Protein AF-0000000078945721 (afdb_homodimer)

Sequence (930 aa):
MKIGIVGDGIAGLTSAIALVKRGFDVTLIGPGIRKSNSYLAQAGIAFPVLEGDSLEAHVLDTIKAGKYINDREVVWNIISKASEAYDFLTSLGLKFEASETEGGHSFHRVFTIKNETGKHVTKLLYLRARELGVNFVRGKTEELATKRGKACGVFVEGEFLRFDATVIASGGFSGLFKFTAGSPENTGLIIGDAVMKGSPARDLEFVQFHPTGYIGKKGVFLISEAVRGAGAKLVTEDGERFVNELATRDIVARAIYRQMQTGKKVFLDATGIENFKKRFPQIYAFLRKDGIDPSMDLIPVSPIAHYTMGGIAVDLWYRTSLKNLYAIGEAMSNGFHGANRLASNSLVECIVSGLEVARTIARERPRCREVKEPHYHGYEPGDVDSLRELLWEHAGIVRSAKTLREGLQKLEGIEADPRLKLLAKGVLECALAREESRGSHYREDFPVMRKAFERPSFFDGRCRLMKIGIVGDGIAGLTSAIALVKRGFDVTLIGPGIRKSNSYLAQAGIAFPVLEGDSLEAHVLDTIKAGKYINDREVVWNIISKASEAYDFLTSLGLKFEASETEGGHSFHRVFTIKNETGKHVTKLLYLRARELGVNFVRGKTEELATKRGKACGVFVEGEFLRFDATVIASGGFSGLFKFTAGSPENTGLIIGDAVMKGSPARDLEFVQFHPTGYIGKKGVFLISEAVRGAGAKLVTEDGERFVNELATRDIVARAIYRQMQTGKKVFLDATGIENFKKRFPQIYAFLRKDGIDPSMDLIPVSPIAHYTMGGIAVDLWYRTSLKNLYAIGEAMSNGFHGANRLASNSLVECIVSGLEVARTIARERPRCREVKEPHYHGYEPGDVDSLRELLWEHAGIVRSAKTLREGLQKLEGIEADPRLKLLAKGVLECALAREESRGSHYREDFPVMRKAFERPSFFDGRCRL

pLDDT: mean 95.03, std 4.48, range [64.25, 98.94]

InterPro domains:
  IPR003953 FAD-dependent oxidoreductase 2, FAD-binding domain [PF00890] (5-347)
  IPR005288 L-aspartate oxidase [PTHR42716] (2-458)
  IPR005288 L-aspartate oxidase [TIGR00551] (1-447)
  IPR015939 Fumarate reductase/succinate dehydrogenase flavoprotein-like, C-terminal [PF02910] (423-448)
  IPR027477 Succinate dehydrogenase/fumarate reductase flavoprotein, catalytic domain superfamily [G3DSA:3.90.700.10] (212-302)
  IPR027477 Succinate dehydrogenase/fumarate reductase flavoprotein, catalytic domain superfamily [SSF56425] (204-308)
  IPR036188 FAD/NAD(P)-binding domain superfamily [G3DSA:3.50.50.60] (5-354)
  IPR036188 FAD/NAD(P)-binding domain superfamily [SSF51905] (5-363)
  IPR037099 Fumarate reductase/succinate dehydrogenase flavoprotein-like, C-terminal domain superfamily [SSF46977] (386-452)

Nearest PDB structures (foldseek):
  1knr-assembly1_A  TM=9.380E-01  e=3.017E-46  Escherichia coli
  6b58-assembly2_C  TM=8.398E-01  e=3.856E-38  Escherichia coli
  5kxj-assembly1_A  TM=8.010E-01  e=6.950E-39  Salmonella enterica subsp. enterica serovar Typhimurium str. LT2
  6b58-assembly1_A  TM=8.357E-01  e=1.117E-36  Escherichia coli
  1chu-assembly1_A-2  TM=7.979E-01  e=1.517E-36  Escherichia coli

Foldseek 3Di:
DEEEEEALFLLRLLLLLLQLVVPYAYEYEEQDHCQFQLQQQFWFAFAQPDPPGDLVQQLVLLCVLLQNLFDSVLQSLLRVCRVVLVCVQVVLPDDFDDFADAFSHPDRRGTGDLSRRSNVSSVSSVVSSVVSPHHYDNFHFQAFFDDPLATFATAGPRDTDGGLFYEYALAAALLLAQFEQHRVVSRLLHLLRCLQVPFWKWFQQQWFWAFFWAQAPVGIHDDDLVLVVQPKFKAWPVGDGFDNSRHARLRNQVRQVVCVVVVIWMWIQSLPGPPCCSSNVVVQVVCVVRPHHNNPDTGTGHIGTYAGQMAGEAESLQDTSGHSYGYFARRGHDRNNNSGRDPNPRSSRSNSNSNSNSVVCVVVVGGDPDDDGGDDPPFAFACSSVSNHLCCQASNQEHELVSLVVSLVVLVVGDGGVSSSLSSNQNSQQLNVDQADGNSRAYPNHHHDDPVRSHMWMGSSHIDD/DEEEEEALFLLRLLLLLLQLVVPYAYEYEEQDHCQFQLQQQQWFAFAQPDPPGDLVQQLVLLCVLLQNLFDSVLQSLLRVCRVVLVCVQVVLPDDFDDFADAFSHPDRRGTGDLSRRSNVSSVSSVVSSVVSPHHYDNFHFQAFFDDPLATQATAGPRDTDGGLFYEYALAAALLLAQFEQHRVVSRLLHLLRCLQVPFKKWFQQQWFWAFFWAQAPVGIHDDDLVLVVQPKFKAWPVGDGFDNSRHARLRNQVRQVVCVVVVIWMWIQSLPGPPCCSSNVVVQVVCVVRPHHNNPDTGTGHIGTYAGQMAGEAESLQDTSGHSYGYFARRGHDRNNNSGRDPNPRSSRSNSNSNSNSVVCVVVVGGDPDDDGGDDPPFAFAPSSVSNHLCCQASNQEHELVSLVVSLVVLVPGDGGVSSSLSSNQNSQQLNVDQADGNSRAYPNHHHDDPVRSHMWMGSSHIDD

Radius of gyration: 30.46 Å; Cα contacts (8 Å, |Δi|>4): 2312; chains: 2; bounding box: 64×90×69 Å

Secondary structure (DSSP, 8-state):
-EEEEE--SHHHHHHHHHHHTTT-EEEEEES-GGGSHHHH--S-EE---STT--HHHHHHHHHHHTTT-S-HHHHHHHHHTHHHHHHHHHHTT----EEE--TT-SS--EEESTT-HHHHHHHHHHHHHHHTT-EEEES-EEEEEEETTEEEEEEETTEEEE-SEEEE----SGGGSSSBSS-TT---HHHHHHHHTT--EE-TT-EEEEEEEEE-SS-EEEPPHHHHHTT-EEEETT--B-S-TTS-HHHHHHHHHHHHHTT--EEEE-TT-TTHHHHSHHHHHHHHHTT--TTTS-EE-EEEEEEES-EEE--TT-B-SSBTEEE-GGGEESSSSTTSPPTTHHHHHHHHHHHHHHHHHHHH-------SPPPP-----B-HHHHHHHHHHHSSSSB-HHHHHHHHHHHHH--B-HHHHHHHHHHHHHHHH--S-BTTB-BTTS-S--GGG-S--EESSSEE-/-EEEEE--SHHHHHHHHHHHTTT-EEEEEES-GGGSHHHH--S-EE---STT--HHHHHHHHHHHTTT-S-HHHHHHHHHTHHHHHHHHHHTT----EEE--TT-SS--EEESTT-HHHHHHHHHHHHHHHTT-EEEES-EEEEEEETTEEEEEEETTEEEE-SEEEE----SGGGSSSBSS-TT---HHHHHHHHTT--EE-TT-EEEEEEEEE-SS-EEEPPHHHHHTT-EEEETT--B-S-TTS-HHHHHHHHHHHHHTT--EEEE-TT-TTHHHHSHHHHHHHHHTT--TTTS-EE-EEEEEEES-EEE--TT-B-SSBTEEE-GGGEESSSSTTSPPTTHHHHHHHHHHHHHHHHHHHH-------SPPPP-----B-HHHHHHHHHHHSSSSB-HHHHHHHHHHHHH--B-HHHHHHHHHHHHHHHH--S-BTTB-BTTS-S--GGG-S--EESSSEE-

Structure (mmCIF, N/CA/C/O backbone):
data_AF-0000000078945721-model_v1
#
loop_
_entity.id
_entity.type
_entity.pdbx_description
1 polymer 'L-aspartate oxidase'
#
loop_
_atom_site.group_PDB
_atom_site.id
_atom_site.type_symbol
_atom_site.label_atom_id
_atom_site.label_alt_id
_atom_site.label_comp_id
_atom_site.label_asym_id
_atom_site.label_entity_id
_atom_site.label_seq_id
_atom_site.pdbx_PDB_ins_code
_atom_site.Cartn_x
_atom_site.Cartn_y
_atom_site.Cartn_z
_atom_site.occupancy
_atom_site.B_iso_or_equiv
_atom_site.auth_seq_id
_atom_site.auth_comp_id
_atom_site.auth_asym_id
_atom_site.auth_atom_id
_atom_site.pdbx_PDB_model_num
ATOM 1 N N . MET A 1 1 ? -21.469 13.008 -11.711 1 93.94 1 MET A N 1
ATOM 2 C CA . MET A 1 1 ? -21.266 13.195 -10.281 1 93.94 1 MET A CA 1
ATOM 3 C C . MET A 1 1 ? -20.375 14.414 -10.016 1 93.94 1 MET A C 1
ATOM 5 O O . MET A 1 1 ? -19.359 14.594 -10.664 1 93.94 1 MET A O 1
ATOM 9 N N . LYS A 1 2 ? -20.859 15.305 -9.172 1 97.31 2 LYS A N 1
ATOM 10 C CA . LYS A 1 2 ? -20.141 16.531 -8.828 1 97.31 2 LYS A CA 1
ATOM 11 C C . LYS A 1 2 ? -19.422 16.391 -7.492 1 97.31 2 LYS A C 1
ATOM 13 O O . LYS A 1 2 ? -20.047 16.062 -6.48 1 97.31 2 LYS A O 1
ATOM 18 N N . ILE A 1 3 ? -18.156 16.672 -7.555 1 98.62 3 ILE A N 1
ATOM 19 C CA . ILE A 1 3 ? -17.359 16.547 -6.344 1 98.62 3 ILE A CA 1
ATOM 20 C C . ILE A 1 3 ? -16.781 17.906 -5.969 1 98.62 3 ILE A C 1
ATOM 22 O O . ILE A 1 3 ? -16.219 18.609 -6.816 1 98.62 3 ILE A O 1
ATOM 26 N N . GLY A 1 4 ? -17 18.344 -4.723 1 98.69 4 GLY A N 1
ATOM 27 C CA . GLY A 1 4 ? -16.391 19.547 -4.195 1 98.69 4 GLY A CA 1
ATOM 28 C C . GLY A 1 4 ? -15.203 19.266 -3.291 1 98.69 4 GLY A C 1
ATOM 29 O O . GLY A 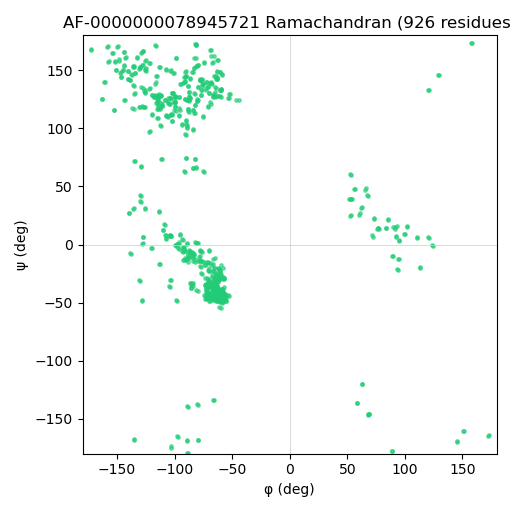1 4 ? -15.281 18.406 -2.408 1 98.69 4 GLY A O 1
ATOM 30 N N . ILE A 1 5 ? -14.07 19.953 -3.539 1 98.88 5 ILE A N 1
ATOM 31 C CA . ILE A 1 5 ? -12.875 19.844 -2.713 1 98.88 5 ILE A CA 1
ATOM 32 C C . ILE A 1 5 ? -12.594 21.172 -2.029 1 98.88 5 ILE A C 1
ATOM 34 O O . ILE A 1 5 ? -12.484 22.203 -2.693 1 98.88 5 ILE A O 1
ATOM 38 N N . VAL A 1 6 ? -12.43 21.141 -0.691 1 98.69 6 VAL A N 1
ATOM 39 C CA . VAL A 1 6 ? -12.156 22.344 0.085 1 98.69 6 VAL A CA 1
ATOM 40 C C . VAL A 1 6 ? -10.672 22.391 0.448 1 98.69 6 VAL A C 1
ATOM 42 O O . VAL A 1 6 ? -10.242 21.75 1.41 1 98.69 6 VAL A O 1
ATOM 45 N N . GLY A 1 7 ? -9.93 23.25 -0.197 1 97.94 7 GLY A N 1
ATOM 46 C CA . GLY A 1 7 ? -8.508 23.391 0.033 1 97.94 7 GLY A CA 1
ATOM 47 C C . GLY A 1 7 ? -7.672 23.141 -1.211 1 97.94 7 GLY A C 1
ATOM 48 O O . GLY A 1 7 ? -7.879 22.156 -1.921 1 97.94 7 GLY A O 1
ATOM 49 N N . ASP A 1 8 ? -6.758 24.031 -1.434 1 97.69 8 ASP A N 1
ATOM 50 C CA . ASP A 1 8 ? -5.98 23.953 -2.668 1 97.69 8 ASP A CA 1
ATOM 51 C C . ASP A 1 8 ? -4.516 23.641 -2.377 1 97.69 8 ASP A C 1
ATOM 53 O O . ASP A 1 8 ? -3.625 24.094 -3.096 1 97.69 8 ASP A O 1
ATOM 57 N N . GLY A 1 9 ? -4.227 22.938 -1.3 1 98.25 9 GLY A N 1
ATOM 58 C CA . GLY A 1 9 ? -2.914 22.375 -1.046 1 98.25 9 GLY A CA 1
ATOM 59 C C . GLY A 1 9 ? -2.666 21.078 -1.812 1 98.25 9 GLY A C 1
ATOM 60 O O . GLY A 1 9 ? -3.461 20.703 -2.676 1 98.25 9 GLY A O 1
ATOM 61 N N . ILE A 1 10 ? -1.608 20.406 -1.444 1 98.75 10 ILE A N 1
ATOM 62 C CA . ILE A 1 10 ? -1.158 19.234 -2.176 1 98.75 10 ILE A CA 1
ATOM 63 C C . ILE A 1 10 ? -2.203 18.125 -2.064 1 98.75 10 ILE A C 1
ATOM 65 O O . ILE A 1 10 ? -2.492 17.438 -3.045 1 98.75 10 ILE A O 1
ATOM 69 N N . ALA A 1 11 ? -2.795 17.938 -0.893 1 98.88 11 ALA A N 1
ATOM 70 C CA . ALA A 1 11 ? -3.82 16.906 -0.735 1 98.88 11 ALA A CA 1
ATOM 71 C C . ALA A 1 11 ? -5.012 17.172 -1.648 1 98.88 11 ALA A C 1
ATOM 73 O O . ALA A 1 11 ? -5.473 16.281 -2.359 1 98.88 11 ALA A O 1
ATOM 74 N N . GLY A 1 12 ? -5.488 18.422 -1.647 1 98.88 12 GLY A N 1
ATOM 75 C CA . GLY A 1 12 ? -6.613 18.797 -2.488 1 98.88 12 GLY A CA 1
ATOM 76 C C . GLY A 1 12 ? -6.312 18.688 -3.971 1 98.88 12 GLY A C 1
ATOM 77 O O . GLY A 1 12 ? -7.109 18.125 -4.73 1 98.88 12 GLY A O 1
ATOM 78 N N . LEU A 1 13 ? -5.199 19.172 -4.367 1 98.94 13 LEU A N 1
ATOM 79 C CA . LEU A 1 13 ? -4.816 19.156 -5.773 1 98.94 13 LEU A CA 1
ATOM 80 C C . LEU A 1 13 ? -4.629 17.734 -6.27 1 98.94 13 LEU A C 1
ATOM 82 O O . LEU A 1 13 ? -5.027 17.406 -7.391 1 98.94 13 LEU A O 1
ATOM 86 N N . THR A 1 14 ? -3.994 16.891 -5.465 1 98.94 14 THR A N 1
ATOM 87 C CA . THR A 1 14 ? -3.811 15.492 -5.832 1 98.94 14 THR A CA 1
ATOM 88 C C . THR A 1 14 ? -5.16 14.797 -6.016 1 98.94 14 THR A C 1
ATOM 90 O O . THR A 1 14 ? -5.363 14.086 -6.996 1 98.94 14 THR A O 1
ATOM 93 N N . SER A 1 15 ? -6.051 15.016 -5.07 1 98.94 15 SER A N 1
ATOM 94 C CA . SER A 1 15 ? -7.367 14.398 -5.176 1 98.94 15 SER A CA 1
ATOM 95 C C . SER A 1 15 ? -8.125 14.914 -6.398 1 98.94 15 SER A C 1
ATOM 97 O O . SER A 1 15 ? -8.828 14.156 -7.066 1 98.94 15 SER A O 1
ATOM 99 N N . ALA A 1 16 ? -7.988 16.188 -6.676 1 98.88 16 ALA A N 1
ATOM 100 C CA . ALA A 1 16 ? -8.648 16.781 -7.84 1 98.88 16 ALA A CA 1
ATOM 101 C C . ALA A 1 16 ? -8.188 16.094 -9.133 1 98.88 16 ALA A C 1
ATOM 103 O O . ALA A 1 16 ? -9.016 15.719 -9.969 1 98.88 16 ALA A O 1
ATOM 104 N N . ILE A 1 17 ? -6.898 15.953 -9.281 1 98.88 17 ILE A N 1
ATOM 105 C CA . ILE A 1 17 ? -6.328 15.328 -10.469 1 98.88 17 ILE A CA 1
ATOM 106 C C . ILE A 1 17 ? -6.82 13.883 -10.578 1 98.88 17 ILE A C 1
ATOM 108 O O . ILE A 1 17 ? -7.246 13.453 -11.648 1 98.88 17 ILE A O 1
ATOM 112 N N . ALA A 1 18 ? -6.734 13.172 -9.469 1 98.69 18 ALA A N 1
ATOM 113 C CA . ALA A 1 18 ? -7.129 11.766 -9.461 1 98.69 18 ALA A CA 1
ATOM 114 C C . ALA A 1 18 ? -8.609 11.609 -9.812 1 98.69 18 ALA A C 1
ATOM 116 O O . ALA A 1 18 ? -8.984 10.68 -10.531 1 98.69 18 ALA A O 1
ATOM 117 N N . LEU A 1 19 ? -9.461 12.508 -9.32 1 98.69 19 LEU A N 1
ATOM 118 C CA . LEU A 1 19 ? -10.906 12.43 -9.523 1 98.69 19 LEU A CA 1
ATOM 119 C C . LEU A 1 19 ? -11.281 12.812 -10.953 1 98.69 19 LEU A C 1
ATOM 121 O O . LEU A 1 19 ? -12.109 12.156 -11.578 1 98.69 19 LEU A O 1
ATOM 125 N N . VAL A 1 20 ? -10.688 13.875 -11.453 1 98.5 20 VAL A N 1
ATOM 126 C CA . VAL A 1 20 ? -11.039 14.328 -12.797 1 98.5 20 VAL A CA 1
ATOM 127 C C . VAL A 1 20 ? -10.617 13.273 -13.82 1 98.5 20 VAL A C 1
ATOM 129 O O . VAL A 1 20 ? -11.312 13.055 -14.812 1 98.5 20 VAL A O 1
ATOM 132 N N . LYS A 1 21 ? -9.5 12.625 -13.625 1 96.81 21 LYS A N 1
ATOM 133 C CA . LYS A 1 21 ? -9.031 11.57 -14.516 1 96.81 21 LYS A CA 1
ATOM 134 C C . LYS A 1 21 ? -10.008 10.398 -14.547 1 96.81 21 LYS A C 1
ATOM 136 O O . LYS A 1 21 ? -10.008 9.602 -15.484 1 96.81 21 LYS A O 1
ATOM 141 N N . ARG A 1 22 ? -10.828 10.305 -13.547 1 96.25 22 ARG A N 1
ATOM 142 C CA . ARG A 1 22 ? -11.82 9.242 -13.469 1 96.25 22 ARG A CA 1
ATOM 143 C C . ARG A 1 22 ? -13.148 9.688 -14.062 1 96.25 22 ARG A C 1
ATOM 145 O O . ARG A 1 22 ? -14.133 8.945 -14.023 1 96.25 22 ARG A O 1
ATOM 152 N N . GLY A 1 23 ? -13.234 10.914 -14.492 1 96.25 23 GLY A N 1
ATOM 153 C CA . GLY A 1 23 ? -14.398 11.391 -15.219 1 96.25 23 GLY A CA 1
ATOM 154 C C . GLY A 1 23 ? -15.367 12.172 -14.352 1 96.25 23 GLY A C 1
ATOM 155 O O . GLY A 1 23 ? -16.469 12.523 -14.797 1 96.25 23 GLY A O 1
ATOM 156 N N . PHE A 1 24 ? -15.016 12.469 -13.195 1 97.94 24 PHE A N 1
ATOM 157 C CA . PHE A 1 24 ? -15.906 13.211 -12.32 1 97.94 24 PHE A CA 1
ATOM 158 C C . PHE A 1 24 ? -15.82 14.711 -12.594 1 97.94 24 PHE A C 1
ATOM 160 O O . PHE A 1 24 ? -14.805 15.188 -13.109 1 97.94 24 PHE A O 1
ATOM 167 N N . ASP A 1 25 ? -16.875 15.398 -12.336 1 98.31 25 ASP A N 1
ATOM 168 C CA . ASP A 1 25 ? -16.875 16.859 -12.352 1 98.31 25 ASP A CA 1
ATOM 169 C C . ASP A 1 25 ? -16.359 17.422 -11.031 1 98.31 25 ASP A C 1
ATOM 171 O O . ASP A 1 25 ? -17 17.281 -9.992 1 98.31 25 ASP A O 1
ATOM 175 N N . VAL A 1 26 ? -15.203 18.078 -11.086 1 98.81 26 VAL A N 1
ATOM 176 C CA . VAL A 1 26 ? -14.5 18.422 -9.852 1 98.81 26 VAL A CA 1
ATOM 177 C C . VAL A 1 26 ? -14.406 19.938 -9.719 1 98.81 26 VAL A C 1
ATOM 179 O O . VAL A 1 26 ? -13.984 20.625 -10.656 1 98.81 26 VAL A O 1
ATOM 182 N N . THR A 1 27 ? -14.812 20.453 -8.602 1 98.81 27 THR A N 1
ATOM 183 C CA . THR A 1 27 ? -14.609 21.844 -8.219 1 98.81 27 THR A CA 1
ATOM 184 C C . THR A 1 27 ? -13.688 21.938 -7.004 1 98.81 27 THR A C 1
ATOM 186 O O . THR A 1 27 ? -13.938 21.312 -5.973 1 98.81 27 THR A O 1
ATOM 189 N N . LEU A 1 28 ? -12.633 22.656 -7.152 1 98.75 28 LEU A N 1
ATOM 190 C CA . LEU A 1 28 ? -11.695 22.891 -6.055 1 98.75 28 LEU A CA 1
ATOM 191 C C . LEU A 1 28 ? -11.797 24.328 -5.551 1 98.75 28 LEU A C 1
ATOM 193 O O . LEU A 1 28 ? -11.68 25.281 -6.332 1 98.75 28 LEU A O 1
ATOM 197 N N . ILE A 1 29 ? -12.039 24.438 -4.254 1 98.5 29 ILE A N 1
ATOM 198 C CA . ILE A 1 29 ? -12.281 25.734 -3.643 1 98.5 29 ILE A CA 1
ATOM 199 C C . ILE A 1 29 ? -11.125 26.094 -2.711 1 98.5 29 ILE A C 1
ATOM 201 O O . ILE A 1 29 ? -10.75 25.297 -1.843 1 98.5 29 ILE A O 1
ATOM 205 N N . GLY A 1 30 ? -10.539 27.25 -2.859 1 95.88 30 GLY A N 1
ATOM 206 C CA . GLY A 1 30 ? -9.484 27.719 -1.964 1 95.88 30 GLY A CA 1
ATOM 207 C C . GLY A 1 30 ? -9.07 29.141 -2.219 1 95.88 30 GLY A C 1
ATOM 208 O O . GLY A 1 30 ? -9.469 29.75 -3.221 1 95.88 30 GLY A O 1
ATOM 209 N N . PRO A 1 31 ? -8.32 29.719 -1.314 1 93.56 31 PRO A N 1
ATOM 210 C CA . PRO A 1 31 ? -7.91 31.125 -1.446 1 93.56 31 PRO A CA 1
ATOM 211 C C . PRO A 1 31 ? -6.758 31.312 -2.43 1 93.56 31 PRO A C 1
ATOM 213 O O . PRO A 1 31 ? -6.422 32.438 -2.785 1 93.56 31 PRO A O 1
ATOM 216 N N . GLY A 1 32 ? -6.184 30.281 -2.857 1 94.69 32 GLY A N 1
ATOM 217 C CA . GLY A 1 32 ? -5.012 30.297 -3.717 1 94.69 32 GLY A CA 1
ATOM 218 C C . GLY A 1 32 ? -3.885 29.422 -3.213 1 94.69 32 GLY A C 1
ATOM 219 O O . GLY A 1 32 ? -3.639 29.344 -2.008 1 94.69 32 GLY A O 1
ATOM 220 N N . ILE A 1 33 ? -3.145 28.828 -4.117 1 94.5 33 ILE A N 1
ATOM 221 C CA . ILE A 1 33 ? -2.186 27.781 -3.766 1 94.5 33 ILE A CA 1
ATOM 222 C C . ILE A 1 33 ? -1.047 28.391 -2.947 1 94.5 33 ILE A C 1
ATOM 224 O O . ILE A 1 33 ? -0.445 27.703 -2.113 1 94.5 33 ILE A O 1
ATOM 228 N N . ARG A 1 34 ? -0.711 29.672 -3.096 1 92.62 34 ARG A N 1
ATOM 229 C CA . ARG A 1 34 ? 0.416 30.312 -2.428 1 92.62 34 ARG A CA 1
ATOM 230 C C . ARG A 1 34 ? 0.14 30.484 -0.939 1 92.62 34 ARG A C 1
ATOM 232 O O . ARG A 1 34 ? 1.065 30.688 -0.151 1 92.62 34 ARG A O 1
ATOM 239 N N . LYS A 1 35 ? -1.063 30.359 -0.559 1 90.88 35 LYS A N 1
ATOM 240 C CA . LYS A 1 35 ? -1.456 30.547 0.834 1 90.88 35 LYS A CA 1
ATOM 241 C C . LYS A 1 35 ? -1.568 29.219 1.564 1 90.88 35 LYS A C 1
ATOM 243 O O . LYS A 1 35 ? -1.863 29.188 2.762 1 90.88 35 LYS A O 1
ATOM 248 N N . SER A 1 36 ? -1.299 28.156 0.867 1 93.75 36 SER A N 1
ATOM 249 C CA . SER A 1 36 ? -1.406 26.844 1.479 1 93.75 36 SER A CA 1
ATOM 250 C C . SER A 1 36 ? -0.137 26.484 2.244 1 93.75 36 SER A C 1
ATOM 252 O O . SER A 1 36 ? 0.956 26.922 1.89 1 93.75 36 SER A O 1
ATOM 254 N N . ASN A 1 37 ? -0.333 25.719 3.289 1 94.31 37 ASN A N 1
ATOM 255 C CA . ASN A 1 37 ? 0.824 25.219 4.016 1 94.31 37 ASN A CA 1
ATOM 256 C C . ASN A 1 37 ? 1.697 24.328 3.129 1 94.31 37 ASN A C 1
ATOM 258 O O . ASN A 1 37 ? 2.918 24.297 3.291 1 94.31 37 ASN A O 1
ATOM 262 N N . SER A 1 38 ? 1.114 23.656 2.18 1 96.06 38 SER A N 1
ATOM 263 C CA . SER A 1 38 ? 1.857 22.844 1.23 1 96.06 38 SER A CA 1
ATOM 264 C C . SER A 1 38 ? 2.867 23.672 0.449 1 96.06 38 SER A C 1
ATOM 266 O O . SER A 1 38 ? 4.016 23.266 0.275 1 96.06 38 SER A O 1
ATOM 268 N N . TYR A 1 39 ? 2.436 24.828 0.043 1 94.38 39 TYR A N 1
ATOM 269 C CA . TYR A 1 39 ? 3.285 25.719 -0.748 1 94.38 39 TYR A CA 1
ATOM 270 C C . TYR A 1 39 ? 4.484 26.188 0.064 1 94.38 39 TYR A C 1
ATOM 272 O O . TYR A 1 39 ? 5.578 26.359 -0.478 1 94.38 39 TYR A O 1
ATOM 280 N N . LEU A 1 40 ? 4.309 26.281 1.338 1 90.31 40 LEU A N 1
ATOM 281 C CA . LEU A 1 40 ? 5.332 26.828 2.227 1 90.31 40 LEU A CA 1
ATOM 282 C C . LEU A 1 40 ? 6.289 25.734 2.686 1 90.31 40 LEU A C 1
ATOM 284 O O . LEU A 1 40 ? 7.355 26.016 3.232 1 90.31 40 LEU A O 1
ATOM 288 N N . ALA A 1 41 ? 5.949 24.469 2.434 1 91.31 41 ALA A N 1
ATOM 289 C CA . ALA A 1 41 ? 6.773 23.359 2.906 1 91.31 41 ALA A CA 1
ATOM 290 C C . ALA A 1 41 ? 8.164 23.406 2.287 1 91.31 41 ALA A C 1
ATOM 292 O O . ALA A 1 41 ? 8.305 23.516 1.065 1 91.31 41 ALA A O 1
ATOM 293 N N . GLN A 1 42 ? 9.156 23.359 3.111 1 86.62 42 GLN A N 1
ATOM 294 C CA . GLN A 1 42 ? 10.523 23.562 2.648 1 86.62 42 GLN A CA 1
ATOM 295 C C . GLN A 1 42 ? 11.242 22.219 2.443 1 86.62 42 GLN A C 1
ATOM 297 O O . GLN A 1 42 ? 11.836 22 1.393 1 86.62 42 GLN A O 1
ATOM 302 N N . ALA A 1 43 ? 11.156 21.344 3.387 1 84.75 43 ALA A N 1
ATOM 303 C CA . ALA A 1 43 ? 11.938 20.125 3.338 1 84.75 43 ALA A CA 1
ATOM 304 C C . ALA A 1 43 ? 11.492 19.234 2.186 1 84.75 43 ALA A C 1
ATOM 306 O O . ALA A 1 43 ? 11.266 19.703 1.071 1 84.75 43 ALA A O 1
ATOM 307 N N . GLY A 1 44 ? 11.312 18 2.41 1 92.88 44 GLY A N 1
ATOM 308 C CA . GLY A 1 44 ? 11.047 17.094 1.31 1 92.88 44 GLY A CA 1
ATOM 309 C C . GLY A 1 44 ? 9.906 16.125 1.596 1 92.88 44 GLY A C 1
ATOM 310 O O . GLY A 1 44 ? 9.008 16.438 2.373 1 92.88 44 GLY A O 1
ATOM 311 N N . ILE A 1 45 ? 9.812 15.156 0.758 1 97.44 45 ILE A N 1
ATOM 312 C CA . ILE A 1 45 ? 8.836 14.086 0.866 1 97.44 45 ILE A CA 1
ATOM 313 C C . ILE A 1 45 ? 9.555 12.758 1.129 1 97.44 45 ILE A C 1
ATOM 315 O O . ILE A 1 45 ? 10.5 12.406 0.422 1 97.44 45 ILE A O 1
ATOM 319 N N . ALA A 1 46 ? 9.117 12.062 2.162 1 97.38 46 ALA A N 1
ATOM 320 C CA . ALA A 1 46 ? 9.758 10.789 2.506 1 97.38 46 ALA A CA 1
ATOM 321 C C . ALA A 1 46 ? 9.211 9.656 1.648 1 97.38 46 ALA A C 1
ATOM 323 O O . ALA A 1 46 ? 8.008 9.383 1.659 1 97.38 46 ALA A O 1
ATOM 324 N N . PHE A 1 47 ? 10.062 9.008 0.9 1 97.81 47 PHE A N 1
ATOM 325 C CA . PHE A 1 47 ? 9.75 7.828 0.101 1 97.81 47 PHE A CA 1
ATOM 326 C C . PHE A 1 47 ? 10.766 6.715 0.354 1 97.81 47 PHE A C 1
ATOM 328 O O . PHE A 1 47 ? 11.953 6.875 0.063 1 97.81 47 PHE A O 1
ATOM 335 N N . PRO A 1 48 ? 10.328 5.555 0.859 1 97.31 48 PRO A N 1
ATOM 336 C CA . PRO A 1 48 ? 11.273 4.441 1.024 1 97.31 48 PRO A CA 1
ATOM 337 C C . PRO A 1 48 ? 11.453 3.627 -0.254 1 97.31 48 PRO A C 1
ATOM 339 O O . PRO A 1 48 ? 11.203 2.418 -0.259 1 97.31 48 PRO A O 1
ATOM 342 N N . VAL A 1 49 ? 12.039 4.219 -1.346 1 95.38 49 VAL A N 1
ATOM 343 C CA . VAL A 1 49 ? 12.102 3.57 -2.652 1 95.38 49 VAL A CA 1
ATOM 344 C C . VAL A 1 49 ? 13.562 3.396 -3.07 1 95.38 49 VAL A C 1
ATOM 346 O O . VAL A 1 49 ? 13.844 2.857 -4.141 1 95.38 49 VAL A O 1
ATOM 349 N N . LEU A 1 50 ? 14.484 3.895 -2.268 1 94.31 50 LEU A N 1
ATOM 350 C CA . LEU A 1 50 ? 15.906 3.818 -2.602 1 94.31 50 LEU A CA 1
ATOM 351 C C . LEU A 1 50 ? 16.469 2.443 -2.266 1 94.31 50 LEU A C 1
ATOM 353 O O . LEU A 1 50 ? 15.977 1.771 -1.355 1 94.31 50 LEU A O 1
ATOM 357 N N . GLU A 1 51 ? 17.516 2.084 -2.982 1 90.88 51 GLU A N 1
ATOM 358 C CA . GLU A 1 51 ? 18.234 0.85 -2.674 1 90.88 51 GLU A CA 1
ATOM 359 C C . GLU A 1 51 ? 18.781 0.872 -1.25 1 90.88 51 GLU A C 1
ATOM 361 O O . GLU A 1 51 ? 19.344 1.879 -0.81 1 90.88 51 GLU A O 1
ATOM 366 N N . GLY A 1 52 ? 18.578 -0.18 -0.528 1 92 52 GLY A N 1
ATOM 367 C CA . GLY A 1 52 ? 19.062 -0.279 0.839 1 92 52 GLY A CA 1
ATOM 368 C C . GLY A 1 52 ? 18.047 0.155 1.869 1 92 52 GLY A C 1
ATOM 369 O O . GLY A 1 52 ? 18.172 -0.169 3.053 1 92 52 GLY A O 1
ATOM 370 N N . ASP A 1 53 ? 17.078 0.939 1.408 1 95.12 53 ASP A N 1
ATOM 371 C CA . ASP A 1 53 ? 15.961 1.294 2.285 1 95.12 53 ASP A CA 1
ATOM 372 C C . ASP A 1 53 ? 14.922 0.178 2.332 1 95.12 53 ASP A C 1
ATOM 374 O O . ASP A 1 53 ? 15.102 -0.873 1.716 1 95.12 53 ASP A O 1
ATOM 378 N N . SER A 1 54 ? 13.906 0.304 3.252 1 95.44 54 SER A N 1
ATOM 379 C CA . SER A 1 54 ? 12.812 -0.658 3.322 1 95.44 54 SER A CA 1
ATOM 380 C C . SER A 1 54 ? 11.539 -0.011 3.861 1 95.44 54 SER A C 1
ATOM 382 O O . SER A 1 54 ? 11.602 1.016 4.539 1 95.44 54 SER A O 1
ATOM 384 N N . LEU A 1 55 ? 10.445 -0.623 3.545 1 97.06 55 LEU A N 1
ATOM 385 C CA . LEU A 1 55 ? 9.18 -0.176 4.117 1 97.06 55 LEU A CA 1
ATOM 386 C C . LEU A 1 55 ? 9.203 -0.298 5.637 1 97.06 55 LEU A C 1
ATOM 388 O O . LEU A 1 55 ? 8.766 0.616 6.34 1 97.06 55 LEU A O 1
ATOM 392 N N . GLU A 1 56 ? 9.734 -1.369 6.086 1 96.88 56 GLU A N 1
ATOM 393 C CA . GLU A 1 56 ? 9.766 -1.645 7.52 1 96.88 56 GLU A CA 1
ATOM 394 C C . GLU A 1 56 ? 10.562 -0.576 8.266 1 96.88 56 GLU A C 1
ATOM 396 O O . GLU A 1 56 ? 10.156 -0.136 9.344 1 96.88 56 GLU A O 1
ATOM 401 N N . ALA A 1 57 ? 11.695 -0.184 7.68 1 97.75 57 ALA A N 1
ATOM 402 C CA . ALA A 1 57 ? 12.508 0.855 8.312 1 97.75 57 ALA A CA 1
ATOM 403 C C . ALA A 1 57 ? 11.727 2.162 8.43 1 97.75 57 ALA A C 1
ATOM 405 O O . ALA A 1 57 ? 11.773 2.828 9.461 1 97.75 57 ALA A O 1
ATOM 406 N N . HIS A 1 58 ? 11.062 2.541 7.371 1 98.44 58 HIS A N 1
ATOM 407 C CA . HIS A 1 58 ? 10.258 3.76 7.391 1 98.44 58 HIS A CA 1
ATOM 408 C C . HIS A 1 58 ? 9.094 3.635 8.367 1 98.44 58 HIS A C 1
ATOM 410 O O . HIS A 1 58 ? 8.766 4.59 9.07 1 98.44 58 HIS A O 1
ATOM 416 N N . VAL A 1 59 ? 8.453 2.453 8.453 1 98.62 59 VAL A N 1
ATOM 417 C CA . VAL A 1 59 ? 7.359 2.197 9.383 1 98.62 59 VAL A CA 1
ATOM 418 C C . VAL A 1 59 ? 7.855 2.342 10.82 1 98.62 59 VAL A C 1
ATOM 420 O O . VAL A 1 59 ? 7.23 3.023 11.633 1 98.62 59 VAL A O 1
ATOM 423 N N . LEU A 1 60 ? 8.961 1.734 11.078 1 98.19 60 LEU A N 1
ATOM 424 C CA . LEU A 1 60 ? 9.516 1.766 12.43 1 98.19 60 LEU A CA 1
ATOM 425 C C . LEU A 1 60 ? 9.898 3.188 12.828 1 98.19 60 LEU A C 1
ATOM 427 O O . LEU A 1 60 ? 9.641 3.611 13.953 1 98.19 60 LEU A O 1
ATOM 431 N N . ASP A 1 61 ? 10.555 3.928 11.914 1 97.31 61 ASP A N 1
ATOM 432 C CA . ASP A 1 61 ? 10.883 5.328 12.172 1 97.31 61 ASP A CA 1
ATOM 433 C C . ASP A 1 61 ? 9.625 6.133 12.5 1 97.31 61 ASP A C 1
ATOM 435 O O . ASP A 1 61 ? 9.633 6.977 13.398 1 97.31 61 ASP A O 1
ATOM 439 N N . THR A 1 62 ? 8.562 5.902 11.758 1 98.44 62 THR A N 1
ATOM 440 C CA . THR A 1 62 ? 7.305 6.625 11.93 1 98.44 62 THR A CA 1
ATOM 441 C C . THR A 1 62 ? 6.68 6.309 13.289 1 98.44 62 THR A C 1
ATOM 443 O O . THR A 1 62 ? 6.227 7.211 13.992 1 98.44 62 THR A O 1
ATOM 446 N N . ILE A 1 63 ? 6.672 5.023 13.641 1 98.31 63 ILE A N 1
ATOM 447 C CA . ILE A 1 63 ? 6.082 4.582 14.898 1 98.31 63 ILE A CA 1
ATOM 448 C C . ILE A 1 63 ? 6.879 5.145 16.078 1 98.31 63 ILE A C 1
ATOM 450 O O . ILE A 1 63 ? 6.301 5.629 17.047 1 98.31 63 ILE A O 1
ATOM 454 N N . LYS A 1 64 ? 8.188 5.094 15.93 1 96.75 64 LYS A N 1
ATOM 455 C CA . LYS A 1 64 ? 9.055 5.641 16.969 1 96.75 64 LYS A CA 1
ATOM 456 C C . LYS A 1 64 ? 8.836 7.141 17.141 1 96.75 64 LYS A C 1
ATOM 458 O O . LYS A 1 64 ? 8.711 7.637 18.266 1 96.75 64 LYS A O 1
ATOM 463 N N . ALA A 1 65 ? 8.773 7.832 16.062 1 95.5 65 ALA A N 1
ATOM 464 C CA . ALA A 1 65 ? 8.555 9.273 16.109 1 95.5 65 ALA A CA 1
ATOM 465 C C . ALA A 1 65 ? 7.191 9.609 16.719 1 95.5 65 ALA A C 1
ATOM 467 O O . ALA A 1 65 ? 7.051 10.602 17.422 1 95.5 65 ALA A O 1
ATOM 468 N N . GLY A 1 66 ? 6.172 8.797 16.422 1 97.69 66 GLY A N 1
ATOM 469 C CA . GLY A 1 66 ? 4.82 9 16.922 1 97.69 66 GLY A CA 1
ATOM 470 C C . GLY A 1 66 ? 4.625 8.523 18.344 1 97.69 66 GLY A C 1
ATOM 471 O O . GLY A 1 66 ? 3.52 8.586 18.891 1 97.69 66 GLY A O 1
ATOM 472 N N . LYS A 1 67 ? 5.73 8.039 18.859 1 97.31 67 LYS A N 1
ATOM 473 C CA . LYS A 1 67 ? 5.777 7.602 20.25 1 97.31 67 LYS A CA 1
ATOM 474 C C . LYS A 1 67 ? 4.809 6.449 20.5 1 97.31 67 LYS A C 1
ATOM 476 O O . LYS A 1 67 ? 4.141 6.398 21.531 1 97.31 67 LYS A O 1
ATOM 481 N N . TYR A 1 68 ? 4.594 5.652 19.562 1 95.94 68 TYR A N 1
ATOM 482 C CA . TYR A 1 68 ? 4.02 4.312 19.641 1 95.94 68 TYR A CA 1
ATOM 483 C C . TYR A 1 68 ? 2.506 4.379 19.812 1 95.94 68 TYR A C 1
ATOM 485 O O . TYR A 1 68 ? 1.881 3.395 20.219 1 95.94 68 TYR A O 1
ATOM 493 N N . ILE A 1 69 ? 1.906 5.508 19.609 1 97.44 69 ILE A N 1
ATOM 494 C CA . ILE A 1 69 ? 0.452 5.578 19.703 1 97.44 69 ILE A CA 1
ATOM 495 C C . ILE A 1 69 ? -0.151 5.633 18.312 1 97.44 69 ILE A C 1
ATOM 497 O O . ILE A 1 69 ? -1.36 5.816 18.156 1 97.44 69 ILE A O 1
ATOM 501 N N . ASN A 1 70 ? 0.676 5.453 17.266 1 98.12 70 ASN A N 1
ATOM 502 C CA . ASN A 1 70 ? 0.219 5.383 15.875 1 98.12 70 ASN A CA 1
ATOM 503 C C . ASN A 1 70 ? -0.753 4.227 15.664 1 98.12 70 ASN A C 1
ATOM 505 O O . ASN A 1 70 ? -0.735 3.25 16.422 1 98.12 70 ASN A O 1
ATOM 509 N N . ASP A 1 71 ? -1.653 4.41 14.773 1 98.12 71 ASP A N 1
ATOM 510 C CA . ASP A 1 71 ? -2.363 3.252 14.242 1 98.12 71 ASP A CA 1
ATOM 511 C C . ASP A 1 71 ? -1.488 2.473 13.266 1 98.12 71 ASP A C 1
ATOM 513 O O . ASP A 1 71 ? -1.252 2.924 12.141 1 98.12 71 ASP A O 1
ATOM 517 N N . ARG A 1 72 ? -1.066 1.297 13.641 1 96.88 72 ARG A N 1
ATOM 518 C CA . ARG A 1 72 ? -0.086 0.534 12.875 1 96.88 72 ARG A CA 1
ATOM 519 C C . ARG A 1 72 ? -0.624 0.181 11.492 1 96.88 72 ARG A C 1
ATOM 521 O O . ARG A 1 72 ? 0.121 0.188 10.516 1 96.88 72 ARG A O 1
ATOM 528 N N . GLU A 1 73 ? -1.895 -0.205 11.414 1 97.31 73 GLU A N 1
ATOM 529 C CA . GLU A 1 73 ? -2.527 -0.525 10.133 1 97.31 73 GLU A CA 1
ATOM 530 C C . GLU A 1 73 ? -2.469 0.661 9.18 1 97.31 73 GLU A C 1
ATOM 532 O O . GLU A 1 73 ? -2.166 0.494 7.992 1 97.31 73 GLU A O 1
ATOM 537 N N . VAL A 1 74 ? -2.693 1.85 9.672 1 98.44 74 VAL A N 1
ATOM 538 C CA . VAL A 1 74 ? -2.676 3.072 8.875 1 98.44 74 VAL A CA 1
ATOM 539 C C . VAL A 1 74 ? -1.25 3.373 8.422 1 98.44 74 VAL A C 1
ATOM 541 O O . VAL A 1 74 ? -1.024 3.744 7.266 1 98.44 74 VAL A O 1
ATOM 544 N N . VAL A 1 75 ? -0.274 3.232 9.328 1 98.69 75 VAL A N 1
ATOM 545 C CA . VAL A 1 75 ? 1.122 3.514 9.008 1 98.69 75 VAL A CA 1
ATOM 546 C C . VAL A 1 75 ? 1.579 2.619 7.855 1 98.69 75 VAL A C 1
ATOM 548 O O . VAL A 1 75 ? 2.135 3.104 6.867 1 98.69 75 VAL A O 1
ATOM 551 N N . TRP A 1 76 ? 1.295 1.315 7.945 1 98.12 76 TRP A N 1
ATOM 552 C CA . TRP A 1 76 ? 1.658 0.381 6.883 1 98.12 76 TRP A CA 1
ATOM 553 C C . TRP A 1 76 ? 0.952 0.735 5.578 1 98.12 76 TRP A C 1
ATOM 555 O O . TRP A 1 76 ? 1.56 0.697 4.508 1 98.12 76 TRP A O 1
ATOM 565 N N . ASN A 1 77 ? -0.311 1.061 5.652 1 98.12 77 ASN A N 1
ATOM 566 C CA . ASN A 1 77 ? -1.104 1.384 4.473 1 98.12 77 ASN A CA 1
ATOM 567 C C . ASN A 1 77 ? -0.511 2.561 3.703 1 98.12 77 ASN A C 1
ATOM 569 O O . ASN A 1 77 ? -0.333 2.484 2.486 1 98.12 77 ASN A O 1
ATOM 573 N N . ILE A 1 78 ? -0.182 3.609 4.391 1 98.62 78 ILE A N 1
ATOM 574 C CA . ILE A 1 78 ? 0.29 4.836 3.76 1 98.62 78 ILE A CA 1
ATOM 575 C C . ILE A 1 78 ? 1.708 4.629 3.23 1 98.62 78 ILE A C 1
ATOM 577 O O . ILE A 1 78 ? 2.002 4.965 2.08 1 98.62 78 ILE A O 1
ATOM 581 N N . ILE A 1 79 ? 2.6 4.051 4.02 1 98.62 79 ILE A N 1
ATOM 582 C CA . ILE A 1 79 ? 4 3.906 3.639 1 98.62 79 ILE A CA 1
ATOM 583 C C . ILE A 1 79 ? 4.125 2.922 2.48 1 98.62 79 ILE A C 1
ATOM 585 O O . ILE A 1 79 ? 4.945 3.111 1.58 1 98.62 79 ILE A O 1
ATOM 589 N N . SER A 1 80 ? 3.289 1.864 2.465 1 97.94 80 SER A N 1
ATOM 590 C CA . SER A 1 80 ? 3.303 0.905 1.365 1 97.94 80 SER A CA 1
ATOM 591 C C . SER A 1 80 ? 2.896 1.563 0.051 1 97.94 80 SER A C 1
ATOM 593 O O . SER A 1 80 ? 3.305 1.119 -1.023 1 97.94 80 SER A O 1
ATOM 595 N N . LYS A 1 81 ? 2.15 2.643 0.095 1 98.25 81 LYS A N 1
ATOM 596 C CA . LYS A 1 81 ? 1.649 3.326 -1.095 1 98.25 81 LYS A CA 1
ATOM 597 C C . LYS A 1 81 ? 2.59 4.449 -1.521 1 98.25 81 LYS A C 1
ATOM 599 O O . LYS A 1 81 ? 2.32 5.156 -2.494 1 98.25 81 LYS A O 1
ATOM 604 N N . ALA A 1 82 ? 3.738 4.559 -0.811 1 97.94 82 ALA A N 1
ATOM 605 C CA . ALA A 1 82 ? 4.688 5.633 -1.088 1 97.94 82 ALA A CA 1
ATOM 606 C C . ALA A 1 82 ? 5.273 5.5 -2.492 1 97.94 82 ALA A C 1
ATOM 608 O O . ALA A 1 82 ? 5.551 6.504 -3.15 1 97.94 82 ALA A O 1
ATOM 609 N N . SER A 1 83 ? 5.469 4.273 -3 1 97.06 83 SER A N 1
ATOM 610 C CA . SER A 1 83 ? 6 4.074 -4.344 1 97.06 83 SER A CA 1
ATOM 611 C C . SER A 1 83 ? 5.039 4.594 -5.406 1 97.06 83 SER A C 1
ATOM 613 O O . SER A 1 83 ? 5.465 5.137 -6.426 1 97.06 83 SER A O 1
ATOM 615 N N . GLU A 1 84 ? 3.758 4.391 -5.203 1 98.06 84 GLU A N 1
ATOM 616 C CA . GLU A 1 84 ? 2.748 4.953 -6.094 1 98.06 84 GLU A CA 1
ATOM 617 C C . GLU A 1 84 ? 2.771 6.477 -6.066 1 98.06 84 GLU A C 1
ATOM 619 O O . GLU A 1 84 ? 2.641 7.125 -7.109 1 98.06 84 GLU A O 1
ATOM 624 N N . ALA A 1 85 ? 2.924 7.035 -4.863 1 98.56 85 ALA A N 1
ATOM 625 C CA . ALA A 1 85 ? 2.986 8.484 -4.711 1 98.56 85 ALA A CA 1
ATOM 626 C C . ALA A 1 85 ? 4.184 9.062 -5.457 1 98.56 85 ALA A C 1
ATOM 628 O O . ALA A 1 85 ? 4.066 10.086 -6.141 1 98.56 85 ALA A O 1
ATOM 629 N N . TYR A 1 86 ? 5.32 8.383 -5.277 1 98.12 86 TYR A N 1
ATOM 630 C CA . TYR A 1 86 ? 6.527 8.789 -5.988 1 98.12 86 TYR A CA 1
ATOM 631 C C . TYR A 1 86 ? 6.312 8.758 -7.496 1 98.12 86 TYR A C 1
ATOM 633 O O . TYR A 1 86 ? 6.66 9.711 -8.195 1 98.12 86 TYR A O 1
ATOM 641 N N . ASP A 1 87 ? 5.738 7.691 -7.996 1 97.88 87 ASP A N 1
ATOM 642 C CA . ASP A 1 87 ? 5.473 7.512 -9.422 1 97.88 87 ASP A CA 1
ATOM 643 C C . ASP A 1 87 ? 4.484 8.562 -9.93 1 97.88 87 ASP A C 1
ATOM 645 O O . ASP A 1 87 ? 4.629 9.062 -11.047 1 97.88 87 ASP A O 1
ATOM 649 N N . PHE A 1 88 ? 3.475 8.82 -9.141 1 98.06 88 PHE A N 1
ATOM 650 C CA . PHE A 1 88 ? 2.475 9.82 -9.5 1 98.06 88 PHE A CA 1
ATOM 651 C C . PHE A 1 88 ? 3.133 11.172 -9.789 1 98.06 88 PHE A C 1
ATOM 653 O O . PHE A 1 88 ? 2.904 11.766 -10.844 1 98.06 88 PHE A O 1
ATOM 660 N N . LEU A 1 89 ? 4.008 11.609 -8.906 1 98.25 89 LEU A N 1
ATOM 661 C CA . LEU A 1 89 ? 4.66 12.906 -9.055 1 98.25 89 LEU A CA 1
ATOM 662 C C . LEU A 1 89 ? 5.605 12.898 -10.25 1 98.25 89 LEU A C 1
ATOM 664 O O . LEU A 1 89 ? 5.617 13.844 -11.047 1 98.25 89 LEU A O 1
ATOM 668 N N . THR A 1 90 ? 6.367 11.867 -10.359 1 96.62 90 THR A N 1
ATOM 669 C CA . THR A 1 90 ? 7.359 11.828 -11.43 1 96.62 90 THR A CA 1
ATOM 670 C C . THR A 1 90 ? 6.688 11.68 -12.789 1 96.62 90 THR A C 1
ATOM 672 O O . THR A 1 90 ? 7.18 12.195 -13.789 1 96.62 90 THR A O 1
ATOM 675 N N . SER A 1 91 ? 5.578 11 -12.828 1 95.62 91 SER A N 1
ATOM 676 C CA . SER A 1 91 ? 4.836 10.844 -14.078 1 95.62 91 SER A CA 1
ATOM 677 C C . SER A 1 91 ? 4.27 12.172 -14.555 1 95.62 91 SER A C 1
ATOM 679 O O . SER A 1 91 ? 3.971 12.336 -15.734 1 95.62 91 SER A O 1
ATOM 681 N N . LEU A 1 92 ? 4.098 13.094 -13.656 1 96.81 92 LEU A N 1
ATOM 682 C CA . LEU A 1 92 ? 3.605 14.422 -14 1 96.81 92 LEU A CA 1
ATOM 683 C C . LEU A 1 92 ? 4.758 15.344 -14.398 1 96.81 92 LEU A C 1
ATOM 685 O O . LEU A 1 92 ? 4.535 16.5 -14.75 1 96.81 92 LEU A O 1
ATOM 689 N N . GLY A 1 93 ? 5.977 14.844 -14.242 1 95.06 93 GLY A N 1
ATOM 690 C CA . GLY A 1 93 ? 7.117 15.602 -14.719 1 95.06 93 GLY A CA 1
ATOM 691 C C . GLY A 1 93 ? 7.984 16.156 -13.602 1 95.06 93 GLY A C 1
ATOM 692 O O . GLY A 1 93 ? 8.953 16.875 -13.852 1 95.06 93 GLY A O 1
ATOM 693 N N . LEU A 1 94 ? 7.668 15.781 -12.391 1 96.56 94 LEU A N 1
ATOM 694 C CA . LEU A 1 94 ? 8.477 16.266 -11.273 1 96.56 94 LEU A CA 1
ATOM 695 C C . LEU A 1 94 ? 9.836 15.578 -11.258 1 96.56 94 LEU A C 1
ATOM 697 O O . LEU A 1 94 ? 9.938 14.375 -11.508 1 96.56 94 LEU A O 1
ATOM 701 N N . LYS A 1 95 ? 10.898 16.359 -10.953 1 95.44 95 LYS A N 1
ATOM 702 C CA . LYS A 1 95 ? 12.25 15.844 -10.781 1 95.44 95 LYS A CA 1
ATOM 703 C C . LYS A 1 95 ? 12.828 16.266 -9.438 1 95.44 95 LYS A C 1
ATOM 705 O O . LYS A 1 95 ? 13 17.453 -9.172 1 95.44 95 LYS A O 1
ATOM 710 N N . PHE A 1 96 ? 13.125 15.312 -8.633 1 95.38 96 PHE A N 1
ATOM 711 C CA . PHE A 1 96 ? 13.789 15.602 -7.367 1 95.38 96 PHE A CA 1
ATOM 712 C C . PHE A 1 96 ? 15.281 15.82 -7.57 1 95.38 96 PHE A C 1
ATOM 714 O O . PHE A 1 96 ? 15.875 15.266 -8.5 1 95.38 96 PHE A O 1
ATOM 721 N N . GLU A 1 97 ? 15.883 16.531 -6.723 1 93.12 97 GLU A N 1
ATOM 722 C CA . GLU A 1 97 ? 17.281 16.906 -6.898 1 93.12 97 GLU A CA 1
ATOM 723 C C . GLU A 1 97 ? 18.188 16.094 -5.977 1 93.12 97 GLU A C 1
ATOM 725 O O . GLU A 1 97 ? 19.344 15.812 -6.312 1 93.12 97 GLU A O 1
ATOM 730 N N . ALA A 1 98 ? 17.641 15.828 -4.801 1 90.88 98 ALA A N 1
ATOM 731 C CA . ALA A 1 98 ? 18.453 15.125 -3.814 1 90.88 98 ALA A CA 1
ATOM 732 C C . ALA A 1 98 ? 17.578 14.352 -2.834 1 90.88 98 ALA A C 1
ATOM 734 O O . ALA A 1 98 ? 16.359 14.492 -2.836 1 90.88 98 ALA A O 1
ATOM 735 N N . SER A 1 99 ? 18.188 13.469 -2.133 1 91.06 99 SER A N 1
ATOM 736 C CA . SER A 1 99 ? 17.594 12.828 -0.971 1 91.06 99 SER A CA 1
ATOM 737 C C . SER A 1 99 ? 18.422 13.047 0.282 1 91.06 99 SER A C 1
ATOM 739 O O . SER A 1 99 ? 19.656 12.977 0.232 1 91.06 99 SER A O 1
ATOM 741 N N . GLU A 1 100 ? 17.766 13.398 1.391 1 88.38 100 GLU A N 1
ATOM 742 C CA . GLU A 1 100 ? 18.453 13.781 2.615 1 88.38 100 GLU A CA 1
ATOM 743 C C . GLU A 1 100 ? 17.922 13.008 3.818 1 88.38 100 GLU A C 1
ATOM 745 O O . GLU A 1 100 ? 16.906 12.312 3.715 1 88.38 100 GLU A O 1
ATOM 750 N N . THR A 1 101 ? 18.766 13.109 4.879 1 87.5 101 THR A N 1
ATOM 751 C CA . THR A 1 101 ? 18.312 12.57 6.156 1 87.5 101 THR A CA 1
ATOM 752 C C . THR A 1 101 ? 17.781 13.68 7.055 1 87.5 101 THR A C 1
ATOM 754 O O . THR A 1 101 ? 18.422 14.727 7.207 1 87.5 101 THR A O 1
ATOM 757 N N . GLU A 1 102 ? 16.625 13.516 7.551 1 86.56 102 GLU A N 1
ATOM 758 C CA . GLU A 1 102 ? 16.031 14.461 8.492 1 86.56 102 GLU A CA 1
ATOM 759 C C . GLU A 1 102 ? 15.797 13.805 9.852 1 86.56 102 GLU A C 1
ATOM 761 O O . GLU A 1 102 ? 16.047 12.617 10.023 1 86.56 102 GLU A O 1
ATOM 766 N N . GLY A 1 103 ? 15.43 14.648 10.82 1 83.06 103 GLY A N 1
ATOM 767 C CA . GLY A 1 103 ? 15.281 14.188 12.188 1 83.06 103 GLY A CA 1
ATOM 768 C C . GLY A 1 103 ? 14.359 12.984 12.32 1 83.06 103 GLY A C 1
ATOM 769 O O . GLY A 1 103 ? 13.25 12.992 11.789 1 83.06 103 GLY A O 1
ATOM 770 N N . GLY A 1 104 ? 14.852 11.891 12.969 1 88.94 104 GLY A N 1
ATOM 771 C CA . GLY A 1 104 ? 14.055 10.719 13.281 1 88.94 104 GLY A CA 1
ATOM 772 C C . GLY A 1 104 ? 14.156 9.625 12.234 1 88.94 104 GLY A C 1
ATOM 773 O O . GLY A 1 104 ? 13.773 8.477 12.484 1 88.94 104 GLY A O 1
ATOM 774 N N . HIS A 1 105 ? 14.719 9.938 11.062 1 92.06 105 HIS A N 1
ATOM 775 C CA . HIS A 1 105 ? 14.828 8.953 9.992 1 92.06 105 HIS A CA 1
ATOM 776 C C . HIS A 1 105 ? 16.094 8.117 10.141 1 92.06 105 HIS A C 1
ATOM 778 O O . HIS A 1 105 ? 17.156 8.641 10.492 1 92.06 105 HIS A O 1
ATOM 784 N N . SER A 1 106 ? 16.031 6.844 9.812 1 94.44 106 SER A N 1
ATOM 785 C CA . SER A 1 106 ? 17.172 5.93 9.859 1 94.44 106 SER A CA 1
ATOM 786 C C . SER A 1 106 ? 17.812 5.789 8.484 1 94.44 106 SER A C 1
ATOM 788 O O . SER A 1 106 ? 18.781 5.035 8.32 1 94.44 106 SER A O 1
ATOM 790 N N . PHE A 1 107 ? 17.266 6.402 7.465 1 94.31 107 PHE A N 1
ATOM 791 C CA . PHE A 1 107 ? 17.75 6.355 6.09 1 94.31 107 PHE A CA 1
ATOM 792 C C . PHE A 1 107 ? 17.547 7.695 5.395 1 94.31 107 PHE A C 1
ATOM 794 O O . PHE A 1 107 ? 16.703 8.492 5.809 1 94.31 107 PHE A O 1
ATOM 801 N N . HIS A 1 108 ? 18.328 8.016 4.406 1 93.62 108 HIS A N 1
ATOM 802 C CA . HIS A 1 108 ? 18.219 9.273 3.672 1 93.62 108 HIS A CA 1
ATOM 803 C C . HIS A 1 108 ? 17.125 9.195 2.607 1 93.62 108 HIS A C 1
ATOM 805 O O . HIS A 1 108 ? 17.406 9.359 1.418 1 93.62 108 HIS A O 1
ATOM 811 N N . ARG A 1 109 ? 15.891 9.086 3.025 1 96.38 109 ARG A N 1
ATOM 812 C CA . ARG A 1 109 ? 14.781 8.797 2.125 1 96.38 109 ARG A CA 1
ATOM 813 C C . ARG A 1 109 ? 13.953 10.047 1.853 1 96.38 109 ARG A C 1
ATOM 815 O O . ARG A 1 109 ? 12.898 9.977 1.219 1 96.38 109 ARG A O 1
ATOM 822 N N . VAL A 1 110 ? 14.414 11.242 2.311 1 94.88 110 VAL A N 1
ATOM 823 C CA . VAL A 1 110 ? 13.672 12.484 2.123 1 94.88 110 VAL A CA 1
ATOM 824 C C . VAL A 1 110 ? 14.078 13.141 0.809 1 94.88 110 VAL A C 1
ATOM 826 O O . VAL A 1 110 ? 15.164 13.719 0.71 1 94.88 110 VAL A O 1
ATOM 829 N N . PHE A 1 111 ? 13.203 13.07 -0.176 1 96.69 111 PHE A N 1
ATOM 830 C CA . PHE A 1 111 ? 13.461 13.641 -1.491 1 96.69 111 PHE A CA 1
ATOM 831 C C . PHE A 1 111 ? 13.164 15.133 -1.503 1 96.69 111 PHE A C 1
ATOM 833 O O . PHE A 1 111 ? 12.102 15.562 -1.05 1 96.69 111 PHE A O 1
ATOM 840 N N . THR A 1 112 ? 14.109 15.969 -1.999 1 93.31 112 THR A N 1
ATOM 841 C CA . THR A 1 112 ? 14 17.422 -1.882 1 93.31 112 THR A CA 1
ATOM 842 C C . THR A 1 112 ? 14.219 18.094 -3.236 1 93.31 112 THR A C 1
ATOM 844 O O . THR A 1 112 ? 14.773 17.484 -4.152 1 93.31 112 THR A O 1
ATOM 847 N N . ILE A 1 113 ? 13.641 19.234 -3.412 1 92.62 113 ILE A N 1
ATOM 848 C CA . ILE A 1 113 ? 13.906 20.172 -4.5 1 92.62 113 ILE A CA 1
ATOM 849 C C . ILE A 1 113 ? 14.32 21.516 -3.926 1 92.62 113 ILE A C 1
ATOM 851 O O . ILE A 1 113 ? 13.469 22.344 -3.578 1 92.62 113 ILE A O 1
ATOM 855 N N . LYS A 1 114 ? 15.617 21.875 -3.801 1 80.94 114 LYS A N 1
ATOM 856 C CA . LYS A 1 114 ? 16.219 23.141 -3.387 1 80.94 114 LYS A CA 1
ATOM 857 C C . LYS A 1 114 ? 15.656 23.609 -2.051 1 80.94 114 LYS A C 1
ATOM 859 O O . LYS A 1 114 ? 15.453 24.812 -1.843 1 80.94 114 LYS A O 1
ATOM 864 N N . ASN A 1 115 ? 15.18 22.812 -1.219 1 81.25 115 ASN A N 1
ATOM 865 C CA . ASN A 1 115 ? 14.539 23.125 0.059 1 81.25 115 ASN A CA 1
ATOM 866 C C . ASN A 1 115 ? 13.305 23.984 -0.124 1 81.25 115 ASN A C 1
ATOM 868 O O . ASN A 1 115 ? 13.047 24.891 0.673 1 81.25 115 ASN A O 1
ATOM 872 N N . GLU A 1 116 ? 12.695 23.906 -1.257 1 90.31 116 GLU A N 1
ATOM 873 C CA . GLU A 1 116 ? 11.406 24.484 -1.613 1 90.31 116 GLU A CA 1
ATOM 874 C C . GLU A 1 116 ? 10.492 23.438 -2.246 1 90.31 116 GLU A C 1
ATOM 876 O O . GLU A 1 116 ? 9.805 23.719 -3.23 1 90.31 116 GLU A O 1
ATOM 881 N N . THR A 1 117 ? 10.586 22.281 -1.748 1 93.5 117 THR A N 1
ATOM 882 C CA . THR A 1 117 ? 9.906 21.141 -2.342 1 93.5 117 THR A CA 1
ATOM 883 C C . THR A 1 117 ? 8.406 21.391 -2.463 1 93.5 117 THR A C 1
ATOM 885 O O . THR A 1 117 ? 7.812 21.141 -3.512 1 93.5 117 THR A O 1
ATOM 888 N N . GLY A 1 118 ? 7.762 21.969 -1.399 1 95.56 118 GLY A N 1
ATOM 889 C CA . GLY A 1 118 ? 6.332 22.219 -1.409 1 95.56 118 GLY A CA 1
ATOM 890 C C . GLY A 1 118 ? 5.898 23.156 -2.523 1 95.56 118 GLY A C 1
ATOM 891 O O . GLY A 1 118 ? 4.871 22.938 -3.168 1 95.56 118 GLY A O 1
ATOM 892 N N . LYS A 1 119 ? 6.684 24.156 -2.732 1 94.75 119 LYS A N 1
ATOM 893 C CA . LYS A 1 119 ? 6.41 25.141 -3.771 1 94.75 119 LYS A CA 1
ATOM 894 C C . LYS A 1 119 ? 6.391 24.5 -5.152 1 94.75 119 LYS A C 1
ATOM 896 O O . LYS A 1 119 ? 5.449 24.688 -5.926 1 94.75 119 LYS A O 1
ATOM 901 N N . HIS A 1 120 ? 7.363 23.719 -5.461 1 96.44 120 HIS A N 1
ATOM 902 C CA . HIS A 1 120 ? 7.496 23.094 -6.773 1 96.44 120 HIS A CA 1
ATOM 903 C C . HIS A 1 120 ? 6.402 22.047 -7 1 96.44 120 HIS A C 1
ATOM 905 O O . HIS A 1 120 ? 5.809 22 -8.078 1 96.44 120 HIS A O 1
ATOM 911 N N . VAL A 1 121 ? 6.145 21.312 -6.02 1 98.12 121 VAL A N 1
ATOM 912 C CA . VAL A 1 121 ? 5.133 20.266 -6.137 1 98.12 121 VAL A CA 1
ATOM 913 C C . VAL A 1 121 ? 3.754 20.891 -6.301 1 98.12 121 VAL A C 1
ATOM 915 O O . VAL A 1 121 ? 2.977 20.484 -7.168 1 98.12 121 VAL A O 1
ATOM 918 N N . THR A 1 122 ? 3.439 21.906 -5.457 1 98.5 122 THR A N 1
ATOM 919 C CA . THR A 1 122 ? 2.127 22.547 -5.488 1 98.5 122 THR A CA 1
ATOM 920 C C . THR A 1 122 ? 1.886 23.219 -6.84 1 98.5 122 THR A C 1
ATOM 922 O O . THR A 1 122 ? 0.802 23.094 -7.414 1 98.5 122 THR A O 1
ATOM 925 N N . LYS A 1 123 ? 2.846 23.859 -7.355 1 98.06 123 LYS A N 1
ATOM 926 C CA . LYS A 1 123 ? 2.723 24.531 -8.648 1 98.06 123 LYS A CA 1
ATOM 927 C C . LYS A 1 123 ? 2.469 23.516 -9.766 1 98.06 123 LYS A C 1
ATOM 929 O O . LYS A 1 123 ? 1.62 23.75 -10.625 1 98.06 123 LYS A O 1
ATOM 934 N N . LEU A 1 124 ? 3.248 22.5 -9.758 1 98.19 124 LEU A N 1
ATOM 935 C CA . LEU A 1 124 ? 3.092 21.469 -10.766 1 98.19 124 LEU A CA 1
ATOM 936 C C . LEU A 1 124 ? 1.688 20.875 -10.727 1 98.19 124 LEU A C 1
ATOM 938 O O . LEU A 1 124 ? 1.044 20.719 -11.766 1 98.19 124 LEU A O 1
ATOM 942 N N . LEU A 1 125 ? 1.255 20.516 -9.57 1 98.81 125 LEU A N 1
ATOM 943 C CA . LEU A 1 125 ? -0.065 19.906 -9.43 1 98.81 125 LEU A CA 1
ATOM 944 C C . LEU A 1 125 ? -1.157 20.875 -9.867 1 98.81 125 LEU A C 1
ATOM 946 O O . LEU A 1 125 ? -2.141 20.469 -10.492 1 98.81 125 LEU A O 1
ATOM 950 N N . TYR A 1 126 ? -0.982 22.125 -9.477 1 98.69 126 TYR A N 1
ATOM 951 C CA . TYR A 1 126 ? -1.946 23.156 -9.859 1 98.69 126 TYR A CA 1
ATOM 952 C C . TYR A 1 126 ? -2.068 23.25 -11.375 1 98.69 126 TYR A C 1
ATOM 954 O O . TYR A 1 126 ? -3.176 23.25 -11.922 1 98.69 126 TYR A O 1
ATOM 962 N N . LEU A 1 127 ? -0.962 23.312 -12.055 1 98.5 127 LEU A N 1
ATOM 963 C CA . LEU A 1 127 ? -0.936 23.406 -13.508 1 98.5 127 LEU A CA 1
ATOM 964 C C . LEU A 1 127 ? -1.591 22.203 -14.156 1 98.5 127 LEU A C 1
ATOM 966 O O . LEU A 1 127 ? -2.373 22.344 -15.102 1 98.5 127 LEU A O 1
ATOM 970 N N . ARG A 1 128 ? -1.287 21.047 -13.68 1 98.44 128 ARG A N 1
ATOM 971 C CA . ARG A 1 128 ? -1.849 19.828 -14.234 1 98.44 128 ARG A CA 1
ATOM 972 C C . ARG A 1 128 ? -3.355 19.766 -14.008 1 98.44 128 ARG A C 1
ATOM 974 O O . ARG A 1 128 ? -4.105 19.328 -14.891 1 98.44 128 ARG A O 1
ATOM 981 N N . ALA A 1 129 ? -3.791 20.125 -12.805 1 98.69 129 ALA A N 1
ATOM 982 C CA . ALA A 1 129 ? -5.219 20.141 -12.508 1 98.69 129 ALA A CA 1
ATOM 983 C C . ALA A 1 129 ? -5.973 21.062 -13.461 1 98.69 129 ALA A C 1
ATOM 985 O O . ALA A 1 129 ? -7.055 20.719 -13.938 1 98.69 129 ALA A O 1
ATOM 986 N N . ARG A 1 130 ? -5.43 22.156 -13.711 1 98.12 130 ARG A N 1
ATOM 987 C CA . ARG A 1 130 ? -6.031 23.109 -14.633 1 98.12 130 ARG A CA 1
ATOM 988 C C . ARG A 1 130 ? -6.121 22.531 -16.031 1 98.12 130 ARG A C 1
ATOM 990 O O . ARG A 1 130 ? -7.16 22.641 -16.703 1 98.12 130 ARG A O 1
ATOM 997 N N . GLU A 1 131 ? -5.074 21.938 -16.438 1 98.25 131 GLU A N 1
ATOM 998 C CA . GLU A 1 131 ? -5.016 21.344 -17.781 1 98.25 131 GLU A CA 1
ATOM 999 C C . GLU A 1 131 ? -6.07 20.25 -17.938 1 98.25 131 GLU A C 1
ATOM 1001 O O . GLU A 1 131 ? -6.602 20.047 -19.031 1 98.25 131 GLU A O 1
ATOM 1006 N N . LEU A 1 132 ? -6.367 19.641 -16.875 1 98.25 132 LEU A N 1
ATOM 1007 C CA . LEU A 1 132 ? -7.285 18.516 -16.922 1 98.25 132 LEU A CA 1
ATOM 1008 C C . LEU A 1 132 ? -8.734 18.984 -16.781 1 98.25 132 LEU A C 1
ATOM 1010 O O . LEU A 1 132 ? -9.664 18.172 -16.859 1 98.25 132 LEU A O 1
ATOM 1014 N N . GLY A 1 133 ? -8.969 20.234 -16.469 1 98.19 133 GLY A N 1
ATOM 1015 C CA . GLY A 1 133 ? -10.312 20.797 -16.5 1 98.19 133 GLY A CA 1
ATOM 1016 C C . GLY A 1 133 ? -10.945 20.922 -15.125 1 98.19 133 GLY A C 1
ATOM 1017 O O . GLY A 1 133 ? -12.164 21.094 -15.008 1 98.19 133 GLY A O 1
ATOM 1018 N N . VAL A 1 134 ? -10.172 20.844 -14.086 1 98.69 134 VAL A N 1
ATOM 1019 C CA . VAL A 1 134 ? -10.688 21.094 -12.75 1 98.69 134 VAL A CA 1
ATOM 1020 C C . VAL A 1 134 ? -11.227 22.531 -12.664 1 98.69 134 VAL A C 1
ATOM 1022 O O . VAL A 1 134 ? -10.602 23.453 -13.18 1 98.69 134 VAL A O 1
ATOM 1025 N N . ASN A 1 135 ? -12.391 22.688 -12.117 1 98.5 135 ASN A N 1
ATOM 1026 C CA . ASN A 1 135 ? -12.961 24.016 -11.898 1 98.5 135 ASN A CA 1
ATOM 1027 C C . ASN A 1 135 ? -12.453 24.625 -10.594 1 98.5 135 ASN A C 1
ATOM 1029 O O . ASN A 1 135 ? -12.758 24.141 -9.508 1 98.5 135 ASN A O 1
ATOM 1033 N N . PHE A 1 136 ? -11.727 25.703 -10.742 1 98.25 136 PHE A N 1
ATOM 1034 C CA . PHE A 1 136 ? -11.195 26.391 -9.57 1 98.25 136 PHE A CA 1
ATOM 1035 C C . PHE A 1 136 ? -12.102 27.547 -9.156 1 98.25 136 PHE A C 1
ATOM 1037 O O . PHE A 1 136 ? -12.469 28.375 -9.992 1 98.25 136 PHE A O 1
ATOM 1044 N N . VAL A 1 137 ? -12.469 27.531 -7.938 1 97.62 137 VAL A N 1
ATOM 1045 C CA . VAL A 1 137 ? -13.227 28.641 -7.359 1 97.62 137 VAL A CA 1
ATOM 1046 C C . VAL A 1 137 ? -12.391 29.344 -6.293 1 97.62 137 VAL A C 1
ATOM 1048 O O . VAL A 1 137 ? -12 28.719 -5.297 1 97.62 137 VAL A O 1
ATOM 1051 N N . ARG A 1 138 ? -12.141 30.609 -6.516 1 95.69 138 ARG A N 1
ATOM 1052 C CA . ARG A 1 138 ? -11.406 31.375 -5.52 1 95.69 138 ARG A CA 1
ATOM 1053 C C . ARG A 1 138 ? -12.336 31.828 -4.391 1 95.69 138 ARG A C 1
ATOM 1055 O O . ARG A 1 138 ? -13.406 32.375 -4.641 1 95.69 138 ARG A O 1
ATOM 1062 N N . GLY A 1 139 ? -11.953 31.469 -3.145 1 93.5 139 GLY A N 1
ATOM 1063 C CA . GLY A 1 139 ? -12.734 31.859 -1.984 1 93.5 139 GLY A CA 1
ATOM 1064 C C . GLY A 1 139 ? -12.492 30.969 -0.775 1 93.5 139 GLY A C 1
ATOM 1065 O O . GLY A 1 139 ? -11.719 30.016 -0.843 1 93.5 139 GLY A O 1
ATOM 1066 N N . LYS A 1 140 ? -13.102 31.422 0.272 1 92.75 140 LYS A N 1
ATOM 1067 C CA . LYS A 1 140 ? -13.016 30.672 1.518 1 92.75 140 LYS A CA 1
ATOM 1068 C C . LYS A 1 140 ? -14.328 29.938 1.809 1 92.75 140 LYS A C 1
ATOM 1070 O O . LYS A 1 140 ? -15.398 30.547 1.755 1 92.75 140 LYS A O 1
ATOM 1075 N N . THR A 1 141 ? -14.227 28.641 1.952 1 96.44 141 THR A N 1
ATOM 1076 C CA . THR A 1 141 ? -15.391 27.891 2.404 1 96.44 141 THR A CA 1
ATOM 1077 C C . THR A 1 141 ? -15.758 28.281 3.836 1 96.44 141 THR A C 1
ATOM 1079 O O . THR A 1 141 ? -14.922 28.188 4.742 1 96.44 141 THR A O 1
ATOM 1082 N N . GLU A 1 142 ? -17.031 28.594 4.039 1 96.62 142 GLU A N 1
ATOM 1083 C CA . GLU A 1 142 ? -17.453 29.125 5.328 1 96.62 142 GLU A CA 1
ATOM 1084 C C . GLU A 1 142 ? -18.156 28.062 6.16 1 96.62 142 GLU A C 1
ATOM 1086 O O . GLU A 1 142 ? -18.125 28.109 7.395 1 96.62 142 GLU A O 1
ATOM 1091 N N . GLU A 1 143 ? -18.781 27.203 5.438 1 97.25 143 GLU A N 1
ATOM 1092 C CA . GLU A 1 143 ? -19.625 26.266 6.168 1 97.25 143 GLU A CA 1
ATOM 1093 C C . GLU A 1 143 ? -19.953 25.031 5.32 1 97.25 143 GLU A C 1
ATOM 1095 O O . GLU A 1 143 ? -20.141 25.141 4.109 1 97.25 143 GLU A O 1
ATOM 1100 N N . LEU A 1 144 ? -19.938 23.875 6 1 97.56 144 LEU A N 1
ATOM 1101 C CA . LEU A 1 144 ? -20.438 22.672 5.363 1 97.56 144 LEU A CA 1
ATOM 1102 C C . LEU A 1 144 ? -21.953 22.672 5.301 1 97.56 144 LEU A C 1
ATOM 1104 O O . LEU A 1 144 ? -22.609 23.094 6.25 1 97.56 144 LEU A O 1
ATOM 1108 N N . ALA A 1 145 ? -22.484 22.25 4.191 1 96.44 145 ALA A N 1
ATOM 1109 C CA . ALA A 1 145 ? -23.938 22.062 4.062 1 96.44 145 ALA A CA 1
ATOM 1110 C C . ALA A 1 145 ? -24.312 20.594 4.316 1 96.44 145 ALA A C 1
ATOM 1112 O O . ALA A 1 145 ? -23.938 19.719 3.547 1 96.44 145 ALA A O 1
ATOM 1113 N N . THR A 1 146 ? -24.984 20.391 5.426 1 94.25 146 THR A N 1
ATOM 1114 C CA . THR A 1 146 ? -25.375 19.016 5.773 1 94.25 146 THR A CA 1
ATOM 1115 C C . THR A 1 146 ? -26.875 18.922 6.012 1 94.25 146 THR A C 1
ATOM 1117 O O . THR A 1 146 ? -27.516 19.922 6.355 1 94.25 146 THR A O 1
ATOM 1120 N N . LYS A 1 147 ? -27.422 17.734 5.711 1 91.12 147 LYS A N 1
ATOM 1121 C CA . LYS A 1 147 ? -28.812 17.406 5.988 1 91.12 147 LYS A CA 1
ATOM 1122 C C . LYS A 1 147 ? -28.953 15.938 6.402 1 91.12 147 LYS A C 1
ATOM 1124 O O . LYS A 1 147 ? -28.531 15.039 5.676 1 91.12 147 LYS A O 1
ATOM 1129 N N . ARG A 1 148 ? -29.531 15.633 7.543 1 88.31 148 ARG A N 1
ATOM 1130 C CA . ARG A 1 148 ? -29.797 14.297 8.055 1 88.31 148 ARG A CA 1
ATOM 1131 C C . ARG A 1 148 ? -28.547 13.43 8.031 1 88.31 148 ARG A C 1
ATOM 1133 O O . ARG A 1 148 ? -28.562 12.32 7.5 1 88.31 148 ARG A O 1
ATOM 1140 N N . GLY A 1 149 ? -27.453 14.156 8.383 1 91.69 149 GLY A N 1
ATOM 1141 C CA . GLY A 1 149 ? -26.234 13.391 8.539 1 91.69 149 GLY A CA 1
ATOM 1142 C C . GLY A 1 149 ? -25.5 13.148 7.23 1 91.69 149 GLY A C 1
ATOM 1143 O O . GLY A 1 149 ? -24.578 12.336 7.16 1 91.69 149 GLY A O 1
ATOM 1144 N N . LYS A 1 150 ? -25.922 13.914 6.23 1 94.25 150 LYS A N 1
ATOM 1145 C CA . LYS A 1 150 ? -25.344 13.773 4.898 1 94.25 150 LYS A CA 1
ATOM 1146 C C . LYS A 1 150 ? -24.828 15.117 4.387 1 94.25 150 LYS A C 1
ATOM 1148 O O . LYS A 1 150 ? -25.516 16.141 4.5 1 94.25 150 LYS A O 1
ATOM 1153 N N . ALA A 1 151 ? -23.594 15.117 3.902 1 96.12 151 ALA A N 1
ATOM 1154 C CA . ALA A 1 151 ? -23.078 16.328 3.277 1 96.12 151 ALA A CA 1
ATOM 1155 C C . ALA A 1 151 ? -23.656 16.516 1.879 1 96.12 151 ALA A C 1
ATOM 1157 O O . ALA A 1 151 ? -23.719 15.57 1.094 1 96.12 151 ALA A O 1
ATOM 1158 N N . CYS A 1 152 ? -24.031 17.781 1.555 1 95.75 152 CYS A N 1
ATOM 1159 C CA . CYS A 1 152 ? -24.656 18.078 0.272 1 95.75 152 CYS A CA 1
ATOM 1160 C C . CYS A 1 152 ? -23.953 19.219 -0.436 1 95.75 152 CYS A C 1
ATOM 1162 O O . CYS A 1 152 ? -24.391 19.656 -1.507 1 95.75 152 CYS A O 1
ATOM 1164 N N . GLY A 1 153 ? -22.969 19.703 0.167 1 96.81 153 GLY A N 1
ATOM 1165 C CA . GLY A 1 153 ? -22.25 20.812 -0.425 1 96.81 153 GLY A CA 1
ATOM 1166 C C . GLY A 1 153 ? -21.594 21.719 0.605 1 96.81 153 GLY A C 1
ATOM 1167 O O . GLY A 1 153 ? -21.25 21.266 1.702 1 96.81 153 GLY A O 1
ATOM 1168 N N . VAL A 1 154 ? -21.281 22.969 0.12 1 97.81 154 VAL A N 1
ATOM 1169 C CA . VAL A 1 154 ? -20.625 23.938 0.998 1 97.81 154 VAL A CA 1
ATOM 1170 C C . VAL A 1 154 ? -21.172 25.344 0.714 1 97.81 154 VAL A C 1
ATOM 1172 O O . VAL A 1 154 ? -21.797 25.578 -0.317 1 97.81 154 VAL A O 1
ATOM 1175 N N . PHE A 1 155 ? -20.953 26.172 1.672 1 97.38 155 PHE A N 1
ATOM 1176 C CA . PHE A 1 155 ? -21.203 27.594 1.478 1 97.38 155 PHE A CA 1
ATOM 1177 C C . PHE A 1 155 ? -19.906 28.359 1.283 1 97.38 155 PHE A C 1
ATOM 1179 O O . PHE A 1 155 ? -18.984 28.25 2.105 1 97.38 155 PHE A O 1
ATOM 1186 N N . VAL A 1 156 ? -19.797 29.109 0.206 1 96.44 156 VAL A N 1
ATOM 1187 C CA . VAL A 1 156 ? -18.641 29.953 -0.102 1 96.44 156 VAL A CA 1
ATOM 1188 C C . VAL A 1 156 ? -19.094 31.422 -0.208 1 96.44 156 VAL A C 1
ATOM 1190 O O . VAL A 1 156 ? -19.828 31.781 -1.124 1 96.44 156 VAL A O 1
ATOM 1193 N N . GLU A 1 157 ? -18.672 32.156 0.719 1 90 157 GLU A N 1
ATOM 1194 C CA . GLU A 1 157 ? -19.062 33.562 0.753 1 90 157 GLU A CA 1
ATOM 1195 C C . GLU A 1 157 ? -20.578 33.719 0.704 1 90 157 GLU A C 1
ATOM 1197 O O . GLU A 1 157 ? -21.109 34.5 -0.097 1 90 157 GLU A O 1
ATOM 1202 N N . GLY A 1 158 ? -21.172 32.906 1.336 1 90.31 158 GLY A N 1
ATOM 1203 C CA . GLY A 1 158 ? -22.625 32.938 1.485 1 90.31 158 GLY A CA 1
ATOM 1204 C C . GLY A 1 158 ? -23.359 32.188 0.397 1 90.31 158 GLY A C 1
ATOM 1205 O O . GLY A 1 158 ? -24.578 32 0.485 1 90.31 158 GLY A O 1
ATOM 1206 N N . GLU A 1 159 ? -22.75 31.766 -0.607 1 94.06 159 GLU A N 1
ATOM 1207 C CA . GLU A 1 159 ? -23.375 31.062 -1.724 1 94.06 159 GLU A CA 1
ATOM 1208 C C . GLU A 1 159 ? -23.281 29.547 -1.548 1 94.06 159 GLU A C 1
ATOM 1210 O O . GLU A 1 159 ? -22.203 29.016 -1.207 1 94.06 159 GLU A O 1
ATOM 1215 N N . PHE A 1 160 ? -24.406 28.922 -1.88 1 95.31 160 PHE A N 1
ATOM 1216 C CA . PHE A 1 160 ? -24.469 27.469 -1.75 1 95.31 160 PHE A CA 1
ATOM 1217 C C . PHE A 1 160 ? -23.969 26.797 -3.021 1 95.31 160 PHE A C 1
ATOM 1219 O O . PHE A 1 160 ? -24.469 27.078 -4.113 1 95.31 160 PHE A O 1
ATOM 1226 N N . LEU A 1 161 ? -23 25.938 -2.916 1 96.25 161 LEU A N 1
ATOM 1227 C CA . LEU A 1 161 ? -22.547 25.062 -3.986 1 96.25 161 LEU A CA 1
ATOM 1228 C C . LEU A 1 161 ? -22.875 23.609 -3.678 1 96.25 161 LEU A C 1
ATOM 1230 O O . LEU A 1 161 ? -22.406 23.062 -2.68 1 96.25 161 LEU A O 1
ATOM 1234 N N . ARG A 1 162 ? -23.594 22.984 -4.488 1 96.25 162 ARG A N 1
ATOM 1235 C CA . ARG A 1 162 ? -24.062 21.625 -4.289 1 96.25 162 ARG A CA 1
ATOM 1236 C C . ARG A 1 162 ? -23.047 20.625 -4.836 1 96.25 162 ARG A C 1
ATOM 1238 O O . ARG A 1 162 ? -22.516 20.812 -5.93 1 96.25 162 ARG A O 1
ATOM 1245 N N . PHE A 1 163 ? -22.828 19.594 -4.062 1 97.31 163 PHE A N 1
ATOM 1246 C CA . PHE A 1 163 ? -21.953 18.516 -4.496 1 97.31 163 PHE A CA 1
ATOM 1247 C C . PHE A 1 163 ? -22.516 17.156 -4.066 1 97.31 163 PHE A C 1
ATOM 1249 O O . PHE A 1 163 ? -23.188 17.062 -3.047 1 97.31 163 PHE A O 1
ATOM 1256 N N . ASP A 1 164 ? -22.25 16.125 -4.828 1 97.5 164 ASP A N 1
ATOM 1257 C CA . ASP A 1 164 ? -22.578 14.742 -4.465 1 97.5 164 ASP A CA 1
ATOM 1258 C C . ASP A 1 164 ? -21.641 14.227 -3.373 1 97.5 164 ASP A C 1
ATOM 1260 O O . ASP A 1 164 ? -22.047 13.422 -2.535 1 97.5 164 ASP A O 1
ATOM 1264 N N . ALA A 1 165 ? -20.406 14.648 -3.416 1 98 165 ALA A N 1
ATOM 1265 C CA . ALA A 1 165 ? -19.391 14.352 -2.416 1 98 165 ALA A CA 1
ATOM 1266 C C . ALA A 1 165 ? -18.531 15.586 -2.115 1 98 165 ALA A C 1
ATOM 1268 O O . ALA A 1 165 ? -18.266 16.391 -3.008 1 98 165 ALA A O 1
ATOM 1269 N N . THR A 1 166 ? -18.203 15.727 -0.879 1 98.69 166 THR A N 1
ATOM 1270 C CA . THR A 1 166 ? -17.344 16.812 -0.442 1 98.69 166 THR A CA 1
ATOM 1271 C C . THR A 1 166 ? -16.062 16.266 0.21 1 98.69 166 THR A C 1
ATOM 1273 O O . THR A 1 166 ? -16.141 15.398 1.074 1 98.69 166 THR A O 1
ATOM 1276 N N . VAL A 1 167 ? -14.914 16.734 -0.224 1 98.94 167 VAL A N 1
ATOM 1277 C CA . VAL A 1 167 ? -13.625 16.359 0.345 1 98.94 167 VAL A CA 1
ATOM 1278 C C . VAL A 1 167 ? -13.008 17.547 1.073 1 98.94 167 VAL A C 1
ATOM 1280 O O . VAL A 1 167 ? -12.758 18.594 0.464 1 98.94 167 VAL A O 1
ATOM 1283 N N . ILE A 1 168 ? -12.773 17.406 2.363 1 98.94 168 ILE A N 1
ATOM 1284 C CA . ILE A 1 168 ? -12.133 18.469 3.145 1 98.94 168 ILE A CA 1
ATOM 1285 C C . ILE A 1 168 ? -10.617 18.297 3.084 1 98.94 168 ILE A C 1
ATOM 1287 O O . ILE A 1 168 ? -10.07 17.297 3.551 1 98.94 168 ILE A O 1
ATOM 1291 N N . ALA A 1 169 ? -9.945 19.203 2.512 1 98.75 169 ALA A N 1
ATOM 1292 C CA . ALA A 1 169 ? -8.484 19.297 2.428 1 98.75 169 ALA A CA 1
ATOM 1293 C C . ALA A 1 169 ? -7.996 20.672 2.844 1 98.75 169 ALA A C 1
ATOM 1295 O O . ALA A 1 169 ? -7.086 21.234 2.223 1 98.75 169 ALA A O 1
ATOM 1296 N N . SER A 1 170 ? -8.523 21.234 3.873 1 97.62 170 SER A N 1
ATOM 1297 C CA . SER A 1 170 ? -8.375 22.641 4.246 1 97.62 170 SER A CA 1
ATOM 1298 C C . SER A 1 170 ? -7.129 22.844 5.105 1 97.62 170 SER A C 1
ATOM 1300 O O . SER A 1 170 ? -6.781 23.984 5.434 1 97.62 170 SER A O 1
ATOM 1302 N N . GLY A 1 171 ? -6.445 21.766 5.469 1 97.69 171 GLY A N 1
ATOM 1303 C CA . GLY A 1 171 ? -5.332 21.891 6.395 1 97.69 171 GLY A CA 1
ATOM 1304 C C . GLY A 1 171 ? -5.746 21.781 7.848 1 97.69 171 GLY A C 1
ATOM 1305 O O . GLY A 1 171 ? -6.918 21.531 8.148 1 97.69 171 GLY A O 1
ATOM 1306 N N . GLY A 1 172 ? -4.762 21.938 8.727 1 98 172 GLY A N 1
ATOM 1307 C CA . GLY A 1 172 ? -5.008 21.781 10.148 1 98 172 GLY A CA 1
ATOM 1308 C C . GLY A 1 172 ? -5.449 23.062 10.828 1 98 172 GLY A C 1
ATOM 1309 O O . GLY A 1 172 ? -6.312 23.781 10.32 1 98 172 GLY A O 1
ATOM 1310 N N . PHE A 1 173 ? -4.93 23.297 12.047 1 98.38 173 PHE A N 1
ATOM 1311 C CA . PHE A 1 173 ? -5.395 24.453 12.789 1 98.38 173 PHE A CA 1
ATOM 1312 C C . PHE A 1 173 ? -4.234 25.141 13.508 1 98.38 173 PHE A C 1
ATOM 1314 O O . PHE A 1 173 ? -4.422 25.734 14.562 1 98.38 173 PHE A O 1
ATOM 1321 N N . SER A 1 174 ? -3.057 24.984 12.961 1 96.56 174 SER A N 1
ATOM 1322 C CA . SER A 1 174 ? -1.897 25.641 13.562 1 96.56 174 SER A CA 1
ATOM 1323 C C . SER A 1 174 ? -2.068 27.156 13.578 1 96.56 174 SER A C 1
ATOM 1325 O O . SER A 1 174 ? -1.509 27.828 14.438 1 96.56 174 SER A O 1
ATOM 1327 N N . GLY A 1 175 ? -2.914 27.656 12.695 1 95.69 175 GLY A N 1
ATOM 1328 C CA . GLY A 1 175 ? -3.193 29.078 12.625 1 95.69 175 GLY A CA 1
ATOM 1329 C C . GLY A 1 175 ? -3.988 29.594 13.805 1 95.69 175 GLY A C 1
ATOM 1330 O O . GLY A 1 175 ? -4.16 30.812 13.969 1 95.69 175 GLY A O 1
ATOM 1331 N N . LEU A 1 176 ? -4.387 28.766 14.617 1 96.62 176 LEU A N 1
ATOM 1332 C CA . LEU A 1 176 ? -5.098 29.156 15.828 1 96.62 176 LEU A CA 1
ATOM 1333 C C . LEU A 1 176 ? -4.125 29.406 16.969 1 96.62 176 LEU A C 1
ATOM 1335 O O . LEU A 1 176 ? -4.543 29.734 18.078 1 96.62 176 LEU A O 1
ATOM 1339 N N . PHE A 1 177 ? -2.881 29.281 16.75 1 95.62 177 PHE A N 1
ATOM 1340 C CA . PHE A 1 177 ? -1.83 29.656 17.688 1 95.62 177 PHE A CA 1
ATOM 1341 C C . PHE A 1 177 ? -1.177 30.969 17.266 1 95.62 177 PHE A C 1
ATOM 1343 O O . PHE A 1 177 ? -1.058 31.25 16.062 1 95.62 177 PHE A O 1
ATOM 1350 N N . LYS A 1 178 ? -0.745 31.672 18.172 1 91.81 178 LYS A N 1
ATOM 1351 C CA . LYS A 1 178 ? -0.27 33.031 17.953 1 91.81 178 LYS A CA 1
ATOM 1352 C C . LYS A 1 178 ? 0.884 33.062 16.953 1 91.81 178 LYS A C 1
ATOM 1354 O O . LYS A 1 178 ? 0.92 33.906 16.062 1 91.81 178 LYS A O 1
ATOM 1359 N N . PHE A 1 179 ? 1.831 32.219 17.062 1 90.56 179 PHE A N 1
ATOM 1360 C CA . PHE A 1 179 ? 2.979 32.125 16.172 1 90.56 179 PHE A CA 1
ATOM 1361 C C . PHE A 1 179 ? 2.965 30.797 15.422 1 90.56 179 PHE A C 1
ATOM 1363 O O . PHE A 1 179 ? 3.049 29.719 16.031 1 90.56 179 PHE A O 1
ATOM 1370 N N . THR A 1 180 ? 2.844 30.844 14.117 1 93.12 180 THR A N 1
ATOM 1371 C CA . THR A 1 180 ? 2.793 29.625 13.312 1 93.12 180 THR A CA 1
ATOM 1372 C C . THR A 1 180 ? 3.701 29.734 12.094 1 93.12 180 THR A C 1
ATOM 1374 O O . THR A 1 180 ? 3.918 30.844 11.578 1 93.12 180 THR A O 1
ATOM 1377 N N . ALA A 1 181 ? 4.238 28.641 11.711 1 88.94 181 ALA A N 1
ATOM 1378 C CA . ALA A 1 181 ? 5.066 28.562 10.508 1 88.94 181 ALA A CA 1
ATOM 1379 C C . ALA A 1 181 ? 4.203 28.547 9.25 1 88.94 181 ALA A C 1
ATOM 1381 O O . ALA A 1 181 ? 4.695 28.812 8.148 1 88.94 181 ALA A O 1
ATOM 1382 N N . GLY A 1 182 ? 2.984 28.219 9.438 1 89.75 182 GLY A N 1
ATOM 1383 C CA . GLY A 1 182 ? 2.086 28.078 8.305 1 89.75 182 GLY A CA 1
ATOM 1384 C C . GLY A 1 182 ? 1.242 29.312 8.055 1 89.75 182 GLY A C 1
ATOM 1385 O O . GLY A 1 182 ? 1.586 30.406 8.516 1 89.75 182 GLY A O 1
ATOM 1386 N N . SER A 1 183 ? 0.238 29.125 7.262 1 90.62 183 SER A N 1
ATOM 1387 C CA . SER A 1 183 ? -0.696 30.203 6.961 1 90.62 183 SER A CA 1
ATOM 1388 C C . SER A 1 183 ? -1.552 30.547 8.172 1 90.62 183 SER A C 1
ATOM 1390 O O . SER A 1 183 ? -2.139 29.656 8.797 1 90.62 183 SER A O 1
ATOM 1392 N N . PRO A 1 184 ? -1.626 31.812 8.477 1 89.12 184 PRO A N 1
ATOM 1393 C CA . PRO A 1 184 ? -2.51 32.219 9.57 1 89.12 184 PRO A CA 1
ATOM 1394 C C . PRO A 1 184 ? -3.984 31.969 9.266 1 89.12 184 PRO A C 1
ATOM 1396 O O . PRO A 1 184 ? -4.82 31.984 10.172 1 89.12 184 PRO A O 1
ATOM 1399 N N . GLU A 1 185 ? -4.25 31.672 8.031 1 89.06 185 GLU A N 1
ATOM 1400 C CA . GLU A 1 185 ? -5.629 31.438 7.625 1 89.06 185 GLU A CA 1
ATOM 1401 C C . GLU A 1 185 ? -6.051 30 7.918 1 89.06 185 GLU A C 1
ATOM 1403 O O . GLU A 1 185 ? -7.238 29.672 7.902 1 89.06 185 GLU A O 1
ATOM 1408 N N . ASN A 1 186 ? -5.113 29.188 8.234 1 94.19 186 ASN A N 1
ATOM 1409 C CA . ASN A 1 186 ? -5.41 27.797 8.555 1 94.19 186 ASN A CA 1
ATOM 1410 C C . ASN A 1 186 ? -5.855 27.656 10.008 1 94.19 186 ASN A C 1
ATOM 1412 O O . ASN A 1 186 ? -5.18 27 10.805 1 94.19 186 ASN A O 1
ATOM 1416 N N . THR A 1 187 ? -7.07 28.094 10.289 1 96.25 187 THR A N 1
ATOM 1417 C CA . THR A 1 187 ? -7.551 28.203 11.664 1 96.25 187 THR A CA 1
ATOM 1418 C C . THR A 1 187 ? -8.273 26.938 12.086 1 96.25 187 THR A C 1
ATOM 1420 O O . THR A 1 187 ? -8.523 26.719 13.273 1 96.25 187 THR A O 1
ATOM 1423 N N . GLY A 1 188 ? -8.594 26.078 11.156 1 97.88 188 GLY A N 1
ATOM 1424 C CA . GLY A 1 188 ? -9.328 24.859 11.484 1 97.88 188 GLY A CA 1
ATOM 1425 C C . GLY A 1 188 ? -10.828 25.062 11.531 1 97.88 188 GLY A C 1
ATOM 1426 O O . GLY A 1 188 ? -11.555 24.234 12.094 1 97.88 188 GLY A O 1
ATOM 1427 N N . LEU A 1 189 ? -11.305 26.094 10.875 1 97.94 189 LEU A N 1
ATOM 1428 C CA . LEU A 1 189 ? -12.719 26.453 10.898 1 97.94 189 LEU A CA 1
ATOM 1429 C C . LEU A 1 189 ? -13.57 25.266 10.445 1 97.94 189 LEU A C 1
ATOM 1431 O O . LEU A 1 189 ? -14.562 24.922 11.094 1 97.94 189 LEU A O 1
ATOM 1435 N N . ILE A 1 190 ? -13.188 24.656 9.367 1 98.19 190 ILE A N 1
ATOM 1436 C CA . ILE A 1 190 ? -13.984 23.578 8.781 1 98.19 190 ILE A CA 1
ATOM 1437 C C . ILE A 1 190 ? -13.891 22.328 9.656 1 98.19 190 ILE A C 1
ATOM 1439 O O . ILE A 1 190 ? -14.836 21.547 9.719 1 98.19 190 ILE A O 1
ATOM 1443 N N . ILE A 1 191 ? -12.805 22.141 10.367 1 98.75 191 ILE A N 1
ATOM 1444 C CA . ILE A 1 191 ? -12.695 21.047 11.328 1 98.75 191 ILE A CA 1
ATOM 1445 C C . ILE A 1 191 ? -13.719 21.25 12.445 1 98.75 191 ILE A C 1
ATOM 1447 O O . ILE A 1 191 ? -14.469 20.328 12.781 1 98.75 191 ILE A O 1
ATOM 1451 N N . GLY A 1 192 ? -13.766 22.5 12.992 1 98.69 192 GLY A N 1
ATOM 1452 C CA . GLY A 1 192 ? -14.758 22.812 14 1 98.69 192 GLY A CA 1
ATOM 1453 C C . GLY A 1 192 ? -16.188 22.641 13.508 1 98.69 192 GLY A C 1
ATOM 1454 O O . GLY A 1 192 ? -17.047 22.156 14.242 1 98.69 192 GLY A O 1
ATOM 1455 N N . ASP A 1 193 ? -16.391 23.016 12.266 1 98.5 193 ASP A N 1
ATOM 1456 C CA . ASP A 1 193 ? -17.719 22.891 11.656 1 98.5 193 ASP A CA 1
ATOM 1457 C C . ASP A 1 193 ? -18.141 21.422 11.547 1 98.5 193 ASP A C 1
ATOM 1459 O O . ASP A 1 193 ? -19.281 21.078 11.836 1 98.5 193 ASP A O 1
ATOM 1463 N N . ALA A 1 194 ? -17.219 20.594 11.117 1 98.62 194 ALA A N 1
ATOM 1464 C CA . ALA A 1 194 ? -17.5 19.172 11 1 98.62 194 ALA A CA 1
ATOM 1465 C C . ALA A 1 194 ? -17.859 18.562 12.359 1 98.62 194 ALA A C 1
ATOM 1467 O O . ALA A 1 194 ? -18.812 17.797 12.469 1 98.62 194 ALA A O 1
ATOM 1468 N N . VAL A 1 195 ? -17.109 18.953 13.406 1 98.62 195 VAL A N 1
ATOM 1469 C CA . VAL A 1 195 ? -17.391 18.453 14.75 1 98.62 195 VAL A CA 1
ATOM 1470 C C . VAL A 1 195 ? -18.781 18.875 15.188 1 98.62 195 VAL A C 1
ATOM 1472 O O . VAL A 1 195 ? -19.562 18.062 15.695 1 98.62 195 VAL A O 1
ATOM 1475 N N . MET A 1 196 ? -19.078 20.109 14.992 1 97.62 196 MET A N 1
ATOM 1476 C CA . MET A 1 196 ? -20.375 20.656 15.383 1 97.62 196 MET A CA 1
ATOM 1477 C C . MET A 1 196 ? -21.5 19.922 14.664 1 97.62 196 MET A C 1
ATOM 1479 O O . MET A 1 196 ? -22.578 19.75 15.219 1 97.62 196 MET A O 1
ATOM 1483 N N . LYS A 1 197 ? -21.234 19.406 13.539 1 97.06 197 LYS A N 1
ATOM 1484 C CA . LYS A 1 197 ? -22.266 18.797 12.719 1 97.06 197 LYS A CA 1
ATOM 1485 C C . LYS A 1 197 ? -22.25 17.266 12.859 1 97.06 197 LYS A C 1
ATOM 1487 O O . LYS A 1 197 ? -22.953 16.562 12.141 1 97.06 197 LYS A O 1
ATOM 1492 N N . GLY A 1 198 ? -21.359 16.766 13.641 1 97.38 198 GLY A N 1
ATOM 1493 C CA . GLY A 1 198 ? -21.516 15.367 14.023 1 97.38 198 GLY A CA 1
ATOM 1494 C C . GLY A 1 198 ? -20.344 14.5 13.609 1 97.38 198 GLY A C 1
ATOM 1495 O O . GLY A 1 198 ? -20.375 13.281 13.797 1 97.38 198 GLY A O 1
ATOM 1496 N N . SER A 1 199 ? -19.328 15.047 13.109 1 98.31 199 SER A N 1
ATOM 1497 C CA . SER A 1 199 ? -18.125 14.297 12.82 1 98.31 199 SER A CA 1
ATOM 1498 C C . SER A 1 199 ? -17.031 14.57 13.859 1 98.31 199 SER A C 1
ATOM 1500 O O . SER A 1 199 ? -16.438 15.648 13.875 1 98.31 199 SER A O 1
ATOM 1502 N N . PRO A 1 200 ? -16.703 13.594 14.656 1 98.69 200 PRO A N 1
ATOM 1503 C CA . PRO A 1 200 ? -15.742 13.836 15.727 1 98.69 200 PRO A CA 1
ATOM 1504 C C . PRO A 1 200 ? -14.336 14.133 15.203 1 98.69 200 PRO A C 1
ATOM 1506 O O . PRO A 1 200 ? -14.008 13.773 14.07 1 98.69 200 PRO A O 1
ATOM 1509 N N . ALA A 1 201 ? -13.586 14.812 16.062 1 98.81 201 ALA A N 1
ATOM 1510 C CA . ALA A 1 201 ? -12.156 14.984 15.812 1 98.81 201 ALA A CA 1
ATOM 1511 C C . ALA A 1 201 ? -11.328 13.984 16.609 1 98.81 201 ALA A C 1
ATOM 1513 O O . ALA A 1 201 ? -11.852 13.312 17.5 1 98.81 201 ALA A O 1
ATOM 1514 N N . ARG A 1 202 ? -10.156 13.797 16.172 1 98.81 202 ARG A N 1
ATOM 1515 C CA . ARG A 1 202 ? -9.203 12.875 16.781 1 98.81 202 ARG A CA 1
ATOM 1516 C C . ARG A 1 202 ? -7.891 13.57 17.109 1 98.81 202 ARG A C 1
ATOM 1518 O O . ARG A 1 202 ? -7.402 14.391 16.328 1 98.81 202 ARG A O 1
ATOM 1525 N N . ASP A 1 203 ? -7.301 13.383 18.359 1 98.75 203 ASP A N 1
ATOM 1526 C CA . ASP A 1 203 ? -5.918 13.672 18.734 1 98.75 203 ASP A CA 1
ATOM 1527 C C . ASP A 1 203 ? -5.637 15.172 18.703 1 98.75 203 ASP A C 1
ATOM 1529 O O . ASP A 1 203 ? -4.562 15.594 18.266 1 98.75 203 ASP A O 1
ATOM 1533 N N . LEU A 1 204 ? -6.535 15.961 19.188 1 98.75 204 LEU A N 1
ATOM 1534 C CA . LEU A 1 204 ? -6.453 17.406 19.047 1 98.75 204 LEU A CA 1
ATOM 1535 C C . LEU A 1 204 ? -5.336 17.969 19.922 1 98.75 204 LEU A C 1
ATOM 1537 O O . LEU A 1 204 ? -4.812 19.047 19.641 1 98.75 204 LEU A O 1
ATOM 1541 N N . GLU A 1 205 ? -4.938 17.25 20.938 1 98.56 205 GLU A N 1
ATOM 1542 C CA . GLU A 1 205 ? -3.941 17.766 21.875 1 98.56 205 GLU A CA 1
ATOM 1543 C C . GLU A 1 205 ? -2.533 17.672 21.297 1 98.56 205 GLU A C 1
ATOM 1545 O O . GLU A 1 205 ? -1.593 18.266 21.828 1 98.56 205 GLU A O 1
ATOM 1550 N N . PHE A 1 206 ? -2.359 16.938 20.25 1 98.44 206 PHE A N 1
ATOM 1551 C CA . PHE A 1 206 ? -1.041 16.75 19.656 1 98.44 206 PHE A CA 1
ATOM 1552 C C . PHE A 1 206 ? -0.778 17.812 18.594 1 98.44 206 PHE A C 1
ATOM 1554 O O . PHE A 1 206 ? -1.117 17.625 17.422 1 98.44 206 PHE A O 1
ATOM 1561 N N . VAL A 1 207 ? -0.123 18.891 18.953 1 97.62 207 VAL A N 1
ATOM 1562 C CA . VAL A 1 207 ? 0.315 19.984 18.078 1 97.62 207 VAL A CA 1
ATOM 1563 C C . VAL A 1 207 ? 1.84 20.047 18.062 1 97.62 207 VAL A C 1
ATOM 1565 O O . VAL A 1 207 ? 2.479 20.188 19.109 1 97.62 207 VAL A O 1
ATOM 1568 N N . GLN A 1 208 ? 2.385 19.922 16.906 1 96.25 208 GLN A N 1
ATOM 1569 C CA . GLN A 1 208 ? 3.836 19.953 16.766 1 96.25 208 GLN A CA 1
ATOM 1570 C C . GLN A 1 208 ? 4.355 21.375 16.609 1 96.25 208 GLN A C 1
ATOM 1572 O O . GLN A 1 208 ? 3.836 22.141 15.805 1 96.25 208 GLN A O 1
ATOM 1577 N N . PHE A 1 209 ? 5.285 21.719 17.422 1 94.44 209 PHE A N 1
ATOM 1578 C CA . PHE A 1 209 ? 5.965 23 17.359 1 94.44 209 PHE A CA 1
ATOM 1579 C C . PHE A 1 209 ? 7.355 22.859 16.75 1 94.44 209 PHE A C 1
ATOM 1581 O O . PHE A 1 209 ? 8.141 22.016 17.203 1 94.44 209 PHE A O 1
ATOM 1588 N N . HIS A 1 210 ? 7.57 23.516 15.727 1 93.12 210 HIS A N 1
ATOM 1589 C CA . HIS A 1 210 ? 8.914 23.547 15.156 1 93.12 210 HIS A CA 1
ATOM 1590 C C . HIS A 1 210 ? 9.867 24.344 16.031 1 93.12 210 HIS A C 1
ATOM 1592 O O . HIS A 1 210 ? 9.562 25.469 16.438 1 93.12 210 HIS A O 1
ATOM 1598 N N . PRO A 1 211 ? 11.016 23.875 16.266 1 91.94 211 PRO A N 1
ATOM 1599 C CA . PRO A 1 211 ? 11.922 24.516 17.219 1 91.94 211 PRO A CA 1
ATOM 1600 C C . PRO A 1 211 ? 12.508 25.828 16.688 1 91.94 211 PRO A C 1
ATOM 1602 O O . PRO A 1 211 ? 12.773 26.75 17.453 1 91.94 211 PRO A O 1
ATOM 1605 N N . THR A 1 212 ? 12.727 25.828 15.367 1 93.44 212 THR A N 1
ATOM 1606 C CA . THR A 1 212 ? 13.492 26.953 14.836 1 93.44 212 THR A CA 1
ATOM 1607 C C . THR A 1 212 ? 12.609 27.859 13.984 1 93.44 212 THR A C 1
ATOM 1609 O O . THR A 1 212 ? 12.781 27.922 12.766 1 93.44 212 THR A O 1
ATOM 1612 N N . GLY A 1 213 ? 11.805 28.562 14.672 1 93.88 213 GLY A N 1
ATOM 1613 C CA . GLY A 1 213 ? 11.055 29.656 14.062 1 93.88 213 GLY A CA 1
ATOM 1614 C C . GLY A 1 213 ? 11.758 31 14.172 1 93.88 213 GLY A C 1
ATOM 1615 O O . GLY A 1 213 ? 12.391 31.281 15.188 1 93.88 213 GLY A O 1
ATOM 1616 N N . TYR A 1 214 ? 11.695 31.75 13.07 1 93.38 214 TYR A N 1
ATOM 1617 C CA . TYR A 1 214 ? 12.234 33.094 13.062 1 93.38 214 TYR A CA 1
ATOM 1618 C C . TYR A 1 214 ? 11.109 34.125 13.047 1 93.38 214 TYR A C 1
ATOM 1620 O O . TYR A 1 214 ? 10.344 34.219 12.086 1 93.38 214 TYR A O 1
ATOM 1628 N N . ILE A 1 215 ? 11 34.812 14.141 1 90.88 215 ILE A N 1
ATOM 1629 C CA . ILE A 1 215 ? 10.023 35.906 14.227 1 90.88 215 ILE A CA 1
ATOM 1630 C C . ILE A 1 215 ? 10.656 37.219 13.75 1 90.88 215 ILE A C 1
ATOM 1632 O O . ILE A 1 215 ? 11.328 37.906 14.523 1 90.88 215 ILE A O 1
ATOM 1636 N N . GLY A 1 216 ? 10.328 37.531 12.516 1 88.5 216 GLY A N 1
ATOM 1637 C CA . GLY A 1 216 ? 10.953 38.719 11.898 1 88.5 216 GLY A CA 1
ATOM 1638 C C . GLY A 1 216 ? 10.039 39.906 11.859 1 88.5 216 GLY A C 1
ATOM 1639 O O . GLY A 1 216 ? 8.984 39.938 12.5 1 88.5 216 GLY A O 1
ATOM 1640 N N . LYS A 1 217 ? 10.578 40.938 11.172 1 85.62 217 LYS A N 1
ATOM 1641 C CA . LYS A 1 217 ? 9.867 42.219 11.055 1 85.62 217 LYS A CA 1
ATOM 1642 C C . LYS A 1 217 ? 8.594 42.062 10.227 1 85.62 217 LYS A C 1
ATOM 1644 O O . LYS A 1 217 ? 7.602 42.75 10.469 1 85.62 217 LYS A O 1
ATOM 1649 N N . LYS A 1 218 ? 8.633 41.188 9.32 1 82.12 218 LYS A N 1
ATOM 1650 C CA . LYS A 1 218 ? 7.531 41.062 8.375 1 82.12 218 LYS A CA 1
ATOM 1651 C C . LYS A 1 218 ? 6.711 39.812 8.641 1 82.12 218 LYS A C 1
ATOM 1653 O O . LYS A 1 218 ? 5.848 39.438 7.844 1 82.12 218 LYS A O 1
ATOM 1658 N N . GLY A 1 219 ? 7.027 39.125 9.695 1 85.88 219 GLY A N 1
ATOM 1659 C CA . GLY A 1 219 ? 6.227 37.969 9.969 1 85.88 219 GLY A CA 1
ATOM 1660 C C . GLY A 1 219 ? 7.027 36.812 10.578 1 85.88 219 GLY A C 1
ATOM 1661 O O . GLY A 1 219 ? 8.133 37.031 11.07 1 85.88 219 GLY A O 1
ATOM 1662 N N . VAL A 1 220 ? 6.371 35.625 10.633 1 89.75 220 VAL A N 1
ATOM 1663 C CA . VAL A 1 220 ? 6.965 34.438 11.203 1 89.75 220 VAL A CA 1
ATOM 1664 C C . VAL A 1 220 ? 7.445 33.5 10.086 1 89.75 220 VAL A C 1
ATOM 1666 O O . VAL A 1 220 ? 6.711 33.25 9.125 1 89.75 220 VAL A O 1
ATOM 1669 N N . PHE A 1 221 ? 8.719 33.062 10.234 1 89.25 221 PHE A N 1
ATOM 1670 C CA . PHE A 1 221 ? 9.312 32.219 9.211 1 89.25 221 PHE A CA 1
ATOM 1671 C C . PHE A 1 221 ? 9.914 30.953 9.828 1 89.25 221 PHE A C 1
ATOM 1673 O O . PHE A 1 221 ? 10.227 30.938 11.016 1 89.25 221 PHE A O 1
ATOM 1680 N N . LEU A 1 222 ? 9.961 29.969 8.992 1 89.81 222 LEU A N 1
ATOM 1681 C CA . LEU A 1 222 ? 10.531 28.688 9.406 1 89.81 222 LEU A CA 1
ATOM 1682 C C . LEU A 1 222 ? 11.969 28.547 8.922 1 89.81 222 LEU A C 1
ATOM 1684 O O . LEU A 1 222 ? 12.266 28.812 7.754 1 89.81 222 LEU A O 1
ATOM 1688 N N . ILE A 1 223 ? 12.859 28.344 9.844 1 91.88 223 ILE A N 1
ATOM 1689 C CA . ILE A 1 223 ? 14.188 27.891 9.453 1 91.88 223 ILE A CA 1
ATOM 1690 C C . ILE A 1 223 ? 14.219 26.359 9.391 1 91.88 223 ILE A C 1
ATOM 1692 O O . ILE A 1 223 ? 14.234 25.703 10.422 1 91.88 223 ILE A O 1
ATOM 1696 N N . SER A 1 224 ? 14.438 25.859 8.266 1 88.06 224 SER A N 1
ATOM 1697 C CA . SER A 1 224 ? 14.273 24.438 7.953 1 88.06 224 SER A CA 1
ATOM 1698 C C . SER A 1 224 ? 15.156 23.578 8.844 1 88.06 224 SER A C 1
ATOM 1700 O O . SER A 1 224 ? 16.266 23.984 9.203 1 88.06 224 SER A O 1
ATOM 1702 N N . GLU A 1 225 ? 14.562 22.406 9.109 1 87.06 225 GLU A N 1
ATOM 1703 C CA . GLU A 1 225 ? 15.344 21.391 9.82 1 87.06 225 GLU A CA 1
ATOM 1704 C C . GLU A 1 225 ? 16.578 21 9.023 1 87.06 225 GLU A C 1
ATOM 1706 O O . GLU A 1 225 ? 17.609 20.609 9.602 1 87.06 225 GLU A O 1
ATOM 1711 N N . ALA A 1 226 ? 16.547 21.141 7.828 1 82.06 226 ALA A N 1
ATOM 1712 C CA . ALA A 1 226 ? 17.688 20.844 6.957 1 82.06 226 ALA A CA 1
ATOM 1713 C C . ALA A 1 226 ? 18.906 21.688 7.336 1 82.06 226 ALA A C 1
ATOM 1715 O O . ALA A 1 226 ? 20.047 21.25 7.156 1 82.06 226 ALA A O 1
ATOM 1716 N N . VAL A 1 227 ? 18.656 22.859 7.887 1 88.56 227 VAL A N 1
ATOM 1717 C CA . VAL A 1 227 ? 19.766 23.703 8.312 1 88.56 227 VAL A CA 1
ATOM 1718 C C . VAL A 1 227 ? 20.484 23.078 9.5 1 88.56 227 VAL A C 1
ATOM 1720 O O . VAL A 1 227 ? 21.719 23.062 9.547 1 88.56 227 VAL A O 1
ATOM 1723 N N . ARG A 1 228 ? 19.703 22.578 10.383 1 89.5 228 ARG A N 1
ATOM 1724 C CA . ARG A 1 228 ? 20.297 21.828 11.492 1 89.5 228 ARG A CA 1
ATOM 1725 C C . ARG A 1 228 ? 20.984 20.562 10.984 1 89.5 228 ARG A C 1
ATOM 1727 O O . ARG A 1 228 ? 22.062 20.219 11.453 1 89.5 228 ARG A O 1
ATOM 1734 N N . GLY A 1 229 ? 20.359 19.969 10.102 1 83.06 229 GLY A N 1
ATOM 1735 C CA . GLY A 1 229 ? 20.953 18.797 9.477 1 83.06 229 GLY A CA 1
ATOM 1736 C C . GLY A 1 229 ? 22.25 19.094 8.773 1 83.06 229 GLY A C 1
ATOM 1737 O O . GLY A 1 229 ? 23.141 18.234 8.695 1 83.06 229 GLY A O 1
ATOM 1738 N N . ALA A 1 230 ? 22.391 20.266 8.352 1 85.31 230 ALA A N 1
ATOM 1739 C CA . ALA A 1 230 ? 23.594 20.688 7.625 1 85.31 230 ALA A CA 1
ATOM 1740 C C . ALA A 1 230 ? 24.703 21.078 8.594 1 85.31 230 ALA A C 1
ATOM 1742 O O . ALA A 1 230 ? 25.828 21.391 8.164 1 85.31 230 ALA A O 1
ATOM 1743 N N . GLY A 1 231 ? 24.391 21.125 9.828 1 89.06 231 GLY A N 1
ATOM 1744 C CA . 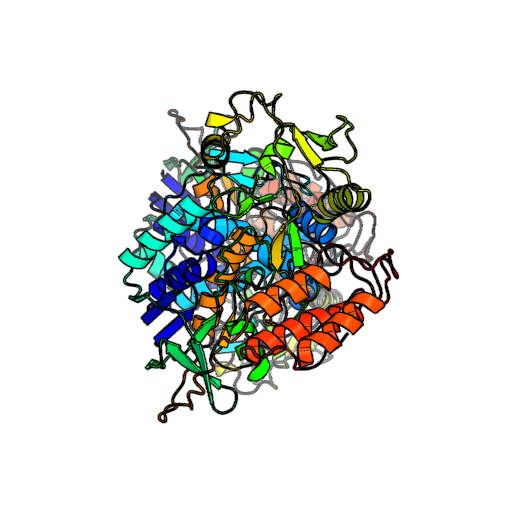GLY A 1 231 ? 25.469 21.328 10.789 1 89.06 231 GLY A CA 1
ATOM 1745 C C . GLY A 1 231 ? 25.25 22.531 11.688 1 89.06 231 GLY A C 1
ATOM 1746 O O . GLY A 1 231 ? 26.062 22.797 12.578 1 89.06 231 GLY A O 1
ATOM 1747 N N . ALA A 1 232 ? 24.234 23.234 11.523 1 94.06 232 ALA A N 1
ATOM 1748 C CA . ALA A 1 232 ? 23.953 24.375 12.398 1 94.06 232 ALA A CA 1
ATOM 1749 C C . ALA A 1 232 ? 23.719 23.922 13.836 1 94.06 232 ALA A C 1
ATOM 1751 O O . ALA A 1 232 ? 23.156 22.844 14.07 1 94.06 232 ALA A O 1
ATOM 1752 N N . LYS A 1 233 ? 24.172 24.734 14.727 1 96 233 LYS A N 1
ATOM 1753 C CA . LYS A 1 233 ? 24.078 24.391 16.141 1 96 233 LYS A CA 1
ATOM 1754 C C . LYS A 1 233 ? 23.156 25.359 16.891 1 96 233 LYS A C 1
ATOM 1756 O O . LYS A 1 233 ? 23.141 26.547 16.594 1 96 233 LYS A O 1
ATOM 1761 N N . LEU A 1 234 ? 22.438 24.875 17.859 1 96.19 234 LEU A N 1
ATOM 1762 C CA . LEU A 1 234 ? 21.609 25.703 18.734 1 96.19 234 LEU A CA 1
ATOM 1763 C C . LEU A 1 234 ? 22.422 26.172 19.953 1 96.19 234 LEU A C 1
ATOM 1765 O O . LEU A 1 234 ? 22.953 25.359 20.703 1 96.19 234 LEU A O 1
ATOM 1769 N N . VAL A 1 235 ? 22.438 27.5 20.109 1 96.69 235 VAL A N 1
ATOM 1770 C CA . VAL A 1 235 ? 23.266 28.062 21.172 1 96.69 235 VAL A CA 1
ATOM 1771 C C . VAL A 1 235 ? 22.484 29.141 21.906 1 96.69 235 VAL A C 1
ATOM 1773 O O . VAL A 1 235 ? 21.578 29.75 21.359 1 96.69 235 VAL A O 1
ATOM 1776 N N . THR A 1 236 ? 22.859 29.344 23.203 1 95.62 236 THR A N 1
ATOM 1777 C CA . THR A 1 236 ? 22.312 30.453 23.969 1 95.62 236 THR A CA 1
ATOM 1778 C C . THR A 1 236 ? 23.078 31.75 23.641 1 95.62 236 THR A C 1
ATOM 1780 O O . THR A 1 236 ? 24.047 31.734 22.891 1 95.62 236 THR A O 1
ATOM 1783 N N . GLU A 1 237 ? 22.562 32.844 24.172 1 93 237 GLU A N 1
ATOM 1784 C CA . GLU A 1 237 ? 23.188 34.125 23.938 1 93 237 GLU A CA 1
ATOM 1785 C C . GLU A 1 237 ? 24.625 34.156 24.453 1 93 237 GLU A C 1
ATOM 1787 O O . GLU A 1 237 ? 25.453 34.938 23.984 1 93 237 GLU A O 1
ATOM 1792 N N . ASP A 1 238 ? 24.969 33.188 25.344 1 92.25 238 ASP A N 1
ATOM 1793 C CA . ASP A 1 238 ? 26.328 33.062 25.891 1 92.25 238 ASP A CA 1
ATOM 1794 C C . ASP A 1 238 ? 27.172 32.125 25.047 1 92.25 238 ASP A C 1
ATOM 1796 O O . ASP A 1 238 ? 28.328 31.859 25.375 1 92.25 238 ASP A O 1
ATOM 1800 N N . GLY A 1 239 ? 26.578 31.547 24.078 1 92 239 GLY A N 1
ATOM 1801 C CA . GLY A 1 239 ? 27.312 30.688 23.172 1 92 239 GLY A CA 1
ATOM 1802 C C . GLY A 1 239 ? 27.312 29.219 23.594 1 92 239 GLY A C 1
ATOM 1803 O O . GLY A 1 239 ? 28.031 28.406 23.031 1 92 239 GLY A O 1
ATOM 1804 N N . GLU A 1 240 ? 26.516 28.859 24.469 1 94.38 240 GLU A N 1
ATOM 1805 C CA . GLU A 1 240 ? 26.5 27.5 24.984 1 94.38 240 GLU A CA 1
ATOM 1806 C C . GLU A 1 240 ? 25.547 26.609 24.188 1 94.38 240 GLU A C 1
ATOM 1808 O O . GLU A 1 240 ? 24.375 26.953 24.016 1 94.38 240 GLU A O 1
ATOM 1813 N N . ARG A 1 241 ? 26.094 25.484 23.688 1 95.69 241 ARG A N 1
ATOM 1814 C CA . ARG A 1 241 ? 25.266 24.484 23.031 1 95.69 241 ARG A CA 1
ATOM 1815 C C . ARG A 1 241 ? 24.516 23.641 24.062 1 95.69 241 ARG A C 1
ATOM 1817 O O . ARG A 1 241 ? 25.078 23.266 25.094 1 95.69 241 ARG A O 1
ATOM 1824 N N . PHE A 1 242 ? 23.219 23.25 23.812 1 93.62 242 PHE A N 1
ATOM 1825 C CA . PHE A 1 242 ? 22.469 22.688 24.922 1 93.62 242 PHE A CA 1
ATOM 1826 C C . PHE A 1 242 ? 21.656 21.484 24.469 1 93.62 242 PHE A C 1
ATOM 1828 O O . PHE A 1 242 ? 21.031 20.812 25.297 1 93.62 242 PHE A O 1
ATOM 1835 N N . VAL A 1 243 ? 21.578 21.188 23.219 1 92.06 243 VAL A N 1
ATOM 1836 C CA . VAL A 1 243 ? 20.734 20.078 22.75 1 92.06 243 VAL A CA 1
ATOM 1837 C C . VAL A 1 243 ? 21.328 19.484 21.469 1 92.06 243 VAL A C 1
ATOM 1839 O O . VAL A 1 243 ? 22.125 20.141 20.781 1 92.06 243 VAL A O 1
ATOM 1842 N N . ASN A 1 244 ? 21.078 18.172 21.281 1 89.56 244 ASN A N 1
ATOM 1843 C CA . ASN A 1 244 ? 21.344 17.562 19.984 1 89.56 244 ASN A CA 1
ATOM 1844 C C . ASN A 1 244 ? 20.344 18.031 18.938 1 89.56 244 ASN A C 1
ATOM 1846 O O . ASN A 1 244 ? 19.172 17.688 19 1 89.56 244 ASN A O 1
ATOM 1850 N N . GLU A 1 245 ? 20.828 18.672 17.906 1 89.56 245 GLU A N 1
ATOM 1851 C CA . GLU A 1 245 ? 19.969 19.328 16.922 1 89.56 245 GLU A CA 1
ATOM 1852 C C . GLU A 1 245 ? 19.234 18.312 16.062 1 89.56 245 GLU A C 1
ATOM 1854 O O . GLU A 1 245 ? 18.234 18.641 15.414 1 89.56 245 GLU A O 1
ATOM 1859 N N . LEU A 1 246 ? 19.594 17.047 16.016 1 83.5 246 LEU A N 1
ATOM 1860 C CA . LEU A 1 246 ? 19 16.062 15.117 1 83.5 246 LEU A CA 1
ATOM 1861 C C . LEU A 1 246 ? 18.016 15.164 15.867 1 83.5 246 LEU A C 1
ATOM 1863 O O . LEU A 1 246 ? 17.516 14.188 15.305 1 83.5 246 LEU A O 1
ATOM 1867 N N . ALA A 1 247 ? 17.781 15.516 17.062 1 83.69 247 ALA A N 1
ATOM 1868 C CA . ALA A 1 247 ? 16.703 14.852 17.781 1 83.69 247 ALA A CA 1
ATOM 1869 C C . ALA A 1 247 ? 15.336 15.227 17.188 1 83.69 247 ALA A C 1
ATOM 1871 O O . ALA A 1 247 ? 15.25 16.109 16.328 1 83.69 247 ALA A O 1
ATOM 1872 N N . THR A 1 248 ? 14.328 14.484 17.594 1 84.88 248 THR A N 1
ATOM 1873 C CA . THR A 1 248 ? 12.992 14.781 17.078 1 84.88 248 THR A CA 1
ATOM 1874 C C . THR A 1 248 ? 12.539 16.172 17.516 1 84.88 248 THR A C 1
ATOM 1876 O O . THR A 1 248 ? 13.047 16.719 18.5 1 84.88 248 THR A O 1
ATOM 1879 N N . ARG A 1 249 ? 11.594 16.75 16.812 1 86.12 249 ARG A N 1
ATOM 1880 C CA . ARG A 1 249 ? 11.164 18.141 16.984 1 86.12 249 ARG A CA 1
ATOM 1881 C C . ARG A 1 249 ? 10.672 18.391 18.406 1 86.12 249 ARG A C 1
ATOM 1883 O O . ARG A 1 249 ? 10.922 19.453 18.984 1 86.12 249 ARG A O 1
ATOM 1890 N N . ASP A 1 250 ? 9.992 17.453 18.969 1 85.75 250 ASP A N 1
ATOM 1891 C CA . ASP A 1 250 ? 9.453 17.656 20.297 1 85.75 250 ASP A CA 1
ATOM 1892 C C . ASP A 1 250 ? 10.57 17.828 21.328 1 85.75 250 ASP A C 1
ATOM 1894 O O . ASP A 1 250 ? 10.469 18.688 22.219 1 85.75 250 ASP A O 1
ATOM 1898 N N . ILE A 1 251 ? 11.641 17.125 21.156 1 84.62 251 ILE A N 1
ATOM 1899 C CA . ILE A 1 251 ? 12.781 17.203 22.062 1 84.62 251 ILE A CA 1
ATOM 1900 C C . ILE A 1 251 ? 13.492 18.547 21.875 1 84.62 251 ILE A C 1
ATOM 1902 O O . ILE A 1 251 ? 13.781 19.25 22.859 1 84.62 251 ILE A O 1
ATOM 1906 N N . VAL A 1 252 ? 13.734 18.953 20.703 1 88.94 252 VAL A N 1
ATOM 1907 C CA . VAL A 1 252 ? 14.484 20.172 20.406 1 88.94 252 VAL A CA 1
ATOM 1908 C C . VAL A 1 252 ? 13.664 21.391 20.812 1 88.94 252 VAL A C 1
ATOM 1910 O O . VAL A 1 252 ? 14.188 22.344 21.406 1 88.94 252 VAL A O 1
ATOM 1913 N N . ALA A 1 253 ? 12.391 21.391 20.5 1 90 253 ALA A N 1
ATOM 1914 C CA . ALA A 1 253 ? 11.523 22.516 20.844 1 90 253 ALA A CA 1
ATOM 1915 C C . ALA A 1 253 ? 11.445 22.703 22.344 1 90 253 ALA A C 1
ATOM 1917 O O . ALA A 1 253 ? 11.508 23.844 22.844 1 90 253 ALA A O 1
ATOM 1918 N N . ARG A 1 254 ? 11.297 21.656 23.078 1 87.25 254 ARG A N 1
ATOM 1919 C CA . ARG A 1 254 ? 11.227 21.734 24.531 1 87.25 254 ARG A CA 1
ATOM 1920 C C . ARG A 1 254 ? 12.539 22.25 25.109 1 87.25 254 ARG A C 1
ATOM 1922 O O . ARG A 1 254 ? 12.539 23 26.094 1 87.25 254 ARG A O 1
ATOM 1929 N N . ALA A 1 255 ? 13.602 21.766 24.547 1 90.25 255 ALA A N 1
ATOM 1930 C CA . ALA A 1 255 ? 14.906 22.234 25 1 90.25 255 ALA A CA 1
ATOM 1931 C C . ALA A 1 255 ? 15.055 23.734 24.828 1 90.25 255 ALA A C 1
ATOM 1933 O O . ALA A 1 255 ? 15.562 24.422 25.703 1 90.25 255 ALA A O 1
ATOM 1934 N N . ILE A 1 256 ? 14.633 24.234 23.734 1 91.62 256 ILE A N 1
ATOM 1935 C CA . ILE A 1 256 ? 14.68 25.672 23.469 1 91.62 256 ILE A CA 1
ATOM 1936 C C . ILE A 1 256 ? 13.773 26.406 24.453 1 91.62 256 ILE A C 1
ATOM 1938 O O . ILE A 1 256 ? 14.18 27.422 25.031 1 91.62 256 ILE A O 1
ATOM 1942 N N . TYR A 1 257 ? 12.625 25.891 24.625 1 86.19 257 TYR A N 1
ATOM 1943 C CA . TYR A 1 257 ? 11.648 26.5 25.531 1 86.19 257 TYR A CA 1
ATOM 1944 C C . TYR A 1 257 ? 12.211 26.609 26.953 1 86.19 257 TYR A C 1
ATOM 1946 O O . TYR A 1 257 ? 12.031 27.609 27.625 1 86.19 257 TYR A O 1
ATOM 1954 N N . ARG A 1 258 ? 12.82 25.594 27.391 1 86.62 258 ARG A N 1
ATOM 1955 C CA . ARG A 1 258 ? 13.414 25.578 28.719 1 86.62 258 ARG A CA 1
ATOM 1956 C C . ARG A 1 258 ? 14.453 26.688 28.875 1 86.62 258 ARG A C 1
ATOM 1958 O O . ARG A 1 258 ? 14.516 27.344 29.906 1 86.62 258 ARG A O 1
ATOM 1965 N N . GLN A 1 259 ? 15.273 26.828 27.844 1 90.69 259 GLN A N 1
ATOM 1966 C CA . GLN A 1 259 ? 16.234 27.938 27.875 1 90.69 259 GLN A CA 1
ATOM 1967 C C . GLN A 1 259 ? 15.523 29.281 27.953 1 90.69 259 GLN A C 1
ATOM 1969 O O . GLN A 1 259 ? 15.938 30.156 28.719 1 90.69 259 GLN A O 1
ATOM 1974 N N . MET A 1 260 ? 14.508 29.406 27.25 1 87.38 260 MET A N 1
ATOM 1975 C CA . MET A 1 260 ? 13.758 30.656 27.219 1 87.38 260 MET A CA 1
ATOM 1976 C C . MET A 1 260 ? 13.109 30.938 28.562 1 87.38 260 MET A C 1
ATOM 1978 O O . MET A 1 260 ? 13.016 32.094 28.984 1 87.38 260 MET A O 1
ATOM 1982 N N . GLN A 1 261 ? 12.688 29.969 29.219 1 84.12 261 GLN A N 1
ATOM 1983 C CA . GLN A 1 261 ? 12.055 30.125 30.531 1 84.12 261 GLN A CA 1
ATOM 1984 C C . GLN A 1 261 ? 13.055 30.641 31.562 1 84.12 261 GLN A C 1
ATOM 1986 O O . GLN A 1 261 ? 12.664 31.297 32.531 1 84.12 261 GLN A O 1
ATOM 1991 N N . THR A 1 262 ? 14.281 30.312 31.344 1 88.06 262 THR A N 1
ATOM 1992 C CA . THR A 1 262 ? 15.312 30.812 32.25 1 88.06 262 THR A CA 1
ATOM 1993 C C . THR A 1 262 ? 15.719 32.25 31.891 1 88.06 262 THR A C 1
ATOM 1995 O O . THR A 1 262 ? 16.625 32.812 32.5 1 88.06 262 THR A O 1
ATOM 1998 N N . GLY A 1 263 ? 15.078 32.812 30.859 1 87.44 263 GLY A N 1
ATOM 1999 C CA . GLY A 1 263 ? 15.32 34.188 30.453 1 87.44 263 GLY A CA 1
ATOM 2000 C C . GLY A 1 263 ? 16.391 34.312 29.391 1 87.44 263 GLY A C 1
ATOM 2001 O O . GLY A 1 263 ? 16.766 35.406 29.016 1 87.44 263 GLY A O 1
ATOM 2002 N N . LYS A 1 264 ? 16.812 33.25 28.906 1 91.62 264 LYS A N 1
ATOM 2003 C CA . LYS A 1 264 ? 17.875 33.281 27.906 1 91.62 264 LYS A CA 1
ATOM 2004 C C . LYS A 1 264 ? 17.312 33.344 26.484 1 91.62 264 LYS A C 1
ATOM 2006 O O . LYS A 1 264 ? 16.25 32.781 26.219 1 91.62 264 LYS A O 1
ATOM 2011 N N . LYS A 1 265 ? 18.031 33.969 25.688 1 93.19 265 LYS A N 1
ATOM 2012 C CA . LYS A 1 265 ? 17.719 33.938 24.25 1 93.19 265 LYS A CA 1
ATOM 2013 C C . LYS A 1 265 ? 18.422 32.781 23.562 1 93.19 265 LYS A C 1
ATOM 2015 O O . LYS A 1 265 ? 19.516 32.375 23.969 1 93.19 265 LYS A O 1
ATOM 2020 N N . VAL A 1 266 ? 17.75 32.219 22.594 1 95.44 266 VAL A N 1
ATOM 2021 C CA . VAL A 1 266 ? 18.297 31.078 21.875 1 95.44 266 VAL A CA 1
ATOM 2022 C C . VAL A 1 266 ? 18.516 31.453 20.422 1 95.44 266 VAL A C 1
ATOM 2024 O O . VAL A 1 266 ? 17.719 32.188 19.812 1 95.44 266 VAL A O 1
ATOM 2027 N N . PHE A 1 267 ? 19.641 30.984 19.875 1 96.69 267 PHE A N 1
ATOM 2028 C CA . PHE A 1 267 ? 20.047 31.297 18.516 1 96.69 267 PHE A CA 1
ATOM 2029 C C . PHE A 1 267 ? 20.438 30.016 17.766 1 96.69 267 PHE A C 1
ATOM 2031 O O . PHE A 1 267 ? 20.781 29.016 18.391 1 96.69 267 PHE A O 1
ATOM 2038 N N . LEU A 1 268 ? 20.25 30.062 16.469 1 96.88 268 LEU A N 1
ATOM 2039 C CA . LEU A 1 268 ? 20.812 29.062 15.562 1 96.88 268 LEU A CA 1
ATOM 2040 C C . LEU A 1 268 ? 22.078 29.562 14.898 1 96.88 268 LEU A C 1
ATOM 2042 O O . LEU A 1 268 ? 22.062 30.578 14.203 1 96.88 268 LEU A O 1
ATOM 2046 N N . ASP A 1 269 ? 23.141 28.844 15.164 1 97 269 ASP A N 1
ATOM 2047 C CA . ASP A 1 269 ? 24.438 29.188 14.594 1 97 269 ASP A CA 1
ATOM 2048 C C . ASP A 1 269 ? 24.688 28.422 13.297 1 97 269 ASP A C 1
ATOM 2050 O O . ASP A 1 269 ? 25.094 27.266 13.328 1 97 269 ASP A O 1
ATOM 2054 N N . ALA A 1 270 ? 24.531 29.094 12.211 1 96.25 270 ALA A N 1
ATOM 2055 C CA . ALA A 1 270 ? 24.719 28.484 10.906 1 96.25 270 ALA A CA 1
ATOM 2056 C C . ALA A 1 270 ? 26 28.984 10.242 1 96.25 270 ALA A C 1
ATOM 2058 O O . ALA A 1 270 ? 26.203 28.797 9.039 1 96.25 270 ALA A O 1
ATOM 2059 N N . THR A 1 271 ? 26.906 29.562 10.898 1 95.19 271 THR A N 1
ATOM 2060 C CA . THR A 1 271 ? 28.078 30.219 10.352 1 95.19 271 THR A CA 1
ATOM 2061 C C . THR A 1 271 ? 29.062 29.203 9.781 1 95.19 271 THR A C 1
ATOM 2063 O O . THR A 1 271 ? 29.891 29.531 8.922 1 95.19 271 THR A O 1
ATOM 2066 N N . GLY A 1 272 ? 28.953 28.047 10.18 1 93.19 272 GLY A N 1
ATOM 2067 C CA . GLY A 1 272 ? 29.844 27 9.703 1 93.19 272 GLY A CA 1
ATOM 2068 C C . GLY A 1 272 ? 29.375 26.359 8.414 1 93.19 272 GLY A C 1
ATOM 2069 O O . GLY A 1 272 ? 30.094 25.547 7.816 1 93.19 272 GLY A O 1
ATOM 2070 N N . ILE A 1 273 ? 28.172 26.641 7.973 1 93.06 273 ILE A N 1
ATOM 2071 C CA . ILE A 1 273 ? 27.609 26.016 6.777 1 93.06 273 ILE A CA 1
ATOM 2072 C C . ILE A 1 273 ? 28.156 26.719 5.531 1 93.06 273 ILE A C 1
ATOM 2074 O O . ILE A 1 273 ? 27.953 27.922 5.34 1 93.06 273 ILE A O 1
ATOM 2078 N N . GLU A 1 274 ? 28.781 25.891 4.664 1 91.5 274 GLU A N 1
ATOM 2079 C CA . GLU A 1 274 ? 29.297 26.438 3.408 1 91.5 274 GLU A CA 1
ATOM 2080 C C . GLU A 1 274 ? 28.188 26.641 2.393 1 91.5 274 GLU A C 1
ATOM 2082 O O . GLU A 1 274 ? 27.234 25.844 2.324 1 91.5 274 GLU A O 1
ATOM 2087 N N . ASN A 1 275 ? 28.25 27.703 1.633 1 90.44 275 ASN A N 1
ATOM 2088 C CA . ASN A 1 275 ? 27.328 27.984 0.542 1 90.44 275 ASN A CA 1
ATOM 2089 C C . ASN A 1 275 ? 25.875 28 1.022 1 90.44 275 ASN A C 1
ATOM 2091 O O . ASN A 1 275 ? 25.016 27.359 0.424 1 90.44 275 ASN A O 1
ATOM 2095 N N . PHE A 1 276 ? 25.609 28.719 2.133 1 92.5 276 PHE A N 1
ATOM 2096 C CA . PHE A 1 276 ? 24.281 28.766 2.73 1 92.5 276 PHE A CA 1
ATOM 2097 C C . PHE A 1 276 ? 23.266 29.312 1.736 1 92.5 276 PHE A C 1
ATOM 2099 O O . PHE A 1 276 ? 22.156 28.781 1.608 1 92.5 276 PHE A O 1
ATOM 2106 N N . LYS A 1 277 ? 23.578 30.312 0.994 1 91.88 277 LYS A N 1
ATOM 2107 C CA . LYS A 1 277 ? 22.672 30.953 0.039 1 91.88 277 LYS A CA 1
ATOM 2108 C C . LYS A 1 277 ? 22.234 29.969 -1.045 1 91.88 277 LYS A C 1
ATOM 2110 O O . LYS A 1 277 ? 21.062 29.938 -1.431 1 91.88 277 LYS A O 1
ATOM 2115 N N . LYS A 1 278 ? 23.141 29.188 -1.524 1 88.69 278 LYS A N 1
ATOM 2116 C CA . LYS A 1 278 ? 22.844 28.219 -2.582 1 88.69 278 LYS A CA 1
ATOM 2117 C C . LYS A 1 278 ? 21.984 27.078 -2.057 1 88.69 278 LYS A C 1
ATOM 2119 O O . LYS A 1 278 ? 21.078 26.609 -2.746 1 88.69 278 LYS A O 1
ATOM 2124 N N . ARG A 1 279 ? 22.25 26.672 -0.844 1 84.88 279 ARG A N 1
ATOM 2125 C CA . ARG A 1 279 ? 21.594 25.5 -0.264 1 84.88 279 ARG A CA 1
ATOM 2126 C C . ARG A 1 279 ? 20.188 25.844 0.239 1 84.88 279 ARG A C 1
ATOM 2128 O O . ARG A 1 279 ? 19.281 25.031 0.15 1 84.88 279 ARG A O 1
ATOM 2135 N N . PHE A 1 280 ? 20.109 27.078 0.858 1 89.25 280 PHE A N 1
ATOM 2136 C CA . PHE A 1 280 ? 18.859 27.5 1.475 1 89.25 280 PHE A CA 1
ATOM 2137 C C . PHE A 1 280 ? 18.453 28.891 0.999 1 89.25 280 PHE A C 1
ATOM 2139 O O . PHE A 1 280 ? 18.328 29.812 1.805 1 89.25 280 PHE A O 1
ATOM 2146 N N . PRO A 1 281 ? 18.125 28.969 -0.286 1 87.88 281 PRO A N 1
ATOM 2147 C CA . PRO A 1 281 ? 17.938 30.281 -0.886 1 87.88 281 PRO A CA 1
ATOM 2148 C C . PRO A 1 281 ? 16.781 31.062 -0.255 1 87.88 281 PRO A C 1
ATOM 2150 O O . PRO A 1 281 ? 16.906 32.25 -0.009 1 87.88 281 PRO A O 1
ATOM 2153 N N . GLN A 1 282 ? 15.664 30.406 0.028 1 85.56 282 GLN A N 1
ATOM 2154 C CA . GLN A 1 282 ? 14.508 31.094 0.591 1 85.56 282 GLN A CA 1
ATOM 2155 C C . GLN A 1 282 ? 14.797 31.578 2.004 1 85.56 282 GLN A C 1
ATOM 2157 O O . GLN A 1 282 ? 14.398 32.688 2.373 1 85.56 282 GLN A O 1
ATOM 2162 N N . ILE A 1 283 ? 15.508 30.844 2.793 1 90 283 ILE A N 1
ATOM 2163 C CA . ILE A 1 283 ? 15.852 31.203 4.164 1 90 283 ILE A CA 1
ATOM 2164 C C . ILE A 1 283 ? 16.828 32.375 4.152 1 90 283 ILE A C 1
ATOM 2166 O O . ILE A 1 283 ? 16.672 33.344 4.926 1 90 283 ILE A O 1
ATOM 2170 N N . TYR A 1 284 ? 17.766 32.281 3.217 1 92.56 284 TYR A N 1
ATOM 2171 C CA . TYR A 1 284 ? 18.734 33.344 3.064 1 92.56 284 TYR A CA 1
ATOM 2172 C C . TYR A 1 284 ? 18.047 34.656 2.738 1 92.56 284 TYR A C 1
ATOM 2174 O O . TYR A 1 284 ? 18.375 35.688 3.314 1 92.56 284 TYR A O 1
ATOM 2182 N N . ALA A 1 285 ? 17.109 34.562 1.895 1 89.94 285 ALA A N 1
ATOM 2183 C CA . ALA A 1 285 ? 16.438 35.75 1.389 1 89.94 285 ALA A CA 1
ATOM 2184 C C . ALA A 1 285 ? 15.703 36.5 2.51 1 89.94 285 ALA A C 1
ATOM 2186 O O . ALA A 1 285 ? 15.844 37.719 2.658 1 89.94 285 ALA A O 1
ATOM 2187 N N . PHE A 1 286 ? 14.906 35.781 3.346 1 88.12 286 PHE A N 1
ATOM 2188 C CA . PHE A 1 286 ? 14.117 36.5 4.34 1 88.12 286 PHE A CA 1
ATOM 2189 C C . PHE A 1 286 ? 14.984 36.938 5.504 1 88.12 286 PHE A C 1
ATOM 2191 O O . PHE A 1 286 ? 14.703 37.969 6.141 1 88.12 286 PHE A O 1
ATOM 2198 N N . LEU A 1 287 ? 16.094 36.312 5.801 1 94.38 287 LEU A N 1
ATOM 2199 C CA . LEU A 1 287 ? 17.016 36.75 6.844 1 94.38 287 LEU A CA 1
ATOM 2200 C C . LEU A 1 287 ? 17.75 38.031 6.43 1 94.38 287 LEU A C 1
ATOM 2202 O O . LEU A 1 287 ? 17.875 38.969 7.219 1 94.38 287 LEU A O 1
ATOM 2206 N N . ARG A 1 288 ? 18.172 38 5.18 1 94.81 288 ARG A N 1
ATOM 2207 C CA . ARG A 1 288 ? 18.906 39.156 4.676 1 94.81 288 ARG A CA 1
ATOM 2208 C C . ARG A 1 288 ? 18.016 40.406 4.668 1 94.81 288 ARG A C 1
ATOM 2210 O O . ARG A 1 288 ? 18.5 41.5 4.918 1 94.81 288 ARG A O 1
ATOM 2217 N N . LYS A 1 289 ? 16.844 40.188 4.305 1 94.06 289 LYS A N 1
ATOM 2218 C CA . LYS A 1 289 ? 15.883 41.281 4.301 1 94.06 289 LYS A CA 1
ATOM 2219 C C . LYS A 1 289 ? 15.773 41.906 5.68 1 94.06 289 LYS A C 1
ATOM 2221 O O . LYS A 1 289 ? 15.5 43.125 5.797 1 94.06 289 LYS A O 1
ATOM 2226 N N . ASP A 1 290 ? 16 41.156 6.691 1 94.81 290 ASP A N 1
ATOM 2227 C CA . ASP A 1 290 ? 15.914 41.656 8.055 1 94.81 290 ASP A CA 1
ATOM 2228 C C . ASP A 1 290 ? 17.281 42.062 8.586 1 94.81 290 ASP A C 1
ATOM 2230 O O . ASP A 1 290 ? 17.453 42.312 9.781 1 94.81 290 ASP A O 1
ATOM 2234 N N . GLY A 1 291 ? 18.266 41.906 7.754 1 94.44 291 GLY A N 1
ATOM 2235 C CA . GLY A 1 291 ? 19.594 42.406 8.109 1 94.44 291 GLY A CA 1
ATOM 2236 C C . GLY A 1 291 ? 20.453 41.344 8.773 1 94.44 291 GLY A C 1
ATOM 2237 O O . GLY A 1 291 ? 21.469 41.656 9.406 1 94.44 291 GLY A O 1
ATOM 2238 N N . ILE A 1 292 ? 20.078 40.125 8.672 1 96.06 292 ILE A N 1
ATOM 2239 C CA . ILE A 1 292 ? 20.828 39.031 9.266 1 96.06 292 ILE A CA 1
ATOM 2240 C C . ILE A 1 292 ? 21.578 38.25 8.172 1 96.06 292 ILE A C 1
ATOM 2242 O O . ILE A 1 292 ? 20.969 37.844 7.184 1 96.06 292 ILE A O 1
ATOM 2246 N N . ASP A 1 293 ? 22.844 38.094 8.312 1 96.25 293 ASP A N 1
ATOM 2247 C CA . ASP A 1 293 ? 23.656 37.281 7.438 1 96.25 293 ASP A CA 1
ATOM 2248 C C . ASP A 1 293 ? 24 35.938 8.117 1 96.25 293 ASP A C 1
ATOM 2250 O O . ASP A 1 293 ? 24.828 35.906 9.023 1 96.25 293 ASP A O 1
ATOM 2254 N N . PRO A 1 294 ? 23.484 34.844 7.625 1 95.69 294 PRO A N 1
ATOM 2255 C CA . PRO A 1 294 ? 23.672 33.562 8.312 1 95.69 294 PRO A CA 1
ATOM 2256 C C . PRO A 1 294 ? 25.109 33.094 8.312 1 95.69 294 PRO A C 1
ATOM 2258 O O . PRO A 1 294 ? 25.484 32.219 9.109 1 95.69 294 PRO A O 1
ATOM 2261 N N . SER A 1 295 ? 25.906 33.656 7.453 1 93.38 295 SER A N 1
ATOM 2262 C CA . SER A 1 295 ? 27.328 33.281 7.398 1 93.38 295 SER A CA 1
ATOM 2263 C C . SER A 1 295 ? 28.125 33.969 8.492 1 93.38 295 SER A C 1
ATOM 2265 O O . SER A 1 295 ? 29.25 33.562 8.805 1 93.38 295 SER A O 1
ATOM 2267 N N . MET A 1 296 ? 27.516 34.969 9.086 1 94.44 296 MET A N 1
ATOM 2268 C CA . MET A 1 296 ? 28.266 35.781 10.047 1 94.44 296 MET A CA 1
ATOM 2269 C C . MET A 1 296 ? 27.5 35.938 11.344 1 94.44 296 MET A C 1
ATOM 2271 O O . MET A 1 296 ? 28.094 36.125 12.414 1 94.44 296 MET A O 1
ATOM 2275 N N . ASP A 1 297 ? 26.234 35.938 11.227 1 95.62 297 ASP A N 1
ATOM 2276 C CA . ASP A 1 297 ? 25.375 36.281 12.359 1 95.62 297 ASP A CA 1
ATOM 2277 C C . ASP A 1 297 ? 24.672 35.062 12.93 1 95.62 297 ASP A C 1
ATOM 2279 O O . ASP A 1 297 ? 24.375 34.125 12.195 1 95.62 297 ASP A O 1
ATOM 2283 N N . LEU A 1 298 ? 24.422 35.156 14.25 1 96.25 298 LEU A N 1
ATOM 2284 C CA . LEU A 1 298 ? 23.531 34.188 14.852 1 96.25 298 LEU A CA 1
ATOM 2285 C C . LEU A 1 298 ? 22.078 34.5 14.508 1 96.25 298 LEU A C 1
ATOM 2287 O O . LEU A 1 298 ? 21.672 35.656 14.438 1 96.25 298 LEU A O 1
ATOM 2291 N N . ILE A 1 299 ? 21.281 33.5 14.281 1 96.56 299 ILE A N 1
ATOM 2292 C CA . ILE A 1 299 ? 19.891 33.656 13.906 1 96.56 299 ILE A CA 1
ATOM 2293 C C . ILE A 1 299 ? 19 33.469 15.133 1 96.56 299 ILE A C 1
ATOM 2295 O O . ILE A 1 299 ? 18.938 32.344 15.688 1 96.56 299 ILE A O 1
ATOM 2299 N N . PRO A 1 300 ? 18.297 34.5 15.57 1 95.19 300 PRO A N 1
ATOM 2300 C CA . PRO A 1 300 ? 17.375 34.281 16.688 1 95.19 300 PRO A CA 1
ATOM 2301 C C . PRO A 1 300 ? 16.234 33.312 16.328 1 95.19 300 PRO A C 1
ATOM 2303 O O . PRO A 1 300 ? 15.633 33.438 15.25 1 95.19 300 PRO A O 1
ATOM 2306 N N . VAL A 1 301 ? 15.953 32.375 17.219 1 95.12 301 VAL A N 1
ATOM 2307 C CA . VAL A 1 301 ? 14.914 31.391 16.906 1 95.12 301 VAL A CA 1
ATOM 2308 C C . VAL A 1 301 ? 14.008 31.188 18.109 1 95.12 301 VAL A C 1
ATOM 2310 O O . VAL A 1 301 ? 14.414 31.453 19.25 1 95.12 301 VAL A O 1
ATOM 2313 N N . SER A 1 302 ? 12.789 30.812 17.859 1 92.25 302 SER A N 1
ATOM 2314 C CA . SER A 1 302 ? 11.789 30.422 18.859 1 92.25 302 SER A CA 1
ATOM 2315 C C . SER A 1 302 ? 10.867 29.344 18.312 1 92.25 302 SER A C 1
ATOM 2317 O O . SER A 1 302 ? 10.633 29.25 17.109 1 92.25 302 SER A O 1
ATOM 2319 N N . PRO A 1 303 ? 10.398 28.469 19.25 1 92.62 303 PRO A N 1
ATOM 2320 C CA . PRO A 1 303 ? 9.445 27.484 18.75 1 92.62 303 PRO A CA 1
ATOM 2321 C C . PRO A 1 303 ? 8.156 28.109 18.219 1 92.62 303 PRO A C 1
ATOM 2323 O O . PRO A 1 303 ? 7.684 29.109 18.766 1 92.62 303 PRO A O 1
ATOM 2326 N N . ILE A 1 304 ? 7.594 27.594 17.156 1 93.81 304 ILE A N 1
ATOM 2327 C CA . ILE A 1 304 ? 6.363 28.078 16.547 1 93.81 304 ILE A CA 1
ATOM 2328 C C . ILE A 1 304 ? 5.477 26.906 16.156 1 93.81 304 ILE A C 1
ATOM 2330 O O . ILE A 1 304 ? 5.973 25.812 15.844 1 93.81 304 ILE A O 1
AT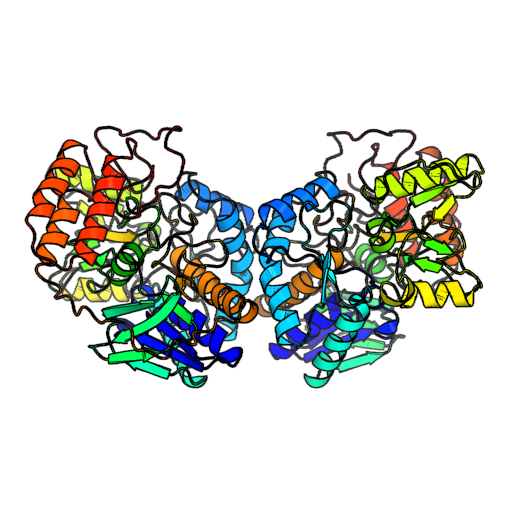OM 2334 N N . ALA A 1 305 ? 4.168 27.078 16.25 1 95.19 305 ALA A N 1
ATOM 2335 C CA . ALA A 1 305 ? 3.25 26.016 15.852 1 95.19 305 ALA A CA 1
ATOM 2336 C C . ALA A 1 305 ? 3.439 25.656 14.383 1 95.19 305 ALA A C 1
ATOM 2338 O O . ALA A 1 305 ? 3.5 26.531 13.523 1 95.19 305 ALA A O 1
ATOM 2339 N N . HIS A 1 306 ? 3.498 24.391 14.109 1 94.12 306 HIS A N 1
ATOM 2340 C CA . HIS A 1 306 ? 3.955 23.969 12.797 1 94.12 306 HIS A CA 1
ATOM 2341 C C . HIS A 1 306 ? 2.969 23 12.156 1 94.12 306 HIS A C 1
ATOM 2343 O O . HIS A 1 306 ? 2.623 23.141 10.977 1 94.12 306 HIS A O 1
ATOM 2349 N N . TYR A 1 307 ? 2.561 22.031 12.875 1 96.31 307 TYR A N 1
ATOM 2350 C CA . TYR A 1 307 ? 1.72 20.969 12.336 1 96.31 307 TYR A CA 1
ATOM 2351 C C . TYR A 1 307 ? 0.747 20.453 13.391 1 96.31 307 TYR A C 1
ATOM 2353 O O . TYR A 1 307 ? 1.097 20.359 14.57 1 96.31 307 TYR A O 1
ATOM 2361 N N . THR A 1 308 ? -0.451 20.109 12.961 1 98.31 308 THR A N 1
ATOM 2362 C CA . THR A 1 308 ? -1.439 19.531 13.867 1 98.31 308 THR A CA 1
ATOM 2363 C C . THR A 1 308 ? -1.715 18.078 13.516 1 98.31 308 THR A C 1
ATOM 2365 O O . THR A 1 308 ? -2.227 17.781 12.43 1 98.31 308 THR A O 1
ATOM 2368 N N . MET A 1 309 ? -1.372 17.188 14.469 1 98.25 309 MET A N 1
ATOM 2369 C CA . MET A 1 309 ? -1.62 15.766 14.234 1 98.25 309 MET A CA 1
ATOM 2370 C C . MET A 1 309 ? -3.113 15.461 14.273 1 98.25 309 MET A C 1
ATOM 2372 O O . MET A 1 309 ? -3.576 14.523 13.625 1 98.25 309 MET A O 1
ATOM 2376 N N . GLY A 1 310 ? -3.801 16.25 15.07 1 98.38 310 GLY A N 1
ATOM 2377 C CA . GLY A 1 310 ? -5.234 16.062 15.203 1 98.38 310 GLY A CA 1
ATOM 2378 C C . GLY A 1 310 ? -6.035 16.703 14.078 1 98.38 310 GLY A C 1
ATOM 2379 O O . GLY A 1 310 ? -5.543 17.609 13.398 1 98.38 310 GLY A O 1
ATOM 2380 N N . GLY A 1 311 ? -7.227 16.297 13.891 1 98.75 311 GLY A N 1
ATOM 2381 C CA . GLY A 1 311 ? -8.18 16.734 12.891 1 98.75 311 GLY A CA 1
ATOM 2382 C C . GLY A 1 311 ? -9.438 15.883 12.852 1 98.75 311 GLY A C 1
ATOM 2383 O O . GLY A 1 311 ? -9.734 15.148 13.805 1 98.75 311 GLY A O 1
ATOM 2384 N N . ILE A 1 312 ? -10.172 16.016 11.805 1 98.94 312 ILE A N 1
ATOM 2385 C CA . ILE A 1 312 ? -11.391 15.227 11.648 1 98.94 312 ILE A CA 1
ATOM 2386 C C . ILE A 1 312 ? -11.039 13.742 11.656 1 98.94 312 ILE A C 1
ATOM 2388 O O . ILE A 1 312 ? -10.156 13.297 10.922 1 98.94 312 ILE A O 1
ATOM 2392 N N . ALA A 1 313 ? -11.711 13 12.516 1 98.88 313 ALA A N 1
ATOM 2393 C CA . ALA A 1 313 ? -11.469 11.562 12.555 1 98.88 313 ALA A CA 1
ATOM 2394 C C . ALA A 1 313 ? -11.938 10.883 11.273 1 98.88 313 ALA A C 1
ATOM 2396 O O . ALA A 1 313 ? -13.078 11.078 10.844 1 98.88 313 ALA A O 1
ATOM 2397 N N . VAL A 1 314 ? -11.07 10.117 10.664 1 98.62 314 VAL A N 1
ATOM 2398 C CA . VAL A 1 314 ? -11.445 9.375 9.461 1 98.62 314 VAL A CA 1
ATOM 2399 C C . VAL A 1 314 ? -10.984 7.93 9.57 1 98.62 314 VAL A C 1
ATOM 2401 O O . VAL A 1 314 ? -10.148 7.602 10.414 1 98.62 314 VAL A O 1
ATOM 2404 N N . ASP A 1 315 ? -11.586 7.078 8.766 1 97 315 ASP A N 1
ATOM 2405 C CA . ASP A 1 315 ? -11.156 5.688 8.703 1 97 315 ASP A CA 1
ATOM 2406 C C . ASP A 1 315 ? -10.055 5.496 7.656 1 97 315 ASP A C 1
ATOM 2408 O O . ASP A 1 315 ? -9.453 6.469 7.195 1 97 315 ASP A O 1
ATOM 2412 N N . LEU A 1 316 ? -9.742 4.266 7.352 1 95.31 316 LEU A N 1
ATOM 2413 C CA . LEU A 1 316 ? -8.641 3.908 6.457 1 95.31 316 LEU A CA 1
ATOM 2414 C C . LEU A 1 316 ? -8.906 4.406 5.043 1 95.31 316 LEU A C 1
ATOM 2416 O O . LEU A 1 316 ? -7.98 4.535 4.238 1 95.31 316 LEU A O 1
ATOM 2420 N N . TRP A 1 317 ? -10.109 4.672 4.734 1 96.69 317 TRP A N 1
ATOM 2421 C CA . TRP A 1 317 ? -10.531 5.047 3.389 1 96.69 317 TRP A CA 1
ATOM 2422 C C . TRP A 1 317 ? -10.898 6.527 3.328 1 96.69 317 TRP A C 1
ATOM 2424 O O . TRP A 1 317 ? -11.5 6.984 2.355 1 96.69 317 TRP A O 1
ATOM 2434 N N . TYR A 1 318 ? -10.617 7.277 4.453 1 98.44 318 TYR A N 1
ATOM 2435 C CA . TYR A 1 318 ? -10.711 8.727 4.582 1 98.44 318 TYR A CA 1
ATOM 2436 C C . TYR A 1 318 ? -12.172 9.172 4.652 1 98.44 318 TYR A C 1
ATOM 2438 O O . TYR A 1 318 ? -12.5 10.297 4.285 1 98.44 318 TYR A O 1
ATOM 2446 N N . ARG A 1 319 ? -13.086 8.25 5.062 1 98.38 319 ARG A N 1
ATOM 2447 C CA . ARG A 1 319 ? -14.484 8.555 5.328 1 98.38 319 ARG A CA 1
ATOM 2448 C C . ARG A 1 319 ? -14.656 9.188 6.703 1 98.38 319 ARG A C 1
ATOM 2450 O O . ARG A 1 319 ? -14.008 8.781 7.668 1 98.38 319 ARG A O 1
ATOM 2457 N N . THR A 1 320 ? -15.469 10.258 6.738 1 98.62 320 THR A N 1
ATOM 2458 C CA . THR A 1 320 ? -15.875 10.789 8.031 1 98.62 320 THR A CA 1
ATOM 2459 C C . THR A 1 320 ? -17.156 10.102 8.523 1 98.62 320 THR A C 1
ATOM 2461 O O . THR A 1 320 ? -17.656 9.18 7.883 1 98.62 320 THR A O 1
ATOM 2464 N N . SER A 1 321 ? -17.609 10.562 9.734 1 97.81 321 SER A N 1
ATOM 2465 C CA . SER A 1 321 ? -18.844 10.008 10.266 1 97.81 321 SER A CA 1
ATOM 2466 C C . SER A 1 321 ? -20.062 10.539 9.516 1 97.81 321 SER A C 1
ATOM 2468 O O . SER A 1 321 ? -21.156 9.977 9.617 1 97.81 321 SER A O 1
ATOM 2470 N N . LEU A 1 322 ? -19.922 11.625 8.781 1 97.31 322 LEU A N 1
ATOM 2471 C CA . LEU A 1 322 ? -20.984 12.148 7.934 1 97.31 322 LEU A CA 1
ATOM 2472 C C . LEU A 1 322 ? -20.953 11.5 6.555 1 97.31 322 LEU A C 1
ATOM 2474 O O . LEU A 1 322 ? -19.891 11.414 5.934 1 97.31 322 LEU A O 1
ATOM 2478 N N . LYS A 1 323 ? -22.062 11.047 6.082 1 96.56 323 LYS A N 1
ATOM 2479 C CA . LYS A 1 323 ? -22.125 10.445 4.754 1 96.56 323 LYS A CA 1
ATOM 2480 C C . LYS A 1 323 ? -21.781 11.461 3.672 1 96.56 323 LYS A C 1
ATOM 2482 O O . LYS A 1 323 ? -22.109 12.641 3.799 1 96.56 323 LYS A O 1
ATOM 2487 N N . ASN A 1 324 ? -21.109 11.094 2.635 1 97.75 324 ASN A N 1
ATOM 2488 C CA . ASN A 1 324 ? -20.734 11.883 1.472 1 97.75 324 ASN A CA 1
ATOM 2489 C C . ASN A 1 324 ? -19.656 12.914 1.817 1 97.75 324 ASN A C 1
ATOM 2491 O O . ASN A 1 324 ? -19.375 13.805 1.021 1 97.75 324 ASN A O 1
ATOM 2495 N N . LEU A 1 325 ? -19.109 12.82 3.082 1 98.62 325 LEU A N 1
ATOM 2496 C CA . LEU A 1 325 ? -18.062 13.727 3.52 1 98.62 325 LEU A CA 1
ATOM 2497 C C . LEU A 1 325 ? -16.766 12.969 3.777 1 98.62 325 LEU A C 1
ATOM 2499 O O . LEU A 1 325 ? -16.75 11.992 4.527 1 98.62 325 LEU A O 1
ATOM 2503 N N . TYR A 1 326 ? -15.742 13.422 3.139 1 98.88 326 TYR A N 1
ATOM 2504 C CA . TYR A 1 326 ? -14.406 12.859 3.275 1 98.88 326 TYR A CA 1
ATOM 2505 C C . TYR A 1 326 ? -13.406 13.914 3.742 1 98.88 326 TYR A C 1
ATOM 2507 O O . TYR A 1 326 ? -13.664 15.109 3.619 1 98.88 326 TYR A O 1
ATOM 2515 N N . ALA A 1 327 ? -12.305 13.508 4.355 1 98.94 327 ALA A N 1
ATOM 2516 C CA . ALA A 1 327 ? -11.25 14.438 4.758 1 98.94 327 ALA A CA 1
ATOM 2517 C C . ALA A 1 327 ? -9.867 13.836 4.523 1 98.94 327 ALA A C 1
ATOM 2519 O O . ALA A 1 327 ? -9.664 12.641 4.734 1 98.94 327 ALA A O 1
ATOM 2520 N N . ILE A 1 328 ? -8.93 14.703 4.086 1 98.94 328 ILE A N 1
ATOM 2521 C CA . ILE A 1 328 ? -7.594 14.234 3.725 1 98.94 328 ILE A CA 1
ATOM 2522 C C . ILE A 1 328 ? -6.551 15.273 4.133 1 98.94 328 ILE A C 1
ATOM 2524 O O . ILE A 1 328 ? -6.895 16.406 4.461 1 98.94 328 ILE A O 1
ATOM 2528 N N . GLY A 1 329 ? -5.258 14.883 4.141 1 98.56 329 GLY A N 1
ATOM 2529 C CA . GLY A 1 329 ? -4.18 15.773 4.523 1 98.56 329 GLY A CA 1
ATOM 2530 C C . GLY A 1 329 ? -4.207 16.141 5.996 1 98.56 329 GLY A C 1
ATOM 2531 O O . GLY A 1 329 ? -4.559 15.32 6.844 1 98.56 329 GLY A O 1
ATOM 2532 N N . GLU A 1 330 ? -3.791 17.344 6.242 1 98.5 330 GLU A N 1
ATOM 2533 C CA . GLU A 1 330 ? -3.646 17.781 7.629 1 98.5 330 GLU A CA 1
ATOM 2534 C C . GLU A 1 330 ? -5 18.094 8.25 1 98.5 330 GLU A C 1
ATOM 2536 O O . GLU A 1 330 ? -5.098 18.312 9.461 1 98.5 330 GLU A O 1
ATOM 2541 N N . ALA A 1 331 ? -6.086 18.062 7.457 1 98.75 331 ALA A N 1
ATOM 2542 C CA . ALA A 1 331 ? -7.418 18.359 7.98 1 98.75 331 ALA A CA 1
ATOM 2543 C C . ALA A 1 331 ? -7.953 17.188 8.797 1 98.75 331 ALA A C 1
ATOM 2545 O O . ALA A 1 331 ? -8.93 17.328 9.539 1 98.75 331 ALA A O 1
ATOM 2546 N N . MET A 1 332 ? -7.32 16.062 8.648 1 98.81 332 MET A N 1
ATOM 2547 C CA . MET A 1 332 ? -7.867 14.867 9.266 1 98.81 332 MET A CA 1
ATOM 2548 C C . MET A 1 332 ? -6.816 14.164 10.117 1 98.81 332 MET A C 1
ATOM 2550 O O . MET A 1 332 ? -5.656 14.57 10.141 1 98.81 332 MET A O 1
ATOM 2554 N N . SER A 1 333 ? -7.285 13.242 10.93 1 98.75 333 SER A N 1
ATOM 2555 C CA . SER A 1 333 ? -6.41 12.344 11.68 1 98.75 333 SER A CA 1
ATOM 2556 C C . SER A 1 333 ? -6.898 10.906 11.602 1 98.75 333 SER A C 1
ATOM 2558 O O . SER A 1 333 ? -8.086 10.633 11.797 1 98.75 333 SER A O 1
ATOM 2560 N N . ASN A 1 334 ? -6 10.055 11.273 1 98.31 334 ASN A N 1
ATOM 2561 C CA . ASN A 1 334 ? -6.301 8.625 11.234 1 98.31 334 ASN A CA 1
ATOM 2562 C C . ASN A 1 334 ? -5.293 7.816 12.055 1 98.31 334 ASN A C 1
ATOM 2564 O O . ASN A 1 334 ? -5.266 6.59 11.969 1 98.31 334 ASN A O 1
ATOM 2568 N N . GLY A 1 335 ? -4.434 8.562 12.758 1 98.44 335 GLY A N 1
ATOM 2569 C CA . GLY A 1 335 ? -3.469 7.902 13.617 1 98.44 335 GLY A CA 1
ATOM 2570 C C . GLY A 1 335 ? -2.121 7.695 12.953 1 98.44 335 GLY A C 1
ATOM 2571 O O . GLY A 1 335 ? -1.201 7.141 13.562 1 98.44 335 GLY A O 1
ATOM 2572 N N . PHE A 1 336 ? -1.899 8.141 11.773 1 98.69 336 PHE A N 1
ATOM 2573 C CA . PHE A 1 336 ? -0.652 7.953 11.039 1 98.69 336 PHE A CA 1
ATOM 2574 C C . PHE A 1 336 ? 0.52 8.562 11.805 1 98.69 336 PHE A C 1
ATOM 2576 O O . PHE A 1 336 ? 1.561 7.918 11.961 1 98.69 336 PHE A O 1
ATOM 2583 N N . HIS A 1 337 ? 0.339 9.789 12.312 1 98.56 337 HIS A N 1
ATOM 2584 C CA . HIS A 1 337 ? 1.455 10.555 12.859 1 98.56 337 HIS A CA 1
ATOM 2585 C C . HIS A 1 337 ? 1.621 10.297 14.352 1 98.56 337 HIS A C 1
ATOM 2587 O O . HIS A 1 337 ? 2.623 10.695 14.945 1 98.56 337 HIS A O 1
ATOM 2593 N N . GLY A 1 338 ? 0.647 9.648 14.977 1 98.06 338 GLY A N 1
ATOM 2594 C CA . GLY A 1 338 ? 0.726 9.461 16.422 1 98.06 338 GLY A CA 1
ATOM 2595 C C . GLY A 1 338 ? 0.827 10.773 17.188 1 98.06 338 GLY A C 1
ATOM 2596 O O . GLY A 1 338 ? 0.109 11.727 16.891 1 98.06 338 GLY A O 1
ATOM 2597 N N . ALA A 1 339 ? 1.711 10.773 18.156 1 98.12 339 ALA A N 1
ATOM 2598 C CA . ALA A 1 339 ? 1.806 11.922 19.062 1 98.12 339 ALA A CA 1
ATOM 2599 C C . ALA A 1 339 ? 2.809 12.945 18.531 1 98.12 339 ALA A C 1
ATOM 2601 O O . ALA A 1 339 ? 2.928 14.047 19.078 1 98.12 339 ALA A O 1
ATOM 2602 N N . ASN A 1 340 ? 3.482 12.617 17.469 1 97 340 ASN A N 1
ATOM 2603 C CA . ASN A 1 340 ? 4.5 13.477 16.875 1 97 340 ASN A CA 1
ATOM 2604 C C . ASN A 1 340 ? 4.836 13.055 15.453 1 97 340 ASN A C 1
ATOM 2606 O O . ASN A 1 340 ? 5.281 11.93 15.227 1 97 340 ASN A O 1
ATOM 2610 N N . ARG A 1 341 ? 4.719 13.953 14.602 1 96.75 341 ARG A N 1
ATOM 2611 C CA . ARG A 1 341 ? 4.922 13.648 13.188 1 96.75 341 ARG A CA 1
ATOM 2612 C C . ARG A 1 341 ? 6.402 13.508 12.867 1 96.75 341 ARG A C 1
ATOM 2614 O O . ARG A 1 341 ? 7.215 14.352 13.266 1 96.75 341 ARG A O 1
ATOM 2621 N N . LEU A 1 342 ? 6.766 12.461 12.148 1 95.5 342 LEU A N 1
ATOM 2622 C CA . LEU A 1 342 ? 8.102 12.305 11.586 1 95.5 342 LEU A CA 1
ATOM 2623 C C . LEU A 1 342 ? 8.344 13.328 10.477 1 95.5 342 LEU A C 1
ATOM 2625 O O . LEU A 1 342 ? 7.473 13.562 9.641 1 95.5 342 LEU A O 1
ATOM 2629 N N . ALA A 1 343 ? 9.516 13.891 10.453 1 91.62 343 ALA A N 1
ATOM 2630 C CA . ALA A 1 343 ? 9.867 14.883 9.445 1 91.62 343 ALA A CA 1
ATOM 2631 C C . ALA A 1 343 ? 9.586 14.367 8.039 1 91.62 343 ALA A C 1
ATOM 2633 O O . ALA A 1 343 ? 9.906 13.219 7.715 1 91.62 343 ALA A O 1
ATOM 2634 N N . SER A 1 344 ? 8.859 15.188 7.223 1 93.81 344 SER A N 1
ATOM 2635 C CA . SER A 1 344 ? 8.656 14.977 5.793 1 93.81 344 SER A CA 1
ATOM 2636 C C . SER A 1 344 ? 7.633 13.875 5.539 1 93.81 344 SER A C 1
ATOM 2638 O O . SER A 1 344 ? 7.496 13.391 4.414 1 93.81 344 SER A O 1
ATOM 2640 N N . ASN A 1 345 ? 6.871 13.461 6.566 1 97.19 345 ASN A N 1
ATOM 2641 C CA . ASN A 1 345 ? 5.797 12.484 6.41 1 97.19 345 ASN A CA 1
ATOM 2642 C C . ASN A 1 345 ? 4.477 13.156 6.055 1 97.19 345 ASN A C 1
ATOM 2644 O O . ASN A 1 345 ? 3.525 12.492 5.645 1 97.19 345 ASN A O 1
ATOM 2648 N N . SER A 1 346 ? 4.375 14.477 6.223 1 97.25 346 SER A N 1
ATOM 2649 C CA . SER A 1 346 ? 3.121 15.164 5.949 1 97.25 346 SER A CA 1
ATOM 2650 C C . SER A 1 346 ? 2.795 15.148 4.457 1 97.25 346 SER A C 1
ATOM 2652 O O . SER A 1 346 ? 1.657 14.875 4.07 1 97.25 346 SER A O 1
ATOM 2654 N N . LEU A 1 347 ? 3.775 15.414 3.619 1 97.69 347 LEU A N 1
ATOM 2655 C CA . LEU A 1 347 ? 3.498 15.547 2.193 1 97.69 347 LEU A CA 1
ATOM 2656 C C . LEU A 1 347 ? 3.199 14.195 1.566 1 97.69 347 LEU A C 1
ATOM 2658 O O . LEU A 1 347 ? 2.385 14.094 0.646 1 97.69 347 LEU A O 1
ATOM 2662 N N . VAL A 1 348 ? 3.9 13.125 1.997 1 98.38 348 VAL A N 1
ATOM 2663 C CA . VAL A 1 348 ? 3.574 11.812 1.452 1 98.38 348 VAL A CA 1
ATOM 2664 C C . VAL A 1 348 ? 2.135 11.445 1.808 1 98.38 348 VAL A C 1
ATOM 2666 O O . VAL A 1 348 ? 1.414 10.867 0.989 1 98.38 348 VAL A O 1
ATOM 2669 N N . GLU A 1 349 ? 1.699 11.781 3.014 1 98.5 349 GLU A N 1
ATOM 2670 C CA . GLU A 1 349 ? 0.313 11.523 3.396 1 98.5 349 GLU A CA 1
ATOM 2671 C C . GLU A 1 349 ? -0.653 12.328 2.529 1 98.5 349 GLU A C 1
ATOM 2673 O O . GLU A 1 349 ? -1.734 11.844 2.186 1 98.5 349 GLU A O 1
ATOM 2678 N N . CYS A 1 350 ? -0.287 13.555 2.217 1 98.75 350 CYS A N 1
ATOM 2679 C CA . CYS A 1 350 ? -1.141 14.375 1.361 1 98.75 350 CYS A CA 1
ATOM 2680 C C . CYS A 1 350 ? -1.389 13.688 0.023 1 98.75 350 CYS A C 1
ATOM 2682 O O . CYS A 1 350 ? -2.531 13.594 -0.426 1 98.75 350 CYS A O 1
ATOM 2684 N N . ILE A 1 351 ? -0.359 13.188 -0.598 1 98.81 351 ILE A N 1
ATOM 2685 C CA . ILE A 1 351 ? -0.471 12.578 -1.917 1 98.81 351 ILE A CA 1
ATOM 2686 C C . ILE A 1 351 ? -1.233 11.258 -1.812 1 98.81 351 ILE A C 1
ATOM 2688 O O . ILE A 1 351 ? -2.176 11.016 -2.568 1 98.81 351 ILE A O 1
ATOM 2692 N N . VAL A 1 352 ? -0.851 10.406 -0.857 1 98.88 352 VAL A N 1
ATOM 2693 C CA . VAL A 1 352 ? -1.467 9.094 -0.707 1 98.88 352 VAL A CA 1
ATOM 2694 C C . VAL A 1 352 ? -2.951 9.25 -0.387 1 98.88 352 VAL A C 1
ATOM 2696 O O . VAL A 1 352 ? -3.793 8.555 -0.96 1 98.88 352 VAL A O 1
ATOM 2699 N N . SER A 1 353 ? -3.299 10.18 0.565 1 98.88 353 SER A N 1
ATOM 2700 C CA . SER A 1 353 ? -4.699 10.375 0.927 1 98.88 353 SER A CA 1
ATOM 2701 C C . SER A 1 353 ? -5.5 10.922 -0.25 1 98.88 353 SER A C 1
ATOM 2703 O O . SER A 1 353 ? -6.66 10.547 -0.443 1 98.88 353 SER A O 1
ATOM 2705 N N . GLY A 1 354 ? -4.895 11.836 -1.03 1 98.88 354 GLY A N 1
ATOM 2706 C CA . GLY A 1 354 ? -5.566 12.352 -2.213 1 98.88 354 GLY A CA 1
ATOM 2707 C C . GLY A 1 354 ? -5.895 11.281 -3.23 1 98.88 354 GLY A C 1
ATOM 2708 O O . GLY A 1 354 ? -7.012 11.227 -3.748 1 98.88 354 GLY A O 1
ATOM 2709 N N . LEU A 1 355 ? -4.934 10.391 -3.506 1 98.81 355 LEU A N 1
ATOM 2710 C CA . LEU A 1 355 ? -5.129 9.305 -4.457 1 98.81 355 LEU A CA 1
ATOM 2711 C C . LEU A 1 355 ? -6.164 8.312 -3.941 1 98.81 355 LEU A C 1
ATOM 2713 O O . LEU A 1 355 ? -7.051 7.887 -4.688 1 98.81 355 LEU A O 1
ATOM 2717 N N . GLU A 1 356 ? -6.094 7.969 -2.674 1 98.69 356 GLU A N 1
ATOM 2718 C CA . GLU A 1 356 ? -6.938 6.926 -2.1 1 98.69 356 GLU A CA 1
ATOM 2719 C C . GLU A 1 356 ? -8.383 7.395 -1.976 1 98.69 356 GLU A C 1
ATOM 2721 O O . GLU A 1 356 ? -9.32 6.609 -2.17 1 98.69 356 GLU A O 1
ATOM 2726 N N . VAL A 1 357 ? -8.586 8.664 -1.583 1 98.75 357 VAL A N 1
ATOM 2727 C CA . VAL A 1 357 ? -9.953 9.148 -1.426 1 98.75 357 VAL A CA 1
ATOM 2728 C C . VAL A 1 357 ? -10.672 9.117 -2.773 1 98.75 357 VAL A C 1
ATOM 2730 O O . VAL A 1 357 ? -11.875 8.844 -2.84 1 98.75 357 VAL A O 1
ATOM 2733 N N . ALA A 1 358 ? -9.953 9.398 -3.83 1 98.69 358 ALA A N 1
ATOM 2734 C CA . ALA A 1 358 ? -10.531 9.312 -5.168 1 98.69 358 ALA A CA 1
ATOM 2735 C C . ALA A 1 358 ? -11.008 7.895 -5.469 1 98.69 358 ALA A C 1
ATOM 2737 O O . ALA A 1 358 ? -12.086 7.703 -6.035 1 98.69 358 ALA A O 1
ATOM 2738 N N . ARG A 1 359 ? -10.227 6.883 -5.109 1 98.25 359 ARG A N 1
ATOM 2739 C CA . ARG A 1 359 ? -10.625 5.488 -5.289 1 98.25 359 ARG A CA 1
ATOM 2740 C C . ARG A 1 359 ? -11.867 5.164 -4.473 1 98.25 359 ARG A C 1
ATOM 2742 O O . ARG A 1 359 ? -12.758 4.449 -4.941 1 98.25 359 ARG A O 1
ATOM 2749 N N . THR A 1 360 ? -11.898 5.672 -3.248 1 97.88 360 THR A N 1
ATOM 2750 C CA . THR A 1 360 ? -13.031 5.438 -2.354 1 97.88 360 THR A CA 1
ATOM 2751 C C . THR A 1 360 ? -14.312 6.02 -2.941 1 97.88 360 THR A C 1
ATOM 2753 O O . THR A 1 360 ? -15.344 5.348 -2.973 1 97.88 360 THR A O 1
ATOM 2756 N N . ILE A 1 361 ? -14.234 7.211 -3.432 1 98.25 361 ILE A N 1
ATOM 2757 C CA . ILE A 1 361 ? -15.398 7.891 -3.99 1 98.25 361 ILE A CA 1
ATOM 2758 C C . ILE A 1 361 ? -15.859 7.172 -5.258 1 98.25 361 ILE A C 1
ATOM 2760 O O . ILE A 1 361 ? -17.062 6.992 -5.477 1 98.25 361 ILE A O 1
ATOM 2764 N N . ALA A 1 362 ? -14.914 6.762 -6.039 1 97.19 362 ALA A N 1
ATOM 2765 C CA . ALA A 1 362 ? -15.242 6.031 -7.262 1 97.19 362 ALA A CA 1
ATOM 2766 C C . ALA A 1 362 ? -15.953 4.719 -6.941 1 97.19 362 ALA A C 1
ATOM 2768 O O . ALA A 1 362 ? -16.844 4.289 -7.684 1 97.19 362 ALA A O 1
ATOM 2769 N N . ARG A 1 363 ? -15.531 4.066 -5.891 1 94.75 363 ARG A N 1
ATOM 2770 C CA . ARG A 1 363 ? -16.094 2.785 -5.492 1 94.75 363 ARG A CA 1
ATOM 2771 C C . ARG A 1 363 ? -17.5 2.969 -4.898 1 94.75 363 ARG A C 1
ATOM 2773 O O . ARG A 1 363 ? -18.406 2.188 -5.18 1 94.75 363 ARG A O 1
ATOM 2780 N N . GLU A 1 364 ? -17.641 4.051 -4.078 1 94.88 364 GLU A N 1
ATOM 2781 C CA . GLU A 1 364 ? -18.875 4.234 -3.311 1 94.88 364 GLU A CA 1
ATOM 2782 C C . GLU A 1 364 ? -19.938 4.965 -4.133 1 94.88 364 GLU A C 1
ATOM 2784 O O . GLU A 1 364 ? -21.141 4.789 -3.906 1 94.88 364 GLU A O 1
ATOM 2789 N N . ARG A 1 365 ? -19.562 5.828 -4.973 1 94.94 365 ARG A N 1
ATOM 2790 C CA . ARG A 1 365 ? -20.438 6.621 -5.832 1 94.94 365 ARG A CA 1
ATOM 2791 C C . ARG A 1 365 ? -21.5 7.332 -5.016 1 94.94 365 ARG A C 1
ATOM 2793 O O . ARG A 1 365 ? -22.703 7.191 -5.297 1 94.94 365 ARG A O 1
ATOM 2800 N N . PRO A 1 366 ? -21.031 8.188 -4.074 1 94.88 366 PRO A N 1
ATOM 2801 C CA . PRO A 1 366 ? -22 8.906 -3.252 1 94.88 366 PRO A CA 1
ATOM 2802 C C . PRO A 1 366 ? -22.891 9.844 -4.074 1 94.88 366 PRO A C 1
ATOM 2804 O O . PRO A 1 366 ? -22.453 10.359 -5.105 1 94.88 366 PRO A O 1
ATOM 2807 N N . ARG A 1 367 ? -24.125 10.016 -3.596 1 92.75 367 ARG A N 1
ATOM 2808 C CA . ARG A 1 367 ? -25.094 10.906 -4.227 1 92.75 367 ARG A CA 1
ATOM 2809 C C . ARG A 1 367 ? -25.828 11.734 -3.188 1 92.75 367 ARG A C 1
ATOM 2811 O O . ARG A 1 367 ? -26.078 11.273 -2.07 1 92.75 367 ARG A O 1
ATOM 2818 N N . CYS A 1 368 ? -25.953 12.961 -3.541 1 87.12 368 CYS A N 1
ATOM 2819 C CA . CYS A 1 368 ? -26.844 13.805 -2.746 1 87.12 368 CYS A CA 1
ATOM 2820 C C . CYS A 1 368 ? -28.047 14.266 -3.572 1 87.12 368 CYS A C 1
ATOM 2822 O O . CYS A 1 368 ? -27.875 15 -4.547 1 87.12 368 CYS A O 1
ATOM 2824 N N . ARG A 1 369 ? -29.25 13.742 -3.281 1 75.12 369 ARG A N 1
ATOM 2825 C CA . ARG A 1 369 ? -30.469 14.039 -4.02 1 75.12 369 ARG A CA 1
ATOM 2826 C C . ARG A 1 369 ? -31.266 15.156 -3.336 1 75.12 369 ARG A C 1
ATOM 2828 O O . ARG A 1 369 ? -32.375 15.484 -3.762 1 75.12 369 ARG A O 1
ATOM 2835 N N . GLU A 1 370 ? -30.594 15.688 -2.385 1 68.38 370 GLU A N 1
ATOM 2836 C CA . GLU A 1 370 ? -31.344 16.672 -1.601 1 68.38 370 GLU A CA 1
ATOM 2837 C C . GLU A 1 370 ? -31.641 17.922 -2.42 1 68.38 370 GLU A C 1
ATOM 2839 O O . GLU A 1 370 ? -30.734 18.516 -3.004 1 68.38 370 GLU A O 1
ATOM 2844 N N . VAL A 1 371 ? -32.906 18.172 -2.535 1 64.25 371 VAL A N 1
ATOM 2845 C CA . VAL A 1 371 ? -33.438 19.219 -3.393 1 64.25 371 VAL A CA 1
ATOM 2846 C C . VAL A 1 371 ? -33.406 20.547 -2.645 1 64.25 371 VAL A C 1
ATOM 2848 O O . VAL A 1 371 ? -33.062 21.578 -3.213 1 64.25 371 VAL A O 1
ATOM 2851 N N . LYS A 1 372 ? -33.656 20.484 -1.301 1 80.81 372 LYS A N 1
ATOM 2852 C CA . LYS A 1 372 ? -33.812 21.781 -0.63 1 80.81 372 LYS A CA 1
ATOM 2853 C C . LYS A 1 372 ? -32.469 22.266 -0.099 1 80.81 372 LYS A C 1
ATOM 2855 O O . LYS A 1 372 ? -31.672 21.484 0.447 1 80.81 372 LYS A O 1
ATOM 2860 N N . GLU A 1 373 ? -32.219 23.531 -0.224 1 85.69 373 GLU A N 1
ATOM 2861 C CA . GLU A 1 373 ? -31 24.156 0.226 1 85.69 373 GLU A CA 1
ATOM 2862 C C . GLU A 1 373 ? -30.859 24.094 1.746 1 85.69 373 GLU A C 1
ATOM 2864 O O . GLU A 1 373 ? -31.797 24.469 2.465 1 85.69 373 GLU A O 1
ATOM 2869 N N . PRO A 1 374 ? -29.781 23.609 2.244 1 89 374 PRO A N 1
ATOM 2870 C CA . PRO A 1 374 ? -29.562 23.562 3.693 1 89 374 PRO A CA 1
ATOM 2871 C C . PRO A 1 374 ? -29.391 24.953 4.305 1 89 374 PRO A C 1
ATOM 2873 O O . PRO A 1 374 ? -29.109 25.922 3.592 1 89 374 PRO A O 1
ATOM 2876 N N . HIS A 1 375 ? -29.547 25.047 5.59 1 89.12 375 HIS A N 1
ATOM 2877 C CA . HIS A 1 375 ? -29.484 26.312 6.312 1 89.12 375 HIS A CA 1
ATOM 2878 C C . HIS A 1 375 ? -28.047 26.828 6.391 1 89.12 375 HIS A C 1
ATOM 2880 O O . HIS A 1 375 ? -27.125 26.062 6.664 1 89.12 375 HIS A O 1
ATOM 2886 N N . TYR A 1 376 ? -27.906 28.125 6.082 1 93.06 376 TYR A N 1
ATOM 2887 C CA . TYR A 1 376 ? -26.641 28.828 6.242 1 93.06 376 TYR A CA 1
ATOM 2888 C C . TYR A 1 376 ? -26.625 29.641 7.531 1 93.06 376 TYR A C 1
ATOM 2890 O O . TYR A 1 376 ? -27.453 30.547 7.707 1 93.06 376 TYR A O 1
ATOM 2898 N N . HIS A 1 377 ? -25.719 29.453 8.445 1 93.56 377 HIS A N 1
ATOM 2899 C CA . HIS A 1 377 ? -25.703 30.156 9.727 1 93.56 377 HIS A CA 1
ATOM 2900 C C . HIS A 1 377 ? -25 31.5 9.602 1 93.56 377 HIS A C 1
ATOM 2902 O O . HIS A 1 377 ? -25.406 32.469 10.242 1 93.56 377 HIS A O 1
ATOM 2908 N N . GLY A 1 378 ? -23.922 31.547 8.789 1 92.69 378 GLY A N 1
ATOM 2909 C CA . GLY A 1 378 ? -23.234 32.812 8.555 1 92.69 378 GLY A CA 1
ATOM 2910 C C . GLY A 1 378 ? -22.562 33.375 9.797 1 92.69 378 GLY A C 1
ATOM 2911 O O . GLY A 1 378 ? -22.672 34.562 10.086 1 92.69 378 GLY A O 1
ATOM 2912 N N . TYR A 1 379 ? -21.828 32.562 10.547 1 93.81 379 TYR A N 1
ATOM 2913 C CA . TYR A 1 379 ? -21.125 32.969 11.758 1 93.81 379 TYR A CA 1
ATOM 2914 C C . TYR A 1 379 ? -20.062 34 11.445 1 93.81 379 TYR A C 1
ATOM 2916 O O . TYR A 1 379 ? -19.391 33.938 10.414 1 93.81 379 TYR A O 1
ATOM 2924 N N . GLU A 1 380 ? -19.875 34.969 12.383 1 93.44 380 GLU A N 1
ATOM 2925 C CA . GLU A 1 380 ? -18.781 35.938 12.297 1 93.44 380 GLU A CA 1
ATOM 2926 C C . GLU A 1 380 ? -17.531 35.438 13.023 1 93.44 380 GLU A C 1
ATOM 2928 O O . GLU A 1 380 ? -17.641 34.781 14.062 1 93.44 380 GLU A O 1
ATOM 2933 N N . PRO A 1 381 ? -16.391 35.719 12.523 1 93.06 381 PRO A N 1
ATOM 2934 C CA . PRO A 1 381 ? -15.156 35.219 13.125 1 93.06 381 PRO A CA 1
ATOM 2935 C C . PRO A 1 381 ? -14.984 35.656 14.578 1 93.06 381 PRO A C 1
ATOM 2937 O O . PRO A 1 381 ? -14.539 34.875 15.414 1 93.06 381 PRO A O 1
ATOM 2940 N N . GLY A 1 382 ? -15.328 36.906 14.844 1 95.81 382 GLY A N 1
ATOM 2941 C CA . GLY A 1 382 ? -15.109 37.469 16.172 1 95.81 382 GLY A CA 1
ATOM 2942 C C . GLY A 1 382 ? -13.641 37.656 16.484 1 95.81 382 GLY A C 1
ATOM 2943 O O . GLY A 1 382 ? -12.859 38.031 15.617 1 95.81 382 GLY A O 1
ATOM 2944 N N . ASP A 1 383 ? -13.273 37.469 17.781 1 97.25 383 ASP A N 1
ATOM 2945 C CA . ASP A 1 383 ? -11.938 37.781 18.281 1 97.25 383 ASP A CA 1
ATOM 2946 C C . ASP A 1 383 ? -11.023 36.562 18.156 1 97.25 383 ASP A C 1
ATOM 2948 O O . ASP A 1 383 ? -10.578 36 19.156 1 97.25 383 ASP A O 1
ATOM 2952 N N . VAL A 1 384 ? -10.641 36.312 17.031 1 97.31 384 VAL A N 1
ATOM 2953 C CA . VAL A 1 384 ? -9.797 35.156 16.75 1 97.31 384 VAL A CA 1
ATOM 2954 C C . VAL A 1 384 ? -8.422 35.344 17.375 1 97.31 384 VAL A C 1
ATOM 2956 O O . VAL A 1 384 ? -7.793 34.375 17.828 1 97.31 384 VAL A O 1
ATOM 2959 N N . ASP A 1 385 ? -7.953 36.562 17.453 1 96.56 385 ASP A N 1
ATOM 2960 C CA . ASP A 1 385 ? -6.641 36.844 18.031 1 96.56 385 ASP A CA 1
ATOM 2961 C C . ASP A 1 385 ? -6.586 36.469 19.5 1 96.56 385 ASP A C 1
ATOM 2963 O O . ASP A 1 385 ? -5.562 35.969 19.984 1 96.56 385 ASP A O 1
ATOM 2967 N N . SER A 1 386 ? -7.664 36.719 20.156 1 97.5 386 SER A N 1
ATOM 2968 C CA . SER A 1 386 ? -7.711 36.312 21.562 1 97.5 386 SER A CA 1
ATOM 2969 C C . SER A 1 386 ? -7.656 34.781 21.688 1 97.5 386 SER A C 1
ATOM 2971 O O . SER A 1 386 ? -7.078 34.25 22.656 1 97.5 386 SER A O 1
ATOM 2973 N N . LEU A 1 387 ? -8.281 34.062 20.797 1 98.06 387 LEU A N 1
ATOM 2974 C CA . LEU A 1 387 ? -8.188 32.625 20.781 1 98.06 387 LEU A CA 1
ATOM 2975 C C . LEU A 1 387 ? -6.742 32.156 20.547 1 98.06 387 LEU A C 1
ATOM 2977 O O . LEU A 1 387 ? -6.266 31.234 21.203 1 98.06 387 LEU A O 1
ATOM 2981 N N . ARG A 1 388 ? -6.082 32.844 19.656 1 96.94 388 ARG A N 1
ATOM 2982 C CA . ARG A 1 388 ? -4.691 32.562 19.344 1 96.94 388 ARG A CA 1
ATOM 2983 C C . ARG A 1 388 ? -3.801 32.719 20.562 1 96.94 388 ARG A C 1
ATOM 2985 O O . ARG A 1 388 ? -2.975 31.875 20.875 1 96.94 388 ARG A O 1
ATOM 2992 N N . GLU A 1 389 ? -3.99 33.812 21.203 1 95.38 389 GLU A N 1
ATOM 2993 C CA . GLU A 1 389 ? -3.219 34.094 22.406 1 95.38 389 GLU A CA 1
ATOM 2994 C C . GLU A 1 389 ? -3.51 33.094 23.516 1 95.38 389 GLU A C 1
ATOM 2996 O O . GLU A 1 389 ? -2.598 32.656 24.203 1 95.38 389 GLU A O 1
ATOM 3001 N N . LEU A 1 390 ? -4.746 32.812 23.625 1 97.31 390 LEU A N 1
ATOM 3002 C CA . LEU A 1 390 ? -5.176 31.859 24.656 1 97.31 390 LEU A CA 1
ATOM 3003 C C . LEU A 1 390 ? -4.496 30.5 24.453 1 97.31 390 LEU A C 1
ATOM 3005 O O . LEU A 1 390 ? -3.918 29.953 25.406 1 97.31 390 LEU A O 1
ATOM 3009 N N . LEU A 1 391 ? -4.543 29.969 23.266 1 97.5 391 LEU A N 1
ATOM 3010 C CA . LEU A 1 391 ? -3.969 28.656 23 1 97.5 391 LEU A CA 1
ATOM 3011 C C . LEU A 1 391 ? -2.451 28.688 23.141 1 97.5 391 LEU A C 1
ATOM 3013 O O . LEU A 1 391 ? -1.844 27.719 23.609 1 97.5 391 LEU A O 1
ATOM 3017 N N . TRP A 1 392 ? -1.878 29.75 22.703 1 93.06 392 TRP A N 1
ATOM 3018 C CA . TRP A 1 392 ? -0.432 29.891 22.828 1 93.06 392 TRP A CA 1
ATOM 3019 C C . TRP A 1 392 ? -0.002 29.844 24.297 1 93.06 392 TRP A C 1
ATOM 3021 O O . TRP A 1 392 ? 0.968 29.172 24.641 1 93.06 392 TRP A O 1
ATOM 3031 N N . GLU A 1 393 ? -0.751 30.438 25.125 1 92.38 393 GLU A N 1
ATOM 3032 C CA . GLU A 1 393 ? -0.384 30.578 26.531 1 92.38 393 GLU A CA 1
ATOM 3033 C C . GLU A 1 393 ? -0.75 29.344 27.344 1 92.38 393 GLU A C 1
ATOM 3035 O O . GLU A 1 393 ? -0.046 28.969 28.281 1 92.38 393 GLU A O 1
ATOM 3040 N N . HIS A 1 394 ? -1.8 28.734 26.953 1 96.44 394 HIS A N 1
ATOM 3041 C CA . HIS A 1 394 ? -2.348 27.734 27.859 1 96.44 394 HIS A CA 1
ATOM 3042 C C . HIS A 1 394 ? -2.221 26.328 27.266 1 96.44 394 HIS A C 1
ATOM 3044 O O . HIS A 1 394 ? -2.354 25.328 27.984 1 96.44 394 HIS A O 1
ATOM 3050 N N . ALA A 1 395 ? -1.983 26.234 26 1 96.5 395 ALA A N 1
ATOM 3051 C CA . ALA A 1 395 ? -1.86 24.938 25.344 1 96.5 395 ALA A CA 1
ATOM 3052 C C . ALA A 1 395 ? -0.677 24.906 24.375 1 96.5 395 ALA A C 1
ATOM 3054 O O . ALA A 1 395 ? -0.731 24.266 23.328 1 96.5 395 ALA A O 1
ATOM 3055 N N . GLY A 1 396 ? 0.355 25.641 24.641 1 93 396 GLY A N 1
ATOM 3056 C CA . GLY A 1 396 ? 1.56 25.703 23.828 1 93 396 GLY A CA 1
ATOM 3057 C C . GLY A 1 396 ? 2.486 24.531 24.062 1 93 396 GLY A C 1
ATOM 3058 O O . GLY A 1 396 ? 2.033 23.375 24.172 1 93 396 GLY A O 1
ATOM 3059 N N . ILE A 1 397 ? 3.75 24.75 24.141 1 91.06 397 ILE A N 1
ATOM 3060 C CA . ILE A 1 397 ? 4.789 23.719 24.172 1 91.06 397 ILE A CA 1
ATOM 3061 C C . ILE A 1 397 ? 4.766 23 25.516 1 91.06 397 ILE A C 1
ATOM 3063 O O . ILE A 1 397 ? 4.922 21.781 25.578 1 91.06 397 ILE A O 1
ATOM 3067 N N . VAL A 1 398 ? 4.664 23.766 26.578 1 91.81 398 VAL A N 1
ATOM 3068 C CA . VAL A 1 398 ? 4.609 23.219 27.938 1 91.81 398 VAL A CA 1
ATOM 3069 C C . VAL A 1 398 ? 3.236 23.484 28.547 1 91.81 398 VAL A C 1
ATOM 3071 O O . VAL A 1 398 ? 2.762 24.625 28.547 1 91.81 398 VAL A O 1
ATOM 3074 N N . ARG A 1 399 ? 2.629 22.422 29.078 1 96.12 399 ARG A N 1
ATOM 3075 C CA . ARG A 1 399 ? 1.271 22.484 29.625 1 96.12 399 ARG A CA 1
ATOM 3076 C C . ARG A 1 399 ? 1.218 21.984 31.047 1 96.12 399 ARG A C 1
ATOM 3078 O O . ARG A 1 399 ? 2.145 21.312 31.516 1 96.12 399 ARG A O 1
ATOM 3085 N N . SER A 1 400 ? 0.224 22.375 31.781 1 96.94 400 SER A N 1
ATOM 3086 C CA . SER A 1 400 ? -0.095 21.891 33.125 1 96.94 400 SER A CA 1
ATOM 3087 C C . SER A 1 400 ? -1.6 21.906 33.375 1 96.94 400 SER A C 1
ATOM 3089 O O . SER A 1 400 ? -2.346 22.578 32.656 1 96.94 400 SER A O 1
ATOM 3091 N N . ALA A 1 401 ? -2.027 21.062 34.375 1 98.31 401 ALA A N 1
ATOM 3092 C CA . ALA A 1 401 ? -3.443 21.078 34.75 1 98.31 401 ALA A CA 1
ATOM 3093 C C . ALA A 1 401 ? -3.912 22.484 35.062 1 98.31 401 ALA A C 1
ATOM 3095 O O . ALA A 1 401 ? -5.012 22.891 34.688 1 98.31 401 ALA A O 1
ATOM 3096 N N . LYS A 1 402 ? -3.129 23.172 35.781 1 98 402 LYS A N 1
ATOM 3097 C CA . LYS A 1 402 ? -3.471 24.531 36.188 1 98 402 LYS A CA 1
ATOM 3098 C C . LYS A 1 402 ? -3.678 25.453 34.969 1 98 402 LYS A C 1
ATOM 3100 O O . LYS A 1 402 ? -4.723 26.094 34.844 1 98 402 LYS A O 1
ATOM 3105 N N . THR A 1 403 ? -2.693 25.5 34.125 1 96.88 403 THR A N 1
ATOM 3106 C CA . THR A 1 403 ? -2.75 26.391 32.969 1 96.88 403 THR A CA 1
ATOM 3107 C C . THR A 1 403 ? -3.877 25.984 32 1 96.88 403 THR A C 1
ATOM 3109 O O . THR A 1 403 ? -4.531 26.844 31.422 1 96.88 403 THR A O 1
ATOM 3112 N N . LEU A 1 404 ? -4.125 24.734 31.844 1 98.62 404 LEU A N 1
ATOM 3113 C CA . LEU A 1 404 ? -5.176 24.234 30.953 1 98.62 404 LEU A CA 1
ATOM 3114 C C . LEU A 1 404 ? -6.555 24.578 31.516 1 98.62 404 LEU A C 1
ATOM 3116 O O . LEU A 1 404 ? -7.445 24.984 30.75 1 98.62 404 LEU A O 1
ATOM 3120 N N . ARG A 1 405 ? -6.73 24.422 32.812 1 98.69 405 ARG A N 1
ATOM 3121 C CA . ARG A 1 405 ? -7.992 24.797 33.438 1 98.69 405 ARG A CA 1
ATOM 3122 C C . ARG A 1 405 ? -8.242 26.297 33.312 1 98.69 405 ARG A C 1
ATOM 3124 O O . ARG A 1 405 ? -9.367 26.719 33.062 1 98.69 405 ARG A O 1
ATOM 3131 N N . GLU A 1 406 ? -7.207 27.047 33.531 1 98.5 406 GLU A N 1
ATOM 3132 C CA . GLU A 1 406 ? -7.316 28.5 33.375 1 98.5 406 GLU A CA 1
ATOM 3133 C C . GLU A 1 406 ? -7.715 28.859 31.938 1 98.5 406 GLU A C 1
ATOM 3135 O O . GLU A 1 406 ? -8.523 29.766 31.719 1 98.5 406 GLU A O 1
ATOM 3140 N N . GLY A 1 407 ? -7.105 28.156 30.984 1 98.56 407 GLY A N 1
ATOM 3141 C CA . GLY A 1 407 ? -7.457 28.359 29.594 1 98.56 407 GLY A CA 1
ATOM 3142 C C . GLY A 1 407 ? -8.922 28.062 29.297 1 98.56 407 GLY A C 1
ATOM 3143 O O . GLY A 1 407 ? -9.57 28.828 28.578 1 98.56 407 GLY A O 1
ATOM 3144 N N . LEU A 1 408 ? -9.406 26.984 29.875 1 98.69 408 LEU A N 1
ATOM 3145 C CA . LEU A 1 408 ? -10.812 26.625 29.688 1 98.69 408 LEU A CA 1
ATOM 3146 C C . LEU A 1 408 ? -11.734 27.688 30.266 1 98.69 408 LEU A C 1
ATOM 3148 O O . LEU A 1 408 ? -12.758 28.016 29.672 1 98.69 408 LEU A O 1
ATOM 3152 N N . GLN A 1 409 ? -11.375 28.234 31.359 1 98.56 409 GLN A N 1
ATOM 3153 C CA . GLN A 1 409 ? -12.164 29.297 31.984 1 98.56 409 GLN A CA 1
ATOM 3154 C C . GLN A 1 409 ? -12.156 30.562 31.141 1 98.56 409 GLN A C 1
ATOM 3156 O O . GLN A 1 409 ? -13.203 31.156 30.891 1 98.56 409 GLN A O 1
ATOM 3161 N N . LYS A 1 410 ? -11.039 30.969 30.703 1 98.44 410 LYS A N 1
ATOM 3162 C CA . LYS A 1 410 ? -10.883 32.188 29.906 1 98.44 410 LYS A CA 1
ATOM 3163 C C . LYS A 1 410 ? -11.609 32.062 28.562 1 98.44 410 LYS A C 1
ATOM 3165 O O . LYS A 1 410 ? -12.125 33.031 28.031 1 98.44 410 LYS A O 1
ATOM 3170 N N . LEU A 1 411 ? -11.617 30.891 28.062 1 98.56 411 LEU A N 1
ATOM 3171 C CA . LEU A 1 411 ? -12.258 30.625 26.766 1 98.56 411 LEU A CA 1
ATOM 3172 C C . LEU A 1 411 ? -13.727 31.031 26.812 1 98.56 411 LEU A C 1
ATOM 3174 O O . LEU A 1 411 ? -14.266 31.516 25.812 1 98.56 411 LEU A O 1
ATOM 3178 N N . GLU A 1 412 ? -14.352 30.797 27.891 1 97.5 412 GLU A N 1
ATOM 3179 C CA . GLU A 1 412 ? -15.773 31.109 28.047 1 97.5 412 GLU A CA 1
ATOM 3180 C C . GLU A 1 412 ? -16.047 32.594 27.781 1 97.5 412 GLU A C 1
ATOM 3182 O O . GLU A 1 412 ? -17.094 32.938 27.234 1 97.5 412 GLU A O 1
ATOM 3187 N N . GLY A 1 413 ? -15.141 33.375 28.031 1 97.38 413 GLY A N 1
ATOM 3188 C CA . GLY A 1 413 ? -15.359 34.812 27.938 1 97.38 413 GLY A CA 1
ATOM 3189 C C . GLY A 1 413 ? -14.992 35.406 26.578 1 97.38 413 GLY A C 1
ATOM 3190 O O . GLY A 1 413 ? -15.305 36.562 26.281 1 97.38 413 GLY A O 1
ATOM 3191 N N . ILE A 1 414 ? -14.43 34.656 25.719 1 97.94 414 ILE A N 1
ATOM 3192 C CA . ILE A 1 414 ? -13.984 35.156 24.422 1 97.94 414 ILE A CA 1
ATOM 3193 C C . ILE A 1 414 ? -15.141 35.094 23.422 1 97.94 414 ILE A C 1
ATOM 3195 O O . ILE A 1 414 ? -15.797 34.062 23.281 1 97.94 414 ILE A O 1
ATOM 3199 N N . GLU A 1 415 ? -15.43 36.219 22.797 1 97.56 415 GLU A N 1
ATOM 3200 C CA . GLU A 1 415 ? -16.453 36.25 21.766 1 97.56 415 GLU A CA 1
ATOM 3201 C C . GLU A 1 415 ? -15.836 35.969 20.391 1 97.56 415 GLU A C 1
ATOM 3203 O O . GLU A 1 415 ? -15.305 36.906 19.75 1 97.56 415 GLU A O 1
ATOM 3208 N N . ALA A 1 416 ? -16.016 34.812 19.891 1 97.62 416 ALA A N 1
ATOM 3209 C CA . ALA A 1 416 ? -15.484 34.375 18.594 1 97.62 416 ALA A CA 1
ATOM 3210 C C . ALA A 1 416 ? -16.406 33.344 17.953 1 97.62 416 ALA A C 1
ATOM 3212 O O . ALA A 1 416 ? -17.391 32.906 18.547 1 97.62 416 ALA A O 1
ATOM 3213 N N . ASP A 1 417 ? -16.156 33 16.703 1 97.38 417 ASP A N 1
ATOM 3214 C CA . ASP A 1 417 ? -16.859 31.969 15.984 1 97.38 417 ASP A CA 1
ATOM 3215 C C . ASP A 1 417 ? -17 30.703 16.828 1 97.38 417 ASP A C 1
ATOM 3217 O O . ASP A 1 417 ? -16.016 30.172 17.328 1 97.38 417 ASP A O 1
ATOM 3221 N N . PRO A 1 418 ? -18.203 30.203 17.047 1 97.88 418 PRO A N 1
ATOM 3222 C CA . PRO A 1 418 ? -18.422 29.062 17.953 1 97.88 418 PRO A CA 1
ATOM 3223 C C . PRO A 1 418 ? -17.703 27.797 17.484 1 97.88 418 PRO A C 1
ATOM 3225 O O . PRO A 1 418 ? -17.375 26.938 18.312 1 97.88 418 PRO A O 1
ATOM 3228 N N . ARG A 1 419 ? -17.516 27.719 16.25 1 98.25 419 ARG A N 1
ATOM 3229 C CA . ARG A 1 419 ? -16.812 26.547 15.711 1 98.25 419 ARG A CA 1
ATOM 3230 C C . ARG A 1 419 ? -15.328 26.594 16.062 1 98.25 419 ARG A C 1
ATOM 3232 O O . ARG A 1 419 ? -14.734 25.562 16.391 1 98.25 419 ARG A O 1
ATOM 3239 N N . LEU A 1 420 ? -14.734 27.703 15.969 1 98.44 420 LEU A N 1
ATOM 3240 C CA . LEU A 1 420 ? -13.344 27.875 16.375 1 98.44 420 LEU A CA 1
ATOM 3241 C C . LEU A 1 420 ? -13.195 27.703 17.891 1 98.44 420 LEU A C 1
ATOM 3243 O O . LEU A 1 420 ? -12.219 27.109 18.359 1 98.44 420 LEU A O 1
ATOM 3247 N N . LYS A 1 421 ? -14.172 28.25 18.641 1 98.44 421 LYS A N 1
ATOM 3248 C CA . LYS A 1 421 ? -14.164 28.078 20.078 1 98.44 421 LYS A CA 1
ATOM 3249 C C . LYS A 1 421 ? -14.258 26.594 20.469 1 98.44 421 LYS A C 1
ATOM 3251 O O . LYS A 1 421 ? -13.602 26.141 21.391 1 98.44 421 LYS A O 1
ATOM 3256 N N . LEU A 1 422 ? -15.125 25.922 19.734 1 98.5 422 LEU A N 1
ATOM 3257 C CA . LEU A 1 422 ? -15.297 24.5 19.969 1 98.5 422 LEU A CA 1
ATOM 3258 C C . LEU A 1 422 ? -13.984 23.75 19.734 1 98.5 422 LEU A C 1
ATOM 3260 O O . LEU A 1 422 ? -13.633 22.859 20.516 1 98.5 422 LEU A O 1
ATOM 3264 N N . LEU A 1 423 ? -13.336 24.078 18.703 1 98.5 423 LEU A N 1
ATOM 3265 C CA . LEU A 1 423 ? -12.055 23.438 18.391 1 98.5 423 LEU A CA 1
ATOM 3266 C C . LEU A 1 423 ? -11.023 23.75 19.469 1 98.5 423 LEU A C 1
ATOM 3268 O O . LEU A 1 423 ? -10.312 22.844 19.922 1 98.5 423 LEU A O 1
ATOM 3272 N N . ALA A 1 424 ? -10.93 25 19.891 1 98.69 424 ALA A N 1
ATOM 3273 C CA . ALA A 1 424 ? -10.031 25.391 20.969 1 98.69 424 ALA A CA 1
ATOM 3274 C C . ALA A 1 424 ? -10.344 24.609 22.25 1 98.69 424 ALA A C 1
ATOM 3276 O O . ALA A 1 424 ? -9.438 24.156 22.938 1 98.69 424 ALA A O 1
ATOM 3277 N N . LYS A 1 425 ? -11.602 24.5 22.531 1 98.81 425 LYS A N 1
ATOM 3278 C CA . LYS A 1 425 ? -12.039 23.719 23.672 1 98.81 425 LYS A CA 1
ATOM 3279 C C . LYS A 1 425 ? -11.547 22.281 23.578 1 98.81 425 LYS A C 1
ATOM 3281 O O . LYS A 1 425 ? -11.086 21.719 24.578 1 98.81 425 LYS A O 1
ATOM 3286 N N . GLY A 1 426 ? -11.672 21.734 22.422 1 98.81 426 GLY A N 1
ATOM 3287 C CA . GLY A 1 426 ? -11.211 20.359 22.203 1 98.81 426 GLY A CA 1
ATOM 3288 C C . GLY A 1 426 ? -9.734 20.188 22.5 1 98.81 426 GLY A C 1
ATOM 3289 O O . GLY A 1 426 ? -9.328 19.203 23.125 1 98.81 426 GLY A O 1
ATOM 3290 N N . VAL A 1 427 ? -8.906 21.109 22.016 1 98.75 427 VAL A N 1
ATOM 3291 C CA . VAL A 1 427 ? -7.469 21.062 22.266 1 98.75 427 VAL A CA 1
ATOM 3292 C C . VAL A 1 427 ? -7.203 21.094 23.766 1 98.75 427 VAL A C 1
ATOM 3294 O O . VAL A 1 427 ? -6.461 20.266 24.297 1 98.75 427 VAL A O 1
ATOM 3297 N N . LEU A 1 428 ? -7.867 22.016 24.469 1 98.81 428 LEU A N 1
ATOM 3298 C CA . LEU A 1 428 ? -7.652 22.234 25.891 1 98.81 428 LEU A CA 1
ATOM 3299 C C . LEU A 1 428 ? -8.156 21.047 26.703 1 98.81 428 LEU A C 1
ATOM 3301 O O . LEU A 1 428 ? -7.453 20.531 27.578 1 98.81 428 LEU A O 1
ATOM 3305 N N . GLU A 1 429 ? -9.312 20.547 26.406 1 98.81 429 GLU A N 1
ATOM 3306 C CA . GLU A 1 429 ? -9.914 19.453 27.172 1 98.81 429 GLU A CA 1
ATOM 3307 C C . GLU A 1 429 ? -9.141 18.156 26.984 1 98.81 429 GLU A C 1
ATOM 3309 O O . GLU A 1 429 ? -8.938 17.406 27.938 1 98.81 429 GLU A O 1
ATOM 3314 N N . CYS A 1 430 ? -8.789 17.891 25.766 1 98.81 430 CYS A N 1
ATOM 3315 C CA . CYS A 1 430 ? -8.062 16.656 25.516 1 98.81 430 CYS A CA 1
ATOM 3316 C C . CYS A 1 430 ? -6.66 16.719 26.109 1 98.81 430 CYS A C 1
ATOM 3318 O O . CYS A 1 430 ? -6.137 15.711 26.594 1 98.81 430 CYS A O 1
ATOM 3320 N N . ALA A 1 431 ? -6.035 17.891 26.062 1 98.75 431 ALA A N 1
ATOM 3321 C CA . ALA A 1 431 ? -4.746 18.078 26.719 1 98.75 431 ALA A CA 1
ATOM 3322 C C . ALA A 1 431 ? -4.863 17.891 28.234 1 98.75 431 ALA A C 1
ATOM 3324 O O . ALA A 1 431 ? -3.982 17.297 28.859 1 98.75 431 ALA A O 1
ATOM 3325 N N . LEU A 1 432 ? -5.91 18.422 28.781 1 98.75 432 LEU A N 1
ATOM 3326 C CA . LEU A 1 432 ? -6.145 18.297 30.219 1 98.75 432 LEU A CA 1
ATOM 3327 C C . LEU A 1 432 ? -6.395 16.844 30.609 1 98.75 432 LEU A C 1
ATOM 3329 O O . LEU A 1 432 ? -5.906 16.391 31.641 1 98.75 432 LEU A O 1
ATOM 3333 N N . ALA A 1 433 ? -7.117 16.125 29.828 1 98.56 433 ALA A N 1
ATOM 3334 C CA . ALA A 1 433 ? -7.5 14.75 30.109 1 98.56 433 ALA A CA 1
ATOM 3335 C C . ALA A 1 433 ? -6.297 13.812 30.031 1 98.56 433 ALA A C 1
ATOM 3337 O O . ALA A 1 433 ? -6.227 12.812 30.75 1 98.56 433 ALA A O 1
ATOM 3338 N N . ARG A 1 434 ? -5.398 14.117 29.156 1 98.5 434 ARG A N 1
ATOM 3339 C CA . ARG A 1 434 ? -4.242 13.25 28.969 1 98.5 434 ARG A CA 1
ATOM 3340 C C . ARG A 1 434 ? -3.148 13.562 29.984 1 98.5 434 ARG A C 1
ATOM 3342 O O . ARG A 1 434 ? -2.275 14.391 29.734 1 98.5 434 ARG A O 1
ATOM 3349 N N . GLU A 1 435 ? -3.113 12.766 31.031 1 98.12 435 GLU A N 1
ATOM 3350 C CA . GLU A 1 435 ? -2.188 12.969 32.156 1 98.12 435 GLU A CA 1
ATOM 3351 C C . GLU A 1 435 ? -0.885 12.211 31.922 1 98.12 435 GLU A C 1
ATOM 3353 O O . GLU A 1 435 ? -0.519 11.352 32.719 1 98.12 435 GLU A O 1
ATOM 3358 N N . GLU A 1 436 ? -0.223 12.594 30.891 1 98.19 436 GLU A N 1
ATOM 3359 C CA . GLU A 1 436 ? 1.095 12.102 30.5 1 98.19 436 GLU A CA 1
ATOM 3360 C C . GLU A 1 436 ? 1.805 13.102 29.578 1 98.19 436 GLU A C 1
ATOM 3362 O O . GLU A 1 436 ? 1.24 14.133 29.234 1 98.19 436 GLU A O 1
ATOM 3367 N N . SER A 1 437 ? 3.008 12.859 29.359 1 96.44 437 SER A N 1
ATOM 3368 C CA . SER A 1 437 ? 3.744 13.516 28.281 1 96.44 437 SER A CA 1
ATOM 3369 C C . SER A 1 437 ? 4.133 12.523 27.188 1 96.44 437 SER A C 1
ATOM 3371 O O . SER A 1 437 ? 4.699 11.461 27.484 1 96.44 437 SER A O 1
ATOM 3373 N N . ARG A 1 438 ? 3.785 12.867 26 1 96.69 438 ARG A N 1
ATOM 3374 C CA . ARG A 1 438 ? 4.027 11.992 24.859 1 96.69 438 ARG A CA 1
ATOM 3375 C C . ARG A 1 438 ? 4.176 12.797 23.562 1 96.69 438 ARG A C 1
ATOM 3377 O O . ARG A 1 438 ? 3.236 13.469 23.141 1 96.69 438 ARG A O 1
ATOM 3384 N N . GLY A 1 439 ? 5.355 12.727 23 1 95.25 439 GLY A N 1
ATOM 3385 C CA . GLY A 1 439 ? 5.598 13.43 21.75 1 95.25 439 GLY A CA 1
ATOM 3386 C C . GLY A 1 439 ? 5.457 14.938 21.891 1 95.25 439 GLY A C 1
ATOM 3387 O O . GLY A 1 439 ? 6.102 15.555 22.734 1 95.25 439 GLY A O 1
ATOM 3388 N N . SER A 1 440 ? 4.496 15.492 21.094 1 95.69 440 SER A N 1
ATOM 3389 C CA . SER A 1 440 ? 4.336 16.938 21.031 1 95.69 440 SER A CA 1
ATOM 3390 C C . SER A 1 440 ? 3.482 17.453 22.188 1 95.69 440 SER A C 1
ATOM 3392 O O . SER A 1 440 ? 3.334 18.656 22.375 1 95.69 440 SER A O 1
ATOM 3394 N N . HIS A 1 441 ? 2.896 16.547 22.922 1 97.25 441 HIS A N 1
ATOM 3395 C CA . HIS A 1 441 ? 2.152 16.875 24.125 1 97.25 441 HIS A CA 1
ATOM 3396 C C . HIS A 1 441 ? 3.023 16.734 25.375 1 97.25 441 HIS A C 1
ATOM 3398 O O . HIS A 1 441 ? 3.434 15.625 25.719 1 97.25 441 HIS A O 1
ATOM 3404 N N . TYR A 1 442 ? 3.27 17.812 26.062 1 95.62 442 TYR A N 1
ATOM 3405 C CA . TYR A 1 442 ? 4.109 17.781 27.25 1 95.62 442 TYR A CA 1
ATOM 3406 C C . TYR A 1 442 ? 3.4 18.422 28.438 1 95.62 442 TYR A C 1
ATOM 3408 O O . TYR A 1 442 ? 3.062 19.609 28.406 1 95.62 442 TYR A O 1
ATOM 3416 N N . ARG A 1 443 ? 3.174 17.641 29.453 1 96.31 443 ARG A N 1
ATOM 3417 C CA . ARG A 1 443 ? 2.621 18.031 30.734 1 96.31 443 ARG A CA 1
ATOM 3418 C C . ARG A 1 443 ? 3.705 18.062 31.812 1 96.31 443 ARG A C 1
ATOM 3420 O O . ARG A 1 443 ? 4.148 17.016 32.281 1 96.31 443 ARG A O 1
ATOM 3427 N N . GLU A 1 444 ? 4.039 19.266 32.25 1 93.44 444 GLU A N 1
ATOM 3428 C CA . GLU A 1 444 ? 5.105 19.375 33.25 1 93.44 444 GLU A CA 1
ATOM 3429 C C . GLU A 1 444 ? 4.711 18.703 34.562 1 93.44 444 GLU A C 1
ATOM 3431 O O . GLU A 1 444 ? 5.574 18.219 35.281 1 93.44 444 GLU A O 1
ATOM 3436 N N . ASP A 1 445 ? 3.408 18.625 34.812 1 96.62 445 ASP A N 1
ATOM 3437 C CA . ASP A 1 445 ? 2.91 17.969 36.031 1 96.62 445 ASP A CA 1
ATOM 3438 C C . ASP A 1 445 ? 2.805 16.469 35.844 1 96.62 445 ASP A C 1
ATOM 3440 O O . ASP A 1 445 ? 2.656 15.711 36.812 1 96.62 445 ASP A O 1
ATOM 3444 N N . PHE A 1 446 ? 2.871 15.906 34.625 1 97.12 446 PHE A N 1
ATOM 3445 C CA . PHE A 1 446 ? 2.951 14.5 34.25 1 97.12 446 PHE A CA 1
ATOM 3446 C C . PHE A 1 446 ? 4.004 14.289 33.156 1 97.12 446 PHE A C 1
ATOM 3448 O O . PHE A 1 446 ? 3.672 13.938 32.031 1 97.12 446 PHE A O 1
ATOM 3455 N N . PRO A 1 447 ? 5.266 14.391 33.469 1 93.94 447 PRO A N 1
ATOM 3456 C CA . PRO A 1 447 ? 6.332 14.547 32.469 1 93.94 447 PRO A CA 1
ATOM 3457 C C . PRO A 1 447 ? 6.688 13.234 31.781 1 93.94 447 PRO A C 1
ATOM 3459 O O . PRO A 1 447 ? 7.418 13.242 30.797 1 93.94 447 PRO A O 1
ATOM 3462 N N . VAL A 1 448 ? 6.109 12.086 32.219 1 94.88 448 VAL A N 1
ATOM 3463 C CA . VAL A 1 448 ? 6.535 10.797 31.672 1 94.88 448 VAL A CA 1
ATOM 3464 C C . VAL A 1 448 ? 5.402 10.18 30.859 1 94.88 448 VAL A C 1
ATOM 3466 O O . VAL A 1 448 ? 4.227 10.484 31.078 1 94.88 448 VAL A O 1
ATOM 3469 N N . MET A 1 449 ? 5.789 9.398 29.922 1 95.88 449 MET A N 1
ATOM 3470 C CA . MET A 1 449 ? 4.828 8.625 29.156 1 95.88 449 MET A CA 1
ATOM 3471 C C . MET A 1 449 ? 4.184 7.539 30 1 95.88 449 MET A C 1
ATOM 3473 O O . MET A 1 449 ? 4.867 6.871 30.781 1 95.88 449 MET A O 1
ATOM 3477 N N . ARG A 1 450 ? 2.881 7.309 29.859 1 96.06 450 ARG A N 1
ATOM 3478 C CA . ARG A 1 450 ? 2.16 6.312 30.641 1 96.06 450 ARG A CA 1
ATOM 3479 C C . ARG A 1 450 ? 1.383 5.359 29.75 1 96.06 450 ARG A C 1
ATOM 3481 O O . ARG A 1 450 ? 0.674 5.797 28.828 1 96.06 450 ARG A O 1
ATOM 3488 N N . LYS A 1 451 ? 1.448 4.086 30.016 1 95.31 451 LYS A N 1
ATOM 3489 C CA . LYS A 1 451 ? 0.821 3.035 29.203 1 95.31 451 LYS A CA 1
ATOM 3490 C C . LYS A 1 451 ? -0.697 3.193 29.188 1 95.31 451 LYS A C 1
ATOM 3492 O O . LYS A 1 451 ? -1.346 2.891 28.188 1 95.31 451 LYS A O 1
ATOM 3497 N N . ALA A 1 452 ? -1.266 3.709 30.266 1 94.88 452 ALA A N 1
ATOM 3498 C CA . ALA A 1 452 ? -2.711 3.865 30.406 1 94.88 452 ALA A CA 1
ATOM 3499 C C . ALA A 1 452 ? -3.273 4.789 29.328 1 94.88 452 ALA A C 1
ATOM 3501 O O . ALA A 1 452 ? -4.457 4.711 29 1 94.88 452 ALA A O 1
ATOM 3502 N N . PHE A 1 453 ? -2.422 5.637 28.734 1 96.75 453 PHE A N 1
ATOM 3503 C CA . PHE A 1 453 ? -2.879 6.637 27.781 1 96.75 453 PHE A CA 1
ATOM 3504 C C . PHE A 1 453 ? -2.422 6.285 26.375 1 96.75 453 PHE A C 1
ATOM 3506 O O . PHE A 1 453 ? -2.508 7.113 25.469 1 96.75 453 PHE A O 1
ATOM 3513 N N . GLU A 1 454 ? -1.942 5.074 26.188 1 96.94 454 GLU A N 1
ATOM 3514 C CA . GLU A 1 454 ? -1.513 4.641 24.859 1 96.94 454 GLU A CA 1
ATOM 3515 C C . GLU A 1 454 ? -2.709 4.344 23.969 1 96.94 454 GLU A C 1
ATOM 3517 O O . GLU A 1 454 ? -2.879 3.215 23.5 1 96.94 454 GLU A O 1
ATOM 3522 N N . ARG A 1 455 ? -3.484 5.312 23.703 1 97 455 ARG A N 1
ATOM 3523 C CA . ARG A 1 455 ? -4.688 5.262 22.891 1 97 455 ARG A CA 1
ATOM 3524 C C . ARG A 1 455 ? -5.039 6.641 22.344 1 97 455 ARG A C 1
ATOM 3526 O O . ARG A 1 455 ? -4.641 7.66 22.906 1 97 455 ARG A O 1
ATOM 3533 N N . PRO A 1 456 ? -5.762 6.699 21.297 1 98 456 PRO A N 1
ATOM 3534 C CA . PRO A 1 456 ? -6.141 8 20.734 1 98 456 PRO A CA 1
ATOM 3535 C C . PRO A 1 456 ? -7.215 8.703 21.562 1 98 456 PRO A C 1
ATOM 3537 O O . PRO A 1 456 ? -7.938 8.062 22.328 1 98 456 PRO A O 1
ATOM 3540 N N . SER A 1 457 ? -7.273 9.984 21.438 1 98.5 457 SER A N 1
ATOM 3541 C CA . SER A 1 457 ? -8.383 10.766 21.969 1 98.5 457 SER A CA 1
ATOM 3542 C C . SER A 1 457 ? -9.367 11.148 20.859 1 98.5 457 SER A C 1
ATOM 3544 O O . SER A 1 457 ? -8.977 11.305 19.703 1 98.5 457 SER A O 1
ATOM 3546 N N . PHE A 1 458 ? -10.609 11.227 21.25 1 98.69 458 PHE A N 1
ATOM 3547 C CA . PHE A 1 458 ? -11.648 11.695 20.344 1 98.69 458 PHE A CA 1
ATOM 3548 C C . PHE A 1 458 ? -12.406 12.867 20.953 1 98.69 458 PHE A C 1
ATOM 3550 O O . PHE A 1 458 ? -12.414 13.047 22.172 1 98.69 458 PHE A O 1
ATOM 3557 N N . PHE A 1 459 ? -12.953 13.75 20.125 1 98.81 459 PHE A N 1
ATOM 3558 C CA . PHE A 1 459 ? -13.672 14.922 20.594 1 98.81 459 PHE A CA 1
ATOM 3559 C C . PHE A 1 459 ? -14.953 15.125 19.781 1 98.81 459 PHE A C 1
ATOM 3561 O O . PHE A 1 459 ? -14.898 15.328 18.562 1 98.81 459 PHE A O 1
ATOM 3568 N N . ASP A 1 460 ? -16.031 15.047 20.406 1 98.38 460 ASP A N 1
ATOM 3569 C CA . ASP A 1 460 ? -17.344 15.25 19.797 1 98.38 460 ASP A CA 1
ATOM 3570 C C . ASP A 1 460 ? -18.156 16.312 20.547 1 98.38 460 ASP A C 1
ATOM 3572 O O . ASP A 1 460 ? -19.375 16.219 20.625 1 98.38 460 ASP A O 1
ATOM 3576 N N . GLY A 1 461 ? -17.516 17.266 21.125 1 97.75 461 GLY A N 1
ATOM 3577 C CA . GLY A 1 461 ? -18.062 18.266 22.031 1 97.75 461 GLY A CA 1
ATOM 3578 C C . GLY A 1 461 ? -17.531 18.125 23.453 1 97.75 461 GLY A C 1
ATOM 3579 O O . GLY A 1 461 ? -17.578 19.094 24.234 1 97.75 461 GLY A O 1
ATOM 3580 N N . ARG A 1 462 ? -17.062 16.969 23.641 1 97.62 462 ARG A N 1
ATOM 3581 C CA . ARG A 1 462 ? -16.344 16.625 24.859 1 97.62 462 ARG A CA 1
ATOM 3582 C C . ARG A 1 462 ? -15.219 15.641 24.578 1 97.62 462 ARG A C 1
ATOM 3584 O O . ARG A 1 462 ? -15.297 14.852 23.625 1 97.62 462 ARG A O 1
ATOM 3591 N N . CYS A 1 463 ? -14.188 15.719 25.375 1 97.88 463 CYS A N 1
ATOM 3592 C CA . CYS A 1 463 ? -13.047 14.844 25.141 1 97.88 463 CYS A CA 1
ATOM 3593 C C . CYS A 1 463 ? -13.336 13.43 25.625 1 97.88 463 CYS A C 1
ATOM 3595 O O . CYS A 1 463 ? -13.82 13.234 26.734 1 97.88 463 CYS A O 1
ATOM 3597 N N . ARG A 1 464 ? -13.102 12.492 24.75 1 95.62 464 ARG A N 1
ATOM 3598 C CA . ARG A 1 464 ? -13.211 11.07 25.062 1 95.62 464 ARG A CA 1
ATOM 3599 C C . ARG A 1 464 ? -11.844 10.398 25.031 1 95.62 464 ARG A C 1
ATOM 3601 O O . ARG A 1 464 ? -11.297 10.156 23.953 1 95.62 464 ARG A O 1
ATOM 3608 N N . LEU A 1 465 ? -11.273 10.141 26.203 1 94.06 465 LEU A N 1
ATOM 3609 C CA . LEU A 1 465 ? -9.969 9.5 26.328 1 94.06 465 LEU A CA 1
ATOM 3610 C C . LEU A 1 465 ? -10.016 8.352 27.328 1 94.06 465 LEU A C 1
ATOM 3612 O O . LEU A 1 465 ? -10.562 8.492 28.422 1 94.06 465 LEU A O 1
ATOM 3616 N N . MET B 1 1 ? 12.617 3.381 -24.844 1 93.94 1 MET B N 1
ATOM 3617 C CA . MET B 1 1 ? 12.969 2.186 -24.078 1 93.94 1 MET B CA 1
ATOM 3618 C C . MET B 1 1 ? 12.062 1.02 -24.453 1 93.94 1 MET B C 1
ATOM 3620 O O . MET B 1 1 ? 10.844 1.182 -24.531 1 93.94 1 MET B O 1
ATOM 3624 N N . LYS B 1 2 ? 12.664 -0.103 -24.812 1 97.38 2 LYS B N 1
ATOM 3625 C CA . LYS B 1 2 ? 11.922 -1.3 -25.203 1 97.38 2 LYS B CA 1
ATOM 3626 C C . LYS B 1 2 ? 11.836 -2.299 -24.047 1 97.38 2 LYS B C 1
ATOM 3628 O O . LYS B 1 2 ? 12.859 -2.684 -23.484 1 97.38 2 LYS B O 1
ATOM 3633 N N . ILE B 1 3 ? 10.633 -2.674 -23.781 1 98.62 3 ILE B N 1
ATOM 3634 C CA . ILE B 1 3 ? 10.422 -3.605 -22.688 1 98.62 3 ILE B CA 1
ATOM 3635 C C . ILE B 1 3 ? 9.805 -4.898 -23.203 1 98.62 3 ILE B C 1
ATOM 3637 O O . ILE B 1 3 ? 8.836 -4.867 -23.969 1 98.62 3 ILE B O 1
ATOM 3641 N N . GLY B 1 4 ? 10.422 -6.027 -22.891 1 98.69 4 GLY B N 1
ATOM 3642 C CA . GLY B 1 4 ? 9.867 -7.332 -23.219 1 98.69 4 GLY B CA 1
ATOM 3643 C C . GLY B 1 4 ? 9.219 -8.008 -22.016 1 98.69 4 GLY B C 1
ATOM 3644 O O . GLY B 1 4 ? 9.805 -8.055 -20.938 1 98.69 4 GLY B O 1
ATOM 3645 N N . ILE B 1 5 ? 7.977 -8.5 -22.203 1 98.88 5 ILE B N 1
ATOM 3646 C CA . ILE B 1 5 ? 7.262 -9.234 -21.172 1 98.88 5 ILE B CA 1
ATOM 3647 C C . ILE B 1 5 ? 7.035 -10.672 -21.625 1 98.88 5 ILE B C 1
ATOM 3649 O O . ILE B 1 5 ? 6.48 -10.914 -22.703 1 98.88 5 ILE B O 1
ATOM 3653 N N . VAL B 1 6 ? 7.438 -11.641 -20.766 1 98.69 6 VAL B N 1
ATOM 3654 C CA . VAL B 1 6 ? 7.281 -13.055 -21.078 1 98.69 6 VAL B CA 1
ATOM 3655 C C . VAL B 1 6 ? 6.09 -13.625 -20.312 1 98.69 6 VAL B C 1
ATOM 3657 O O . VAL B 1 6 ? 6.207 -13.953 -19.125 1 98.69 6 VAL B O 1
ATOM 3660 N N . GLY B 1 7 ? 5.012 -13.883 -20.984 1 97.94 7 GLY B N 1
ATOM 3661 C CA . GLY B 1 7 ? 3.797 -14.406 -20.391 1 97.94 7 GLY B CA 1
ATOM 3662 C C . GLY B 1 7 ? 2.594 -13.508 -20.578 1 97.94 7 GLY B C 1
ATOM 3663 O O . GLY B 1 7 ? 2.674 -12.297 -20.359 1 97.94 7 GLY B O 1
ATOM 3664 N N . ASP B 1 8 ? 1.524 -14.094 -20.969 1 97.69 8 ASP B N 1
ATOM 3665 C CA . ASP B 1 8 ? 0.344 -13.305 -21.312 1 97.69 8 ASP B CA 1
ATOM 3666 C C . ASP B 1 8 ? -0.795 -13.57 -20.328 1 97.69 8 ASP B C 1
ATOM 3668 O O . ASP B 1 8 ? -1.968 -13.539 -20.703 1 97.69 8 ASP B O 1
ATOM 3672 N N . GLY B 1 9 ? -0.491 -13.93 -19.094 1 98.25 9 GLY B N 1
ATOM 3673 C CA . GLY B 1 9 ? -1.461 -13.969 -18.016 1 98.25 9 GLY B CA 1
ATOM 3674 C C . GLY B 1 9 ? -1.754 -12.602 -17.422 1 98.25 9 GLY B C 1
ATOM 3675 O O . GLY B 1 9 ? -1.322 -11.578 -17.969 1 98.25 9 GLY B O 1
ATOM 3676 N N . ILE B 1 10 ? -2.43 -12.602 -16.312 1 98.75 10 ILE B N 1
ATOM 3677 C CA . ILE B 1 10 ? -2.914 -11.367 -15.695 1 98.75 10 ILE B CA 1
ATOM 3678 C C . ILE B 1 10 ? -1.728 -10.508 -15.266 1 98.75 10 ILE B C 1
ATOM 3680 O O . ILE B 1 10 ? -1.736 -9.289 -15.445 1 98.75 10 ILE B O 1
ATOM 3684 N N . ALA B 1 11 ? -0.688 -11.109 -14.695 1 98.88 11 ALA B N 1
ATOM 3685 C CA . ALA B 1 11 ? 0.485 -10.344 -14.281 1 98.88 11 ALA B CA 1
ATOM 3686 C C . ALA B 1 11 ? 1.135 -9.648 -15.477 1 98.88 11 ALA B C 1
ATOM 3688 O O . ALA B 1 11 ? 1.424 -8.453 -15.43 1 98.88 11 ALA B O 1
ATOM 3689 N N . GLY B 1 12 ? 1.334 -10.398 -16.562 1 98.88 12 GLY B N 1
ATOM 3690 C CA . GLY B 1 12 ? 1.933 -9.844 -17.766 1 98.88 12 GLY B CA 1
ATOM 3691 C C . GLY B 1 12 ? 1.089 -8.758 -18.406 1 98.88 12 GLY B C 1
ATOM 3692 O O . GLY B 1 12 ? 1.6 -7.691 -18.75 1 98.88 12 GLY B O 1
ATOM 3693 N N . LEU B 1 13 ? -0.163 -9.016 -18.531 1 98.94 13 LEU B N 1
ATOM 3694 C CA . LEU B 1 13 ? -1.071 -8.062 -19.172 1 98.94 13 LEU B CA 1
ATOM 3695 C C . LEU B 1 13 ? -1.177 -6.781 -18.344 1 98.94 13 LEU B C 1
ATOM 3697 O O . LEU B 1 13 ? -1.208 -5.684 -18.906 1 98.94 13 LEU B O 1
ATOM 3701 N N . THR B 1 14 ? -1.266 -6.914 -17.047 1 98.94 14 THR B N 1
ATOM 3702 C CA . THR B 1 14 ? -1.319 -5.742 -16.172 1 98.94 14 THR B CA 1
ATOM 3703 C C . THR B 1 14 ? -0.059 -4.898 -16.328 1 98.94 14 THR B C 1
ATOM 3705 O O . THR B 1 14 ? -0.138 -3.674 -16.453 1 98.94 14 THR B O 1
ATOM 3708 N N . SER B 1 15 ? 1.082 -5.562 -16.312 1 98.94 15 SER B N 1
ATOM 3709 C CA . SER B 1 15 ? 2.334 -4.824 -16.453 1 98.94 15 SER B CA 1
ATOM 3710 C C . SER B 1 15 ? 2.424 -4.16 -17.828 1 98.94 15 SER B C 1
ATOM 3712 O O . SER B 1 15 ? 2.926 -3.039 -17.938 1 98.94 15 SER B O 1
ATOM 3714 N N . ALA B 1 16 ? 1.952 -4.832 -18.828 1 98.88 16 ALA B N 1
ATOM 3715 C CA . ALA B 1 16 ? 1.964 -4.273 -20.188 1 98.88 16 ALA B CA 1
ATOM 3716 C C . ALA B 1 16 ? 1.162 -2.979 -20.25 1 98.88 16 ALA B C 1
ATOM 3718 O O . ALA B 1 16 ? 1.637 -1.976 -20.781 1 98.88 16 ALA B O 1
ATOM 3719 N N . ILE B 1 17 ? -0.028 -3.016 -19.719 1 98.88 17 ILE B N 1
ATOM 3720 C CA . ILE B 1 17 ? -0.902 -1.848 -19.719 1 98.88 17 ILE B CA 1
ATOM 3721 C C . ILE B 1 17 ? -0.241 -0.708 -18.938 1 98.88 17 ILE B C 1
ATOM 3723 O O . ILE B 1 17 ? -0.209 0.432 -19.406 1 98.88 17 ILE B O 1
ATOM 3727 N N . ALA B 1 18 ? 0.262 -1.038 -17.766 1 98.69 18 ALA B N 1
ATOM 3728 C CA . ALA B 1 18 ? 0.879 -0.023 -16.906 1 98.69 18 ALA B CA 1
ATOM 3729 C C . ALA B 1 18 ? 2.088 0.606 -17.594 1 98.69 18 ALA B C 1
ATOM 3731 O O . ALA B 1 18 ? 2.311 1.814 -17.5 1 98.69 18 ALA B O 1
ATOM 3732 N N . LEU B 1 19 ? 2.885 -0.188 -18.297 1 98.69 19 LEU B N 1
ATOM 3733 C CA . LEU B 1 19 ? 4.113 0.272 -18.938 1 98.69 19 LEU B CA 1
ATOM 3734 C C . LEU B 1 19 ? 3.801 1.101 -20.188 1 98.69 19 LEU B C 1
ATOM 3736 O O . LEU B 1 19 ? 4.414 2.146 -20.406 1 98.69 19 LEU B O 1
ATOM 3740 N N . VAL B 1 20 ? 2.875 0.643 -20.984 1 98.5 20 VAL B N 1
ATOM 3741 C CA . VAL B 1 20 ? 2.562 1.363 -22.203 1 98.5 20 VAL B CA 1
ATOM 3742 C C . VAL B 1 20 ? 1.968 2.729 -21.875 1 98.5 20 VAL B C 1
ATOM 3744 O O . VAL B 1 20 ? 2.229 3.715 -22.562 1 98.5 20 VAL B O 1
ATOM 3747 N N . LYS B 1 21 ? 1.161 2.811 -20.859 1 96.75 21 LYS B N 1
ATOM 3748 C CA . LYS B 1 21 ? 0.573 4.074 -20.422 1 96.75 21 LYS B CA 1
ATOM 3749 C C . LYS B 1 21 ? 1.652 5.066 -20 1 96.75 21 LYS B C 1
ATOM 3751 O O . LYS B 1 21 ? 1.416 6.273 -19.969 1 96.75 21 LYS B O 1
ATOM 3756 N N . ARG B 1 22 ? 2.801 4.562 -19.688 1 96.25 22 ARG B N 1
ATOM 3757 C CA . ARG B 1 22 ? 3.918 5.406 -19.281 1 96.25 22 ARG B CA 1
ATOM 3758 C C . ARG B 1 22 ? 4.789 5.781 -20.469 1 96.25 22 ARG B C 1
ATOM 3760 O O . ARG B 1 22 ? 5.82 6.438 -20.312 1 96.25 22 ARG B O 1
ATOM 3767 N N . GLY B 1 23 ? 4.477 5.27 -21.625 1 96.19 23 GLY B N 1
ATOM 3768 C CA . GLY B 1 23 ? 5.137 5.688 -22.844 1 96.19 23 GLY B CA 1
ATOM 3769 C C . GLY B 1 23 ? 6.215 4.719 -23.297 1 96.19 23 GLY B C 1
ATOM 3770 O O . GLY B 1 23 ? 6.957 5.008 -24.25 1 96.19 23 GLY B O 1
ATOM 3771 N N . PHE B 1 24 ? 6.312 3.621 -22.719 1 97.94 24 PHE B N 1
ATOM 3772 C CA . PHE B 1 24 ? 7.332 2.656 -23.109 1 97.94 24 PHE B CA 1
ATOM 3773 C C . PHE B 1 24 ? 6.863 1.834 -24.297 1 97.94 24 PHE B C 1
ATOM 3775 O O . PHE B 1 24 ? 5.66 1.694 -24.531 1 97.94 24 PHE B O 1
ATOM 3782 N N . ASP B 1 25 ? 7.785 1.375 -25.078 1 98.31 25 ASP B N 1
ATOM 3783 C CA . ASP B 1 25 ? 7.516 0.405 -26.125 1 98.31 25 ASP B CA 1
ATOM 3784 C C . ASP B 1 25 ? 7.477 -1.017 -25.578 1 98.31 25 ASP B C 1
ATOM 3786 O O . ASP B 1 25 ? 8.5 -1.546 -25.141 1 98.31 25 ASP B O 1
ATOM 3790 N N . VAL B 1 26 ? 6.289 -1.632 -25.609 1 98.81 26 VAL B N 1
ATOM 3791 C CA . VAL B 1 26 ? 6.098 -2.877 -24.875 1 98.81 26 VAL B CA 1
ATOM 3792 C C . VAL B 1 26 ? 5.785 -4.012 -25.844 1 98.81 26 VAL B C 1
ATOM 3794 O O . VAL B 1 26 ? 4.906 -3.879 -26.703 1 98.81 26 VAL B O 1
ATOM 3797 N N . THR B 1 27 ? 6.508 -5.082 -25.734 1 98.81 27 THR B N 1
ATOM 3798 C CA . THR B 1 27 ? 6.227 -6.332 -26.438 1 98.81 27 THR B CA 1
ATOM 3799 C C . THR B 1 27 ? 5.871 -7.434 -25.438 1 98.81 27 THR B C 1
ATOM 3801 O O . THR B 1 27 ? 6.633 -7.707 -24.5 1 98.81 27 THR B O 1
ATOM 3804 N N . LEU B 1 28 ? 4.734 -8.008 -25.625 1 98.75 28 LEU B N 1
ATOM 3805 C CA . LEU B 1 28 ? 4.297 -9.125 -24.781 1 98.75 28 LEU B CA 1
ATOM 3806 C C . LEU B 1 28 ? 4.328 -10.43 -25.562 1 98.75 28 LEU B C 1
ATOM 3808 O O . LEU B 1 28 ? 3.732 -10.531 -26.641 1 98.75 28 LEU B O 1
ATOM 3812 N N . ILE B 1 29 ? 5.051 -11.383 -25 1 98.5 29 ILE B N 1
ATOM 3813 C CA . ILE B 1 29 ? 5.273 -12.656 -25.688 1 98.5 29 ILE B CA 1
ATOM 3814 C C . ILE B 1 29 ? 4.547 -13.773 -24.938 1 98.5 29 ILE B C 1
ATOM 3816 O O . ILE B 1 29 ? 4.711 -13.938 -23.734 1 98.5 29 ILE B O 1
ATOM 3820 N N . GLY B 1 30 ? 3.75 -14.555 -25.625 1 95.88 30 GLY B N 1
ATOM 3821 C CA . GLY B 1 30 ? 3.086 -15.695 -25.016 1 95.88 30 GLY B CA 1
ATOM 3822 C C . GLY B 1 30 ? 2.346 -16.562 -26.016 1 95.88 30 GLY B C 1
ATOM 3823 O O . GLY B 1 30 ? 2.178 -16.172 -27.172 1 95.88 30 GLY B O 1
ATOM 3824 N N . PRO B 1 31 ? 1.918 -17.734 -25.625 1 93.56 31 PRO B N 1
ATOM 3825 C CA . PRO B 1 31 ? 1.241 -18.656 -26.531 1 93.56 31 PRO B CA 1
ATOM 3826 C C . PRO B 1 31 ? -0.224 -18.281 -26.766 1 93.56 31 PRO B C 1
ATOM 3828 O O . PRO B 1 31 ? -0.876 -18.859 -27.641 1 93.56 31 PRO B O 1
ATOM 3831 N N . GLY B 1 32 ? -0.725 -17.391 -26.031 1 94.69 32 GLY B N 1
ATOM 3832 C CA . GLY B 1 32 ? -2.127 -17 -26.062 1 94.69 32 GLY B CA 1
ATOM 3833 C C . GLY B 1 32 ? -2.771 -16.984 -24.688 1 94.69 32 GLY B C 1
ATOM 3834 O O . GLY B 1 32 ? -2.49 -17.844 -23.844 1 94.69 32 GLY B O 1
ATOM 3835 N N . ILE B 1 33 ? -3.686 -16.078 -24.484 1 94.5 33 ILE B N 1
ATOM 3836 C CA . ILE B 1 33 ? -4.211 -15.805 -23.141 1 94.5 33 ILE B CA 1
ATOM 3837 C C . ILE B 1 33 ? -5.012 -17 -22.656 1 94.5 33 ILE B C 1
ATOM 3839 O O . ILE B 1 33 ? -5.086 -17.25 -21.453 1 94.5 33 ILE B O 1
ATOM 3843 N N . ARG B 1 34 ? -5.598 -17.828 -23.516 1 92.75 34 ARG B N 1
ATOM 3844 C CA . ARG B 1 34 ? -6.457 -18.953 -23.141 1 92.75 34 ARG B CA 1
ATOM 3845 C C . ARG B 1 34 ? -5.641 -20.078 -22.547 1 92.75 34 ARG B C 1
ATOM 3847 O O . ARG B 1 34 ? -6.188 -20.953 -21.859 1 92.75 34 ARG B O 1
ATOM 3854 N N . LYS B 1 35 ? -4.391 -20.047 -22.719 1 90.94 35 LYS B N 1
ATOM 3855 C CA . LYS B 1 35 ? -3.508 -21.094 -22.219 1 90.94 35 LYS B CA 1
ATOM 3856 C C . LYS B 1 35 ? -2.869 -20.703 -20.891 1 90.94 35 LYS B C 1
ATOM 3858 O O . LYS B 1 35 ? -2.111 -21.484 -20.312 1 90.94 35 LYS B O 1
ATOM 3863 N N . SER B 1 36 ? -3.203 -19.547 -20.406 1 93.75 36 SER B N 1
ATOM 3864 C CA . SER B 1 36 ? -2.619 -19.078 -19.156 1 93.75 36 SER B CA 1
ATOM 3865 C C . SER B 1 36 ? -3.383 -19.609 -17.953 1 93.75 36 SER B C 1
ATOM 3867 O O . SER B 1 36 ? -4.59 -19.859 -18.031 1 93.75 36 SER B O 1
ATOM 3869 N N . ASN B 1 37 ? -2.646 -19.812 -16.891 1 94.44 37 ASN B N 1
ATOM 3870 C CA . ASN B 1 37 ? -3.299 -20.203 -15.648 1 94.44 37 ASN B CA 1
ATOM 3871 C C . ASN B 1 37 ? -4.277 -19.141 -15.172 1 94.44 37 ASN B C 1
ATOM 3873 O O . ASN B 1 37 ? -5.297 -19.453 -14.562 1 94.44 37 ASN B O 1
ATOM 3877 N N . SER B 1 38 ? -4.016 -17.891 -15.477 1 96.12 38 SER B N 1
ATOM 3878 C CA . SER B 1 38 ? -4.914 -16.797 -15.125 1 96.12 38 SER B CA 1
ATOM 3879 C C . SER B 1 38 ? -6.289 -16.984 -15.758 1 96.12 38 SER B C 1
ATOM 3881 O O . SER B 1 38 ? -7.312 -16.781 -15.102 1 96.12 38 SER B O 1
ATOM 3883 N N . TYR B 1 39 ? -6.27 -17.391 -17 1 94.5 39 TYR B N 1
ATOM 3884 C CA . TYR B 1 39 ? -7.516 -17.578 -17.734 1 94.5 39 TYR B CA 1
ATOM 3885 C C . TYR B 1 39 ? -8.344 -18.703 -17.125 1 94.5 39 TYR B C 1
ATOM 3887 O O . TYR B 1 39 ? -9.578 -18.641 -17.109 1 94.5 39 TYR B O 1
ATOM 3895 N N . LEU B 1 40 ? -7.695 -19.641 -16.547 1 90.44 40 LEU B N 1
ATOM 3896 C CA . LEU B 1 40 ? -8.352 -20.844 -16.016 1 90.44 40 LEU B CA 1
ATOM 3897 C C . LEU B 1 40 ? -8.82 -20.609 -14.586 1 90.44 40 LEU B C 1
ATOM 3899 O O . LEU B 1 40 ? -9.617 -21.391 -14.055 1 90.44 40 LEU B O 1
ATOM 3903 N N . ALA B 1 41 ? -8.391 -19.516 -13.953 1 91.38 41 ALA B N 1
ATOM 3904 C CA . ALA B 1 41 ? -8.727 -19.266 -12.555 1 91.38 41 ALA B CA 1
ATOM 3905 C C . ALA B 1 41 ? -10.234 -19.109 -12.383 1 91.38 41 ALA B C 1
ATOM 3907 O O . ALA B 1 41 ? -10.867 -18.312 -13.086 1 91.38 41 ALA B O 1
ATOM 3908 N N . GLN B 1 42 ? -10.781 -19.844 -11.492 1 86.75 42 GLN B N 1
ATOM 3909 C CA . GLN B 1 42 ? -12.234 -19.906 -11.352 1 86.75 42 GLN B CA 1
ATOM 3910 C C . GLN B 1 42 ? -12.711 -18.984 -10.227 1 86.75 42 GLN B C 1
ATOM 3912 O O . GLN B 1 42 ? -13.617 -18.172 -10.43 1 86.75 42 GLN B O 1
ATOM 3917 N N . ALA B 1 43 ? -12.102 -19.062 -9.086 1 84.94 43 ALA B N 1
ATOM 3918 C CA . ALA B 1 43 ? -12.602 -18.328 -7.918 1 84.94 43 ALA B CA 1
ATOM 3919 C C . ALA B 1 43 ? -12.5 -16.828 -8.125 1 84.94 43 ALA B C 1
ATOM 3921 O O . ALA B 1 43 ? -12.844 -16.312 -9.188 1 84.94 43 ALA B O 1
ATOM 3922 N N . GLY B 1 44 ? -12.016 -16.141 -7.184 1 92.88 44 GLY B N 1
ATOM 3923 C CA . GLY B 1 44 ? -12.055 -14.688 -7.262 1 92.88 44 GLY B CA 1
ATOM 3924 C C . GLY B 1 44 ? -10.742 -14.031 -6.859 1 92.88 44 GLY B C 1
ATOM 3925 O O . GLY B 1 44 ? -9.672 -14.633 -7.004 1 92.88 44 GLY B O 1
ATOM 3926 N N . ILE B 1 45 ? -10.82 -12.766 -6.684 1 97.5 45 ILE B N 1
ATOM 3927 C CA . ILE B 1 45 ? -9.703 -11.938 -6.242 1 97.5 45 ILE B CA 1
ATOM 3928 C C . ILE B 1 45 ? -10 -11.367 -4.859 1 97.5 45 ILE B C 1
ATOM 3930 O O . ILE B 1 45 ? -11.07 -10.797 -4.629 1 97.5 45 ILE B O 1
ATOM 3934 N N . ALA B 1 46 ? -9.062 -11.555 -3.943 1 97.44 46 ALA B N 1
ATOM 3935 C CA . ALA B 1 46 ? -9.258 -11.062 -2.584 1 97.44 46 ALA B CA 1
ATOM 3936 C C . ALA B 1 46 ? -8.906 -9.586 -2.48 1 97.44 46 ALA B C 1
ATOM 3938 O O . ALA B 1 46 ? -7.77 -9.188 -2.768 1 97.44 46 ALA B O 1
ATOM 3939 N N . PHE B 1 47 ? -9.852 -8.766 -2.094 1 97.81 47 PHE B N 1
ATOM 3940 C CA . PHE B 1 47 ? -9.68 -7.344 -1.835 1 97.81 47 PHE B CA 1
ATOM 3941 C C . PHE B 1 47 ? -10.281 -6.957 -0.488 1 97.81 47 PHE B C 1
ATOM 3943 O O . PHE B 1 47 ? -11.492 -7.07 -0.288 1 97.81 47 PHE B O 1
ATOM 3950 N N . PRO B 1 48 ? -9.469 -6.461 0.46 1 97.31 48 PRO B N 1
ATOM 3951 C CA . PRO B 1 48 ? -10.039 -6 1.729 1 97.31 48 PRO B CA 1
ATOM 3952 C C . PRO B 1 48 ? -10.562 -4.57 1.657 1 97.31 48 PRO B C 1
ATOM 3954 O O . PRO B 1 48 ? -10.117 -3.705 2.414 1 97.31 48 PRO B O 1
ATOM 3957 N N . VAL B 1 49 ? -11.641 -4.297 0.849 1 95.38 49 VAL B N 1
ATOM 3958 C CA . VAL B 1 49 ? -12.102 -2.938 0.594 1 95.38 49 VAL B CA 1
ATOM 3959 C C . VAL B 1 49 ? -13.547 -2.787 1.066 1 95.38 49 VAL B C 1
ATOM 3961 O O . VAL B 1 49 ? -14.133 -1.709 0.951 1 95.38 49 VAL B O 1
ATOM 3964 N N . LEU B 1 50 ? -14.148 -3.865 1.552 1 94.38 50 LEU B N 1
ATOM 3965 C CA . LEU B 1 50 ? -15.539 -3.834 1.986 1 94.38 50 LEU B CA 1
ATOM 3966 C C . LEU B 1 50 ? -15.656 -3.252 3.391 1 94.38 50 LEU B C 1
ATOM 3968 O O . LEU B 1 50 ? -14.727 -3.359 4.191 1 94.38 50 LEU B O 1
ATOM 3972 N N . GLU B 1 51 ? -16.812 -2.691 3.662 1 90.88 51 GLU B N 1
ATOM 3973 C CA . GLU B 1 51 ? -17.109 -2.215 5.012 1 90.88 51 GLU B CA 1
ATOM 3974 C C . GLU B 1 51 ? -17.031 -3.354 6.027 1 90.88 51 GLU B C 1
ATOM 3976 O O . GLU B 1 51 ? -17.547 -4.445 5.777 1 90.88 51 GLU B O 1
ATOM 3981 N N . GLY B 1 52 ? -16.359 -3.119 7.113 1 92.12 52 GLY B N 1
ATOM 3982 C CA . GLY B 1 52 ? -16.234 -4.125 8.156 1 92.12 52 GLY B CA 1
ATOM 3983 C C . GLY B 1 52 ? -14.969 -4.965 8.023 1 92.12 52 GLY B C 1
ATOM 3984 O O . GLY B 1 52 ? -14.547 -5.617 8.977 1 92.12 52 GLY B O 1
ATOM 3985 N N . ASP B 1 53 ? -14.438 -4.988 6.812 1 95.25 53 ASP B N 1
ATOM 3986 C CA . ASP B 1 53 ? -13.156 -5.652 6.613 1 95.25 53 ASP B CA 1
ATOM 3987 C C . ASP B 1 53 ? -12 -4.742 7.02 1 95.25 53 ASP B C 1
ATOM 3989 O O . ASP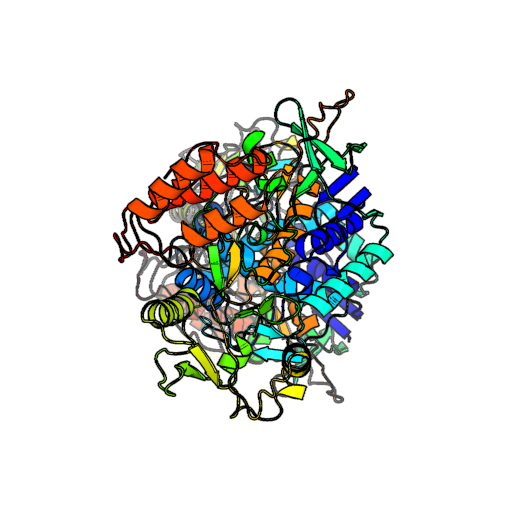 B 1 53 ? -12.219 -3.625 7.492 1 95.25 53 ASP B O 1
ATOM 3993 N N . SER B 1 54 ? -10.734 -5.293 7.047 1 95.56 54 SER B N 1
ATOM 3994 C CA . SER B 1 54 ? -9.555 -4.496 7.336 1 95.56 54 SER B CA 1
ATOM 3995 C C . SER B 1 54 ? -8.312 -5.082 6.664 1 95.56 54 SER B C 1
ATOM 3997 O O . SER B 1 54 ? -8.281 -6.27 6.34 1 95.56 54 SER B O 1
ATOM 3999 N N . LEU B 1 55 ? -7.355 -4.25 6.473 1 97.12 55 LEU B N 1
ATOM 4000 C CA . LEU B 1 55 ? -6.074 -4.73 5.965 1 97.12 55 LEU B CA 1
ATOM 4001 C C . LEU B 1 55 ? -5.449 -5.738 6.922 1 97.12 55 LEU B C 1
ATOM 4003 O O . LEU B 1 55 ? -4.941 -6.777 6.492 1 97.12 55 LEU B O 1
ATOM 4007 N N . GLU B 1 56 ? -5.555 -5.434 8.172 1 96.88 56 GLU B N 1
ATOM 4008 C CA . GLU B 1 56 ? -4.957 -6.285 9.195 1 96.88 56 GLU B CA 1
ATOM 4009 C C . GLU B 1 56 ? -5.566 -7.688 9.172 1 96.88 56 GLU B C 1
ATOM 4011 O O . GLU B 1 56 ? -4.848 -8.68 9.305 1 96.88 56 GLU B O 1
ATOM 4016 N N . ALA B 1 57 ? -6.891 -7.738 9.008 1 97.75 57 ALA B N 1
ATOM 4017 C CA . ALA B 1 57 ? -7.555 -9.039 8.953 1 97.75 57 ALA B CA 1
ATOM 4018 C C . ALA B 1 57 ? -7.051 -9.859 7.77 1 97.75 57 ALA B C 1
ATOM 4020 O O . ALA B 1 57 ? -6.793 -11.062 7.902 1 97.75 57 ALA B O 1
ATOM 4021 N N . HIS B 1 58 ? -6.949 -9.242 6.629 1 98.44 58 HIS B N 1
ATOM 4022 C CA . HIS B 1 58 ? -6.449 -9.93 5.445 1 98.44 58 HIS B CA 1
ATOM 4023 C C . HIS B 1 58 ? -4.984 -10.328 5.617 1 98.44 58 HIS B C 1
ATOM 4025 O O . HIS B 1 58 ? -4.582 -11.414 5.203 1 98.44 58 HIS B O 1
ATOM 4031 N N . VAL B 1 59 ? -4.16 -9.469 6.25 1 98.62 59 VAL B N 1
ATOM 4032 C CA . VAL B 1 59 ? -2.756 -9.766 6.52 1 98.62 59 VAL B CA 1
ATOM 4033 C C . VAL B 1 59 ? -2.646 -10.984 7.434 1 98.62 59 VAL B C 1
ATOM 4035 O O . VAL B 1 59 ? -1.884 -11.906 7.156 1 98.62 59 VAL B O 1
ATOM 4038 N N . LEU B 1 60 ? -3.426 -10.961 8.461 1 98.19 60 LEU B N 1
ATOM 4039 C CA . LEU B 1 60 ? -3.387 -12.055 9.43 1 98.19 60 LEU B CA 1
ATOM 4040 C C . LEU B 1 60 ? -3.828 -13.367 8.789 1 98.19 60 LEU B C 1
ATOM 4042 O O . LEU B 1 60 ? -3.219 -14.414 9.023 1 98.19 60 LEU B O 1
ATOM 4046 N N . ASP B 1 61 ? -4.914 -13.336 8.008 1 97.25 61 ASP B N 1
ATOM 4047 C CA . ASP B 1 61 ? -5.359 -14.523 7.285 1 97.25 61 ASP B CA 1
ATOM 4048 C C . ASP B 1 61 ? -4.254 -15.062 6.387 1 97.25 61 ASP B C 1
ATOM 4050 O O . ASP B 1 61 ? -4.055 -16.281 6.301 1 97.25 61 ASP B O 1
ATOM 4054 N N . THR B 1 62 ? -3.553 -14.18 5.699 1 98.38 62 THR B N 1
ATOM 4055 C CA . THR B 1 62 ? -2.492 -14.555 4.77 1 98.38 62 THR B CA 1
ATOM 4056 C C . THR B 1 62 ? -1.327 -15.203 5.516 1 98.38 62 THR B C 1
ATOM 4058 O O . THR B 1 62 ? -0.808 -16.234 5.09 1 98.38 62 THR B O 1
ATOM 4061 N N . ILE B 1 63 ? -0.944 -14.586 6.645 1 98.31 63 ILE B N 1
ATOM 4062 C CA . ILE B 1 63 ? 0.176 -15.086 7.438 1 98.31 63 ILE B CA 1
ATOM 4063 C C . ILE B 1 63 ? -0.171 -16.453 8.023 1 98.31 63 ILE B C 1
ATOM 4065 O O . ILE B 1 63 ? 0.65 -17.375 7.996 1 98.31 63 ILE B O 1
ATOM 4069 N N . LYS B 1 64 ? -1.396 -16.562 8.5 1 96.69 64 LYS B N 1
ATOM 4070 C CA . LYS B 1 64 ? -1.851 -17.828 9.055 1 96.69 64 LYS B CA 1
ATOM 4071 C C . LYS B 1 64 ? -1.866 -18.922 7.984 1 96.69 64 LYS B C 1
ATOM 4073 O O . LYS B 1 64 ? -1.39 -20.031 8.211 1 96.69 64 LYS B O 1
ATOM 4078 N N . ALA B 1 65 ? -2.369 -18.609 6.852 1 95.38 65 ALA B N 1
ATOM 4079 C CA . ALA B 1 65 ? -2.42 -19.562 5.754 1 95.38 65 ALA B CA 1
ATOM 4080 C C . ALA B 1 65 ? -1.015 -19.969 5.312 1 95.38 65 ALA B C 1
ATOM 4082 O O . ALA B 1 65 ? -0.78 -21.125 4.949 1 95.38 65 ALA B O 1
ATOM 4083 N N . GLY B 1 66 ? -0.065 -19.016 5.32 1 97.62 66 GLY B N 1
ATOM 4084 C CA . GLY B 1 66 ? 1.309 -19.266 4.91 1 97.62 66 GLY B CA 1
ATOM 4085 C C . GLY B 1 66 ? 2.148 -19.922 5.988 1 97.62 66 GLY B C 1
ATOM 4086 O O . GLY B 1 66 ? 3.346 -20.141 5.801 1 97.62 66 GLY B O 1
ATOM 4087 N N . LYS B 1 67 ? 1.456 -20.156 7.07 1 97.31 67 LYS B N 1
ATOM 4088 C CA . LYS B 1 67 ? 2.057 -20.875 8.195 1 97.31 67 LYS B CA 1
ATOM 4089 C C . LYS B 1 67 ? 3.236 -20.094 8.773 1 97.31 67 LYS B C 1
ATOM 4091 O O . LYS B 1 67 ? 4.262 -20.688 9.117 1 97.31 67 LYS B O 1
ATOM 4096 N N . TYR B 1 68 ? 3.191 -18.859 8.727 1 95.88 68 TYR B N 1
ATOM 4097 C CA . TYR B 1 68 ? 3.98 -17.906 9.492 1 95.88 68 TYR B CA 1
ATOM 4098 C C . TYR B 1 68 ? 5.398 -17.797 8.945 1 95.88 68 TYR B C 1
ATOM 4100 O O . TYR B 1 68 ? 6.297 -17.297 9.625 1 95.88 68 TYR B O 1
ATOM 4108 N N . ILE B 1 69 ? 5.645 -18.297 7.777 1 97.38 69 ILE B N 1
ATOM 4109 C CA . ILE B 1 69 ? 6.973 -18.156 7.191 1 97.38 69 ILE B CA 1
ATOM 4110 C C . ILE B 1 69 ? 6.941 -17.078 6.113 1 97.38 69 ILE B C 1
ATOM 4112 O O . ILE B 1 69 ? 7.934 -16.859 5.41 1 97.38 69 ILE B O 1
ATOM 4116 N N . ASN B 1 70 ? 5.816 -16.359 5.98 1 98.12 70 ASN B N 1
ATOM 4117 C CA . ASN B 1 70 ? 5.684 -15.234 5.059 1 98.12 70 ASN B CA 1
ATOM 4118 C C . ASN B 1 70 ? 6.68 -14.125 5.375 1 98.12 70 ASN B C 1
ATOM 4120 O O . ASN B 1 70 ? 7.148 -14.008 6.508 1 98.12 70 ASN B O 1
ATOM 4124 N N . ASP B 1 71 ? 7.098 -13.445 4.371 1 98.19 71 ASP B N 1
ATOM 4125 C CA . ASP B 1 71 ? 7.734 -12.156 4.617 1 98.19 71 ASP B CA 1
ATOM 4126 C C . ASP B 1 71 ? 6.699 -11.086 4.969 1 98.19 71 ASP B C 1
ATOM 4128 O O . ASP B 1 71 ? 5.945 -10.633 4.102 1 98.19 71 ASP B O 1
ATOM 4132 N N . ARG B 1 72 ? 6.672 -10.656 6.199 1 96.81 72 ARG B N 1
ATOM 4133 C CA . ARG B 1 72 ? 5.629 -9.773 6.707 1 96.81 72 ARG B CA 1
ATOM 4134 C C . ARG B 1 72 ? 5.621 -8.445 5.957 1 96.81 72 ARG B C 1
ATOM 4136 O O . ARG B 1 72 ? 4.555 -7.879 5.695 1 96.81 72 ARG B O 1
ATOM 4143 N N . GLU B 1 73 ? 6.793 -7.883 5.664 1 97.31 73 GLU B N 1
ATOM 4144 C CA . GLU B 1 73 ? 6.906 -6.637 4.914 1 97.31 73 GLU B CA 1
ATOM 4145 C C . GLU B 1 73 ? 6.246 -6.758 3.543 1 97.31 73 GLU B C 1
ATOM 4147 O O . GLU B 1 73 ? 5.527 -5.852 3.111 1 97.31 73 GLU B O 1
ATOM 4152 N N . VAL B 1 74 ? 6.434 -7.875 2.885 1 98.38 74 VAL B N 1
ATOM 4153 C CA . VAL B 1 74 ? 5.871 -8.125 1.562 1 98.38 74 VAL B CA 1
ATOM 4154 C C . VAL B 1 74 ? 4.352 -8.266 1.662 1 98.38 74 VAL B C 1
ATOM 4156 O O . VAL B 1 74 ? 3.617 -7.734 0.83 1 98.38 74 VAL B O 1
ATOM 4159 N N . VAL B 1 75 ? 3.871 -9 2.674 1 98.69 75 VAL B N 1
ATOM 4160 C CA . VAL B 1 75 ? 2.439 -9.219 2.852 1 98.69 75 VAL B CA 1
ATOM 4161 C C . VAL B 1 75 ? 1.731 -7.879 3.025 1 98.69 75 VAL B C 1
ATOM 4163 O O . VAL B 1 75 ? 0.744 -7.598 2.342 1 98.69 75 VAL B O 1
ATOM 4166 N N . TRP B 1 76 ? 2.27 -7.004 3.898 1 98.12 76 TRP B N 1
ATOM 4167 C CA . TRP B 1 76 ? 1.687 -5.684 4.109 1 98.12 76 TRP B CA 1
ATOM 4168 C C . TRP B 1 76 ? 1.729 -4.855 2.83 1 98.12 76 TRP B C 1
ATOM 4170 O O . TRP B 1 76 ? 0.759 -4.172 2.492 1 98.12 76 TRP B O 1
ATOM 4180 N N . ASN B 1 77 ? 2.83 -4.902 2.123 1 98.06 77 ASN B N 1
ATOM 4181 C CA . ASN B 1 77 ? 3.006 -4.129 0.9 1 98.06 77 ASN B CA 1
ATOM 4182 C C . ASN B 1 77 ? 1.948 -4.477 -0.142 1 98.06 77 ASN B C 1
ATOM 4184 O O . ASN B 1 77 ? 1.309 -3.586 -0.706 1 98.06 77 ASN B O 1
ATOM 4188 N N . ILE B 1 78 ? 1.731 -5.738 -0.365 1 98.62 78 ILE B N 1
ATOM 4189 C CA . ILE B 1 78 ? 0.829 -6.199 -1.415 1 98.62 78 ILE B CA 1
ATOM 4190 C C . ILE B 1 78 ? -0.618 -5.945 -0.999 1 98.62 78 ILE B C 1
ATOM 4192 O O . ILE B 1 78 ? -1.407 -5.398 -1.773 1 98.62 78 ILE B O 1
ATOM 4196 N N . ILE B 1 79 ? -0.993 -6.289 0.224 1 98.62 79 ILE B N 1
ATOM 4197 C CA . ILE B 1 79 ? -2.375 -6.18 0.676 1 98.62 79 ILE B CA 1
ATOM 4198 C C . ILE B 1 79 ? -2.773 -4.707 0.771 1 98.62 79 ILE B C 1
ATOM 4200 O O . ILE B 1 79 ? -3.906 -4.344 0.451 1 98.62 79 ILE B O 1
ATOM 4204 N N . SER B 1 80 ? -1.832 -3.826 1.185 1 97.94 80 SER B N 1
ATOM 4205 C CA . SER B 1 80 ? -2.111 -2.396 1.25 1 97.94 80 SER B CA 1
ATOM 4206 C C . SER B 1 80 ? -2.398 -1.825 -0.135 1 97.94 80 SER B C 1
ATOM 4208 O O . SER B 1 80 ? -3.117 -0.833 -0.267 1 97.94 80 SER B O 1
ATOM 4210 N N . LYS B 1 81 ? -1.909 -2.439 -1.184 1 98.25 81 LYS B N 1
ATOM 4211 C CA . LYS B 1 81 ? -2.064 -1.956 -2.553 1 98.25 81 LYS B CA 1
ATOM 4212 C C . LYS B 1 81 ? -3.287 -2.58 -3.221 1 98.25 81 LYS B C 1
ATOM 4214 O O . LYS B 1 81 ? -3.564 -2.311 -4.391 1 98.25 81 LYS B O 1
ATOM 4219 N N . ALA B 1 82 ? -4.047 -3.379 -2.438 1 98 82 ALA B N 1
ATOM 4220 C CA . ALA B 1 82 ? -5.211 -4.078 -2.982 1 98 82 ALA B CA 1
ATOM 4221 C C . ALA B 1 82 ? -6.277 -3.09 -3.449 1 98 82 ALA B C 1
ATOM 4223 O O . ALA B 1 82 ? -6.98 -3.346 -4.43 1 98 82 ALA B O 1
ATOM 4224 N N . SER B 1 83 ? -6.426 -1.931 -2.777 1 97 83 SER B N 1
ATOM 4225 C CA . SER B 1 83 ? -7.41 -0.933 -3.182 1 97 83 SER B CA 1
ATOM 4226 C C . SER B 1 83 ? -7.074 -0.347 -4.551 1 97 83 SER B C 1
ATOM 4228 O O . SER B 1 83 ? -7.969 -0.062 -5.348 1 97 83 SER B O 1
ATOM 4230 N N . GLU B 1 84 ? -5.812 -0.125 -4.809 1 98.06 84 GLU B N 1
ATOM 4231 C CA . GLU B 1 84 ? -5.371 0.324 -6.125 1 98.06 84 GLU B CA 1
ATOM 4232 C C . GLU B 1 84 ? -5.66 -0.726 -7.195 1 98.06 84 GLU B C 1
ATOM 4234 O O . GLU B 1 84 ? -6.082 -0.391 -8.305 1 98.06 84 GLU B O 1
ATOM 4239 N N . ALA B 1 85 ? -5.41 -1.994 -6.844 1 98.56 85 ALA B N 1
ATOM 4240 C CA . ALA B 1 85 ? -5.676 -3.088 -7.773 1 98.56 85 ALA B CA 1
ATOM 4241 C C . ALA B 1 85 ? -7.156 -3.162 -8.125 1 98.56 85 ALA B C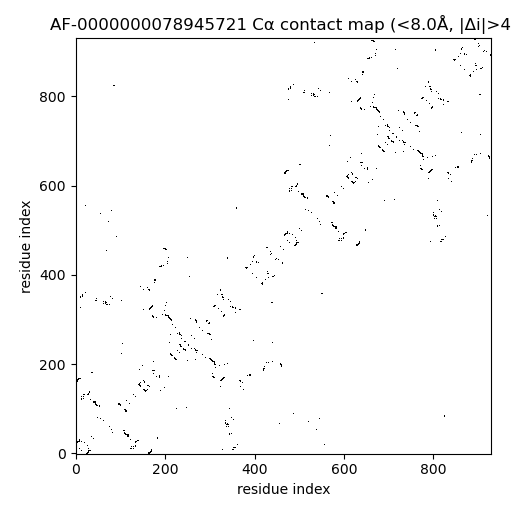 1
ATOM 4243 O O . ALA B 1 85 ? -7.516 -3.34 -9.297 1 98.56 85 ALA B O 1
ATOM 4244 N N . TYR B 1 86 ? -7.977 -3.043 -7.078 1 98.12 86 TYR B N 1
ATOM 4245 C CA . TYR B 1 86 ? -9.422 -3.031 -7.285 1 98.12 86 TYR B CA 1
ATOM 4246 C C . TYR B 1 86 ? -9.828 -1.891 -8.211 1 98.12 86 TYR B C 1
ATOM 4248 O O . TYR B 1 86 ? -10.602 -2.092 -9.156 1 98.12 86 TYR B O 1
ATOM 4256 N N . ASP B 1 87 ? -9.32 -0.702 -7.957 1 97.88 87 ASP B N 1
ATOM 4257 C CA . ASP B 1 87 ? -9.625 0.485 -8.75 1 97.88 87 ASP B CA 1
ATOM 4258 C C . ASP B 1 87 ? -9.141 0.326 -10.188 1 97.88 87 ASP B C 1
ATOM 4260 O O . ASP B 1 87 ? -9.812 0.755 -11.125 1 97.88 87 ASP B O 1
ATOM 4264 N N . PHE B 1 88 ? -7.961 -0.231 -10.352 1 98.06 88 PHE B N 1
ATOM 4265 C CA . PHE B 1 88 ? -7.391 -0.469 -11.672 1 98.06 88 PHE B CA 1
ATOM 4266 C C . PHE B 1 88 ? -8.344 -1.289 -12.531 1 98.06 88 PHE B C 1
ATOM 4268 O O . PHE B 1 88 ? -8.672 -0.894 -13.648 1 98.06 88 PHE B O 1
ATOM 4275 N N . LEU B 1 89 ? -8.859 -2.383 -11.984 1 98.25 89 LEU B N 1
ATOM 4276 C CA . LEU B 1 89 ? -9.742 -3.266 -12.734 1 98.25 89 LEU B CA 1
ATOM 4277 C C . LEU B 1 89 ? -11.078 -2.582 -13.031 1 98.25 89 LEU B C 1
ATOM 4279 O O . LEU B 1 89 ? -11.578 -2.648 -14.156 1 98.25 89 LEU B O 1
ATOM 4283 N N . THR B 1 90 ? -11.609 -1.941 -12.047 1 96.56 90 THR B N 1
ATOM 4284 C CA . THR B 1 90 ? -12.93 -1.337 -12.227 1 96.56 90 THR B CA 1
ATOM 4285 C C . THR B 1 90 ? -12.844 -0.137 -13.164 1 96.56 90 THR B C 1
ATOM 4287 O O . THR B 1 90 ? -13.781 0.143 -13.914 1 96.56 90 THR B O 1
ATOM 4290 N N . SER B 1 91 ? -11.742 0.549 -13.156 1 95.62 91 SER B N 1
ATOM 4291 C CA . SER B 1 91 ? -11.547 1.683 -14.055 1 95.62 91 SER B CA 1
ATOM 4292 C C . SER B 1 91 ? -11.477 1.229 -15.508 1 95.62 91 SER B C 1
ATOM 4294 O O . SER B 1 91 ? -11.711 2.021 -16.422 1 95.62 91 SER B O 1
ATOM 4296 N N . LEU B 1 92 ? -11.133 0.001 -15.711 1 96.81 92 LEU B N 1
ATOM 4297 C CA . LEU B 1 92 ? -11.078 -0.56 -17.062 1 96.81 92 LEU B CA 1
ATOM 4298 C C . LEU B 1 92 ? -12.438 -1.104 -17.484 1 96.81 92 LEU B C 1
ATOM 4300 O O . LEU B 1 92 ? -12.602 -1.594 -18.594 1 96.81 92 LEU B O 1
ATOM 4304 N N . GLY B 1 93 ? -13.375 -1.107 -16.547 1 95.06 93 GLY B N 1
ATOM 4305 C CA . GLY B 1 93 ? -14.734 -1.485 -16.906 1 95.06 93 GLY B CA 1
ATOM 4306 C C . GLY B 1 93 ? -15.156 -2.814 -16.312 1 95.06 93 GLY B C 1
ATOM 4307 O O . GLY B 1 93 ? -16.25 -3.301 -16.578 1 95.06 93 GLY B O 1
ATOM 4308 N N . LEU B 1 94 ? -14.32 -3.383 -15.477 1 96.56 94 LEU B N 1
ATOM 4309 C CA . LEU B 1 94 ? -14.68 -4.652 -14.852 1 96.56 94 LEU B CA 1
ATOM 4310 C C . LEU B 1 94 ? -15.773 -4.457 -13.805 1 96.56 94 LEU B C 1
ATOM 4312 O O . LEU B 1 94 ? -15.742 -3.484 -13.047 1 96.56 94 LEU B O 1
ATOM 4316 N N . LYS B 1 95 ? -16.734 -5.391 -13.766 1 95.5 95 LYS B N 1
ATOM 4317 C CA . LYS B 1 95 ? -17.781 -5.414 -12.75 1 95.5 95 LYS B CA 1
ATOM 4318 C C . LYS B 1 95 ? -17.844 -6.773 -12.055 1 95.5 95 LYS B C 1
ATOM 4320 O O . LYS B 1 95 ? -18.109 -7.793 -12.695 1 95.5 95 LYS B O 1
ATOM 4325 N N . PHE B 1 96 ? -17.609 -6.762 -10.812 1 95.38 96 PHE B N 1
ATOM 4326 C CA . PHE B 1 96 ? -17.75 -7.988 -10.031 1 95.38 96 PHE B CA 1
ATOM 4327 C C . PHE B 1 96 ? -19.203 -8.266 -9.703 1 95.38 96 PHE B C 1
ATOM 4329 O O . PHE B 1 96 ? -20.016 -7.34 -9.594 1 95.38 96 PHE B O 1
ATOM 4336 N N . GLU B 1 97 ? -19.531 -9.461 -9.484 1 93.06 97 GLU B N 1
ATOM 4337 C CA . GLU B 1 97 ? -20.922 -9.844 -9.273 1 93.06 97 GLU B CA 1
ATOM 4338 C C . GLU B 1 97 ? -21.203 -10.117 -7.801 1 93.06 97 GLU B C 1
ATOM 4340 O O . GLU B 1 97 ? -22.328 -9.898 -7.328 1 93.06 97 GLU B O 1
ATOM 4345 N N . ALA B 1 98 ? -20.203 -10.688 -7.164 1 90.94 98 ALA B N 1
ATOM 4346 C CA . ALA B 1 98 ? -20.406 -11.07 -5.77 1 90.94 98 ALA B CA 1
ATOM 4347 C C . ALA B 1 98 ? -19.078 -11.086 -5.008 1 90.94 98 ALA B C 1
ATOM 4349 O O . ALA B 1 98 ? -18.016 -10.953 -5.609 1 90.94 98 ALA B O 1
ATOM 4350 N N . SER B 1 99 ? -19.188 -11.109 -3.738 1 91.12 99 SER B N 1
ATOM 4351 C CA . SER B 1 99 ? -18.062 -11.391 -2.854 1 91.12 99 SER B CA 1
ATOM 4352 C C . SER B 1 99 ? -18.344 -12.594 -1.96 1 91.12 99 SER B C 1
ATOM 4354 O O . SER B 1 99 ? -19.453 -12.734 -1.438 1 91.12 99 SER B O 1
ATOM 4356 N N . GLU B 1 100 ? -17.359 -13.492 -1.861 1 88.56 100 GLU B N 1
ATOM 4357 C CA . GLU B 1 100 ? -17.547 -14.75 -1.156 1 88.56 100 GLU B CA 1
ATOM 4358 C C . GLU B 1 100 ? -16.453 -14.992 -0.136 1 88.56 100 GLU B C 1
ATOM 4360 O O . GLU B 1 100 ? -15.453 -14.266 -0.101 1 88.56 100 GLU B O 1
ATOM 4365 N N . THR B 1 101 ? -16.797 -15.992 0.727 1 87.38 101 THR B N 1
ATOM 4366 C CA . THR B 1 101 ? -15.773 -16.469 1.66 1 87.38 101 THR B CA 1
ATOM 4367 C C . THR B 1 101 ? -15.141 -17.766 1.16 1 87.38 101 THR B C 1
ATOM 4369 O O . THR B 1 101 ? -15.844 -18.688 0.757 1 87.38 101 THR B O 1
ATOM 4372 N N . GLU B 1 102 ? -13.867 -17.781 1.099 1 86.5 102 GLU B N 1
ATOM 4373 C CA . GLU B 1 102 ? -13.133 -18.984 0.726 1 86.5 102 GLU B CA 1
ATOM 4374 C C . GLU B 1 102 ? -12.25 -19.469 1.871 1 86.5 102 GLU B C 1
ATOM 4376 O O . GLU B 1 102 ? -12.188 -18.844 2.924 1 86.5 102 GLU B O 1
ATOM 4381 N N . GLY B 1 103 ? -11.688 -20.656 1.674 1 82.88 103 GLY B N 1
ATOM 4382 C CA . GLY B 1 103 ? -10.914 -21.297 2.725 1 82.88 103 GLY B CA 1
ATOM 4383 C C . GLY B 1 103 ? -9.82 -20.422 3.289 1 82.88 103 GLY B C 1
ATOM 4384 O O . GLY B 1 103 ? -9.039 -19.844 2.535 1 82.88 103 GLY B O 1
ATOM 4385 N N . GLY B 1 104 ? -9.812 -20.234 4.645 1 88.88 104 GLY B N 1
ATOM 4386 C CA . GLY B 1 104 ? -8.75 -19.516 5.34 1 88.88 104 GLY B CA 1
ATOM 4387 C C . GLY B 1 104 ? -9.062 -18.047 5.562 1 88.88 104 GLY B C 1
ATOM 4388 O O . GLY B 1 104 ? -8.406 -17.391 6.371 1 88.88 104 GLY B O 1
ATOM 4389 N N . HIS B 1 105 ? -10.094 -17.531 4.906 1 92 105 HIS B N 1
ATOM 4390 C CA . HIS B 1 105 ? -10.453 -16.125 5.043 1 92 105 HIS B CA 1
ATOM 4391 C C . HIS B 1 105 ? -11.375 -15.898 6.238 1 92 105 HIS B C 1
ATOM 4393 O O . HIS B 1 105 ? -12.273 -16.703 6.488 1 92 105 HIS B O 1
ATOM 4399 N N . SER B 1 106 ? -11.203 -14.805 6.938 1 94.38 106 SER B N 1
ATOM 4400 C CA . SER B 1 106 ? -12.039 -14.43 8.07 1 94.38 106 SER B CA 1
ATOM 4401 C C . SER B 1 106 ? -13.148 -13.469 7.656 1 94.38 106 SER B C 1
ATOM 4403 O O . SER B 1 106 ? -13.938 -13.031 8.492 1 94.38 106 SER B O 1
ATOM 4405 N N . PHE B 1 107 ? -13.172 -13.055 6.41 1 94.31 107 PHE B N 1
ATOM 4406 C CA . PHE B 1 107 ? -14.148 -12.125 5.863 1 94.31 107 PHE B CA 1
ATOM 4407 C C . PHE B 1 107 ? -14.492 -12.484 4.422 1 94.31 107 PHE B C 1
ATOM 4409 O O . PHE B 1 107 ? -13.719 -13.164 3.746 1 94.31 107 PHE B O 1
ATOM 4416 N N . HIS B 1 108 ? -15.648 -12.148 3.945 1 93.69 108 HIS B N 1
ATOM 4417 C CA . HIS B 1 108 ? -16.094 -12.445 2.586 1 93.69 108 HIS B CA 1
ATOM 4418 C C . HIS B 1 108 ? -15.531 -11.43 1.593 1 93.69 108 HIS B C 1
ATOM 4420 O O . HIS B 1 108 ? -16.297 -10.742 0.911 1 93.69 108 HIS B O 1
ATOM 4426 N N . ARG B 1 109 ? -14.234 -11.414 1.415 1 96.31 109 ARG B N 1
ATOM 4427 C CA . ARG B 1 109 ? -13.555 -10.375 0.661 1 96.31 109 ARG B CA 1
ATOM 4428 C C . ARG B 1 109 ? -13.148 -10.867 -0.724 1 96.31 109 ARG B C 1
ATOM 4430 O O . ARG B 1 109 ? -12.445 -10.18 -1.458 1 96.31 109 ARG B O 1
ATOM 4437 N N . VAL B 1 110 ? -13.602 -12.086 -1.138 1 94.88 110 VAL B N 1
ATOM 4438 C CA . VAL B 1 110 ? -13.234 -12.648 -2.432 1 94.88 110 VAL B CA 1
ATOM 4439 C C . VAL B 1 110 ? -14.25 -12.227 -3.488 1 94.88 110 VAL B C 1
ATOM 4441 O O . VAL B 1 110 ? -15.375 -12.75 -3.518 1 94.88 110 VAL B O 1
ATOM 4444 N N . PHE B 1 111 ? -13.844 -11.32 -4.355 1 96.69 111 PHE B N 1
ATOM 4445 C CA . PHE B 1 111 ? -14.719 -10.812 -5.406 1 96.69 111 PHE B CA 1
ATOM 4446 C C . PHE B 1 111 ? -14.727 -11.758 -6.605 1 96.69 111 PHE B C 1
ATOM 4448 O O . PHE B 1 111 ? -13.664 -12.172 -7.082 1 96.69 111 PHE B O 1
ATOM 4455 N N . THR B 1 112 ? -15.93 -12.141 -7.113 1 93.38 112 THR B N 1
ATOM 4456 C CA . THR B 1 112 ? -16.047 -13.18 -8.125 1 93.38 112 THR B CA 1
ATOM 4457 C C . THR B 1 112 ? -16.922 -12.703 -9.289 1 93.38 112 THR B C 1
ATOM 4459 O O . THR B 1 112 ? -17.688 -11.742 -9.148 1 93.38 112 THR B O 1
ATOM 4462 N N . ILE B 1 113 ? -16.672 -13.227 -10.43 1 92.69 113 ILE B N 1
ATOM 4463 C CA . ILE B 1 113 ? -17.531 -13.133 -11.609 1 92.69 113 ILE B CA 1
ATOM 4464 C C . ILE B 1 113 ? -17.922 -14.531 -12.078 1 92.69 113 ILE B C 1
ATOM 4466 O O . ILE B 1 113 ? -17.172 -15.18 -12.812 1 92.69 113 ILE B O 1
ATOM 4470 N N . LYS B 1 114 ? -19.094 -15.094 -11.742 1 81.19 114 LYS B N 1
ATOM 4471 C CA . LYS B 1 114 ? -19.703 -16.344 -12.164 1 81.19 114 LYS B CA 1
ATOM 4472 C C . LYS B 1 114 ? -18.75 -17.516 -11.969 1 81.19 114 LYS B C 1
ATOM 4474 O O . LYS B 1 114 ? -18.703 -18.438 -12.789 1 81.19 114 LYS B O 1
ATOM 4479 N N . ASN B 1 115 ? -17.828 -17.5 -11.133 1 81.25 115 ASN B N 1
ATOM 4480 C CA . ASN B 1 115 ? -16.797 -18.5 -10.875 1 81.25 115 ASN B CA 1
ATOM 4481 C C . ASN B 1 115 ? -15.922 -18.719 -12.109 1 81.25 115 ASN B C 1
ATOM 4483 O O . ASN B 1 115 ? -15.547 -19.859 -12.406 1 81.25 115 ASN B O 1
ATOM 4487 N N . GLU B 1 116 ? -15.82 -17.734 -12.93 1 90.38 116 GLU B N 1
ATOM 4488 C CA . GLU B 1 116 ? -14.914 -17.641 -14.07 1 90.38 116 GLU B CA 1
ATOM 4489 C C . GLU B 1 116 ? -14.156 -16.312 -14.047 1 90.38 116 GLU B C 1
ATOM 4491 O O . GLU B 1 116 ? -13.992 -15.672 -15.094 1 90.38 116 GLU B O 1
ATOM 4496 N N . THR B 1 117 ? -13.828 -15.914 -12.898 1 93.56 117 THR B N 1
ATOM 4497 C CA . THR B 1 117 ? -13.25 -14.586 -12.688 1 93.56 117 THR B CA 1
ATOM 4498 C C . THR B 1 117 ? -12.008 -14.398 -13.547 1 93.56 117 THR B C 1
ATOM 4500 O O . THR B 1 117 ? -11.852 -13.367 -14.203 1 93.56 117 THR B O 1
ATOM 4503 N N . GLY B 1 118 ? -11.094 -15.422 -13.617 1 95.56 118 GLY B N 1
ATOM 4504 C CA . GLY B 1 118 ? -9.867 -15.328 -14.383 1 95.56 118 GLY B CA 1
ATOM 4505 C C . GLY B 1 118 ? -10.102 -15.078 -15.859 1 95.56 118 GLY B C 1
ATOM 4506 O O . GLY B 1 118 ? -9.398 -14.273 -16.484 1 95.56 118 GLY B O 1
ATOM 4507 N N . LYS B 1 119 ? -11.07 -15.734 -16.375 1 94.81 119 LYS B N 1
ATOM 4508 C CA . LYS B 1 119 ? -11.422 -15.609 -17.781 1 94.81 119 LYS B CA 1
ATOM 4509 C C . LYS B 1 119 ? -11.844 -14.18 -18.109 1 94.81 119 LYS B C 1
ATOM 4511 O O . LYS B 1 119 ? -11.352 -13.586 -19.062 1 94.81 119 LYS B O 1
ATOM 4516 N N . HIS B 1 120 ? -12.703 -13.617 -17.328 1 96.38 120 HIS B N 1
ATOM 4517 C CA . HIS B 1 120 ? -13.234 -12.281 -17.578 1 96.38 120 HIS B CA 1
ATOM 4518 C C . HIS B 1 120 ? -12.156 -11.219 -17.406 1 96.38 120 HIS B C 1
ATOM 4520 O O . HIS B 1 120 ? -12.047 -10.297 -18.219 1 96.38 120 HIS B O 1
ATOM 4526 N N . VAL B 1 121 ? -11.383 -11.367 -16.422 1 98.12 121 VAL B N 1
ATOM 4527 C CA . VAL B 1 121 ? -10.336 -10.391 -16.141 1 98.12 121 VAL B CA 1
ATOM 4528 C C . VAL B 1 121 ? -9.281 -10.445 -17.25 1 98.12 121 VAL B C 1
ATOM 4530 O O . VAL B 1 121 ? -8.859 -9.406 -17.766 1 98.12 121 VAL B O 1
ATOM 4533 N N . THR B 1 122 ? -8.844 -11.68 -17.625 1 98.5 122 THR B N 1
ATOM 4534 C CA . THR B 1 122 ? -7.801 -11.836 -18.625 1 98.5 122 THR B CA 1
ATOM 4535 C C . THR B 1 122 ? -8.25 -11.281 -19.969 1 98.5 122 THR B C 1
ATOM 4537 O O . THR B 1 122 ? -7.492 -10.586 -20.656 1 98.5 122 THR B O 1
ATOM 4540 N N . LYS B 1 123 ? -9.438 -11.523 -20.344 1 98.06 123 LYS B N 1
ATOM 4541 C CA . LYS B 1 123 ? -9.977 -11.023 -21.594 1 98.06 123 LYS B CA 1
ATOM 4542 C C . LYS B 1 123 ? -10.016 -9.5 -21.625 1 98.06 123 LYS B C 1
ATOM 4544 O O . LYS B 1 123 ? -9.641 -8.875 -22.609 1 98.06 123 LYS B O 1
ATOM 4549 N N . LEU B 1 124 ? -10.523 -8.961 -20.578 1 98.19 124 LEU B N 1
ATOM 4550 C CA . LEU B 1 124 ? -10.609 -7.512 -20.469 1 98.19 124 LEU B CA 1
ATOM 4551 C C . LEU B 1 124 ? -9.227 -6.879 -20.594 1 98.19 124 LEU B C 1
ATOM 4553 O O . LEU B 1 124 ? -9.039 -5.91 -21.328 1 98.19 124 LEU B O 1
ATOM 4557 N N . LEU B 1 125 ? -8.305 -7.395 -19.859 1 98.81 125 LEU B N 1
ATOM 4558 C CA . LEU B 1 125 ? -6.949 -6.848 -19.875 1 98.81 125 LEU B CA 1
ATOM 4559 C C . LEU B 1 125 ? -6.328 -6.984 -21.266 1 98.81 125 LEU B C 1
ATOM 4561 O O . LEU B 1 125 ? -5.621 -6.082 -21.719 1 98.81 125 LEU B O 1
ATOM 4565 N N . TYR B 1 126 ? -6.551 -8.125 -21.859 1 98.69 126 TYR B N 1
ATOM 4566 C CA . TYR B 1 126 ? -6.031 -8.367 -23.203 1 98.69 126 TYR B CA 1
ATOM 4567 C C . TYR B 1 126 ? -6.551 -7.32 -24.188 1 98.69 126 TYR B C 1
ATOM 4569 O O . TYR B 1 126 ? -5.777 -6.73 -24.938 1 98.69 126 TYR B O 1
ATOM 4577 N N . LEU B 1 127 ? -7.824 -7.074 -24.172 1 98.5 127 LEU B N 1
ATOM 4578 C CA . LEU B 1 127 ? -8.453 -6.109 -25.062 1 98.5 127 LEU B CA 1
ATOM 4579 C C . LEU B 1 127 ? -7.906 -4.707 -24.828 1 98.5 127 LEU B C 1
ATOM 4581 O O . LEU B 1 127 ? -7.613 -3.982 -25.781 1 98.5 127 LEU B O 1
ATOM 4585 N N . ARG B 1 128 ? -7.773 -4.34 -23.609 1 98.44 128 ARG B N 1
ATOM 4586 C CA . ARG B 1 128 ? -7.27 -3.014 -23.266 1 98.44 128 ARG B CA 1
ATOM 4587 C C . ARG B 1 128 ? -5.816 -2.854 -23.703 1 98.44 128 ARG B C 1
ATOM 4589 O O . ARG B 1 128 ? -5.426 -1.799 -24.203 1 98.44 128 ARG B O 1
ATOM 4596 N N . ALA B 1 129 ? -5.004 -3.875 -23.453 1 98.69 129 ALA B N 1
ATOM 4597 C CA . ALA B 1 129 ? -3.605 -3.836 -23.859 1 98.69 129 ALA B CA 1
ATOM 4598 C C . ALA B 1 129 ? -3.486 -3.641 -25.375 1 98.69 129 ALA B C 1
ATOM 4600 O O . ALA B 1 129 ? -2.648 -2.865 -25.844 1 98.69 129 ALA B O 1
ATOM 4601 N N . ARG B 1 130 ? -4.277 -4.297 -26.078 1 98.12 130 ARG B N 1
ATOM 4602 C CA . ARG B 1 130 ? -4.285 -4.172 -27.531 1 98.12 130 ARG B CA 1
ATOM 4603 C C . ARG B 1 130 ? -4.668 -2.756 -27.953 1 98.12 130 ARG B C 1
ATOM 4605 O O . ARG B 1 130 ? -4.023 -2.17 -28.828 1 98.12 130 ARG B O 1
ATOM 4612 N N . GLU B 1 131 ? -5.66 -2.258 -27.328 1 98.25 131 GLU B N 1
ATOM 4613 C CA . GLU B 1 131 ? -6.141 -0.914 -27.641 1 98.25 131 GLU B CA 1
ATOM 4614 C C . GLU B 1 131 ? -5.059 0.131 -27.391 1 98.25 131 GLU B C 1
ATOM 4616 O O . GLU B 1 131 ? -4.988 1.146 -28.078 1 98.25 131 GLU B O 1
ATOM 4621 N N . LEU B 1 132 ? -4.246 -0.174 -26.469 1 98.25 132 LEU B N 1
ATOM 4622 C CA . LEU B 1 132 ? -3.234 0.79 -26.047 1 98.25 132 LEU B CA 1
ATOM 4623 C C . LEU B 1 132 ? -1.972 0.647 -26.891 1 98.25 132 LEU B C 1
ATOM 4625 O O . LEU B 1 132 ? -1.024 1.421 -26.734 1 98.25 132 LEU B O 1
ATOM 4629 N N . GLY B 1 133 ? -1.86 -0.379 -27.719 1 98.19 133 GLY B N 1
ATOM 4630 C CA . GLY B 1 133 ? -0.774 -0.482 -28.672 1 98.19 133 GLY B CA 1
ATOM 4631 C C . GLY B 1 133 ? 0.322 -1.436 -28.234 1 98.19 133 GLY B C 1
ATOM 4632 O O . GLY B 1 133 ? 1.427 -1.41 -28.781 1 98.19 133 GLY B O 1
ATOM 4633 N N . VAL B 1 134 ? 0.061 -2.264 -27.266 1 98.69 134 VAL B N 1
ATOM 4634 C CA . VAL B 1 134 ? 1.021 -3.297 -26.906 1 98.69 134 VAL B CA 1
ATOM 4635 C C . VAL B 1 134 ? 1.27 -4.223 -28.094 1 98.69 134 VAL B C 1
ATOM 4637 O O . VAL B 1 134 ? 0.331 -4.598 -28.797 1 98.69 134 VAL B O 1
ATOM 4640 N N . ASN B 1 135 ? 2.516 -4.5 -28.359 1 98.5 135 ASN B N 1
ATOM 4641 C CA . ASN B 1 135 ? 2.869 -5.445 -29.422 1 98.5 135 ASN B CA 1
ATOM 4642 C C . ASN B 1 135 ? 2.822 -6.887 -28.922 1 98.5 135 ASN B C 1
ATOM 4644 O O . ASN B 1 135 ? 3.619 -7.281 -28.062 1 98.5 135 ASN B O 1
ATOM 4648 N N . PHE B 1 136 ? 1.915 -7.648 -29.484 1 98.25 136 PHE B N 1
ATOM 4649 C CA . PHE B 1 136 ? 1.788 -9.047 -29.094 1 98.25 136 PHE B CA 1
ATOM 4650 C C . PHE B 1 136 ? 2.553 -9.953 -30.047 1 98.25 136 PHE B C 1
ATOM 4652 O O . PHE B 1 136 ? 2.398 -9.852 -31.266 1 98.25 136 PHE B O 1
ATOM 4659 N N . VAL B 1 137 ? 3.375 -10.75 -29.484 1 97.62 137 VAL B N 1
ATOM 4660 C CA . VAL B 1 137 ? 4.086 -11.773 -30.25 1 97.62 137 VAL B CA 1
ATOM 4661 C C . VAL B 1 137 ? 3.635 -13.164 -29.812 1 97.62 137 VAL B C 1
ATOM 4663 O O . VAL B 1 137 ? 3.805 -13.531 -28.641 1 97.62 137 VAL B O 1
ATOM 4666 N N . ARG B 1 138 ? 3.094 -13.898 -30.734 1 95.62 138 ARG B N 1
ATOM 4667 C CA . ARG B 1 138 ? 2.699 -15.273 -30.438 1 95.62 138 ARG B CA 1
ATOM 4668 C C . ARG B 1 138 ? 3.898 -16.203 -30.484 1 95.62 138 ARG B C 1
ATOM 4670 O O . ARG B 1 138 ? 4.66 -16.203 -31.438 1 95.62 138 ARG B O 1
ATOM 4677 N N . GLY B 1 139 ? 4.121 -16.938 -29.375 1 93.5 139 GLY B N 1
ATOM 4678 C CA . GLY B 1 139 ? 5.223 -17.875 -29.297 1 93.5 139 GLY B CA 1
ATOM 4679 C C . GLY B 1 139 ? 5.652 -18.188 -27.875 1 93.5 139 GLY B C 1
ATOM 4680 O O . GLY B 1 139 ? 5.105 -17.641 -26.922 1 93.5 139 GLY B O 1
ATOM 4681 N N . LYS B 1 140 ? 6.531 -19.125 -27.844 1 92.69 140 LYS B N 1
ATOM 4682 C CA . LYS B 1 140 ? 7.098 -19.531 -26.562 1 92.69 140 LYS B CA 1
ATOM 4683 C C . LYS B 1 140 ? 8.531 -19.016 -26.406 1 92.69 140 LYS B C 1
ATOM 4685 O O . LYS B 1 140 ? 9.352 -19.188 -27.312 1 92.69 140 LYS B O 1
ATOM 4690 N N . THR B 1 141 ? 8.734 -18.25 -25.359 1 96.44 141 THR B N 1
ATOM 4691 C CA . THR B 1 141 ? 10.102 -17.859 -25.047 1 96.44 141 THR B CA 1
ATOM 4692 C C . THR B 1 141 ? 10.938 -19.078 -24.656 1 96.44 141 THR B C 1
ATOM 4694 O O . THR B 1 141 ? 10.578 -19.812 -23.734 1 96.44 141 THR B O 1
ATOM 4697 N N . GLU B 1 142 ? 12.102 -19.188 -25.266 1 96.62 142 GLU B N 1
ATOM 4698 C CA . GLU B 1 142 ? 12.898 -20.406 -25.094 1 96.62 142 GLU B CA 1
ATOM 4699 C C . GLU B 1 142 ? 14.07 -20.156 -24.141 1 96.62 142 GLU B C 1
ATOM 4701 O O . GLU B 1 142 ? 14.531 -21.062 -23.453 1 96.62 142 GLU B O 1
ATOM 4706 N N . GLU B 1 143 ? 14.508 -18.938 -24.188 1 97.25 143 GLU B N 1
ATOM 4707 C CA . GLU B 1 143 ? 15.734 -18.672 -23.453 1 97.25 143 GLU B CA 1
ATOM 4708 C C . GLU B 1 143 ? 15.906 -17.188 -23.172 1 97.25 143 GLU B C 1
ATOM 4710 O O . GLU B 1 143 ? 15.57 -16.344 -24.016 1 97.25 143 GLU B O 1
ATOM 4715 N N . LEU B 1 144 ? 16.375 -16.906 -21.953 1 97.56 144 LEU B N 1
ATOM 4716 C CA . LEU B 1 144 ? 16.781 -15.539 -21.641 1 97.56 144 LEU B CA 1
ATOM 4717 C C . LEU B 1 144 ? 18.125 -15.211 -22.297 1 97.56 144 LEU B C 1
ATOM 4719 O O . LEU B 1 144 ? 19.016 -16.062 -22.328 1 97.56 144 LEU B O 1
ATOM 4723 N N . ALA B 1 145 ? 18.234 -14.031 -22.844 1 96.44 145 ALA B N 1
ATOM 4724 C CA . ALA B 1 145 ? 19.516 -13.547 -23.359 1 96.44 145 ALA B CA 1
ATOM 4725 C C . ALA B 1 145 ? 20.219 -12.672 -22.328 1 96.44 145 ALA B C 1
ATOM 4727 O O . ALA B 1 145 ? 19.734 -11.594 -21.984 1 96.44 145 ALA B O 1
ATOM 4728 N N . THR B 1 146 ? 21.297 -13.211 -21.812 1 94.19 146 THR B N 1
ATOM 4729 C CA . THR B 1 146 ? 22.031 -12.469 -20.797 1 94.19 146 THR B CA 1
ATOM 4730 C C . THR B 1 146 ? 23.5 -12.297 -21.188 1 94.19 146 THR B C 1
ATOM 4732 O O . THR B 1 146 ? 24.031 -13.094 -21.969 1 94.19 146 THR B O 1
ATOM 4735 N N . LYS B 1 147 ? 24.094 -11.18 -20.734 1 91.12 147 LYS B N 1
ATOM 4736 C CA . LYS B 1 147 ? 25.516 -10.891 -20.891 1 91.12 147 LYS B CA 1
ATOM 4737 C C . LYS B 1 147 ? 26.078 -10.188 -19.656 1 91.12 147 LYS B C 1
ATOM 4739 O O . LYS B 1 147 ? 25.562 -9.133 -19.266 1 91.12 147 LYS B O 1
ATOM 4744 N N . ARG B 1 148 ? 27.094 -10.703 -19.031 1 88.38 148 ARG B N 1
ATOM 4745 C CA . ARG B 1 148 ? 27.797 -10.125 -17.891 1 88.38 148 ARG B CA 1
ATOM 4746 C C . ARG B 1 148 ? 26.812 -9.758 -16.766 1 88.38 148 ARG B C 1
ATOM 4748 O O . ARG B 1 148 ? 26.828 -8.625 -16.281 1 88.38 148 ARG B O 1
ATOM 4755 N N . GLY B 1 149 ? 25.859 -10.695 -16.641 1 91.69 149 GLY B N 1
ATOM 4756 C CA . GLY B 1 149 ? 24.953 -10.516 -15.508 1 91.69 149 GLY B CA 1
ATOM 4757 C C . GLY B 1 149 ? 23.812 -9.547 -15.797 1 91.69 149 GLY B C 1
ATOM 4758 O O . GLY B 1 149 ? 23.109 -9.117 -14.883 1 91.69 149 GLY B O 1
ATOM 4759 N N . LYS B 1 150 ? 23.656 -9.266 -17.094 1 94.31 150 LYS B N 1
ATOM 4760 C CA . LYS B 1 150 ? 22.625 -8.328 -17.516 1 94.31 150 LYS B CA 1
ATOM 4761 C C . LYS B 1 150 ? 21.703 -8.961 -18.562 1 94.31 150 LYS B C 1
ATOM 4763 O O . LYS B 1 150 ? 22.188 -9.602 -19.5 1 94.31 150 LYS B O 1
ATOM 4768 N N . ALA B 1 151 ? 20.422 -8.828 -18.344 1 96.12 151 ALA B N 1
ATOM 4769 C CA . ALA B 1 151 ? 19.469 -9.289 -19.344 1 96.12 151 ALA B CA 1
ATOM 4770 C C . ALA B 1 151 ? 19.391 -8.312 -20.516 1 96.12 151 ALA B C 1
ATOM 4772 O O . ALA B 1 151 ? 19.312 -7.098 -20.312 1 96.12 151 ALA B O 1
ATOM 4773 N N . CYS B 1 152 ? 19.375 -8.859 -21.75 1 95.75 152 CYS B N 1
ATOM 4774 C CA . CYS B 1 152 ? 19.359 -8.023 -22.953 1 95.75 152 CYS B CA 1
ATOM 4775 C C . CYS B 1 152 ? 18.234 -8.414 -23.891 1 95.75 152 CYS B C 1
ATOM 4777 O O . CYS B 1 152 ? 18.109 -7.859 -24.984 1 95.75 152 CYS B O 1
ATOM 4779 N N . GLY B 1 153 ? 17.5 -9.344 -23.484 1 96.75 153 GLY B N 1
ATOM 4780 C CA . GLY B 1 153 ? 16.422 -9.805 -24.328 1 96.75 153 GLY B CA 1
ATOM 4781 C C . GLY B 1 153 ? 16.078 -11.266 -24.125 1 96.75 153 GLY B C 1
ATOM 4782 O O . GLY B 1 153 ? 16.297 -11.82 -23.047 1 96.75 153 GLY B O 1
ATOM 4783 N N . VAL B 1 154 ? 15.367 -11.828 -25.188 1 97.75 154 VAL B N 1
ATOM 4784 C CA . VAL B 1 154 ? 14.961 -13.227 -25.109 1 97.75 154 VAL B CA 1
ATOM 4785 C C . VAL B 1 154 ? 15.07 -13.867 -26.5 1 97.75 154 VAL B C 1
ATOM 4787 O O . VAL B 1 154 ? 15.18 -13.172 -27.5 1 97.75 154 VAL B O 1
ATOM 4790 N N . PHE B 1 155 ? 15.117 -15.156 -26.469 1 97.31 155 PHE B N 1
ATOM 4791 C CA . PHE B 1 155 ? 15 -15.93 -27.703 1 97.31 155 PHE B CA 1
ATOM 4792 C C . PHE B 1 155 ? 13.609 -16.531 -27.828 1 97.31 155 PHE B C 1
ATOM 4794 O O . PHE B 1 155 ? 13.141 -17.219 -26.906 1 97.31 155 PHE B O 1
ATOM 4801 N N . VAL B 1 156 ? 12.93 -16.297 -28.938 1 96.38 156 VAL B N 1
ATOM 4802 C CA . VAL B 1 156 ? 11.625 -16.859 -29.25 1 96.38 156 VAL B CA 1
ATOM 4803 C C . VAL B 1 156 ? 11.719 -17.688 -30.531 1 96.38 156 VAL B C 1
ATOM 4805 O O . VAL B 1 156 ? 11.945 -17.125 -31.625 1 96.38 156 VAL B O 1
ATOM 4808 N N . GLU B 1 157 ? 11.57 -18.922 -30.375 1 89.94 157 GLU B N 1
ATOM 4809 C CA . GLU B 1 157 ? 11.68 -19.828 -31.531 1 89.94 157 GLU B CA 1
ATOM 4810 C C . GLU B 1 157 ? 12.992 -19.609 -32.281 1 89.94 157 GLU B C 1
ATOM 4812 O O . GLU B 1 157 ? 13 -19.453 -33.5 1 89.94 157 GLU B O 1
ATOM 4817 N N . GLY B 1 158 ? 13.945 -19.406 -31.578 1 90.25 158 GLY B N 1
ATOM 4818 C CA . GLY B 1 158 ? 15.289 -19.281 -32.094 1 90.25 158 GLY B CA 1
ATOM 4819 C C . GLY B 1 158 ? 15.656 -17.859 -32.469 1 90.25 158 GLY B C 1
ATOM 4820 O O . GLY B 1 158 ? 16.812 -17.562 -32.781 1 90.25 158 GLY B O 1
ATOM 4821 N N . GLU B 1 159 ? 14.773 -16.953 -32.5 1 94 159 GLU B N 1
ATOM 4822 C CA . GLU B 1 159 ? 15.008 -15.57 -32.875 1 94 159 GLU B CA 1
ATOM 4823 C C . GLU B 1 159 ? 15.273 -14.695 -31.641 1 94 159 GLU B C 1
ATOM 4825 O O . GLU B 1 159 ? 14.562 -14.789 -30.641 1 94 159 GLU B O 1
ATOM 4830 N N . PHE B 1 160 ? 16.266 -13.828 -31.844 1 95.31 160 PHE B N 1
ATOM 4831 C CA . PHE B 1 160 ? 16.641 -12.93 -30.766 1 95.31 160 PHE B CA 1
ATOM 4832 C C . PHE B 1 160 ? 15.812 -11.656 -30.797 1 95.31 160 PHE B C 1
ATOM 4834 O O . PHE B 1 160 ? 15.758 -10.969 -31.812 1 95.31 160 PHE B O 1
ATOM 4841 N N . LEU B 1 161 ? 15.141 -11.344 -29.734 1 96.19 161 LEU B N 1
ATOM 4842 C CA . LEU B 1 161 ? 14.453 -10.07 -29.531 1 96.19 161 LEU B CA 1
ATOM 4843 C C . LEU B 1 161 ? 15.148 -9.25 -28.453 1 96.19 161 LEU B C 1
ATOM 4845 O O . LEU B 1 161 ? 15.234 -9.68 -27.297 1 96.19 161 LEU B O 1
ATOM 4849 N N . ARG B 1 162 ? 15.586 -8.117 -28.75 1 96.25 162 ARG B N 1
ATOM 4850 C CA . ARG B 1 162 ? 16.328 -7.25 -27.844 1 96.25 162 ARG B CA 1
ATOM 4851 C C . ARG B 1 162 ? 15.391 -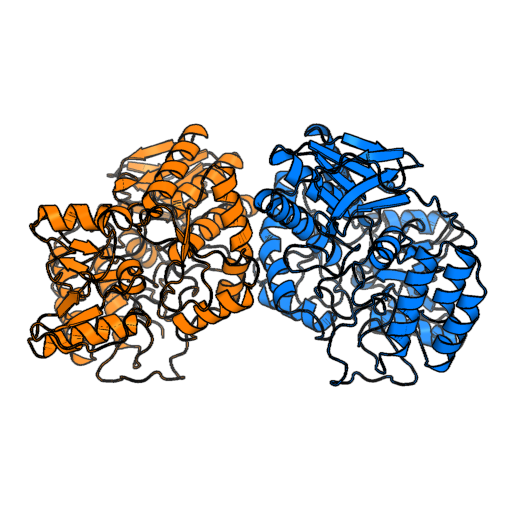6.367 -27.031 1 96.25 162 ARG B C 1
ATOM 4853 O O . ARG B 1 162 ? 14.43 -5.809 -27.578 1 96.25 162 ARG B O 1
ATOM 4860 N N . PHE B 1 163 ? 15.695 -6.281 -25.766 1 97.31 163 PHE B N 1
ATOM 4861 C CA . PHE B 1 163 ? 14.93 -5.406 -24.891 1 97.31 163 PHE B CA 1
ATOM 4862 C C . PHE B 1 163 ? 15.852 -4.699 -23.891 1 97.31 163 PHE B C 1
ATOM 4864 O O . PHE B 1 163 ? 16.891 -5.238 -23.516 1 97.31 163 PHE B O 1
ATOM 4871 N N . ASP B 1 164 ? 15.5 -3.492 -23.469 1 97.5 164 ASP B N 1
ATOM 4872 C CA . ASP B 1 164 ? 16.188 -2.766 -22.422 1 97.5 164 ASP B CA 1
ATOM 4873 C C . ASP B 1 164 ? 15.891 -3.367 -21.047 1 97.5 164 ASP B C 1
ATOM 4875 O O . ASP B 1 164 ? 16.75 -3.354 -20.156 1 97.5 164 ASP B O 1
ATOM 4879 N N . ALA B 1 165 ? 14.688 -3.852 -20.875 1 98 165 ALA B N 1
ATOM 4880 C CA . ALA B 1 165 ? 14.227 -4.555 -19.688 1 98 165 ALA B CA 1
ATOM 4881 C C . ALA B 1 165 ? 13.367 -5.758 -20.047 1 98 165 ALA B C 1
ATOM 4883 O O . ALA B 1 165 ? 12.609 -5.711 -21.031 1 98 165 ALA B O 1
ATOM 4884 N N . THR B 1 166 ? 13.523 -6.797 -19.328 1 98.62 166 THR B N 1
ATOM 4885 C CA . THR B 1 166 ? 12.727 -8 -19.5 1 98.62 166 THR B CA 1
ATOM 4886 C C . THR B 1 166 ? 11.953 -8.336 -18.234 1 98.62 166 THR B C 1
ATOM 4888 O O . THR B 1 166 ? 12.523 -8.352 -17.141 1 98.62 166 THR B O 1
ATOM 4891 N N . VAL B 1 167 ? 10.656 -8.555 -18.344 1 98.94 167 VAL B N 1
ATOM 4892 C CA . VAL B 1 167 ? 9.805 -8.945 -17.234 1 98.94 167 VAL B CA 1
ATOM 4893 C C . VAL B 1 167 ? 9.328 -10.383 -17.422 1 98.94 167 VAL B C 1
ATOM 4895 O O . VAL B 1 167 ? 8.664 -10.695 -18.422 1 98.94 167 VAL B O 1
ATOM 4898 N N . ILE B 1 168 ? 9.664 -11.258 -16.5 1 98.94 168 ILE B N 1
ATOM 4899 C CA . ILE B 1 168 ? 9.211 -12.641 -16.547 1 98.94 168 ILE B CA 1
ATOM 4900 C C . ILE B 1 168 ? 7.859 -12.773 -15.852 1 98.94 168 ILE B C 1
ATOM 4902 O O . ILE B 1 168 ? 7.746 -12.531 -14.648 1 98.94 168 ILE B O 1
ATOM 4906 N N . ALA B 1 169 ? 6.852 -13.094 -16.562 1 98.75 169 ALA B N 1
ATOM 4907 C CA . ALA B 1 169 ? 5.5 -13.359 -16.078 1 98.75 169 ALA B CA 1
ATOM 4908 C C . ALA B 1 169 ? 4.973 -14.688 -16.625 1 98.75 169 ALA B C 1
ATOM 4910 O O . ALA B 1 169 ? 3.805 -14.781 -17.016 1 98.75 169 ALA B O 1
ATOM 4911 N N . SER B 1 170 ? 5.762 -15.695 -16.656 1 97.62 170 SER B N 1
ATOM 4912 C CA . SER B 1 170 ? 5.52 -16.938 -17.375 1 97.62 170 SER B CA 1
ATOM 4913 C C . SER B 1 170 ? 4.711 -17.922 -16.547 1 97.62 170 SER B C 1
ATOM 4915 O O . SER B 1 170 ? 4.328 -18.984 -17.031 1 97.62 170 SER B O 1
ATOM 4917 N N . GLY B 1 171 ? 4.441 -17.578 -15.289 1 97.69 171 GLY B N 1
ATOM 4918 C CA . GLY B 1 171 ? 3.795 -18.531 -14.406 1 97.69 171 GLY B CA 1
ATOM 4919 C C . GLY B 1 171 ? 4.777 -19.422 -13.664 1 97.69 171 GLY B C 1
ATOM 4920 O O . GLY B 1 171 ? 5.992 -19.25 -13.789 1 97.69 171 GLY B O 1
ATOM 4921 N N . GLY B 1 172 ? 4.223 -20.344 -12.875 1 98 172 GLY B N 1
ATOM 4922 C CA . GLY B 1 172 ? 5.051 -21.203 -12.055 1 98 172 GLY B CA 1
ATOM 4923 C C . GLY B 1 172 ? 5.48 -22.484 -12.766 1 98 172 GLY B C 1
ATOM 4924 O O . GLY B 1 172 ? 5.918 -22.438 -13.914 1 98 172 GLY B O 1
ATOM 4925 N N . PHE B 1 173 ? 5.461 -23.594 -12.031 1 98.38 173 PHE B N 1
ATOM 4926 C CA . PHE B 1 173 ? 5.965 -24.828 -12.625 1 98.38 173 PHE B CA 1
ATOM 4927 C C . PHE B 1 173 ? 5.09 -26.016 -12.234 1 98.38 173 PHE B C 1
ATOM 4929 O O . PHE B 1 173 ? 5.57 -27.141 -12.148 1 98.38 173 PHE B O 1
ATOM 4936 N N . SER B 1 174 ? 3.846 -25.734 -11.961 1 96.56 174 SER B N 1
ATOM 4937 C CA . SER B 1 174 ? 2.926 -26.828 -11.625 1 96.56 174 SER B CA 1
ATOM 4938 C C . SER B 1 174 ? 2.805 -27.812 -12.773 1 96.56 174 SER B C 1
ATOM 4940 O O . SER B 1 174 ? 2.52 -29 -12.555 1 96.56 174 SER B O 1
ATOM 4942 N N . GLY B 1 175 ? 3.111 -27.359 -13.984 1 95.62 175 GLY B N 1
ATOM 4943 C CA . GLY B 1 175 ? 3.072 -28.219 -15.156 1 95.62 175 GLY B CA 1
ATOM 4944 C C . GLY B 1 175 ? 4.168 -29.266 -15.172 1 95.62 175 GLY B C 1
ATOM 4945 O O . GLY B 1 175 ? 4.164 -30.172 -16.016 1 95.62 175 GLY B O 1
ATOM 4946 N N . LEU B 1 176 ? 5.004 -29.219 -14.273 1 96.56 176 LEU B N 1
ATOM 4947 C CA . LEU B 1 176 ? 6.059 -30.219 -14.156 1 96.56 176 LEU B CA 1
ATOM 4948 C C . LEU B 1 176 ? 5.598 -31.391 -13.297 1 96.56 176 LEU B C 1
ATOM 4950 O O . LEU B 1 176 ? 6.355 -32.344 -13.078 1 96.56 176 LEU B O 1
ATOM 4954 N N . PHE B 1 177 ? 4.414 -31.359 -12.82 1 95.56 177 PHE B N 1
ATOM 4955 C CA . PHE B 1 177 ? 3.781 -32.5 -12.133 1 95.56 177 PHE B CA 1
ATOM 4956 C C . PHE B 1 177 ? 2.785 -33.188 -13.055 1 95.56 177 PHE B C 1
ATOM 4958 O O . PHE B 1 177 ? 2.148 -32.562 -13.891 1 95.56 177 PHE B O 1
ATOM 4965 N N . LYS B 1 178 ? 2.639 -34.406 -12.859 1 91.75 178 LYS B N 1
ATOM 4966 C CA . LYS B 1 178 ? 1.872 -35.25 -13.773 1 91.75 178 LYS B CA 1
ATOM 4967 C C . LYS B 1 178 ? 0.431 -34.75 -13.891 1 91.75 178 LYS B C 1
ATOM 4969 O O . LYS B 1 178 ? -0.118 -34.688 -14.992 1 91.75 178 LYS B O 1
ATOM 4974 N N . PHE B 1 179 ? -0.221 -34.438 -12.844 1 90.5 179 PHE B N 1
ATOM 4975 C CA . PHE B 1 179 ? -1.591 -33.938 -12.82 1 90.5 179 PHE B CA 1
ATOM 4976 C C . PHE B 1 179 ? -1.638 -32.5 -12.305 1 90.5 179 PHE B C 1
ATOM 4978 O O . PHE B 1 179 ? -1.271 -32.25 -11.156 1 90.5 179 PHE B O 1
ATOM 4985 N N . THR B 1 180 ? -2.057 -31.594 -13.125 1 93.12 180 THR B N 1
ATOM 4986 C CA . THR B 1 180 ? -2.109 -30.188 -12.734 1 93.12 180 THR B CA 1
ATOM 4987 C C . THR B 1 180 ? -3.438 -29.562 -13.148 1 93.12 180 THR B C 1
ATOM 4989 O O . THR B 1 180 ? -4.043 -29.969 -14.133 1 93.12 180 THR B O 1
ATOM 4992 N N . ALA B 1 181 ? -3.875 -28.641 -12.359 1 89.19 181 ALA B N 1
ATOM 4993 C CA . ALA B 1 181 ? -5.086 -27.875 -12.656 1 89.19 181 ALA B CA 1
ATOM 4994 C C . ALA B 1 181 ? -4.82 -26.797 -13.703 1 89.19 181 ALA B C 1
ATOM 4996 O O . ALA B 1 181 ? -5.754 -26.281 -14.328 1 89.19 181 ALA B O 1
ATOM 4997 N N . GLY B 1 182 ? -3.59 -26.5 -13.859 1 89.88 182 GLY B N 1
ATOM 4998 C CA . GLY B 1 182 ? -3.219 -25.422 -14.773 1 89.88 182 GLY B CA 1
ATOM 4999 C C . GLY B 1 182 ? -2.791 -25.922 -16.141 1 89.88 182 GLY B C 1
ATOM 5000 O O . GLY B 1 182 ? -3.125 -27.047 -16.531 1 89.88 182 GLY B O 1
ATOM 5001 N N . SER B 1 183 ? -2.174 -25.047 -16.859 1 90.62 183 SER B N 1
ATOM 5002 C CA . SER B 1 183 ? -1.656 -25.375 -18.172 1 90.62 183 SER B CA 1
ATOM 5003 C C . SER B 1 183 ? -0.463 -26.328 -18.078 1 90.62 183 SER B C 1
ATOM 5005 O O . SER B 1 183 ? 0.483 -26.062 -17.328 1 90.62 183 SER B O 1
ATOM 5007 N N . PRO B 1 184 ? -0.501 -27.375 -18.844 1 89.12 184 PRO B N 1
ATOM 5008 C CA . PRO B 1 184 ? 0.66 -28.281 -18.859 1 89.12 184 PRO B CA 1
ATOM 5009 C C . PRO B 1 184 ? 1.902 -27.609 -19.453 1 89.12 184 PRO B C 1
ATOM 5011 O O . PRO B 1 184 ? 3.014 -28.125 -19.281 1 89.12 184 PRO B O 1
ATOM 5014 N N . GLU B 1 185 ? 1.691 -26.5 -20.047 1 89.06 185 GLU B N 1
ATOM 5015 C CA . GLU B 1 185 ? 2.809 -25.781 -20.672 1 89.06 185 GLU B CA 1
ATOM 5016 C C . GLU B 1 185 ? 3.57 -24.953 -19.641 1 89.06 185 GLU B C 1
ATOM 5018 O O . GLU B 1 185 ? 4.688 -24.5 -19.906 1 89.06 185 GLU B O 1
ATOM 5023 N N . ASN B 1 186 ? 3.008 -24.797 -18.5 1 94.25 186 ASN B N 1
ATOM 5024 C CA . ASN B 1 186 ? 3.666 -24.047 -17.453 1 94.25 186 ASN B CA 1
ATOM 5025 C C . ASN B 1 186 ? 4.676 -24.906 -16.688 1 94.25 186 ASN B C 1
ATOM 5027 O O . ASN B 1 186 ? 4.508 -25.156 -15.492 1 94.25 186 ASN B O 1
ATOM 5031 N N . THR B 1 187 ? 5.793 -25.172 -17.344 1 96.25 187 THR B N 1
ATOM 5032 C CA . THR B 1 187 ? 6.758 -26.141 -16.828 1 96.25 187 THR B CA 1
ATOM 5033 C C . THR B 1 187 ? 7.809 -25.453 -15.969 1 96.25 187 THR B C 1
ATOM 5035 O O . THR B 1 187 ? 8.547 -26.125 -15.234 1 96.25 187 THR B O 1
ATOM 5038 N N . GLY B 1 188 ? 7.879 -24.156 -16.016 1 97.88 188 GLY B N 1
ATOM 5039 C CA . GLY B 1 188 ? 8.891 -23.438 -15.25 1 97.88 188 GLY B CA 1
ATOM 5040 C C . GLY B 1 188 ? 10.219 -23.328 -15.977 1 97.88 188 GLY B C 1
ATOM 5041 O O . GLY B 1 188 ? 11.242 -23.047 -15.359 1 97.88 188 GLY B O 1
ATOM 5042 N N . LEU B 1 189 ? 10.188 -23.469 -17.281 1 97.94 189 LEU B N 1
ATOM 5043 C CA . LEU B 1 189 ? 11.398 -23.453 -18.094 1 97.94 189 LEU B CA 1
ATOM 5044 C C . LEU B 1 189 ? 12.203 -22.188 -17.859 1 97.94 189 LEU B C 1
ATOM 5046 O O . LEU B 1 189 ? 13.414 -22.234 -17.641 1 97.94 189 LEU B O 1
ATOM 5050 N N . ILE B 1 190 ? 11.531 -21.062 -17.859 1 98.19 190 ILE B N 1
ATOM 5051 C CA . ILE B 1 190 ? 12.203 -19.781 -17.75 1 98.19 190 ILE B CA 1
ATOM 5052 C C . ILE B 1 190 ? 12.703 -19.578 -16.312 1 98.19 190 ILE B C 1
ATOM 5054 O O . ILE B 1 190 ? 13.727 -18.922 -16.094 1 98.19 190 ILE B O 1
ATOM 5058 N N . ILE B 1 191 ? 12.055 -20.156 -15.344 1 98.75 191 ILE B N 1
ATOM 5059 C CA . ILE B 1 191 ? 12.547 -20.141 -13.969 1 98.75 191 ILE B CA 1
ATOM 5060 C C . ILE B 1 191 ? 13.875 -20.891 -13.891 1 98.75 191 ILE B C 1
ATOM 5062 O O . ILE B 1 191 ? 14.852 -20.375 -13.344 1 98.75 191 ILE B O 1
ATOM 5066 N N . GLY B 1 192 ? 13.906 -22.094 -14.477 1 98.69 192 GLY B N 1
ATOM 5067 C CA . GLY B 1 192 ? 15.148 -22.859 -14.531 1 98.69 192 GLY B CA 1
ATOM 5068 C C . GLY B 1 192 ? 16.25 -22.125 -15.266 1 98.69 192 GLY B C 1
ATOM 5069 O O . GLY B 1 192 ? 17.422 -22.156 -14.852 1 98.69 192 GLY B O 1
ATOM 5070 N N . ASP B 1 193 ? 15.875 -21.453 -16.328 1 98.5 193 ASP B N 1
ATOM 5071 C CA . ASP B 1 193 ? 16.844 -20.688 -17.125 1 98.5 193 ASP B CA 1
ATOM 5072 C C . ASP B 1 193 ? 17.438 -19.547 -16.312 1 98.5 193 ASP B C 1
ATOM 5074 O O . ASP B 1 193 ? 18.656 -19.312 -16.359 1 98.5 193 ASP B O 1
ATOM 5078 N N . ALA B 1 194 ? 16.594 -18.844 -15.594 1 98.62 194 ALA B N 1
ATOM 5079 C CA . ALA B 1 194 ? 17.062 -17.75 -14.75 1 98.62 194 ALA B CA 1
ATOM 5080 C C . ALA B 1 194 ? 18.047 -18.25 -13.695 1 98.62 194 ALA B C 1
ATOM 5082 O O . ALA B 1 194 ? 19.078 -17.641 -13.453 1 98.62 194 ALA B O 1
ATOM 5083 N N . VAL B 1 195 ? 17.719 -19.406 -13.07 1 98.56 195 VAL B N 1
ATOM 5084 C CA . VAL B 1 195 ? 18.594 -19.984 -12.055 1 98.56 195 VAL B CA 1
ATOM 5085 C C . VAL B 1 195 ? 19.953 -20.328 -12.672 1 98.56 195 VAL B C 1
ATOM 5087 O O . VAL B 1 195 ? 21 -20 -12.109 1 98.56 195 VAL B O 1
ATOM 5090 N N . MET B 1 196 ? 19.906 -20.969 -13.773 1 97.62 196 MET B N 1
ATOM 5091 C CA . MET B 1 196 ? 21.125 -21.359 -14.469 1 97.62 196 MET B CA 1
ATOM 5092 C C . MET B 1 196 ? 21.984 -20.156 -14.805 1 97.62 196 MET B C 1
ATOM 5094 O O . MET B 1 196 ? 23.219 -20.234 -14.805 1 97.62 196 MET B O 1
ATOM 5098 N N . LYS B 1 197 ? 21.391 -19.062 -14.977 1 97 197 LYS B N 1
ATOM 5099 C CA . LYS B 1 197 ? 22.094 -17.859 -15.422 1 97 197 LYS B CA 1
ATOM 5100 C C . LYS B 1 197 ? 22.422 -16.938 -14.242 1 97 197 LYS B C 1
ATOM 5102 O O . LYS B 1 197 ? 22.891 -15.82 -14.43 1 97 197 LYS B O 1
ATOM 5107 N N . GLY B 1 198 ? 22.031 -17.312 -13.078 1 97.38 198 GLY B N 1
ATOM 5108 C CA . GLY B 1 198 ? 22.578 -16.625 -11.922 1 97.38 198 GLY B CA 1
ATOM 5109 C C . GLY B 1 198 ? 21.531 -15.969 -11.055 1 97.38 198 GLY B C 1
ATOM 5110 O O . GLY B 1 198 ? 21.859 -15.281 -10.086 1 97.38 198 GLY B O 1
ATOM 5111 N N . SER B 1 199 ? 20.328 -16.156 -11.336 1 98.31 199 SER B N 1
ATOM 5112 C CA . SER B 1 199 ? 19.25 -15.672 -10.469 1 98.31 199 SER B CA 1
ATOM 5113 C C . SER B 1 199 ? 18.656 -16.797 -9.633 1 98.31 199 SER B C 1
ATOM 5115 O O . SER B 1 199 ? 17.938 -17.656 -10.164 1 98.31 199 SER B O 1
ATOM 5117 N N . PRO B 1 200 ? 18.859 -16.766 -8.352 1 98.69 200 PRO B N 1
ATOM 5118 C CA . PRO B 1 200 ? 18.375 -17.875 -7.52 1 98.69 200 PRO B CA 1
ATOM 5119 C C . PRO B 1 200 ? 16.859 -17.953 -7.465 1 98.69 200 PRO B C 1
ATOM 5121 O O . PRO B 1 200 ? 16.172 -16.969 -7.727 1 98.69 200 PRO B O 1
ATOM 5124 N N . ALA B 1 201 ? 16.406 -19.172 -7.16 1 98.81 201 ALA B N 1
ATOM 5125 C CA . ALA B 1 201 ? 14.992 -19.375 -6.852 1 98.81 201 ALA B CA 1
ATOM 5126 C C . ALA B 1 201 ? 14.758 -19.422 -5.344 1 98.81 201 ALA B C 1
ATOM 5128 O O . ALA B 1 201 ? 15.711 -19.531 -4.566 1 98.81 201 ALA B O 1
ATOM 5129 N N . ARG B 1 202 ? 13.555 -19.203 -4.988 1 98.81 202 ARG B N 1
ATOM 5130 C CA . ARG B 1 202 ? 13.117 -19.188 -3.594 1 98.81 202 ARG B CA 1
ATOM 5131 C C . ARG B 1 202 ? 11.945 -20.125 -3.377 1 98.81 202 ARG B C 1
ATOM 5133 O O . ARG B 1 202 ? 11.039 -20.203 -4.211 1 98.81 202 ARG B O 1
ATOM 5140 N N . ASP B 1 203 ? 11.961 -21.031 -2.287 1 98.75 203 ASP B N 1
ATOM 5141 C CA . ASP B 1 203 ? 10.812 -21.734 -1.725 1 98.75 203 ASP B CA 1
ATOM 5142 C C . ASP B 1 203 ? 10.273 -22.766 -2.709 1 98.75 203 ASP B C 1
ATOM 5144 O O . ASP B 1 203 ? 9.055 -22.938 -2.828 1 98.75 203 ASP B O 1
ATOM 5148 N N . LEU B 1 204 ? 11.117 -23.469 -3.357 1 98.75 204 LEU B N 1
ATOM 5149 C CA . LEU B 1 204 ? 10.719 -24.375 -4.438 1 98.75 204 LEU B CA 1
ATOM 5150 C C . LEU B 1 204 ? 9.961 -25.578 -3.896 1 98.75 204 LEU B C 1
ATOM 5152 O O . LEU B 1 204 ? 9.18 -26.203 -4.617 1 98.75 204 LEU B O 1
ATOM 5156 N N . GLU B 1 205 ? 10.156 -25.906 -2.643 1 98.56 205 GLU B N 1
ATOM 5157 C CA . GLU B 1 205 ? 9.547 -27.109 -2.076 1 98.56 205 GLU B CA 1
ATOM 5158 C C . GLU B 1 205 ? 8.07 -26.875 -1.767 1 98.56 205 GLU B C 1
ATOM 5160 O O . GLU B 1 205 ? 7.336 -27.844 -1.508 1 98.56 205 GLU B O 1
ATOM 5165 N N . PHE B 1 206 ? 7.625 -25.672 -1.767 1 98.44 206 PHE B N 1
ATOM 5166 C CA . PHE B 1 206 ? 6.234 -25.359 -1.446 1 98.44 206 PHE B CA 1
ATOM 5167 C C . PHE B 1 206 ? 5.375 -25.375 -2.705 1 98.44 206 PHE B C 1
ATOM 5169 O O . PHE B 1 206 ? 5.238 -24.344 -3.373 1 98.44 206 PHE B O 1
ATOM 5176 N N . VAL B 1 207 ? 4.742 -26.484 -3.004 1 97.62 207 VAL B N 1
ATOM 5177 C CA . VAL B 1 207 ? 3.799 -26.672 -4.102 1 97.62 207 VAL B CA 1
ATOM 5178 C C . VAL B 1 207 ? 2.41 -26.969 -3.543 1 97.62 207 VAL B C 1
ATOM 5180 O O . VAL B 1 207 ? 2.232 -27.938 -2.797 1 97.62 207 VAL B O 1
ATOM 5183 N N . GLN B 1 208 ? 1.481 -26.172 -3.902 1 96.25 208 GLN B N 1
ATOM 5184 C CA . GLN B 1 208 ? 0.119 -26.344 -3.41 1 96.25 208 GLN B CA 1
ATOM 5185 C C . GLN B 1 208 ? -0.674 -27.297 -4.312 1 96.25 208 GLN B C 1
ATOM 5187 O O . GLN B 1 208 ? -0.671 -27.141 -5.535 1 96.25 208 GLN B O 1
ATOM 5192 N N . PHE B 1 209 ? -1.245 -28.266 -3.729 1 94.38 209 PHE B N 1
ATOM 5193 C CA . PHE B 1 209 ? -2.121 -29.219 -4.418 1 94.38 209 PHE B CA 1
ATOM 5194 C C . PHE B 1 209 ? -3.582 -28.938 -4.09 1 94.38 209 PHE B C 1
ATOM 5196 O O . PHE B 1 209 ? -3.953 -28.844 -2.916 1 94.38 209 PHE B O 1
ATOM 5203 N N . HIS B 1 210 ? -4.312 -28.688 -5.082 1 93.06 210 HIS B N 1
ATOM 5204 C CA . HIS B 1 210 ? -5.75 -28.547 -4.875 1 93.06 210 HIS B CA 1
ATOM 5205 C C . HIS B 1 210 ? -6.398 -29.891 -4.562 1 93.06 210 HIS B C 1
ATOM 5207 O O . HIS B 1 210 ? -6.172 -30.875 -5.27 1 93.06 210 HIS B O 1
ATOM 5213 N N . PRO B 1 211 ? -7.246 -29.938 -3.637 1 91.94 211 PRO B N 1
ATOM 5214 C CA . PRO B 1 211 ? -7.797 -31.219 -3.193 1 91.94 211 PRO B CA 1
ATOM 5215 C C . PRO B 1 211 ? -8.781 -31.812 -4.195 1 91.94 211 PRO B C 1
ATOM 5217 O O . PRO B 1 211 ? -8.883 -33.031 -4.316 1 91.94 211 PRO B O 1
ATOM 5220 N N . THR B 1 212 ? -9.5 -30.922 -4.863 1 93.44 212 THR B N 1
ATOM 5221 C CA . THR B 1 212 ? -10.609 -31.438 -5.656 1 93.44 212 THR B CA 1
ATOM 5222 C C . THR B 1 212 ? -10.336 -31.266 -7.148 1 93.44 212 THR B C 1
ATOM 5224 O O . THR B 1 212 ? -11 -30.484 -7.824 1 93.44 212 THR B O 1
ATOM 5227 N N . GLY B 1 213 ? -9.453 -32.094 -7.586 1 93.88 213 GLY B N 1
ATOM 5228 C CA . GLY B 1 213 ? -9.234 -32.25 -9.016 1 93.88 213 GLY B CA 1
ATOM 5229 C C . GLY B 1 213 ? -10.062 -33.344 -9.625 1 93.88 213 GLY B C 1
ATOM 5230 O O . GLY B 1 213 ? -10.273 -34.406 -9 1 93.88 213 GLY B O 1
ATOM 5231 N N . TYR B 1 214 ? -10.586 -33.062 -10.828 1 93.38 214 TYR B N 1
ATOM 5232 C CA . TYR B 1 214 ? -11.32 -34.062 -11.586 1 93.38 214 TYR B CA 1
ATOM 5233 C C . TYR B 1 214 ? -10.508 -34.562 -12.781 1 93.38 214 TYR B C 1
ATOM 5235 O O . TYR B 1 214 ? -10.234 -33.781 -13.703 1 93.38 214 TYR B O 1
ATOM 5243 N N . ILE B 1 215 ? -10.094 -35.781 -12.695 1 90.75 215 ILE B N 1
ATOM 5244 C CA . ILE B 1 215 ? -9.383 -36.375 -13.812 1 90.75 215 ILE B CA 1
ATOM 5245 C C . ILE B 1 215 ? -10.383 -37.031 -14.766 1 90.75 215 ILE B C 1
ATOM 5247 O O . ILE B 1 215 ? -10.812 -38.188 -14.547 1 90.75 215 ILE B O 1
ATOM 5251 N N . GLY B 1 216 ? -10.656 -36.312 -15.852 1 88.31 216 GLY B N 1
ATOM 5252 C CA . GLY B 1 216 ? -11.68 -36.75 -16.781 1 88.31 216 GLY B CA 1
ATOM 5253 C C . GLY B 1 216 ? -11.102 -37.375 -18.047 1 88.31 216 GLY B C 1
ATOM 5254 O O . GLY B 1 216 ? -9.906 -37.656 -18.109 1 88.31 216 GLY B O 1
ATOM 5255 N N . LYS B 1 217 ? -12.055 -37.688 -18.953 1 85.31 217 LYS B N 1
ATOM 5256 C CA . LYS B 1 217 ? -11.703 -38.312 -20.219 1 85.31 217 LYS B CA 1
ATOM 5257 C C . LYS B 1 217 ? -10.852 -37.406 -21.078 1 85.31 217 LYS B C 1
ATOM 5259 O O . LYS B 1 217 ? -10 -37.875 -21.844 1 85.31 217 LYS B O 1
ATOM 5264 N N . LYS B 1 218 ? -11.086 -36.156 -20.953 1 82 218 LYS B N 1
ATOM 5265 C CA . LYS B 1 218 ? -10.445 -35.188 -21.859 1 82 218 LYS B CA 1
ATOM 5266 C C . LYS B 1 218 ? -9.367 -34.406 -21.141 1 82 218 LYS B C 1
ATOM 5268 O O . LYS B 1 218 ? -8.836 -33.438 -21.688 1 82 218 LYS B O 1
ATOM 5273 N N . GLY B 1 219 ? -9.117 -34.75 -19.922 1 85.94 219 GLY B N 1
ATOM 5274 C CA . GLY B 1 219 ? -8.07 -34 -19.234 1 85.94 219 GLY B CA 1
ATOM 5275 C C . GLY B 1 219 ? -8.336 -33.812 -17.75 1 85.94 219 GLY B C 1
ATOM 5276 O O . GLY B 1 219 ? -9.172 -34.531 -17.172 1 85.94 219 GLY B O 1
ATOM 5277 N N . VAL B 1 220 ? -7.508 -32.938 -17.125 1 89.62 220 VAL B N 1
ATOM 5278 C CA . VAL B 1 220 ? -7.594 -32.656 -15.703 1 89.62 220 VAL B CA 1
ATOM 5279 C C . VAL B 1 220 ? -8.305 -31.328 -15.484 1 89.62 220 VAL B C 1
ATOM 5281 O O . VAL B 1 220 ? -7.988 -30.328 -16.156 1 89.62 220 VAL B O 1
ATOM 5284 N N . PHE B 1 221 ? -9.305 -31.375 -14.586 1 89.25 221 PHE B N 1
ATOM 5285 C CA . PHE B 1 221 ? -10.094 -30.172 -14.32 1 89.25 221 PHE B CA 1
ATOM 5286 C C . PHE B 1 221 ? -10.148 -29.875 -12.828 1 89.25 221 PHE B C 1
ATOM 5288 O O . PHE B 1 221 ? -9.953 -30.781 -12 1 89.25 221 PHE B O 1
ATOM 5295 N N . LEU B 1 222 ? -10.344 -28.625 -12.562 1 90 222 LEU B N 1
ATOM 5296 C CA . LEU B 1 222 ? -10.453 -28.172 -11.18 1 90 222 LEU B CA 1
ATOM 5297 C C . LEU B 1 222 ? -11.914 -27.984 -10.773 1 90 222 LEU B C 1
ATOM 5299 O O . LEU B 1 222 ? -12.703 -27.391 -11.516 1 90 222 LEU B O 1
ATOM 5303 N N . ILE B 1 223 ? -12.305 -28.672 -9.742 1 91.94 223 ILE B N 1
ATOM 5304 C CA . ILE B 1 223 ? -13.57 -28.344 -9.109 1 91.94 223 ILE B CA 1
ATOM 5305 C C . ILE B 1 223 ? -13.344 -27.281 -8.039 1 91.94 223 ILE B C 1
ATOM 5307 O O . ILE B 1 223 ? -12.82 -27.578 -6.965 1 91.94 223 ILE B O 1
ATOM 5311 N N . SER B 1 224 ? -13.891 -26.188 -8.219 1 88 224 SER B N 1
ATOM 5312 C CA . SER B 1 224 ? -13.617 -24.969 -7.445 1 88 224 SER B CA 1
ATOM 5313 C C . SER B 1 224 ? -13.898 -25.188 -5.965 1 88 224 SER B C 1
ATOM 5315 O O . SER B 1 224 ? -14.812 -25.938 -5.602 1 88 224 SER B O 1
ATOM 5317 N N . GLU B 1 225 ? -13.031 -24.484 -5.203 1 87 225 GLU B N 1
ATOM 5318 C CA . GLU B 1 225 ? -13.266 -24.453 -3.764 1 87 225 GLU B CA 1
ATOM 5319 C C . GLU B 1 225 ? -14.625 -23.844 -3.436 1 87 225 GLU B C 1
ATOM 5321 O O . GLU B 1 225 ? -15.234 -24.172 -2.414 1 87 225 GLU B O 1
ATOM 5326 N N . ALA B 1 226 ? -15.109 -23.078 -4.242 1 82 226 ALA B N 1
ATOM 5327 C CA . ALA B 1 226 ? -16.422 -22.453 -4.066 1 82 226 ALA B CA 1
ATOM 5328 C C . ALA B 1 226 ? -17.516 -23.516 -3.961 1 82 226 ALA B C 1
ATOM 5330 O O . ALA B 1 226 ? -18.531 -23.297 -3.299 1 82 226 ALA B O 1
ATOM 5331 N N . VAL B 1 227 ? -17.281 -24.656 -4.586 1 88.56 227 VAL B N 1
ATOM 5332 C CA . VAL B 1 227 ? -18.25 -25.734 -4.52 1 88.56 227 VAL B CA 1
ATOM 5333 C C . VAL B 1 227 ? -18.312 -26.297 -3.098 1 88.56 227 VAL B C 1
ATOM 5335 O O . VAL B 1 227 ? -19.391 -26.547 -2.562 1 88.56 227 VAL B O 1
ATOM 5338 N N . ARG B 1 228 ? -17.172 -26.453 -2.549 1 89.44 228 ARG B N 1
ATOM 5339 C CA . ARG B 1 228 ? -17.125 -26.859 -1.146 1 89.44 228 ARG B CA 1
ATOM 5340 C C . ARG B 1 228 ? -17.703 -25.766 -0.246 1 89.44 228 ARG B C 1
ATOM 5342 O O . ARG B 1 228 ? -18.422 -26.062 0.71 1 89.44 228 ARG B O 1
ATOM 5349 N N . GLY B 1 229 ? -17.375 -24.625 -0.575 1 83.12 229 GLY B N 1
ATOM 5350 C CA . GLY B 1 229 ? -17.938 -23.5 0.152 1 83.12 229 GLY B CA 1
ATOM 5351 C C . GLY B 1 229 ? -19.453 -23.438 0.065 1 83.12 229 GLY B C 1
ATOM 5352 O O . GLY B 1 229 ? -20.109 -22.953 0.99 1 83.12 229 GLY B O 1
ATOM 5353 N N . ALA B 1 230 ? -19.969 -23.938 -0.966 1 85.44 230 ALA B N 1
ATOM 5354 C CA . ALA B 1 230 ? -21.406 -23.906 -1.193 1 85.44 230 ALA B CA 1
ATOM 5355 C C . ALA B 1 230 ? -22.094 -25.078 -0.488 1 85.44 230 ALA B C 1
ATOM 5357 O O . ALA B 1 230 ? -23.328 -25.188 -0.498 1 85.44 230 ALA B O 1
ATOM 5358 N N . GLY B 1 231 ? -21.328 -25.938 0.058 1 89.12 231 GLY B N 1
ATOM 5359 C CA . GLY B 1 231 ? -21.938 -26.953 0.898 1 89.12 231 GLY B CA 1
ATOM 5360 C C . GLY B 1 231 ? -21.609 -28.359 0.46 1 89.12 231 GLY B C 1
ATOM 5361 O O . GLY B 1 231 ? -22.031 -29.328 1.1 1 89.12 231 GLY B O 1
ATOM 5362 N N . ALA B 1 232 ? -20.875 -28.531 -0.552 1 94.12 232 ALA B N 1
ATOM 5363 C CA . ALA B 1 232 ? -20.5 -29.875 -0.985 1 94.12 232 ALA B CA 1
ATOM 5364 C C . ALA B 1 232 ? -19.625 -30.562 0.063 1 94.12 232 ALA B C 1
ATOM 5366 O O . ALA B 1 232 ? -18.828 -29.906 0.748 1 94.12 232 ALA B O 1
ATOM 5367 N N . LYS B 1 233 ? -19.812 -31.828 0.165 1 96 233 LYS B N 1
ATOM 5368 C CA . LYS B 1 233 ? -19.094 -32.594 1.185 1 96 233 LYS B CA 1
ATOM 5369 C C . LYS B 1 233 ? -18.156 -33.625 0.548 1 96 233 LYS B C 1
ATOM 5371 O O . LYS B 1 233 ? -18.469 -34.188 -0.492 1 96 233 LYS B O 1
ATOM 5376 N N . LEU B 1 234 ? -17.031 -33.875 1.143 1 96.12 234 LEU B N 1
ATOM 5377 C CA . LEU B 1 234 ? -16.094 -34.906 0.724 1 96.12 234 LEU B CA 1
ATOM 5378 C C . LEU B 1 234 ? -16.406 -36.219 1.399 1 96.12 234 LEU B C 1
ATOM 5380 O O . LEU B 1 234 ? -16.438 -36.312 2.629 1 96.12 234 LEU B O 1
ATOM 5384 N N . VAL B 1 235 ? -16.609 -37.25 0.551 1 96.69 235 VAL B N 1
ATOM 5385 C CA . VAL B 1 235 ? -17.031 -38.531 1.086 1 96.69 235 VAL B CA 1
ATOM 5386 C C . VAL B 1 235 ? -16.219 -39.656 0.418 1 96.69 235 VAL B C 1
ATOM 5388 O O . VAL B 1 235 ? -15.742 -39.5 -0.704 1 96.69 235 VAL B O 1
ATOM 5391 N N . THR B 1 236 ? -16.078 -40.781 1.151 1 95.69 236 THR B N 1
ATOM 5392 C CA . THR B 1 236 ? -15.492 -41.969 0.569 1 95.69 236 THR B CA 1
ATOM 5393 C C . THR B 1 236 ? -16.531 -42.75 -0.235 1 95.69 236 THR B C 1
ATOM 5395 O O . THR B 1 236 ? -17.703 -42.375 -0.267 1 95.69 236 THR B O 1
ATOM 5398 N N . GLU B 1 237 ? -16.062 -43.75 -0.917 1 93 237 GLU B N 1
ATOM 5399 C CA . GLU B 1 237 ? -16.953 -44.594 -1.721 1 93 237 GLU B CA 1
ATOM 5400 C C . GLU B 1 237 ? -18.047 -45.219 -0.86 1 93 237 GLU B C 1
ATOM 5402 O O . GLU B 1 237 ? -19.125 -45.562 -1.363 1 93 237 GLU B O 1
ATOM 5407 N N . ASP B 1 238 ? -17.812 -45.281 0.479 1 92.31 238 ASP B N 1
ATOM 5408 C CA . ASP B 1 238 ? -18.781 -45.844 1.416 1 92.31 238 ASP B CA 1
ATOM 5409 C C . ASP B 1 238 ? -19.703 -44.75 1.962 1 92.31 238 ASP B C 1
ATOM 5411 O O . ASP B 1 238 ? -20.562 -45.031 2.803 1 92.31 238 ASP B O 1
ATOM 5415 N N . GLY B 1 239 ? -19.469 -43.562 1.568 1 92.12 239 GLY B N 1
ATOM 5416 C CA . GLY B 1 239 ? -20.328 -42.469 1.969 1 92.12 239 GLY B CA 1
ATOM 5417 C C . GLY B 1 239 ? -19.891 -41.812 3.256 1 92.12 239 GLY B C 1
ATOM 5418 O O . GLY B 1 239 ? -20.609 -41 3.818 1 92.12 239 GLY B O 1
ATOM 5419 N N . GLU B 1 240 ? -18.75 -42.031 3.697 1 94.38 240 GLU B N 1
ATOM 5420 C CA . GLU B 1 240 ? -18.266 -41.5 4.965 1 94.38 240 GLU B CA 1
ATOM 5421 C C . GLU B 1 240 ? -17.578 -40.125 4.758 1 94.38 240 GLU B C 1
ATOM 5423 O O . GLU B 1 240 ? -16.672 -40.031 3.943 1 94.38 240 GLU B O 1
ATOM 5428 N N . ARG B 1 241 ? -18.062 -39.125 5.5 1 95.69 241 ARG B N 1
ATOM 5429 C CA . ARG B 1 241 ? -17.406 -37.844 5.52 1 95.69 241 ARG B CA 1
ATOM 5430 C C . ARG B 1 241 ? -16.156 -37.875 6.41 1 95.69 241 ARG B C 1
ATOM 5432 O O . ARG B 1 241 ? -16.172 -38.469 7.488 1 95.69 241 ARG B O 1
ATOM 5439 N N . PHE B 1 242 ? -15.023 -37.188 6.031 1 93.62 242 PHE B N 1
ATOM 5440 C CA . PHE B 1 242 ? -13.797 -37.469 6.758 1 93.62 242 PHE B CA 1
ATOM 5441 C C . PHE B 1 242 ? -13.023 -36.188 7.039 1 93.62 242 PHE B C 1
ATOM 5443 O O . PHE B 1 242 ? -12.008 -36.188 7.73 1 93.62 242 PHE B O 1
ATOM 5450 N N . VAL B 1 243 ? -13.406 -35.062 6.512 1 92.12 243 VAL B N 1
ATOM 5451 C CA . VAL B 1 243 ? -12.648 -33.844 6.695 1 92.12 243 VAL B CA 1
ATOM 5452 C C . VAL B 1 243 ? -13.578 -32.625 6.645 1 92.12 243 VAL B C 1
ATOM 5454 O O . VAL B 1 243 ? -14.688 -32.719 6.113 1 92.12 243 VAL B O 1
ATOM 5457 N N . ASN B 1 244 ? -13.203 -31.562 7.371 1 89.5 244 ASN B N 1
ATOM 5458 C CA . ASN B 1 244 ? -13.852 -30.281 7.18 1 89.5 244 ASN B CA 1
ATOM 5459 C C . ASN B 1 244 ? -13.461 -29.641 5.844 1 89.5 244 ASN B C 1
ATOM 5461 O O . ASN B 1 244 ? -12.32 -29.234 5.648 1 89.5 244 ASN B O 1
ATOM 5465 N N . GLU B 1 245 ? -14.43 -29.438 4.992 1 89.56 245 GLU B N 1
ATOM 5466 C CA . GLU B 1 245 ? -14.188 -29.016 3.615 1 89.56 245 GLU B CA 1
ATOM 5467 C C . GLU B 1 245 ? -13.672 -27.578 3.561 1 89.56 245 GLU B C 1
ATOM 5469 O O . GLU B 1 245 ? -13.109 -27.156 2.549 1 89.56 245 GLU B O 1
ATOM 5474 N N . LEU B 1 246 ? -13.781 -26.766 4.59 1 83.38 246 LEU B N 1
ATOM 5475 C CA . LEU B 1 246 ? -13.438 -25.344 4.547 1 83.38 246 LEU B CA 1
ATOM 5476 C C . LEU B 1 246 ? -12.086 -25.094 5.223 1 83.38 246 LEU B C 1
ATOM 5478 O O . LEU B 1 246 ? -11.688 -23.953 5.41 1 83.38 246 LEU B O 1
ATOM 5482 N N . ALA B 1 247 ? -11.453 -26.156 5.547 1 83.56 247 ALA B N 1
ATOM 5483 C CA . ALA B 1 247 ? -10.07 -26.016 5.992 1 83.56 247 ALA B CA 1
ATOM 5484 C C . ALA B 1 247 ? -9.156 -25.609 4.84 1 83.56 247 ALA B C 1
ATOM 5486 O O . ALA B 1 247 ? -9.586 -25.578 3.684 1 83.56 247 ALA B O 1
ATOM 5487 N N . THR B 1 248 ? -7.953 -25.203 5.191 1 84.44 248 THR B N 1
ATOM 5488 C CA . THR B 1 248 ? -7.016 -24.797 4.156 1 84.44 248 THR B CA 1
ATOM 5489 C C . THR B 1 248 ? -6.691 -25.969 3.225 1 84.44 248 THR B C 1
ATOM 5491 O O . THR B 1 248 ? -6.855 -27.125 3.598 1 84.44 248 THR B O 1
ATOM 5494 N N . ARG B 1 249 ? -6.219 -25.672 2.027 1 85.94 249 ARG B N 1
ATOM 5495 C CA . ARG B 1 249 ? -6.012 -26.656 0.963 1 85.94 249 ARG B CA 1
ATOM 5496 C C . ARG B 1 249 ? -5.047 -27.75 1.406 1 85.94 249 ARG B C 1
ATOM 5498 O O . ARG B 1 249 ? -5.23 -28.922 1.066 1 85.94 249 ARG B O 1
ATOM 5505 N N . ASP B 1 250 ? -4.047 -27.391 2.113 1 85.5 250 ASP B N 1
ATOM 5506 C CA . ASP B 1 250 ? -3.057 -28.391 2.52 1 85.5 250 ASP B CA 1
ATOM 5507 C C . ASP B 1 250 ? -3.682 -29.453 3.418 1 85.5 250 ASP B C 1
ATOM 5509 O O . ASP B 1 250 ? -3.389 -30.641 3.275 1 85.5 250 ASP B O 1
ATOM 5513 N N . ILE B 1 251 ? -4.598 -29.031 4.254 1 84.62 251 ILE B N 1
ATOM 5514 C CA . I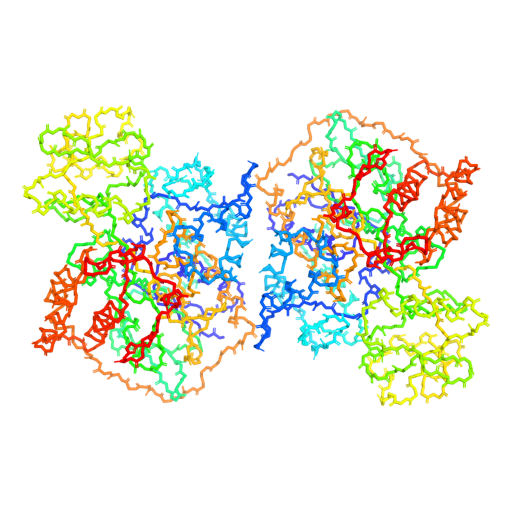LE B 1 251 ? -5.273 -29.953 5.168 1 84.62 251 ILE B CA 1
ATOM 5515 C C . ILE B 1 251 ? -6.227 -30.844 4.387 1 84.62 251 ILE B C 1
ATOM 5517 O O . ILE B 1 251 ? -6.215 -32.062 4.555 1 84.62 251 ILE B O 1
ATOM 5521 N N . VAL B 1 252 ? -6.988 -30.328 3.527 1 88.94 252 VAL B N 1
ATOM 5522 C CA . VAL B 1 252 ? -8 -31.078 2.781 1 88.94 252 VAL B CA 1
ATOM 5523 C C . VAL B 1 252 ? -7.324 -32.031 1.803 1 88.94 252 VAL B C 1
ATOM 5525 O O . VAL B 1 252 ? -7.73 -33.188 1.679 1 88.94 252 VAL B O 1
ATOM 5528 N N . ALA B 1 253 ? -6.316 -31.578 1.11 1 89.88 253 ALA B N 1
ATOM 5529 C CA . ALA B 1 253 ? -5.605 -32.406 0.15 1 89.88 253 ALA B CA 1
ATOM 5530 C C . ALA B 1 253 ? -4.965 -33.625 0.84 1 89.88 253 ALA B C 1
ATOM 5532 O O . ALA B 1 253 ? -5.035 -34.75 0.336 1 89.88 253 ALA B O 1
ATOM 5533 N N . ARG B 1 254 ? -4.336 -33.406 1.953 1 87.12 254 ARG B N 1
ATOM 5534 C CA . ARG B 1 254 ? -3.703 -34.469 2.695 1 87.12 254 ARG B CA 1
ATOM 5535 C C . ARG B 1 254 ? -4.738 -35.469 3.186 1 87.12 254 ARG B C 1
ATOM 5537 O O . ARG B 1 254 ? -4.484 -36.688 3.201 1 87.12 254 ARG B O 1
ATOM 5544 N N . ALA B 1 255 ? -5.836 -34.969 3.627 1 90.25 255 ALA B N 1
ATOM 5545 C CA . ALA B 1 255 ? -6.914 -35.844 4.082 1 90.25 255 ALA B CA 1
ATOM 5546 C C . ALA B 1 255 ? -7.391 -36.75 2.957 1 90.25 255 ALA B C 1
ATOM 5548 O O . ALA B 1 255 ? -7.617 -37.938 3.174 1 90.25 255 ALA B O 1
ATOM 5549 N N . ILE B 1 256 ? -7.547 -36.219 1.808 1 91.62 256 ILE B N 1
ATOM 5550 C CA . ILE B 1 256 ? -7.957 -37 0.644 1 91.62 256 ILE B CA 1
ATOM 5551 C C . ILE B 1 256 ? -6.883 -38.031 0.313 1 91.62 256 ILE B C 1
ATOM 5553 O O . ILE B 1 256 ? -7.191 -39.219 0.087 1 91.62 256 ILE B O 1
ATOM 5557 N N . TYR B 1 257 ? -5.68 -37.594 0.328 1 86.12 257 TYR B N 1
ATOM 5558 C CA . TYR B 1 257 ? -4.555 -38.469 0.018 1 86.12 257 TYR B CA 1
ATOM 5559 C C . TYR B 1 257 ? -4.508 -39.656 0.972 1 86.12 257 TYR B C 1
ATOM 5561 O O . TYR B 1 257 ? -4.258 -40.781 0.552 1 86.12 257 TYR B O 1
ATOM 5569 N N . ARG B 1 258 ? -4.691 -39.406 2.199 1 86.56 258 ARG B N 1
ATOM 5570 C CA . ARG B 1 258 ? -4.684 -40.469 3.205 1 86.56 258 ARG B CA 1
ATOM 5571 C C . ARG B 1 258 ? -5.754 -41.5 2.912 1 86.56 258 ARG B C 1
ATOM 5573 O O . ARG B 1 258 ? -5.516 -42.719 3.055 1 86.56 258 ARG B O 1
ATOM 5580 N N . GLN B 1 259 ? -6.934 -41.031 2.557 1 90.69 259 GLN B N 1
ATOM 5581 C CA . GLN B 1 259 ? -7.984 -41.969 2.172 1 90.69 259 GLN B CA 1
ATOM 5582 C C . GLN B 1 259 ? -7.566 -42.781 0.962 1 90.69 259 GLN B C 1
ATOM 5584 O O . GLN B 1 259 ? -7.793 -44 0.927 1 90.69 259 GLN B O 1
ATOM 5589 N N . MET B 1 260 ? -6.969 -42.188 0.056 1 87.31 260 MET B N 1
ATOM 5590 C CA . MET B 1 260 ? -6.547 -42.844 -1.17 1 87.31 260 MET B CA 1
ATOM 5591 C C . MET B 1 260 ? -5.469 -43.906 -0.877 1 87.31 260 MET B C 1
ATOM 5593 O O . MET B 1 260 ? -5.434 -44.969 -1.51 1 87.31 260 MET B O 1
ATOM 5597 N N . GLN B 1 261 ? -4.641 -43.656 0.024 1 84.06 261 GLN B N 1
ATOM 5598 C CA . GLN B 1 261 ? -3.578 -44.562 0.408 1 84.06 261 GLN B CA 1
ATOM 5599 C C . GLN B 1 261 ? -4.152 -45.844 1.011 1 84.06 261 GLN B C 1
ATOM 5601 O O . GLN B 1 261 ? -3.531 -46.906 0.933 1 84.06 261 GLN B O 1
ATOM 5606 N N . THR B 1 262 ? -5.285 -45.688 1.624 1 88.12 262 THR B N 1
ATOM 5607 C CA . THR B 1 262 ? -5.941 -46.875 2.197 1 88.12 262 THR B CA 1
ATOM 5608 C C . THR B 1 262 ? -6.711 -47.625 1.127 1 88.12 262 THR B C 1
ATOM 5610 O O . THR B 1 262 ? -7.379 -48.625 1.426 1 88.12 262 THR B O 1
ATOM 5613 N N . GLY B 1 263 ? -6.645 -47.156 -0.113 1 87.38 263 GLY B N 1
ATOM 5614 C CA . GLY B 1 263 ? -7.281 -47.844 -1.231 1 87.38 263 GLY B CA 1
ATOM 5615 C C . GLY B 1 263 ? -8.695 -47.344 -1.498 1 87.38 263 GLY B C 1
ATOM 5616 O O . GLY B 1 263 ? -9.391 -47.906 -2.355 1 87.38 263 GLY B O 1
ATOM 5617 N N . LYS B 1 264 ? -9.078 -46.375 -0.845 1 91.69 264 LYS B N 1
ATOM 5618 C CA . LYS B 1 264 ? -10.445 -45.875 -1.008 1 91.69 264 LYS B CA 1
ATOM 5619 C C . LYS B 1 264 ? -10.508 -44.812 -2.092 1 91.69 264 LYS B C 1
ATOM 5621 O O . LYS B 1 264 ? -9.562 -44.031 -2.275 1 91.69 264 LYS B O 1
ATOM 5626 N N . LYS B 1 265 ? -11.609 -44.781 -2.705 1 93.19 265 LYS B N 1
ATOM 5627 C CA . LYS B 1 265 ? -11.898 -43.688 -3.621 1 93.19 265 LYS B CA 1
ATOM 5628 C C . LYS B 1 265 ? -12.594 -42.531 -2.896 1 93.19 265 LYS B C 1
ATOM 5630 O O . LYS B 1 265 ? -13.328 -42.75 -1.932 1 93.19 265 LYS B O 1
ATOM 5635 N N . VAL B 1 266 ? -12.281 -41.344 -3.316 1 95.38 266 VAL B N 1
ATOM 5636 C CA . VAL B 1 266 ? -12.844 -40.156 -2.682 1 95.38 266 VAL B CA 1
ATOM 5637 C C . VAL B 1 266 ? -13.703 -39.375 -3.688 1 95.38 266 VAL B C 1
ATOM 5639 O O . VAL B 1 266 ? -13.359 -39.312 -4.867 1 95.38 266 VAL B O 1
ATOM 5642 N N . PHE B 1 267 ? -14.844 -38.906 -3.205 1 96.69 267 PHE B N 1
ATOM 5643 C CA . PHE B 1 267 ? -15.805 -38.188 -4.047 1 96.69 267 PHE B CA 1
ATOM 5644 C C . PHE B 1 267 ? -16.219 -36.875 -3.4 1 96.69 267 PHE B C 1
ATOM 5646 O O . PHE B 1 267 ? -16.109 -36.719 -2.184 1 96.69 267 PHE B O 1
ATOM 5653 N N . LEU B 1 268 ? -16.594 -35.938 -4.234 1 96.88 268 LEU B N 1
ATOM 5654 C CA . LEU B 1 268 ? -17.266 -34.719 -3.805 1 96.88 268 LEU B CA 1
ATOM 5655 C C . LEU B 1 268 ? -18.781 -34.812 -4.031 1 96.88 268 LEU B C 1
ATOM 5657 O O . LEU B 1 268 ? -19.234 -35 -5.164 1 96.88 268 LEU B O 1
ATOM 5661 N N . ASP B 1 269 ? -19.469 -34.719 -2.949 1 97 269 ASP B N 1
ATOM 5662 C CA . ASP B 1 269 ? -20.938 -34.781 -3.002 1 97 269 ASP B CA 1
ATOM 5663 C C . ASP B 1 269 ? -21.531 -33.375 -3.088 1 97 269 ASP B C 1
ATOM 5665 O O . ASP B 1 269 ? -21.672 -32.688 -2.074 1 97 269 ASP B O 1
ATOM 5669 N N . ALA B 1 270 ? -21.953 -33.031 -4.242 1 96.25 270 ALA B N 1
ATOM 5670 C CA . ALA B 1 270 ? -22.547 -31.703 -4.465 1 96.25 270 ALA B CA 1
ATOM 5671 C C . ALA B 1 270 ? -24.047 -31.812 -4.695 1 96.25 270 ALA B C 1
ATOM 5673 O O . ALA B 1 270 ? -24.672 -30.844 -5.164 1 96.25 270 ALA B O 1
ATOM 5674 N N . THR B 1 271 ? -24.703 -32.812 -4.379 1 95.19 271 THR B N 1
ATOM 5675 C CA . THR B 1 271 ? -26.094 -33.094 -4.695 1 95.19 271 THR B CA 1
ATOM 5676 C C . THR B 1 271 ? -27.016 -32.156 -3.896 1 95.19 271 THR B C 1
ATOM 5678 O O . THR B 1 271 ? -28.156 -31.938 -4.293 1 95.19 271 THR B O 1
ATOM 5681 N N . GLY B 1 272 ? -26.547 -31.672 -2.881 1 93.19 272 GLY B N 1
ATOM 5682 C CA . GLY B 1 272 ? -27.344 -30.797 -2.043 1 93.19 272 GLY B CA 1
ATOM 5683 C C . GLY B 1 272 ? -27.328 -29.344 -2.504 1 93.19 272 GLY B C 1
ATOM 5684 O O . GLY B 1 272 ? -28.062 -28.516 -1.984 1 93.19 272 GLY B O 1
ATOM 5685 N N . ILE B 1 273 ? -26.469 -29 -3.451 1 93.06 273 ILE B N 1
ATOM 5686 C CA . ILE B 1 273 ? -26.344 -27.625 -3.904 1 93.06 273 ILE B CA 1
ATOM 5687 C C . ILE B 1 273 ? -27.453 -27.297 -4.891 1 93.06 273 ILE B C 1
ATOM 5689 O O . ILE B 1 273 ? -27.562 -27.922 -5.945 1 93.06 273 ILE B O 1
ATOM 5693 N N . GLU B 1 274 ? -28.219 -26.234 -4.539 1 91.56 274 GLU B N 1
ATOM 5694 C CA . GLU B 1 274 ? -29.281 -25.797 -5.426 1 91.56 274 GLU B CA 1
ATOM 5695 C C . GLU B 1 274 ? -28.734 -25 -6.605 1 91.56 274 GLU B C 1
ATOM 5697 O O . GLU B 1 274 ? -27.766 -24.25 -6.449 1 91.56 274 GLU B O 1
ATOM 5702 N N . ASN B 1 275 ? -29.297 -25.172 -7.77 1 90.5 275 ASN B N 1
ATOM 5703 C CA . ASN B 1 275 ? -28.969 -24.406 -8.969 1 90.5 275 ASN B CA 1
ATOM 5704 C C . ASN B 1 275 ? -27.469 -24.5 -9.289 1 90.5 275 ASN B C 1
ATOM 5706 O O . ASN B 1 275 ? -26.812 -23.484 -9.516 1 90.5 275 ASN B O 1
ATOM 5710 N N . PHE B 1 276 ? -26.906 -25.719 -9.273 1 92.5 276 PHE B N 1
ATOM 5711 C CA . PHE B 1 276 ? -25.484 -25.953 -9.508 1 92.5 276 PHE B CA 1
ATOM 5712 C C . PHE B 1 276 ? -25.078 -25.406 -10.875 1 92.5 276 PHE B C 1
ATOM 5714 O O . PHE B 1 276 ? -24.031 -24.75 -11 1 92.5 276 PHE B O 1
ATOM 5721 N N . LYS B 1 277 ? -25.828 -25.609 -11.883 1 91.94 277 LYS B N 1
ATOM 5722 C CA . LYS B 1 277 ? -25.516 -25.188 -13.25 1 91.94 277 LYS B CA 1
ATOM 5723 C C . LYS B 1 277 ? -25.391 -23.672 -13.328 1 91.94 277 LYS B C 1
ATOM 5725 O O . LYS B 1 277 ? -24.484 -23.156 -14 1 91.94 277 LYS B O 1
ATOM 5730 N N . LYS B 1 278 ? -26.234 -22.969 -12.68 1 88.81 278 LYS B N 1
ATOM 5731 C CA . LYS B 1 278 ? -26.219 -21.516 -12.695 1 88.81 278 LYS B CA 1
ATOM 5732 C C . LYS B 1 278 ? -25.031 -20.953 -11.914 1 88.81 278 LYS B C 1
ATOM 5734 O O . LYS B 1 278 ? -24.406 -19.984 -12.336 1 88.81 278 LYS B O 1
ATOM 5739 N N . ARG B 1 279 ? -24.703 -21.625 -10.836 1 85 279 ARG B N 1
ATOM 5740 C CA . ARG B 1 279 ? -23.656 -21.125 -9.93 1 85 279 ARG B CA 1
ATOM 5741 C C . ARG B 1 279 ? -22.266 -21.469 -10.461 1 85 279 ARG B C 1
ATOM 5743 O O . ARG B 1 279 ? -21.328 -20.703 -10.289 1 85 279 ARG B O 1
ATOM 5750 N N . PHE B 1 280 ? -22.172 -22.719 -11.023 1 89.31 280 PHE B N 1
ATOM 5751 C CA . PHE B 1 280 ? -20.891 -23.219 -11.477 1 89.31 280 PHE B CA 1
ATOM 5752 C C . PHE B 1 280 ? -20.984 -23.75 -12.906 1 89.31 280 PHE B C 1
ATOM 5754 O O . PHE B 1 280 ? -20.719 -24.922 -13.164 1 89.31 280 PHE B O 1
ATOM 5761 N N . PRO B 1 281 ? -21.203 -22.797 -13.82 1 87.88 281 PRO B N 1
ATOM 5762 C CA . PRO B 1 281 ? -21.516 -23.219 -15.188 1 87.88 281 PRO B CA 1
ATOM 5763 C C . PRO B 1 281 ? -20.375 -23.984 -15.844 1 87.88 281 PRO B C 1
ATOM 5765 O O . PRO B 1 281 ? -20.609 -24.984 -16.516 1 87.88 281 PRO B O 1
ATOM 5768 N N . GLN B 1 282 ? -19.141 -23.531 -15.672 1 85.69 282 GLN B N 1
ATOM 5769 C CA . GLN B 1 282 ? -18 -24.188 -16.312 1 85.69 282 GLN B CA 1
ATOM 5770 C C . GLN B 1 282 ? -17.781 -25.594 -15.75 1 85.69 282 GLN B C 1
ATOM 5772 O O . GLN B 1 282 ? -17.484 -26.531 -16.5 1 85.69 282 GLN B O 1
ATOM 5777 N N . ILE B 1 283 ? -17.969 -25.797 -14.484 1 90 283 ILE B N 1
ATOM 5778 C CA . ILE B 1 283 ? -17.797 -27.094 -13.828 1 90 283 ILE B CA 1
ATOM 5779 C C . ILE B 1 283 ? -18.891 -28.047 -14.289 1 90 283 ILE B C 1
ATOM 5781 O O . ILE B 1 283 ? -18.625 -29.219 -14.594 1 90 283 ILE B O 1
ATOM 5785 N N . TYR B 1 284 ? -20.094 -27.469 -14.359 1 92.62 284 TYR B N 1
ATOM 5786 C CA . TYR B 1 284 ? -21.234 -28.25 -14.828 1 92.62 284 TYR B CA 1
ATOM 5787 C C . TYR B 1 284 ? -20.984 -28.781 -16.234 1 92.62 284 TYR B C 1
ATOM 5789 O O . TYR B 1 284 ? -21.234 -29.953 -16.531 1 92.62 284 TYR B O 1
ATOM 5797 N N . ALA B 1 285 ? -20.469 -27.938 -17.031 1 89.94 285 ALA B N 1
ATOM 5798 C CA . ALA B 1 285 ? -20.297 -28.25 -18.438 1 89.94 285 ALA B CA 1
ATOM 5799 C C . ALA B 1 285 ? -19.312 -29.406 -18.625 1 89.94 285 ALA B C 1
ATOM 5801 O O . ALA B 1 285 ? -19.594 -30.359 -19.359 1 89.94 285 ALA B O 1
ATOM 5802 N N . PHE B 1 286 ? -18.125 -29.391 -17.969 1 88.19 286 PHE B N 1
ATOM 5803 C CA . PHE B 1 286 ? -17.156 -30.438 -18.234 1 88.19 286 PHE B CA 1
ATOM 5804 C C . PHE B 1 286 ? -17.547 -31.734 -17.547 1 88.19 286 PHE B C 1
ATOM 5806 O O . PHE B 1 286 ? -17.234 -32.844 -18.031 1 88.19 286 PHE B O 1
ATOM 5813 N N . LEU B 1 287 ? -18.297 -31.734 -16.484 1 94.38 287 LEU B N 1
ATOM 5814 C CA . LEU B 1 287 ? -18.781 -32.938 -15.828 1 94.38 287 LEU B CA 1
ATOM 5815 C C . LEU B 1 287 ? -19.859 -33.625 -16.672 1 94.38 287 LEU B C 1
ATOM 5817 O O . LEU B 1 287 ? -19.812 -34.844 -16.859 1 94.38 287 LEU B O 1
ATOM 5821 N N . ARG B 1 288 ? -20.734 -32.781 -17.188 1 94.81 288 ARG B N 1
ATOM 5822 C CA . ARG B 1 288 ? -21.797 -33.344 -18.016 1 94.81 288 ARG B CA 1
ATOM 5823 C C . ARG B 1 288 ? -21.234 -34 -19.281 1 94.81 288 ARG B C 1
ATOM 5825 O O . ARG B 1 288 ? -21.766 -35 -19.734 1 94.81 288 ARG B O 1
ATOM 5832 N N . LYS B 1 289 ? -20.297 -33.375 -19.797 1 94 289 LYS B N 1
ATOM 5833 C CA . LYS B 1 289 ? -19.641 -33.938 -20.969 1 94 289 LYS B CA 1
ATOM 5834 C C . LYS B 1 289 ? -19.094 -35.312 -20.703 1 94 289 LYS B C 1
ATOM 5836 O O . LYS B 1 289 ? -19.031 -36.156 -21.609 1 94 289 LYS B O 1
ATOM 5841 N N . ASP B 1 290 ? -18.75 -35.562 -19.469 1 94.81 290 ASP B N 1
ATOM 5842 C CA . ASP B 1 290 ? -18.203 -36.875 -19.094 1 94.81 290 ASP B CA 1
ATOM 5843 C C . ASP B 1 290 ? -19.297 -37.781 -18.531 1 94.81 290 ASP B C 1
ATOM 5845 O O . ASP B 1 290 ? -19.016 -38.844 -17.969 1 94.81 290 ASP B O 1
ATOM 5849 N N . GLY B 1 291 ? -20.516 -37.281 -18.516 1 94.38 291 GLY B N 1
ATOM 5850 C CA . GLY B 1 291 ? -21.656 -38.094 -18.125 1 94.38 291 GLY B CA 1
ATOM 5851 C C . GLY B 1 291 ? -21.953 -38 -16.641 1 94.38 291 GLY B C 1
ATOM 5852 O O . GLY B 1 291 ? -22.656 -38.875 -16.094 1 94.38 291 GLY B O 1
ATOM 5853 N N . ILE B 1 292 ? -21.422 -37.062 -15.977 1 96.06 292 ILE B N 1
ATOM 5854 C CA . ILE B 1 292 ? -21.656 -36.906 -14.547 1 96.06 292 ILE B CA 1
ATOM 5855 C C . ILE B 1 292 ? -22.625 -35.75 -14.32 1 96.06 292 ILE B C 1
ATOM 5857 O O . ILE B 1 292 ? -22.406 -34.625 -14.82 1 96.06 292 ILE B O 1
ATOM 5861 N N . ASP B 1 293 ? -23.688 -35.969 -13.617 1 96.25 293 ASP B N 1
ATOM 5862 C CA . ASP B 1 293 ? -24.609 -34.938 -13.188 1 96.25 293 ASP B CA 1
ATOM 5863 C C . ASP B 1 293 ? -24.391 -34.594 -11.719 1 96.25 293 ASP B C 1
ATOM 5865 O O . ASP B 1 293 ? -24.781 -35.344 -10.836 1 96.25 293 ASP B O 1
ATOM 5869 N N . PRO B 1 294 ? -23.922 -33.406 -11.414 1 95.69 294 PRO B N 1
ATOM 5870 C CA . PRO B 1 294 ? -23.578 -33.094 -10.031 1 95.69 294 PRO B CA 1
ATOM 5871 C C . PRO B 1 294 ? -24.781 -33.031 -9.109 1 95.69 294 PRO B C 1
ATOM 5873 O O . PRO B 1 294 ? -24.641 -33.062 -7.883 1 95.69 294 PRO B O 1
ATOM 5876 N N . SER B 1 295 ? -25.953 -32.906 -9.664 1 93.38 295 SER B N 1
ATOM 5877 C CA . SER B 1 295 ? -27.172 -32.875 -8.859 1 93.38 295 SER B CA 1
ATOM 5878 C C . SER B 1 295 ? -27.578 -34.281 -8.414 1 93.38 295 SER B C 1
ATOM 5880 O O . SER B 1 295 ? -28.391 -34.438 -7.492 1 93.38 295 SER B O 1
ATOM 5882 N N . MET B 1 296 ? -26.969 -35.281 -9.047 1 94.44 296 MET B N 1
ATOM 5883 C CA . MET B 1 296 ? -27.406 -36.625 -8.766 1 94.44 296 MET B CA 1
ATOM 5884 C C . MET B 1 296 ? -26.219 -37.531 -8.461 1 94.44 296 MET B C 1
ATOM 5886 O O . MET B 1 296 ? -26.359 -38.531 -7.734 1 94.44 296 MET B O 1
ATOM 5890 N N . ASP B 1 297 ? -25.141 -37.219 -9.047 1 95.62 297 ASP B N 1
ATOM 5891 C CA . ASP B 1 297 ? -24 -38.125 -9 1 95.62 297 ASP B CA 1
ATOM 5892 C C . ASP B 1 297 ? -22.906 -37.562 -8.078 1 95.62 297 ASP B C 1
ATOM 5894 O O . ASP B 1 297 ? -22.766 -36.344 -7.934 1 95.62 297 ASP B O 1
ATOM 5898 N N . LEU B 1 298 ? -22.172 -38.531 -7.504 1 96.31 298 LEU B N 1
ATOM 5899 C CA . LEU B 1 298 ? -20.938 -38.156 -6.812 1 96.31 298 LEU B CA 1
ATOM 5900 C C . LEU B 1 298 ? -19.828 -37.844 -7.809 1 96.31 298 LEU B C 1
ATOM 5902 O O . LEU B 1 298 ? -19.719 -38.5 -8.844 1 96.31 298 LEU B O 1
ATOM 5906 N N . ILE B 1 299 ? -19.031 -36.875 -7.539 1 96.56 299 ILE B N 1
ATOM 5907 C CA . ILE B 1 299 ? -17.953 -36.469 -8.43 1 96.56 299 ILE B CA 1
ATOM 5908 C C . ILE B 1 299 ? -16.625 -37.031 -7.941 1 96.56 299 ILE B C 1
ATOM 5910 O O . ILE B 1 299 ? -16.156 -36.688 -6.859 1 96.56 299 ILE B O 1
ATOM 5914 N N . PRO B 1 300 ? -16 -37.906 -8.711 1 95.19 300 PRO B N 1
ATOM 5915 C CA . PRO B 1 300 ? -14.688 -38.406 -8.289 1 95.19 300 PRO B CA 1
ATOM 5916 C C . PRO B 1 300 ? -13.641 -37.281 -8.266 1 95.19 300 PRO B C 1
ATOM 5918 O O . PRO B 1 300 ? -13.562 -36.469 -9.203 1 95.19 300 PRO B O 1
ATOM 5921 N N . VAL B 1 301 ? -12.852 -37.25 -7.195 1 95.12 301 VAL B N 1
ATOM 5922 C CA . VAL B 1 301 ? -11.875 -36.156 -7.09 1 95.12 301 VAL B CA 1
ATOM 5923 C C . VAL B 1 301 ? -10.531 -36.719 -6.617 1 95.12 301 VAL B C 1
ATOM 5925 O O . VAL B 1 301 ? -10.484 -37.812 -6.004 1 95.12 301 VAL B O 1
ATOM 5928 N N . SER B 1 302 ? -9.469 -36.062 -6.973 1 92.19 302 SER B N 1
ATOM 5929 C CA . SER B 1 302 ? -8.102 -36.344 -6.535 1 92.19 302 SER B CA 1
ATOM 5930 C C . SER B 1 302 ? -7.289 -35.062 -6.438 1 92.19 302 SER B C 1
ATOM 5932 O O . SER B 1 302 ? -7.551 -34.094 -7.16 1 92.19 302 SER B O 1
ATOM 5934 N N . PRO B 1 303 ? -6.348 -35.062 -5.473 1 92.56 303 PRO B N 1
ATOM 5935 C CA . PRO B 1 303 ? -5.5 -33.844 -5.422 1 92.56 303 PRO B CA 1
ATOM 5936 C C . PRO B 1 303 ? -4.672 -33.656 -6.691 1 92.56 303 PRO B C 1
ATOM 5938 O O . PRO B 1 303 ? -4.211 -34.656 -7.281 1 92.56 303 PRO B O 1
ATOM 5941 N N . ILE B 1 304 ? -4.496 -32.438 -7.156 1 93.75 304 ILE B N 1
ATOM 5942 C CA . ILE B 1 304 ? -3.725 -32.125 -8.352 1 93.75 304 ILE B CA 1
ATOM 5943 C C . ILE B 1 304 ? -2.869 -30.875 -8.086 1 93.75 304 ILE B C 1
ATOM 5945 O O . ILE B 1 304 ? -3.248 -30.016 -7.289 1 93.75 304 ILE B O 1
ATOM 5949 N N . ALA B 1 305 ? -1.693 -30.828 -8.68 1 95.12 305 ALA B N 1
ATOM 5950 C CA . ALA B 1 305 ? -0.837 -29.656 -8.516 1 95.12 305 ALA B CA 1
ATOM 5951 C C . ALA B 1 305 ? -1.534 -28.391 -9.016 1 95.12 305 ALA B C 1
ATOM 5953 O O . ALA B 1 305 ? -2.098 -28.375 -10.109 1 95.12 305 ALA B O 1
ATOM 5954 N N . HIS B 1 306 ? -1.461 -27.359 -8.242 1 94.19 306 HIS B N 1
ATOM 5955 C CA . HIS B 1 306 ? -2.328 -26.219 -8.5 1 94.19 306 HIS B CA 1
ATOM 5956 C C . HIS B 1 306 ? -1.524 -24.922 -8.57 1 94.19 306 HIS B C 1
ATOM 5958 O O . HIS B 1 306 ? -1.717 -24.125 -9.477 1 94.19 306 HIS B O 1
ATOM 5964 N N . TYR B 1 307 ? -0.687 -24.719 -7.633 1 96.38 307 TYR B N 1
ATOM 5965 C CA . TYR B 1 307 ? 0.046 -23.469 -7.512 1 96.38 307 TYR B CA 1
ATOM 5966 C C . TYR B 1 307 ? 1.438 -23.703 -6.938 1 96.38 307 TYR B C 1
ATOM 5968 O O . TYR B 1 307 ? 1.618 -24.547 -6.055 1 96.38 307 TYR B O 1
ATOM 5976 N N . THR B 1 308 ? 2.398 -22.938 -7.418 1 98.31 308 THR B N 1
ATOM 5977 C CA . THR B 1 308 ? 3.756 -23.016 -6.887 1 98.31 308 THR B CA 1
ATOM 5978 C C . THR B 1 308 ? 4.129 -21.734 -6.16 1 98.31 308 THR B C 1
ATOM 5980 O O . THR B 1 308 ? 4.203 -20.656 -6.773 1 98.31 308 THR B O 1
ATOM 5983 N N . MET B 1 309 ? 4.383 -21.875 -4.848 1 98.25 309 MET B N 1
ATOM 5984 C CA . MET B 1 309 ? 4.77 -20.703 -4.066 1 98.25 309 MET B CA 1
ATOM 5985 C C . MET B 1 309 ? 6.18 -20.25 -4.43 1 98.25 309 MET B C 1
ATOM 5987 O O . MET B 1 309 ? 6.504 -19.062 -4.316 1 98.25 309 MET B O 1
ATOM 5991 N N . GLY B 1 310 ? 6.973 -21.219 -4.824 1 98.31 310 GLY B N 1
ATOM 5992 C CA . GLY B 1 310 ? 8.352 -20.922 -5.188 1 98.31 310 GLY B CA 1
ATOM 5993 C C . GLY B 1 310 ? 8.492 -20.422 -6.605 1 98.31 310 GLY B C 1
ATOM 5994 O O . GLY B 1 310 ? 7.617 -20.625 -7.445 1 98.31 310 GLY B O 1
ATOM 5995 N N . GLY B 1 311 ? 9.562 -19.781 -6.895 1 98.75 311 GLY B N 1
ATOM 5996 C CA . GLY B 1 311 ? 9.938 -19.188 -8.164 1 98.75 311 GLY B CA 1
ATOM 5997 C C . GLY B 1 311 ? 11.203 -18.359 -8.086 1 98.75 311 GLY B C 1
ATOM 5998 O O . GLY B 1 311 ? 11.977 -18.484 -7.133 1 98.75 311 GLY B O 1
ATOM 5999 N N . ILE B 1 312 ? 11.414 -17.547 -9.078 1 98.94 312 ILE B N 1
ATOM 6000 C CA . ILE B 1 312 ? 12.586 -16.688 -9.086 1 98.94 312 ILE B CA 1
ATOM 6001 C C . ILE B 1 312 ? 12.547 -15.758 -7.871 1 98.94 312 ILE B C 1
ATOM 6003 O O . ILE B 1 312 ? 11.539 -15.094 -7.617 1 98.94 312 ILE B O 1
ATOM 6007 N N . ALA B 1 313 ? 13.617 -15.75 -7.125 1 98.88 313 ALA B N 1
ATOM 6008 C CA . ALA B 1 313 ? 13.68 -14.859 -5.969 1 98.88 313 ALA B CA 1
ATOM 6009 C C . ALA B 1 313 ? 13.711 -13.398 -6.406 1 98.88 313 ALA B C 1
ATOM 6011 O O . ALA B 1 313 ? 14.523 -13.016 -7.25 1 98.88 313 ALA B O 1
ATOM 6012 N N . VAL B 1 314 ? 12.836 -12.602 -5.855 1 98.62 314 VAL B N 1
ATOM 6013 C CA . VAL B 1 314 ? 12.828 -11.172 -6.168 1 98.62 314 VAL B CA 1
ATOM 6014 C C . VAL B 1 314 ? 12.727 -10.367 -4.875 1 98.62 314 VAL B C 1
ATOM 6016 O O . VAL B 1 314 ? 12.367 -10.898 -3.824 1 98.62 314 VAL B O 1
ATOM 6019 N N . ASP B 1 315 ? 13.094 -9.102 -4.969 1 96.88 315 ASP B N 1
ATOM 6020 C CA . ASP B 1 315 ? 12.938 -8.203 -3.834 1 96.88 315 ASP B CA 1
ATOM 6021 C C . ASP B 1 315 ? 11.562 -7.531 -3.846 1 96.88 315 ASP B C 1
ATOM 6023 O O . ASP B 1 315 ? 10.664 -7.969 -4.566 1 96.88 315 ASP B O 1
ATOM 6027 N N . LEU B 1 316 ? 11.383 -6.539 -3.02 1 95.19 316 LEU B N 1
ATOM 6028 C CA . LEU B 1 316 ? 10.102 -5.867 -2.828 1 95.19 316 LEU B CA 1
ATOM 6029 C C . LEU B 1 316 ? 9.68 -5.137 -4.098 1 95.19 316 LEU B C 1
ATOM 6031 O O . LEU B 1 316 ? 8.5 -4.816 -4.27 1 95.19 316 LEU B O 1
ATOM 6035 N N . TRP B 1 317 ? 10.586 -4.867 -4.949 1 96.69 317 TRP B N 1
ATOM 6036 C CA . TRP B 1 317 ? 10.344 -4.082 -6.152 1 96.69 317 TRP B CA 1
ATOM 6037 C C . TRP B 1 317 ? 10.375 -4.969 -7.395 1 96.69 317 TRP B C 1
ATOM 6039 O O . TRP B 1 317 ? 10.43 -4.469 -8.523 1 96.69 317 TRP B O 1
ATOM 6049 N N . TYR B 1 318 ? 10.445 -6.34 -7.176 1 98.44 318 TYR B N 1
ATOM 6050 C CA . TYR B 1 318 ? 10.32 -7.387 -8.18 1 98.44 318 TYR B CA 1
ATOM 6051 C C . TYR B 1 318 ? 11.57 -7.465 -9.047 1 98.44 318 TYR B C 1
ATOM 6053 O O . TYR B 1 318 ? 11.508 -7.91 -10.195 1 98.44 318 TYR B O 1
ATOM 6061 N N . ARG B 1 319 ? 12.719 -6.961 -8.531 1 98.38 319 ARG B N 1
ATOM 6062 C CA . ARG B 1 319 ? 14.023 -7.102 -9.164 1 98.38 319 ARG B CA 1
ATOM 6063 C C . ARG B 1 319 ? 14.617 -8.484 -8.898 1 98.38 319 ARG B C 1
ATOM 6065 O O . ARG B 1 319 ? 14.5 -9.016 -7.797 1 98.38 319 ARG B O 1
ATOM 6072 N N . THR B 1 320 ? 15.164 -9.086 -9.977 1 98.62 320 THR B N 1
ATOM 6073 C CA . THR B 1 320 ? 15.953 -10.297 -9.781 1 98.62 320 THR B CA 1
ATOM 6074 C C . THR B 1 320 ? 17.422 -9.945 -9.523 1 98.62 320 THR B C 1
ATOM 6076 O O . THR B 1 320 ? 17.781 -8.773 -9.43 1 98.62 320 THR B O 1
ATOM 6079 N N . SER B 1 321 ? 18.219 -11.039 -9.344 1 97.81 321 SER B N 1
ATOM 6080 C CA . SER B 1 321 ? 19.656 -10.82 -9.141 1 97.81 321 SER B CA 1
ATOM 6081 C C . SER B 1 321 ? 20.344 -10.414 -10.438 1 97.81 321 SER B C 1
ATOM 6083 O O . SER B 1 321 ? 21.469 -9.906 -10.422 1 97.81 321 SER B O 1
ATOM 6085 N N . LEU B 1 322 ? 19.719 -10.648 -11.586 1 97.31 322 LEU B N 1
ATOM 6086 C CA . LEU B 1 322 ? 20.234 -10.195 -12.875 1 97.31 322 LEU B CA 1
ATOM 6087 C C . LEU B 1 322 ? 19.766 -8.781 -13.18 1 97.31 322 LEU B C 1
ATOM 6089 O O . LEU B 1 322 ? 18.578 -8.469 -13.047 1 97.31 322 LEU B O 1
ATOM 6093 N N . LYS B 1 323 ? 20.672 -7.93 -13.57 1 96.5 323 LYS B N 1
ATOM 6094 C CA . LYS B 1 323 ? 20.297 -6.559 -13.922 1 96.5 323 LYS B CA 1
ATOM 6095 C C . LYS B 1 323 ? 19.375 -6.535 -15.133 1 96.5 323 LYS B C 1
ATOM 6097 O O . LYS B 1 323 ? 19.5 -7.355 -16.047 1 96.5 323 LYS B O 1
ATOM 6102 N N . ASN B 1 324 ? 18.406 -5.664 -15.18 1 97.75 324 ASN B N 1
ATOM 6103 C CA . ASN B 1 324 ? 17.453 -5.434 -16.266 1 97.75 324 ASN B CA 1
ATOM 6104 C C . ASN B 1 324 ? 16.438 -6.57 -16.359 1 97.75 324 ASN B C 1
ATOM 6106 O O . ASN B 1 324 ? 15.695 -6.656 -17.344 1 97.75 324 ASN B O 1
ATOM 6110 N N . LEU B 1 325 ? 16.484 -7.52 -15.352 1 98.62 325 LEU B N 1
ATOM 6111 C CA . LEU B 1 325 ? 15.547 -8.641 -15.328 1 98.62 325 LEU B CA 1
ATOM 6112 C C . LEU B 1 325 ? 14.625 -8.555 -14.117 1 98.62 325 LEU B C 1
ATOM 6114 O O . LEU B 1 325 ? 15.094 -8.43 -12.984 1 98.62 325 LEU B O 1
ATOM 6118 N N . TYR B 1 326 ? 13.367 -8.586 -14.398 1 98.88 326 TYR B N 1
ATOM 6119 C CA . TYR B 1 326 ? 12.328 -8.547 -13.375 1 98.88 326 TYR B CA 1
ATOM 6120 C C . TYR B 1 326 ? 11.43 -9.781 -13.469 1 98.88 326 TYR B C 1
ATOM 6122 O O . TYR B 1 326 ? 11.391 -10.453 -14.5 1 98.88 326 TYR B O 1
ATOM 6130 N N . ALA B 1 327 ? 10.766 -10.156 -12.375 1 98.94 327 ALA B N 1
ATOM 6131 C CA . ALA B 1 327 ? 9.812 -11.258 -12.391 1 98.94 327 ALA B CA 1
ATOM 6132 C C . ALA B 1 327 ? 8.586 -10.938 -11.539 1 98.94 327 ALA B C 1
ATOM 6134 O O . ALA B 1 327 ? 8.711 -10.328 -10.477 1 98.94 327 ALA B O 1
ATOM 6135 N N . ILE B 1 328 ? 7.406 -11.383 -12.031 1 98.94 328 ILE B N 1
ATOM 6136 C CA . ILE B 1 328 ? 6.156 -11.055 -11.359 1 98.94 328 ILE B CA 1
ATOM 6137 C C . ILE B 1 328 ? 5.195 -12.234 -11.453 1 98.94 328 ILE B C 1
ATOM 6139 O O . ILE B 1 328 ? 5.426 -13.172 -12.219 1 98.94 328 ILE B O 1
ATOM 6143 N N . GLY B 1 329 ? 4.113 -12.211 -10.641 1 98.56 329 GLY B N 1
ATOM 6144 C CA . GLY B 1 329 ? 3.137 -13.289 -10.625 1 98.56 329 GLY B CA 1
ATOM 6145 C C . GLY B 1 329 ? 3.686 -14.586 -10.062 1 98.56 329 GLY B C 1
ATOM 6146 O O . GLY B 1 329 ? 4.496 -14.57 -9.133 1 98.56 329 GLY B O 1
ATOM 6147 N N . GLU B 1 330 ? 3.195 -15.648 -10.625 1 98.5 330 GLU B N 1
ATOM 6148 C CA . GLU B 1 330 ? 3.545 -16.953 -10.086 1 98.5 330 GLU B CA 1
ATOM 6149 C C . GLU B 1 330 ? 4.957 -17.375 -10.492 1 98.5 330 GLU B C 1
ATOM 6151 O O . GLU B 1 330 ? 5.488 -18.359 -10.008 1 98.5 330 GLU B O 1
ATOM 6156 N N . ALA B 1 331 ? 5.617 -16.578 -11.359 1 98.75 331 ALA B N 1
ATOM 6157 C CA . ALA B 1 331 ? 6.965 -16.906 -11.812 1 98.75 331 ALA B CA 1
ATOM 6158 C C . ALA B 1 331 ? 7.992 -16.594 -10.719 1 98.75 331 ALA B C 1
ATOM 6160 O O . ALA B 1 331 ? 9.141 -17.047 -10.797 1 98.75 331 ALA B O 1
ATOM 6161 N N . MET B 1 332 ? 7.57 -15.859 -9.758 1 98.88 332 MET B N 1
ATOM 6162 C CA . MET B 1 332 ? 8.531 -15.391 -8.758 1 98.88 332 MET B CA 1
ATOM 6163 C C . MET B 1 332 ? 8.062 -15.727 -7.348 1 98.88 332 MET B C 1
ATOM 6165 O O . MET B 1 332 ? 6.949 -16.234 -7.164 1 98.88 332 MET B O 1
ATOM 6169 N N . SER B 1 333 ? 8.969 -15.594 -6.414 1 98.75 333 SER B N 1
ATOM 6170 C CA . SER B 1 333 ? 8.656 -15.695 -4.992 1 98.75 333 SER B CA 1
ATOM 6171 C C . SER B 1 333 ? 9.328 -14.578 -4.195 1 98.75 333 SER B C 1
ATOM 6173 O O . SER B 1 333 ? 10.516 -14.312 -4.375 1 98.75 333 SER B O 1
ATOM 6175 N N . ASN B 1 334 ? 8.547 -13.93 -3.418 1 98.31 334 ASN B N 1
ATOM 6176 C CA . ASN B 1 334 ? 9.062 -12.891 -2.537 1 98.31 334 ASN B CA 1
ATOM 6177 C C . ASN B 1 334 ? 8.641 -13.117 -1.09 1 98.31 334 ASN B C 1
ATOM 6179 O O . ASN B 1 334 ? 8.812 -12.242 -0.241 1 98.31 334 ASN B O 1
ATOM 6183 N N . GLY B 1 335 ? 8.008 -14.281 -0.872 1 98.44 335 GLY B N 1
ATOM 6184 C CA . GLY B 1 335 ? 7.609 -14.641 0.482 1 98.44 335 GLY B CA 1
ATOM 6185 C C . GLY B 1 335 ? 6.176 -14.266 0.797 1 98.44 335 GLY B C 1
ATOM 6186 O O . GLY B 1 335 ? 5.699 -14.492 1.913 1 98.44 335 GLY B O 1
ATOM 6187 N N . PHE B 1 336 ? 5.422 -13.766 -0.11 1 98.69 336 PHE B N 1
ATOM 6188 C CA . PHE B 1 336 ? 4.043 -13.344 0.111 1 98.69 336 PHE B CA 1
ATOM 6189 C C . PHE B 1 336 ? 3.189 -14.516 0.586 1 98.69 336 PHE B C 1
ATOM 6191 O O . PHE B 1 336 ? 2.447 -14.391 1.563 1 98.69 336 PHE B O 1
ATOM 6198 N N . HIS B 1 337 ? 3.318 -15.664 -0.083 1 98.56 337 HIS B N 1
ATOM 6199 C CA . HIS B 1 337 ? 2.398 -16.781 0.131 1 98.56 337 HIS B CA 1
ATOM 6200 C C . HIS B 1 337 ? 2.898 -17.703 1.236 1 98.56 337 HIS B C 1
ATOM 6202 O O . HIS B 1 337 ? 2.166 -18.578 1.697 1 98.56 337 HIS B O 1
ATOM 6208 N N . GLY B 1 338 ? 4.148 -17.531 1.655 1 98.06 338 GLY B N 1
ATOM 6209 C CA . GLY B 1 338 ? 4.695 -18.453 2.637 1 98.06 338 GLY B CA 1
ATOM 6210 C C . GLY B 1 338 ? 4.676 -19.906 2.174 1 98.06 338 GLY B C 1
ATOM 6211 O O . GLY B 1 338 ? 5.027 -20.203 1.029 1 98.06 338 GLY B O 1
ATOM 6212 N N . ALA B 1 339 ? 4.273 -20.766 3.082 1 98.12 339 ALA B N 1
ATOM 6213 C CA . ALA B 1 339 ? 4.344 -22.203 2.805 1 98.12 339 ALA B CA 1
ATOM 6214 C C . ALA B 1 339 ? 3.047 -22.703 2.178 1 98.12 339 ALA B C 1
ATOM 6216 O O . ALA B 1 339 ? 2.965 -23.859 1.744 1 98.12 339 ALA B O 1
ATOM 6217 N N . ASN B 1 340 ? 2.068 -21.844 2.088 1 96.88 340 ASN B N 1
ATOM 6218 C CA . ASN B 1 340 ? 0.757 -22.188 1.549 1 96.88 340 ASN B CA 1
ATOM 6219 C C . ASN B 1 340 ? -0.042 -20.953 1.18 1 96.88 340 ASN B C 1
ATOM 6221 O O . ASN B 1 340 ? -0.321 -20.109 2.037 1 96.88 340 ASN B O 1
ATOM 6225 N N . ARG B 1 341 ? -0.449 -20.938 0.009 1 96.62 341 ARG B N 1
ATOM 6226 C CA . ARG B 1 341 ? -1.141 -19.75 -0.492 1 96.62 341 ARG B CA 1
ATOM 6227 C C . ARG B 1 341 ? -2.574 -19.688 0.024 1 96.62 341 ARG B C 1
ATOM 6229 O O . ARG B 1 341 ? -3.295 -20.688 -0.017 1 96.62 341 ARG B O 1
ATOM 6236 N N . LEU B 1 342 ? -2.982 -18.531 0.515 1 95.44 342 LEU B N 1
ATOM 6237 C CA . LEU B 1 342 ? -4.379 -18.266 0.846 1 95.44 342 LEU B CA 1
ATOM 6238 C C . LEU B 1 342 ? -5.234 -18.219 -0.415 1 95.44 342 LEU B C 1
ATOM 6240 O O . LEU B 1 342 ? -4.836 -17.609 -1.413 1 95.44 342 LEU B O 1
ATOM 6244 N N . ALA B 1 343 ? -6.398 -18.797 -0.367 1 91.62 343 ALA B N 1
ATOM 6245 C CA . ALA B 1 343 ? -7.305 -18.812 -1.514 1 91.62 343 ALA B CA 1
ATOM 6246 C C . ALA B 1 343 ? -7.531 -17.406 -2.057 1 91.62 343 ALA B C 1
ATOM 6248 O O . ALA B 1 343 ? -7.734 -16.469 -1.288 1 91.62 343 ALA B O 1
ATOM 6249 N N . SER B 1 344 ? -7.359 -17.234 -3.395 1 93.88 344 SER B N 1
ATOM 6250 C CA . SER B 1 344 ? -7.719 -16.031 -4.137 1 93.88 344 SER B CA 1
ATOM 6251 C C . SER B 1 344 ? -6.703 -14.914 -3.906 1 93.88 344 SER B C 1
ATOM 6253 O O . SER B 1 344 ? -6.953 -13.758 -4.25 1 93.88 344 SER B O 1
ATOM 6255 N N . ASN B 1 345 ? -5.527 -15.234 -3.352 1 97.25 345 ASN B N 1
ATOM 6256 C CA . ASN B 1 345 ? -4.449 -14.266 -3.172 1 97.25 345 ASN B CA 1
ATOM 6257 C C . ASN B 1 345 ? -3.527 -14.227 -4.387 1 97.25 345 ASN B C 1
ATOM 6259 O O . ASN B 1 345 ? -2.719 -13.305 -4.527 1 97.25 345 ASN B O 1
ATOM 6263 N N . SER B 1 346 ? -3.625 -15.203 -5.285 1 97.25 346 SER B N 1
ATOM 6264 C CA . SER B 1 346 ? -2.736 -15.242 -6.441 1 97.25 346 SER B CA 1
ATOM 6265 C C . SER B 1 346 ? -3.039 -14.102 -7.406 1 97.25 346 SER B C 1
ATOM 6267 O O . SER B 1 346 ? -2.123 -13.43 -7.887 1 97.25 346 SER B O 1
ATOM 6269 N N . LEU B 1 347 ? -4.301 -13.859 -7.688 1 97.69 347 LEU B N 1
ATOM 6270 C CA . LEU B 1 347 ? -4.648 -12.875 -8.711 1 97.69 347 LEU B CA 1
ATOM 6271 C C . LEU B 1 347 ? -4.383 -11.461 -8.211 1 97.69 347 LEU B C 1
ATOM 6273 O O . LEU B 1 347 ? -4.004 -10.586 -8.992 1 97.69 347 LEU B O 1
ATOM 6277 N N . VAL B 1 348 ? -4.641 -11.18 -6.91 1 98.31 348 VAL B N 1
ATOM 6278 C CA . VAL B 1 348 ? -4.324 -9.844 -6.406 1 98.31 348 VAL B CA 1
ATOM 6279 C C . VAL B 1 348 ? -2.824 -9.586 -6.52 1 98.31 348 VAL B C 1
ATOM 6281 O O . VAL B 1 348 ? -2.4 -8.484 -6.867 1 98.31 348 VAL B O 1
ATOM 6284 N N . GLU B 1 349 ? -2.008 -10.602 -6.25 1 98.5 349 GLU B N 1
ATOM 6285 C CA . GLU B 1 349 ? -0.565 -10.453 -6.41 1 98.5 349 GLU B CA 1
ATOM 6286 C C . GLU B 1 349 ? -0.194 -10.195 -7.867 1 98.5 349 GLU B C 1
ATOM 6288 O O . GLU B 1 349 ? 0.727 -9.422 -8.156 1 98.5 349 GLU B O 1
ATOM 6293 N N . CYS B 1 350 ? -0.876 -10.859 -8.781 1 98.75 350 CYS B N 1
ATOM 6294 C CA . CYS B 1 350 ? -0.607 -10.641 -10.195 1 98.75 350 CYS B CA 1
ATOM 6295 C C . CYS B 1 350 ? -0.797 -9.172 -10.562 1 98.75 350 CYS B C 1
ATOM 6297 O O . CYS B 1 350 ? 0.066 -8.578 -11.211 1 98.75 350 CYS B O 1
ATOM 6299 N N . ILE B 1 351 ? -1.879 -8.578 -10.148 1 98.81 351 ILE B N 1
ATOM 6300 C CA . ILE B 1 351 ? -2.199 -7.203 -10.5 1 98.81 351 ILE B CA 1
ATOM 6301 C C . ILE B 1 351 ? -1.231 -6.25 -9.805 1 98.81 351 ILE B C 1
ATOM 6303 O O . ILE B 1 351 ? -0.649 -5.371 -10.445 1 98.81 351 ILE B O 1
ATOM 6307 N N . VAL B 1 352 ? -1.034 -6.438 -8.5 1 98.88 352 VAL B N 1
ATOM 6308 C CA . VAL B 1 352 ? -0.18 -5.551 -7.719 1 98.88 352 VAL B CA 1
ATOM 6309 C C . VAL B 1 352 ? 1.251 -5.609 -8.25 1 98.88 352 VAL B C 1
ATOM 6311 O O . VAL B 1 352 ? 1.903 -4.578 -8.414 1 98.88 352 VAL B O 1
ATOM 6314 N N . SER B 1 353 ? 1.776 -6.844 -8.508 1 98.81 353 SER B N 1
ATOM 6315 C CA . SER B 1 353 ? 3.141 -6.98 -9.008 1 98.81 353 SER B CA 1
ATOM 6316 C C . SER B 1 353 ? 3.285 -6.359 -10.398 1 98.81 353 SER B C 1
ATOM 6318 O O . SER B 1 353 ? 4.316 -5.758 -10.703 1 98.81 353 SER B O 1
ATOM 6320 N N . GLY B 1 354 ? 2.262 -6.523 -11.258 1 98.88 354 GLY B N 1
ATOM 6321 C CA . GLY B 1 354 ? 2.289 -5.902 -12.57 1 98.88 354 GLY B CA 1
ATOM 6322 C C . GLY B 1 354 ? 2.369 -4.387 -12.508 1 98.88 354 GLY B C 1
ATOM 6323 O O . GLY B 1 354 ? 3.174 -3.775 -13.219 1 98.88 354 GLY B O 1
ATOM 6324 N N . LEU B 1 355 ? 1.562 -3.771 -11.648 1 98.81 355 LEU B N 1
ATOM 6325 C CA . LEU B 1 355 ? 1.551 -2.322 -11.484 1 98.81 355 LEU B CA 1
ATOM 6326 C C . LEU B 1 355 ? 2.867 -1.83 -10.898 1 98.81 355 LEU B C 1
ATOM 6328 O O . LEU B 1 355 ? 3.436 -0.845 -11.375 1 98.81 355 LEU B O 1
ATOM 6332 N N . GLU B 1 356 ? 3.375 -2.533 -9.906 1 98.69 356 GLU B N 1
ATOM 6333 C CA . GLU B 1 356 ? 4.555 -2.084 -9.172 1 98.69 356 GLU B CA 1
ATOM 6334 C C . GLU B 1 356 ? 5.816 -2.221 -10.016 1 98.69 356 GLU B C 1
ATOM 6336 O O . GLU B 1 356 ? 6.715 -1.379 -9.938 1 98.69 356 GLU B O 1
ATOM 6341 N N . VAL B 1 357 ? 5.922 -3.312 -10.789 1 98.75 357 VAL B N 1
ATOM 6342 C CA . VAL B 1 357 ? 7.125 -3.496 -11.594 1 98.75 357 VAL B CA 1
ATOM 6343 C C . VAL B 1 357 ? 7.23 -2.377 -12.625 1 98.75 357 VAL B C 1
ATOM 6345 O O . VAL B 1 357 ? 8.328 -1.932 -12.953 1 98.75 357 VAL B O 1
ATOM 6348 N N . ALA B 1 358 ? 6.105 -1.943 -13.141 1 98.69 358 ALA B N 1
ATOM 6349 C CA . ALA B 1 358 ? 6.105 -0.822 -14.078 1 98.69 358 ALA B CA 1
ATOM 6350 C C . ALA B 1 358 ? 6.672 0.436 -13.422 1 98.69 358 ALA B C 1
ATOM 6352 O O . ALA B 1 358 ? 7.445 1.17 -14.047 1 98.69 358 ALA B O 1
ATOM 6353 N N . ARG B 1 359 ? 6.305 0.712 -12.18 1 98.25 359 ARG B N 1
ATOM 6354 C CA . ARG B 1 359 ? 6.844 1.851 -11.438 1 98.25 359 ARG B CA 1
ATOM 6355 C C . ARG B 1 359 ? 8.352 1.713 -11.242 1 98.25 359 ARG B C 1
ATOM 6357 O O . ARG B 1 359 ? 9.086 2.693 -11.359 1 98.25 359 ARG B O 1
ATOM 6364 N N . THR B 1 360 ? 8.773 0.506 -10.93 1 97.88 360 THR B N 1
ATOM 6365 C CA . THR B 1 360 ? 10.188 0.23 -10.711 1 97.88 360 THR B CA 1
ATOM 6366 C C . THR B 1 360 ? 10.992 0.494 -11.977 1 97.88 360 THR B C 1
ATOM 6368 O O . THR B 1 360 ? 12.031 1.159 -11.93 1 97.88 360 THR B O 1
ATOM 6371 N N . ILE B 1 361 ? 10.508 0.025 -13.07 1 98.25 361 ILE B N 1
ATOM 6372 C CA . ILE B 1 361 ? 11.203 0.181 -14.352 1 98.25 361 ILE B CA 1
ATOM 6373 C C . ILE B 1 361 ? 11.234 1.657 -14.742 1 98.25 361 ILE B C 1
ATOM 6375 O O . ILE B 1 361 ? 12.258 2.152 -15.219 1 98.25 361 ILE B O 1
ATOM 6379 N N . ALA B 1 362 ? 10.148 2.314 -14.516 1 97.19 362 ALA B N 1
ATOM 6380 C CA . ALA B 1 362 ? 10.094 3.742 -14.82 1 97.19 362 ALA B CA 1
ATOM 6381 C C . ALA B 1 362 ? 11.102 4.523 -13.984 1 97.19 362 ALA B C 1
ATOM 6383 O O . ALA B 1 362 ? 11.68 5.504 -14.461 1 97.19 362 ALA B O 1
ATOM 6384 N N . ARG B 1 363 ? 11.25 4.141 -12.75 1 94.75 363 ARG B N 1
ATOM 6385 C CA . ARG B 1 363 ? 12.164 4.824 -11.836 1 94.75 363 ARG B CA 1
ATOM 6386 C C . ARG B 1 363 ? 13.617 4.531 -12.188 1 94.75 363 ARG B C 1
ATOM 6388 O O . ARG B 1 363 ? 14.461 5.426 -12.156 1 94.75 363 ARG B O 1
ATOM 6395 N N . GLU B 1 364 ? 13.891 3.242 -12.555 1 94.88 364 GLU B N 1
ATOM 6396 C CA . GLU B 1 364 ? 15.266 2.795 -12.742 1 94.88 364 GLU B CA 1
ATOM 6397 C C . GLU B 1 364 ? 15.75 3.086 -14.164 1 94.88 364 GLU B C 1
ATOM 6399 O O . GLU B 1 364 ? 16.938 3.266 -14.391 1 94.88 364 GLU B O 1
ATOM 6404 N N . ARG B 1 365 ? 14.914 3.039 -15.109 1 94.88 365 ARG B N 1
ATOM 6405 C CA . ARG B 1 365 ? 15.195 3.279 -16.516 1 94.88 365 ARG B CA 1
ATOM 6406 C C . ARG B 1 365 ? 16.359 2.416 -17 1 94.88 365 ARG B C 1
ATOM 6408 O O . ARG B 1 365 ? 17.344 2.932 -17.547 1 94.88 365 ARG B O 1
ATOM 6415 N N . PRO B 1 366 ? 16.156 1.077 -16.891 1 94.88 366 PRO B N 1
ATOM 6416 C CA . PRO B 1 366 ? 17.219 0.18 -17.328 1 94.88 366 PRO B CA 1
ATOM 6417 C C . PRO B 1 366 ? 17.516 0.305 -18.828 1 94.88 366 PRO B C 1
ATOM 6419 O O . PRO B 1 366 ? 16.609 0.609 -19.609 1 94.88 366 PRO B O 1
ATOM 6422 N N . ARG B 1 367 ? 18.797 0.083 -19.172 1 92.69 367 ARG B N 1
ATOM 6423 C CA . ARG B 1 367 ? 19.25 0.115 -20.562 1 92.69 367 ARG B CA 1
ATOM 6424 C C . ARG B 1 367 ? 20.172 -1.055 -20.859 1 92.69 367 ARG B C 1
ATOM 6426 O O . ARG B 1 367 ? 20.938 -1.491 -19.984 1 92.69 367 ARG B O 1
ATOM 6433 N N . CYS B 1 368 ? 19.922 -1.612 -21.984 1 87.06 368 CYS B N 1
ATOM 6434 C CA . CYS B 1 368 ? 20.891 -2.584 -22.5 1 87.06 368 CYS B CA 1
ATOM 6435 C C . CYS B 1 368 ? 21.531 -2.084 -23.781 1 87.06 368 CYS B C 1
ATOM 6437 O O . CYS B 1 368 ? 20.859 -1.916 -24.797 1 87.06 368 CYS B O 1
ATOM 6439 N N . ARG B 1 369 ? 22.828 -1.712 -23.719 1 74.88 369 ARG B N 1
ATOM 6440 C CA . ARG B 1 369 ? 23.578 -1.163 -24.844 1 74.88 369 ARG B CA 1
ATOM 6441 C C . ARG B 1 369 ? 24.359 -2.256 -25.578 1 74.88 369 ARG B C 1
ATOM 6443 O O . ARG B 1 369 ? 25.109 -1.972 -26.5 1 74.88 369 ARG B O 1
ATOM 6450 N N . GLU B 1 370 ? 24.031 -3.426 -25.141 1 68.62 370 GLU B N 1
ATOM 6451 C CA . GLU B 1 370 ? 24.844 -4.508 -25.719 1 68.62 370 GLU B CA 1
ATOM 6452 C C . GLU B 1 370 ? 24.531 -4.695 -27.203 1 68.62 370 GLU B C 1
ATOM 6454 O O . GLU B 1 370 ? 23.375 -4.832 -27.594 1 68.62 370 GLU B O 1
ATOM 6459 N N . VAL B 1 371 ? 25.578 -4.562 -27.938 1 64.44 371 VAL B N 1
ATOM 6460 C CA . VAL B 1 371 ? 25.5 -4.559 -29.406 1 64.44 371 VAL B CA 1
ATOM 6461 C C . VAL B 1 371 ? 25.547 -5.988 -29.922 1 64.44 371 VAL B C 1
ATOM 6463 O O . VAL B 1 371 ? 24.797 -6.344 -30.844 1 64.44 371 VAL B O 1
ATOM 6466 N N . LYS B 1 372 ? 26.312 -6.867 -29.234 1 80.88 372 LYS B N 1
ATOM 6467 C CA . LYS B 1 372 ? 26.469 -8.188 -29.828 1 80.88 372 LYS B CA 1
ATOM 6468 C C . LYS B 1 372 ? 25.391 -9.148 -29.328 1 80.88 372 LYS B C 1
ATOM 6470 O O . LYS B 1 372 ? 25.047 -9.148 -28.141 1 80.88 372 LYS B O 1
ATOM 6475 N N . GLU B 1 373 ? 24.922 -9.953 -30.219 1 85.56 373 GLU B N 1
ATOM 6476 C CA . GLU B 1 373 ? 23.891 -10.922 -29.906 1 85.56 373 GLU B CA 1
ATOM 6477 C C . GLU B 1 373 ? 24.391 -11.992 -28.953 1 85.56 373 GLU B C 1
ATOM 6479 O O . GLU B 1 373 ? 25.453 -12.594 -29.188 1 85.56 373 GLU B O 1
ATOM 6484 N N . PRO B 1 374 ? 23.719 -12.219 -27.859 1 88.88 374 PRO B N 1
ATOM 6485 C CA . PRO B 1 374 ? 24.109 -13.266 -26.922 1 88.88 374 PRO B CA 1
ATOM 6486 C C . PRO B 1 374 ? 23.969 -14.672 -27.5 1 88.88 374 PRO B C 1
ATOM 6488 O O . PRO B 1 374 ? 23.234 -14.859 -28.484 1 88.88 374 PRO B O 1
ATOM 6491 N N . HIS B 1 375 ? 24.609 -15.617 -26.891 1 89.06 375 HIS B N 1
ATOM 6492 C CA . HIS B 1 375 ? 24.594 -17 -27.359 1 89.06 375 HIS B CA 1
ATOM 6493 C C . HIS B 1 375 ? 23.25 -17.672 -27.109 1 89.06 375 HIS B C 1
ATOM 6495 O O . HIS B 1 375 ? 22.672 -17.516 -26.016 1 89.06 375 HIS B O 1
ATOM 6501 N N . TYR B 1 376 ? 22.766 -18.375 -28.156 1 93 376 TYR B N 1
ATOM 6502 C CA . TYR B 1 376 ? 21.562 -19.188 -28.047 1 93 376 TYR B CA 1
ATOM 6503 C C . TYR B 1 376 ? 21.922 -20.656 -27.891 1 93 376 TYR B C 1
ATOM 6505 O O . TYR B 1 376 ? 22.562 -21.25 -28.781 1 93 376 TYR B O 1
ATOM 6513 N N . HIS B 1 377 ? 21.516 -21.359 -26.875 1 93.44 377 HIS B N 1
ATOM 6514 C CA . HIS B 1 377 ? 21.891 -22.75 -26.641 1 93.44 377 HIS B CA 1
ATOM 6515 C C . HIS B 1 377 ? 20.969 -23.688 -27.391 1 93.44 377 HIS B C 1
ATOM 6517 O O . HIS B 1 377 ? 21.406 -24.734 -27.891 1 93.44 377 HIS B O 1
ATOM 6523 N N . GLY B 1 378 ? 19.672 -23.344 -27.453 1 92.69 378 GLY B N 1
ATOM 6524 C CA . GLY B 1 378 ? 18.719 -24.141 -28.219 1 92.69 378 GLY B CA 1
ATOM 6525 C C . GLY B 1 378 ? 18.516 -25.531 -27.625 1 92.69 378 GLY B C 1
ATOM 6526 O O . GLY B 1 378 ? 18.516 -26.516 -28.359 1 92.69 378 GLY B O 1
ATOM 6527 N N . TYR B 1 379 ? 18.281 -25.656 -26.328 1 93.69 379 TYR B N 1
ATOM 6528 C CA . TYR B 1 379 ? 18.078 -26.922 -25.656 1 93.69 379 TYR B CA 1
ATOM 6529 C C . TYR B 1 379 ? 16.797 -27.594 -26.141 1 93.69 379 TYR B C 1
ATOM 6531 O O . TYR B 1 379 ? 15.789 -26.922 -26.406 1 93.69 379 TYR B O 1
ATOM 6539 N N . GLU B 1 380 ? 16.828 -28.953 -26.219 1 93.38 380 GLU B N 1
ATOM 6540 C CA . GLU B 1 380 ? 15.633 -29.734 -26.531 1 93.38 380 GLU B CA 1
ATOM 6541 C C . GLU B 1 380 ? 14.906 -30.156 -25.266 1 93.38 380 GLU B C 1
ATOM 6543 O O . GLU B 1 380 ? 15.539 -30.453 -24.25 1 93.38 380 GLU B O 1
ATOM 6548 N N . PRO B 1 381 ? 13.617 -30.188 -25.281 1 93.06 381 PRO B N 1
ATOM 6549 C CA . PRO B 1 381 ? 12.852 -30.516 -24.078 1 93.06 381 PRO B CA 1
ATOM 6550 C C . PRO B 1 381 ? 13.195 -31.891 -23.5 1 93.06 381 PRO B C 1
ATOM 6552 O O . PRO B 1 381 ? 13.289 -32.031 -22.281 1 93.06 381 PRO B O 1
ATOM 6555 N N . GLY B 1 382 ? 13.391 -32.844 -24.375 1 95.75 382 GLY B N 1
ATOM 6556 C CA . GLY B 1 382 ? 13.633 -34.219 -23.938 1 95.75 382 GLY B CA 1
ATOM 6557 C C . GLY B 1 382 ? 12.406 -34.844 -23.312 1 95.75 382 GLY B C 1
ATOM 6558 O O . GLY B 1 382 ? 11.281 -34.625 -23.75 1 95.75 382 GLY B O 1
ATOM 6559 N N . ASP B 1 383 ? 12.633 -35.719 -22.297 1 97.25 383 ASP B N 1
ATOM 6560 C CA . ASP B 1 383 ? 11.57 -36.531 -21.688 1 97.25 383 ASP B CA 1
ATOM 6561 C C . ASP B 1 383 ? 10.93 -35.78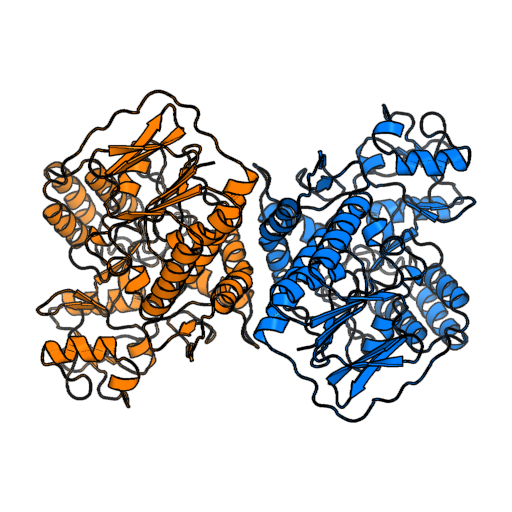1 -20.516 1 97.25 383 ASP B C 1
ATOM 6563 O O . ASP B 1 383 ? 11.039 -36.219 -19.359 1 97.25 383 ASP B O 1
ATOM 6567 N N . VAL B 1 384 ? 10.188 -34.875 -20.812 1 97.31 384 VAL B N 1
ATOM 6568 C CA . VAL B 1 384 ? 9.531 -34.062 -19.812 1 97.31 384 VAL B CA 1
ATOM 6569 C C . VAL B 1 384 ? 8.516 -34.906 -19.031 1 97.31 384 VAL B C 1
ATOM 6571 O O . VAL B 1 384 ? 8.312 -34.688 -17.844 1 97.31 384 VAL B O 1
ATOM 6574 N N . ASP B 1 385 ? 7.91 -35.844 -19.656 1 96.56 385 ASP B N 1
ATOM 6575 C CA . ASP B 1 385 ? 6.91 -36.688 -19.016 1 96.56 385 ASP B CA 1
ATOM 6576 C C . ASP B 1 385 ? 7.527 -37.5 -17.875 1 96.56 385 ASP B C 1
ATOM 6578 O O . ASP B 1 385 ? 6.895 -37.688 -16.828 1 96.56 385 ASP B O 1
ATOM 6582 N N . SER B 1 386 ? 8.711 -37.938 -18.125 1 97.44 386 SER B N 1
ATOM 6583 C CA . SER B 1 386 ? 9.398 -38.656 -17.047 1 97.44 386 SER B CA 1
ATOM 6584 C C . SER B 1 386 ? 9.68 -37.75 -15.859 1 97.44 386 SER B C 1
ATOM 6586 O O . SER B 1 386 ? 9.641 -38.188 -14.711 1 97.44 386 SER B O 1
ATOM 6588 N N . LEU B 1 387 ? 10.008 -36.5 -16.125 1 98 387 LEU B N 1
ATOM 6589 C CA . LEU B 1 387 ? 10.18 -35.531 -15.047 1 98 387 LEU B CA 1
ATOM 6590 C C . LEU B 1 387 ? 8.875 -35.344 -14.281 1 98 387 LEU B C 1
ATOM 6592 O O . LEU B 1 387 ? 8.883 -35.25 -13.047 1 98 387 LEU B O 1
ATOM 6596 N N . ARG B 1 388 ? 7.801 -35.281 -15.016 1 96.88 388 ARG B N 1
ATOM 6597 C CA . ARG B 1 388 ? 6.48 -35.094 -14.414 1 96.88 388 ARG B CA 1
ATOM 6598 C C . ARG B 1 388 ? 6.145 -36.281 -13.492 1 96.88 388 ARG B C 1
ATOM 6600 O O . ARG B 1 388 ? 5.68 -36.062 -12.367 1 96.88 388 ARG B O 1
ATOM 6607 N N . GLU B 1 389 ? 6.379 -37.406 -13.977 1 95.31 389 GLU B N 1
ATOM 6608 C CA . GLU B 1 389 ? 6.121 -38.625 -13.188 1 95.31 389 GLU B CA 1
ATOM 6609 C C . GLU B 1 389 ? 7.012 -38.656 -11.953 1 95.31 389 GLU B C 1
ATOM 6611 O O . GLU B 1 389 ? 6.555 -39.031 -10.867 1 95.31 389 GLU B O 1
ATOM 6616 N N . LEU B 1 390 ? 8.211 -38.312 -12.172 1 97.25 390 LEU B N 1
ATOM 6617 C CA . LEU B 1 390 ? 9.18 -38.344 -11.086 1 97.25 390 LEU B CA 1
ATOM 6618 C C . LEU B 1 390 ? 8.742 -37.406 -9.953 1 97.25 390 LEU B C 1
ATOM 6620 O O . LEU B 1 390 ? 8.703 -37.844 -8.789 1 97.25 390 LEU B O 1
ATOM 6624 N N . LEU B 1 391 ? 8.406 -36.188 -10.266 1 97.5 391 LEU B N 1
ATOM 6625 C CA . LEU B 1 391 ? 8.031 -35.219 -9.242 1 97.5 391 LEU B CA 1
ATOM 6626 C C . LEU B 1 391 ? 6.715 -35.625 -8.578 1 97.5 391 LEU B C 1
ATOM 6628 O O . LEU B 1 391 ? 6.535 -35.438 -7.375 1 97.5 391 LEU B O 1
ATOM 6632 N N . TRP B 1 392 ? 5.828 -36.156 -9.359 1 93 392 TRP B N 1
ATOM 6633 C CA . TRP B 1 392 ? 4.555 -36.594 -8.812 1 93 392 TRP B CA 1
ATOM 6634 C C . TRP B 1 392 ? 4.766 -37.688 -7.766 1 93 392 TRP B C 1
ATOM 6636 O O . TRP B 1 392 ? 4.156 -37.656 -6.695 1 93 392 TRP B O 1
ATOM 6646 N N . GLU B 1 393 ? 5.676 -38.531 -8.008 1 92.25 393 GLU B N 1
ATOM 6647 C CA . GLU B 1 393 ? 5.887 -39.719 -7.164 1 92.25 393 GLU B CA 1
ATOM 6648 C C . GLU B 1 393 ? 6.766 -39.375 -5.961 1 92.25 393 GLU B C 1
ATOM 6650 O O . GLU B 1 393 ? 6.582 -39.938 -4.879 1 92.25 393 GLU B O 1
ATOM 6655 N N . HIS B 1 394 ? 7.656 -38.5 -6.172 1 96.38 394 HIS B N 1
ATOM 6656 C CA . HIS B 1 394 ? 8.695 -38.375 -5.156 1 96.38 394 HIS B CA 1
ATOM 6657 C C . HIS B 1 394 ? 8.594 -37.031 -4.438 1 96.38 394 HIS B C 1
ATOM 6659 O O . HIS B 1 394 ? 9.188 -36.844 -3.369 1 96.38 394 HIS B O 1
ATOM 6665 N N . ALA B 1 395 ? 7.895 -36.094 -5.008 1 96.5 395 ALA B N 1
ATOM 6666 C CA . ALA B 1 395 ? 7.758 -34.781 -4.398 1 96.5 395 ALA B CA 1
ATOM 6667 C C . ALA B 1 395 ? 6.312 -34.312 -4.457 1 96.5 395 ALA B C 1
ATOM 6669 O O . ALA B 1 395 ? 6.059 -33.094 -4.625 1 96.5 395 ALA B O 1
ATOM 6670 N N . GLY B 1 396 ? 5.359 -35.188 -4.41 1 93 396 GLY B N 1
ATOM 6671 C CA . GLY B 1 396 ? 3.941 -34.844 -4.422 1 93 396 GLY B CA 1
ATOM 6672 C C . GLY B 1 396 ? 3.422 -34.406 -3.072 1 93 396 GLY B C 1
ATOM 6673 O O . GLY B 1 396 ? 4.086 -33.625 -2.375 1 93 396 GLY B O 1
ATOM 6674 N N . ILE B 1 397 ? 2.287 -34.844 -2.672 1 90.94 397 ILE B N 1
ATOM 6675 C CA . ILE B 1 397 ? 1.556 -34.375 -1.504 1 90.94 397 ILE B CA 1
ATOM 6676 C C . ILE B 1 397 ? 2.25 -34.844 -0.23 1 90.94 397 ILE B C 1
ATOM 6678 O O . ILE B 1 397 ? 2.355 -34.094 0.744 1 90.94 397 ILE B O 1
ATOM 6682 N N . VAL B 1 398 ? 2.641 -36.094 -0.222 1 91.81 398 VAL B N 1
ATOM 6683 C CA . VAL B 1 398 ? 3.334 -36.688 0.919 1 91.81 398 VAL B CA 1
ATOM 6684 C C . VAL B 1 398 ? 4.766 -37.062 0.523 1 91.81 398 VAL B C 1
ATOM 6686 O O . VAL B 1 398 ? 4.984 -37.75 -0.476 1 91.81 398 VAL B O 1
ATOM 6689 N N . ARG B 1 399 ? 5.715 -36.594 1.345 1 96.12 399 ARG B N 1
ATOM 6690 C CA . ARG B 1 399 ? 7.133 -36.781 1.048 1 96.12 399 ARG B CA 1
ATOM 6691 C C . ARG B 1 399 ? 7.852 -37.469 2.209 1 96.12 399 ARG B C 1
ATOM 6693 O O . ARG B 1 399 ? 7.324 -37.531 3.32 1 96.12 399 ARG B O 1
ATOM 6700 N N . SER B 1 400 ? 8.969 -38.062 1.935 1 97 400 SER B N 1
ATOM 6701 C CA . SER B 1 400 ? 9.883 -38.625 2.922 1 97 400 SER B CA 1
ATOM 6702 C C . SER B 1 400 ? 11.328 -38.531 2.449 1 97 400 SER B C 1
ATOM 6704 O O . SER B 1 400 ? 11.586 -38.344 1.258 1 97 400 SER B O 1
ATOM 6706 N N . ALA B 1 401 ? 12.273 -38.625 3.447 1 98.31 401 ALA B N 1
ATOM 6707 C CA . ALA B 1 401 ? 13.688 -38.656 3.078 1 98.31 401 ALA B CA 1
ATOM 6708 C C . ALA B 1 401 ? 13.984 -39.75 2.059 1 98.31 401 ALA B C 1
ATOM 6710 O O . ALA B 1 401 ? 14.734 -39.531 1.104 1 98.31 401 ALA B O 1
ATOM 6711 N N . LYS B 1 402 ? 13.43 -40.844 2.281 1 98 402 LYS B N 1
ATOM 6712 C CA . LYS B 1 402 ? 13.656 -42 1.409 1 98 402 LYS B CA 1
ATOM 6713 C C . LYS B 1 402 ? 13.188 -41.719 -0.014 1 98 402 LYS B C 1
ATOM 6715 O O . LYS B 1 402 ? 13.953 -41.844 -0.968 1 98 402 LYS B O 1
ATOM 6720 N N . THR B 1 403 ? 11.953 -41.312 -0.153 1 96.88 403 THR B N 1
ATOM 6721 C CA . THR B 1 403 ? 11.375 -41.062 -1.471 1 96.88 403 THR B CA 1
ATOM 6722 C C . THR B 1 403 ? 12.078 -39.906 -2.172 1 96.88 403 THR B C 1
ATOM 6724 O O . THR B 1 403 ? 12.266 -39.938 -3.389 1 96.88 403 THR B O 1
ATOM 6727 N N . LEU B 1 404 ? 12.453 -38.906 -1.467 1 98.62 404 LEU B N 1
ATOM 6728 C CA . LEU B 1 404 ? 13.133 -37.75 -2.035 1 98.62 404 LEU B CA 1
ATOM 6729 C C . LEU B 1 404 ? 14.523 -38.125 -2.531 1 98.62 404 LEU B C 1
ATOM 6731 O O . LEU B 1 404 ? 14.938 -37.688 -3.607 1 98.62 404 LEU B O 1
ATOM 6735 N N . ARG B 1 405 ? 15.234 -38.906 -1.745 1 98.69 405 ARG B N 1
ATOM 6736 C CA . ARG B 1 405 ? 16.547 -39.375 -2.164 1 98.69 405 ARG B CA 1
ATOM 6737 C C . ARG B 1 405 ? 16.453 -40.25 -3.402 1 98.69 405 ARG B C 1
ATOM 6739 O O . ARG B 1 405 ? 17.281 -40.156 -4.312 1 98.69 405 ARG B O 1
ATOM 6746 N N . GLU B 1 406 ? 15.477 -41.094 -3.416 1 98.5 406 GLU B N 1
ATOM 6747 C CA . GLU B 1 406 ? 15.234 -41.938 -4.594 1 98.5 406 GLU B CA 1
ATOM 6748 C C . GLU B 1 406 ? 14.953 -41.062 -5.824 1 98.5 406 GLU B C 1
ATOM 6750 O O . GLU B 1 406 ? 15.422 -41.375 -6.922 1 98.5 406 GLU B O 1
ATOM 6755 N N . GLY B 1 407 ? 14.148 -40.062 -5.617 1 98.56 407 GLY B N 1
ATOM 6756 C CA . GLY B 1 407 ? 13.867 -39.125 -6.695 1 98.56 407 GLY B CA 1
ATOM 6757 C C . GLY B 1 407 ? 15.109 -38.438 -7.246 1 98.56 407 GLY B C 1
ATOM 6758 O O . GLY B 1 407 ? 15.266 -38.312 -8.461 1 98.56 407 GLY B O 1
ATOM 6759 N N . LEU B 1 408 ? 15.977 -38.031 -6.34 1 98.69 408 LEU B N 1
ATOM 6760 C CA . LEU B 1 408 ? 17.234 -37.375 -6.75 1 98.69 408 LEU B CA 1
ATOM 6761 C C . LEU B 1 408 ? 18.094 -38.344 -7.555 1 98.69 408 LEU B C 1
ATOM 6763 O O . LEU B 1 408 ? 18.703 -37.969 -8.547 1 98.69 408 LEU B O 1
ATOM 6767 N N . GLN B 1 409 ? 18.109 -39.562 -7.18 1 98.56 409 GLN B N 1
ATOM 6768 C CA . GLN B 1 409 ? 18.875 -40.594 -7.898 1 98.56 409 GLN B CA 1
ATOM 6769 C C . GLN B 1 409 ? 18.297 -40.844 -9.281 1 98.56 409 GLN B C 1
ATOM 6771 O O . GLN B 1 409 ? 19.031 -40.875 -10.281 1 98.56 409 GLN B O 1
ATOM 6776 N N . LYS B 1 410 ? 17.047 -41 -9.383 1 98.44 410 LYS B N 1
ATOM 6777 C CA . LYS B 1 410 ? 16.359 -41.281 -10.641 1 98.44 410 LYS B CA 1
ATOM 6778 C C . LYS B 1 410 ? 16.484 -40.094 -11.609 1 98.44 410 LYS B C 1
ATOM 6780 O O . LYS B 1 410 ? 16.562 -40.281 -12.82 1 98.44 410 LYS B O 1
ATOM 6785 N N . LEU B 1 411 ? 16.5 -38.938 -11.062 1 98.56 411 LEU B N 1
ATOM 6786 C CA . LEU B 1 411 ? 16.609 -37.719 -11.867 1 98.56 411 LEU B CA 1
ATOM 6787 C C . LEU B 1 411 ? 17.875 -37.75 -12.727 1 98.56 411 LEU B C 1
ATOM 6789 O O . LEU B 1 411 ? 17.859 -37.281 -13.867 1 98.56 411 LEU B O 1
ATOM 6793 N N . GLU B 1 412 ? 18.906 -38.281 -12.195 1 97.5 412 GLU B N 1
ATOM 6794 C CA . GLU B 1 412 ? 20.188 -38.344 -12.906 1 97.5 412 GLU B CA 1
ATOM 6795 C C . GLU B 1 412 ? 20.047 -39.094 -14.227 1 97.5 412 GLU B C 1
ATOM 6797 O O . GLU B 1 412 ? 20.703 -38.75 -15.211 1 97.5 412 GLU B O 1
ATOM 6802 N N . GLY B 1 413 ? 19.188 -39.969 -14.297 1 97.38 413 GLY B N 1
ATOM 6803 C CA . GLY B 1 413 ? 19.078 -40.812 -15.469 1 97.38 413 GLY B CA 1
ATOM 6804 C C . GLY B 1 413 ? 18.094 -40.312 -16.5 1 97.38 413 GLY B C 1
ATOM 6805 O O . GLY B 1 413 ? 18.047 -40.812 -17.625 1 97.38 413 GLY B O 1
ATOM 6806 N N . ILE B 1 414 ? 17.375 -39.281 -16.219 1 97.88 414 ILE B N 1
ATOM 6807 C CA . ILE B 1 414 ? 16.375 -38.781 -17.141 1 97.88 414 ILE B CA 1
ATOM 6808 C C . ILE B 1 414 ? 17.016 -37.812 -18.125 1 97.88 414 ILE B C 1
ATOM 6810 O O . ILE B 1 414 ? 17.75 -36.906 -17.719 1 97.88 414 ILE B O 1
ATOM 6814 N N . GLU B 1 415 ? 16.828 -38.062 -19.406 1 97.56 415 GLU B N 1
ATOM 6815 C CA . GLU B 1 415 ? 17.312 -37.156 -20.438 1 97.56 415 GLU B CA 1
ATOM 6816 C C . GLU B 1 415 ? 16.266 -36.094 -20.781 1 97.56 415 GLU B C 1
ATOM 6818 O O . GLU B 1 415 ? 15.352 -36.344 -21.562 1 97.56 415 GLU B O 1
ATOM 6823 N N . ALA B 1 416 ? 16.438 -34.906 -20.297 1 97.56 416 ALA B N 1
ATOM 6824 C CA . ALA B 1 416 ? 15.516 -33.812 -20.5 1 97.56 416 ALA B CA 1
ATOM 6825 C C . ALA B 1 416 ? 16.266 -32.469 -20.5 1 97.56 416 ALA B C 1
ATOM 6827 O O . ALA B 1 416 ? 17.469 -32.438 -20.266 1 97.56 416 ALA B O 1
ATOM 6828 N N . ASP B 1 417 ? 15.609 -31.406 -20.875 1 97.31 417 ASP B N 1
ATOM 6829 C CA . ASP B 1 417 ? 16.141 -30.047 -20.812 1 97.31 417 ASP B CA 1
ATOM 6830 C C . ASP B 1 417 ? 16.844 -29.797 -19.484 1 97.31 417 ASP B C 1
ATOM 6832 O O . ASP B 1 417 ? 16.25 -29.969 -18.422 1 97.31 417 ASP B O 1
ATOM 6836 N N . PRO B 1 418 ? 18.109 -29.391 -19.484 1 97.88 418 PRO B N 1
ATOM 6837 C CA . PRO B 1 418 ? 18.875 -29.234 -18.25 1 97.88 418 PRO B CA 1
ATOM 6838 C C . PRO B 1 418 ? 18.281 -28.188 -17.312 1 97.88 418 PRO B C 1
ATOM 6840 O O . PRO B 1 418 ? 18.469 -28.25 -16.094 1 97.88 418 PRO B O 1
ATOM 6843 N N . ARG B 1 419 ? 17.625 -27.266 -17.875 1 98.25 419 ARG B N 1
ATOM 6844 C CA . ARG B 1 419 ? 17 -26.234 -17.078 1 98.25 419 ARG B CA 1
ATOM 6845 C C . ARG B 1 419 ? 15.797 -26.781 -16.312 1 98.25 419 ARG B C 1
ATOM 6847 O O . ARG B 1 419 ? 15.586 -26.438 -15.141 1 98.25 419 ARG B O 1
ATOM 6854 N N . LEU B 1 420 ? 15.016 -27.578 -16.906 1 98.44 420 LEU B N 1
ATOM 6855 C CA . LEU B 1 420 ? 13.906 -28.234 -16.234 1 98.44 420 LEU B CA 1
ATOM 6856 C C . LEU B 1 420 ? 14.414 -29.234 -15.195 1 98.44 420 LEU B C 1
ATOM 6858 O O . LEU B 1 420 ? 13.844 -29.344 -14.109 1 98.44 420 LEU B O 1
ATOM 6862 N N . LYS B 1 421 ? 15.484 -29.953 -15.562 1 98.44 421 LYS B N 1
ATOM 6863 C CA . LYS B 1 421 ? 16.094 -30.875 -14.609 1 98.44 421 LYS B CA 1
ATOM 6864 C C . LYS B 1 421 ? 16.609 -30.141 -13.375 1 98.44 421 LYS B C 1
ATOM 6866 O O . LYS B 1 421 ? 16.469 -30.625 -12.25 1 98.44 421 LYS B O 1
ATOM 6871 N N . LEU B 1 422 ? 17.219 -29 -13.656 1 98.5 422 LEU B N 1
ATOM 6872 C CA . LEU B 1 422 ? 17.719 -28.172 -12.57 1 98.5 422 LEU B CA 1
ATOM 6873 C C . LEU B 1 422 ? 16.594 -27.75 -11.633 1 98.5 422 LEU B C 1
ATOM 6875 O O . LEU B 1 422 ? 16.75 -27.781 -10.414 1 98.5 422 LEU B O 1
ATOM 6879 N N . LEU B 1 423 ? 15.539 -27.344 -12.188 1 98.44 423 LEU B N 1
ATOM 6880 C CA . LEU B 1 423 ? 14.383 -26.938 -11.398 1 98.44 423 LEU B CA 1
ATOM 6881 C C . LEU B 1 423 ? 13.836 -28.109 -10.578 1 98.44 423 LEU B C 1
ATOM 6883 O O . LEU B 1 423 ? 13.539 -27.953 -9.398 1 98.44 423 LEU B O 1
ATOM 6887 N N . ALA B 1 424 ? 13.688 -29.266 -11.203 1 98.69 424 ALA B N 1
ATOM 6888 C CA . ALA B 1 424 ? 13.242 -30.469 -10.5 1 98.69 424 ALA B CA 1
ATOM 6889 C C . ALA B 1 424 ? 14.188 -30.797 -9.344 1 98.69 424 ALA B C 1
ATOM 6891 O O . ALA B 1 424 ? 13.734 -31.156 -8.25 1 98.69 424 ALA B O 1
ATOM 6892 N N . LYS B 1 425 ? 15.43 -30.703 -9.625 1 98.81 425 LYS B N 1
ATOM 6893 C CA . LYS B 1 425 ? 16.438 -30.906 -8.586 1 98.81 425 LYS B CA 1
ATOM 6894 C C . LYS B 1 425 ? 16.219 -29.969 -7.406 1 98.81 425 LYS B C 1
ATOM 6896 O O . LYS B 1 425 ? 16.312 -30.375 -6.246 1 98.81 425 LYS B O 1
ATOM 6901 N N . GLY B 1 426 ? 15.977 -28.734 -7.723 1 98.81 426 GLY B N 1
ATOM 6902 C CA . GLY B 1 426 ? 15.727 -27.75 -6.68 1 98.81 426 GLY B CA 1
ATOM 6903 C C . GLY B 1 426 ? 14.547 -28.109 -5.793 1 98.81 426 GLY B C 1
ATOM 6904 O O . GLY B 1 426 ? 14.625 -27.984 -4.57 1 98.81 426 GLY B O 1
ATOM 6905 N N . VAL B 1 427 ? 13.445 -28.547 -6.387 1 98.75 427 VAL B N 1
ATOM 6906 C CA . VAL B 1 427 ? 12.266 -28.969 -5.637 1 98.75 427 VAL B CA 1
ATOM 6907 C C . VAL B 1 427 ? 12.625 -30.109 -4.699 1 98.75 427 VAL B C 1
ATOM 6909 O O . VAL B 1 427 ? 12.32 -30.078 -3.504 1 98.75 427 VAL B O 1
ATOM 6912 N N . LEU B 1 428 ? 13.336 -31.094 -5.234 1 98.81 428 LEU B N 1
ATOM 6913 C CA . LEU B 1 428 ? 13.672 -32.312 -4.484 1 98.81 428 LEU B CA 1
ATOM 6914 C C . LEU B 1 428 ? 14.672 -31.984 -3.379 1 98.81 428 LEU B C 1
ATOM 6916 O O . LEU B 1 428 ? 14.492 -32.406 -2.234 1 98.81 428 LEU B O 1
ATOM 6920 N N . GLU B 1 429 ? 15.68 -31.234 -3.66 1 98.81 429 GLU B N 1
ATOM 6921 C CA . GLU B 1 429 ? 16.734 -30.938 -2.695 1 98.81 429 GLU B CA 1
ATOM 6922 C C . GLU B 1 429 ? 16.203 -30.078 -1.552 1 98.81 429 GLU B C 1
ATOM 6924 O O . GLU B 1 429 ? 16.547 -30.297 -0.389 1 98.81 429 GLU B O 1
ATOM 6929 N N . CYS B 1 430 ? 15.445 -29.094 -1.916 1 98.81 430 CYS B N 1
ATOM 6930 C CA . CYS B 1 430 ? 14.922 -28.203 -0.875 1 98.81 430 CYS B CA 1
ATOM 6931 C C . CYS B 1 430 ? 13.891 -28.938 -0.02 1 98.81 430 CYS B C 1
ATOM 6933 O O . CYS B 1 430 ? 13.805 -28.703 1.187 1 98.81 430 CYS B O 1
ATOM 6935 N N . ALA B 1 431 ? 13.102 -29.812 -0.621 1 98.75 431 ALA B N 1
ATOM 6936 C CA . ALA B 1 431 ? 12.172 -30.641 0.138 1 98.75 431 ALA B CA 1
ATOM 6937 C C . ALA B 1 431 ? 12.922 -31.578 1.083 1 98.75 431 ALA B C 1
ATOM 6939 O O . ALA B 1 431 ? 12.5 -31.797 2.221 1 98.75 431 ALA B O 1
ATOM 6940 N N . LEU B 1 432 ? 13.984 -32.125 0.595 1 98.75 432 LEU B N 1
ATOM 6941 C CA . LEU B 1 432 ? 14.797 -33.031 1.399 1 98.75 432 LEU B CA 1
ATOM 6942 C C . LEU B 1 432 ? 15.445 -32.281 2.562 1 98.75 432 LEU B C 1
ATOM 6944 O O . LEU B 1 432 ? 15.508 -32.812 3.678 1 98.75 432 LEU B O 1
ATOM 6948 N N . ALA B 1 433 ? 15.898 -31.109 2.334 1 98.56 433 ALA B N 1
ATOM 6949 C CA . ALA B 1 433 ? 16.609 -30.312 3.33 1 98.56 433 ALA B CA 1
ATOM 6950 C C . ALA B 1 433 ? 15.672 -29.844 4.438 1 98.56 433 ALA B C 1
ATOM 6952 O O . ALA B 1 433 ? 16.094 -29.703 5.594 1 98.56 433 ALA B O 1
ATOM 6953 N N . ARG B 1 434 ? 14.469 -29.594 4.09 1 98.5 434 ARG B N 1
ATOM 6954 C CA . ARG B 1 434 ? 13.516 -29.094 5.074 1 98.5 434 ARG B CA 1
ATOM 6955 C C . ARG B 1 434 ? 12.891 -30.234 5.871 1 98.5 434 ARG B C 1
ATOM 6957 O O . ARG B 1 434 ? 11.859 -30.781 5.48 1 98.5 434 ARG B O 1
ATOM 6964 N N . GLU B 1 435 ? 13.43 -30.438 7.051 1 98.12 435 GLU B N 1
ATOM 6965 C CA . GLU B 1 435 ? 13.008 -31.547 7.906 1 98.12 435 GLU B CA 1
ATOM 6966 C C . GLU B 1 435 ? 11.891 -31.125 8.852 1 98.12 435 GLU B C 1
ATOM 6968 O O . GLU B 1 435 ? 12.047 -31.188 10.078 1 98.12 435 GLU B O 1
ATOM 6973 N N . GLU B 1 436 ? 10.805 -30.766 8.25 1 98.12 436 GLU B N 1
ATOM 6974 C CA . GLU B 1 436 ? 9.562 -30.391 8.914 1 98.12 436 GLU B CA 1
ATOM 6975 C C . GLU B 1 436 ? 8.367 -30.547 7.965 1 98.12 436 GLU B C 1
ATOM 6977 O O . GLU B 1 436 ? 8.539 -30.891 6.797 1 98.12 436 GLU B O 1
ATOM 6982 N N . SER B 1 437 ? 7.242 -30.422 8.492 1 96.31 437 SER B N 1
ATOM 6983 C CA . SER B 1 437 ? 6.023 -30.234 7.715 1 96.31 437 SER B CA 1
ATOM 6984 C C . SER B 1 437 ? 5.418 -28.859 7.965 1 96.31 437 SER B C 1
ATOM 6986 O O . SER B 1 437 ? 5.227 -28.453 9.117 1 96.31 437 SER B O 1
ATOM 6988 N N . ARG B 1 438 ? 5.188 -28.172 6.891 1 96.62 438 ARG B N 1
ATOM 6989 C CA . ARG B 1 438 ? 4.672 -26.812 6.961 1 96.62 438 ARG B CA 1
ATOM 6990 C C . ARG B 1 438 ? 3.871 -26.469 5.711 1 96.62 438 ARG B C 1
ATOM 6992 O O . ARG B 1 438 ? 4.418 -26.438 4.605 1 96.62 438 ARG B O 1
ATOM 6999 N N . GLY B 1 439 ? 2.604 -26.234 5.918 1 95.19 439 GLY B N 1
ATOM 7000 C CA . GLY B 1 439 ? 1.755 -25.859 4.801 1 95.19 439 GLY B CA 1
ATOM 7001 C C . GLY B 1 439 ? 1.657 -26.938 3.74 1 95.19 439 GLY B C 1
ATOM 7002 O O . GLY B 1 439 ? 1.312 -28.078 4.043 1 95.19 439 GLY B O 1
ATOM 7003 N N . SER B 1 440 ? 2.098 -26.562 2.5 1 95.62 440 SER B N 1
ATOM 7004 C CA . SER B 1 440 ? 1.948 -27.469 1.365 1 95.62 440 SER B CA 1
ATOM 7005 C C . SER B 1 440 ? 3.086 -28.484 1.312 1 95.62 440 SER B C 1
ATOM 7007 O O . SER B 1 440 ? 3.072 -29.391 0.484 1 95.62 440 SER B O 1
ATOM 7009 N N . HIS B 1 441 ? 4.07 -28.281 2.158 1 97.19 441 HIS B N 1
ATOM 7010 C CA . HIS B 1 441 ? 5.16 -29.25 2.301 1 97.19 441 HIS B CA 1
ATOM 7011 C C . HIS B 1 441 ? 4.91 -30.203 3.465 1 97.19 441 HIS B C 1
ATOM 7013 O O . HIS B 1 441 ? 4.895 -29.781 4.625 1 97.19 441 HIS B O 1
ATOM 7019 N N . TYR B 1 442 ? 4.777 -31.469 3.182 1 95.56 442 TYR B N 1
ATOM 7020 C CA . TYR B 1 442 ? 4.512 -32.438 4.223 1 95.56 442 TYR B CA 1
ATOM 7021 C C . TYR B 1 442 ? 5.508 -33.594 4.148 1 95.56 442 TYR B C 1
ATOM 7023 O O . TYR B 1 442 ? 5.578 -34.312 3.141 1 95.56 442 TYR B O 1
ATOM 7031 N N . ARG B 1 443 ? 6.25 -33.75 5.199 1 96.25 443 ARG B N 1
ATOM 7032 C CA . ARG B 1 443 ? 7.191 -34.844 5.426 1 96.25 443 ARG B CA 1
ATOM 7033 C C . ARG B 1 443 ? 6.645 -35.812 6.449 1 96.25 443 ARG B C 1
ATOM 7035 O O . ARG B 1 443 ? 6.633 -35.531 7.648 1 96.25 443 ARG B O 1
ATOM 7042 N N . GLU B 1 444 ? 6.305 -37 5.977 1 93.44 444 GLU B N 1
ATOM 7043 C CA . GLU B 1 444 ? 5.727 -38 6.895 1 93.44 444 GLU B CA 1
ATOM 7044 C C . GLU B 1 444 ? 6.734 -38.406 7.965 1 93.44 444 GLU B C 1
ATOM 7046 O O . GLU B 1 444 ? 6.348 -38.75 9.078 1 93.44 444 GLU B O 1
ATOM 7051 N N . ASP B 1 445 ? 8.023 -38.312 7.645 1 96.56 445 ASP B N 1
ATOM 7052 C CA . ASP B 1 445 ? 9.078 -38.625 8.602 1 96.56 445 ASP B CA 1
ATOM 7053 C C . ASP B 1 445 ? 9.375 -37.469 9.531 1 96.56 445 ASP B C 1
ATOM 7055 O O . ASP B 1 445 ? 10.031 -37.625 10.555 1 96.56 445 ASP B O 1
ATOM 7059 N N . PHE B 1 446 ? 8.93 -36.219 9.258 1 97.06 446 PHE B N 1
ATOM 7060 C CA . PHE B 1 446 ? 8.969 -35.031 10.086 1 97.06 446 PHE B CA 1
ATOM 7061 C C . PHE B 1 446 ? 7.625 -34.312 10.047 1 97.06 446 PHE B C 1
ATOM 7063 O O . PHE B 1 446 ? 7.531 -33.188 9.516 1 97.06 446 PHE B O 1
ATOM 7070 N N . PRO B 1 447 ? 6.598 -34.844 10.664 1 93.88 447 PRO B N 1
ATOM 7071 C CA . PRO B 1 447 ? 5.215 -34.438 10.406 1 93.88 447 PRO B CA 1
ATOM 7072 C C . PRO B 1 447 ? 4.852 -33.125 11.094 1 93.88 447 PRO B C 1
ATOM 7074 O O . PRO B 1 447 ? 3.791 -32.531 10.82 1 93.88 447 PRO B O 1
ATOM 7077 N N . VAL B 1 448 ? 5.758 -32.531 11.93 1 94.69 448 VAL B N 1
ATOM 7078 C CA . VAL B 1 448 ? 5.395 -31.344 12.711 1 94.69 448 VAL B CA 1
ATOM 7079 C C . VAL B 1 448 ? 6.195 -30.141 12.234 1 94.69 448 VAL B C 1
ATOM 7081 O O . VAL B 1 448 ? 7.285 -30.297 11.672 1 94.69 448 VAL B O 1
ATOM 7084 N N . MET B 1 449 ? 5.617 -29.031 12.422 1 95.88 449 MET B N 1
ATOM 7085 C CA . MET B 1 449 ? 6.312 -27.766 12.156 1 95.88 449 MET B CA 1
ATOM 7086 C C . MET B 1 449 ? 7.438 -27.547 13.156 1 95.88 449 MET B C 1
ATOM 7088 O O . MET B 1 449 ? 7.262 -27.781 14.352 1 95.88 449 MET B O 1
ATOM 7092 N N . ARG B 1 450 ? 8.586 -27.031 12.711 1 96 450 ARG B N 1
ATOM 7093 C CA . ARG B 1 450 ? 9.727 -26.797 13.586 1 96 450 ARG B CA 1
ATOM 7094 C C . ARG B 1 450 ? 10.242 -25.375 13.438 1 96 450 ARG B C 1
ATOM 7096 O O . ARG B 1 450 ? 10.438 -24.891 12.32 1 96 450 ARG B O 1
ATOM 7103 N N . LYS B 1 451 ? 10.531 -24.719 14.523 1 95.25 451 LYS B N 1
ATOM 7104 C CA . LYS B 1 451 ? 10.969 -23.328 14.57 1 95.25 451 LYS B CA 1
ATOM 7105 C C . LYS B 1 451 ? 12.289 -23.141 13.836 1 95.25 451 LYS B C 1
ATOM 7107 O O . LYS B 1 451 ? 12.523 -22.094 13.219 1 95.25 451 LYS B O 1
ATOM 7112 N N . ALA B 1 452 ? 13.133 -24.141 13.844 1 94.81 452 ALA B N 1
ATOM 7113 C CA . ALA B 1 452 ? 14.461 -24.078 13.234 1 94.81 452 ALA B CA 1
ATOM 7114 C C . ALA B 1 452 ? 14.352 -23.828 11.734 1 94.81 452 ALA B C 1
ATOM 7116 O O . ALA B 1 452 ? 15.297 -23.312 11.117 1 94.81 452 ALA B O 1
ATOM 7117 N N . PHE B 1 453 ? 13.188 -24.125 11.133 1 96.75 453 PHE B N 1
ATOM 7118 C CA . PHE B 1 453 ? 13.031 -24.031 9.688 1 96.75 453 PHE B CA 1
ATOM 7119 C C . PHE B 1 453 ? 12.117 -22.875 9.328 1 96.75 453 PHE B C 1
ATOM 7121 O O . PHE B 1 453 ? 11.672 -22.75 8.18 1 96.75 453 PHE B O 1
ATOM 7128 N N . GLU B 1 454 ? 11.836 -22.016 10.281 1 96.88 454 GLU B N 1
ATOM 7129 C CA . GLU B 1 454 ? 11 -20.844 10.016 1 96.88 454 GLU B CA 1
ATOM 7130 C C . GLU B 1 454 ? 11.773 -19.781 9.234 1 96.88 454 GLU B C 1
ATOM 7132 O O . GLU B 1 454 ? 11.938 -18.656 9.703 1 96.88 454 GLU B O 1
ATOM 7137 N N . ARG B 1 455 ? 12.18 -20.109 8.078 1 96.94 455 ARG B N 1
ATOM 7138 C CA . ARG B 1 455 ? 12.93 -19.266 7.156 1 96.94 455 ARG B CA 1
ATOM 7139 C C . ARG B 1 455 ? 12.773 -19.734 5.719 1 96.94 455 ARG B C 1
ATOM 7141 O O . ARG B 1 455 ? 12.461 -20.906 5.473 1 96.94 455 ARG B O 1
ATOM 7148 N N . PRO B 1 456 ? 12.984 -18.906 4.789 1 97.94 456 PRO B N 1
ATOM 7149 C CA . PRO B 1 456 ? 12.859 -19.312 3.389 1 97.94 456 PRO B CA 1
ATOM 7150 C C . PRO B 1 456 ? 14.023 -20.172 2.916 1 97.94 456 PRO B C 1
ATOM 7152 O O . PRO B 1 456 ? 15.102 -20.156 3.52 1 97.94 456 PRO B O 1
ATOM 7155 N N . SER B 1 457 ? 13.805 -20.938 1.914 1 98.5 457 SER B N 1
ATOM 7156 C CA . SER B 1 457 ? 14.867 -21.641 1.201 1 98.5 457 SER B CA 1
ATOM 7157 C C . SER B 1 457 ? 15.234 -20.922 -0.094 1 98.5 457 SER B C 1
ATOM 7159 O O . SER B 1 457 ? 14.391 -20.266 -0.704 1 98.5 457 SER B O 1
ATOM 7161 N N . PHE B 1 458 ? 16.484 -21.031 -0.434 1 98.69 458 PHE B N 1
ATOM 7162 C CA . PHE B 1 458 ? 16.969 -20.516 -1.705 1 98.69 458 PHE B CA 1
ATOM 7163 C C . PHE B 1 458 ? 17.688 -21.594 -2.506 1 98.69 458 PHE B C 1
ATOM 7165 O O . PHE B 1 458 ? 18.141 -22.578 -1.939 1 98.69 458 PHE B O 1
ATOM 7172 N N . PHE B 1 459 ? 17.656 -21.484 -3.832 1 98.81 459 PHE B N 1
ATOM 7173 C CA . PHE B 1 459 ? 18.281 -22.469 -4.703 1 98.81 459 PHE B CA 1
ATOM 7174 C C . PHE B 1 459 ? 19.062 -21.797 -5.824 1 98.81 459 PHE B C 1
ATOM 7176 O O . PHE B 1 459 ? 18.484 -21.062 -6.641 1 98.81 459 PHE B O 1
ATOM 7183 N N . ASP B 1 460 ? 20.312 -21.984 -5.848 1 98.31 460 ASP B N 1
ATOM 7184 C CA . ASP B 1 460 ? 21.188 -21.453 -6.871 1 98.31 460 ASP B CA 1
ATOM 7185 C C . ASP B 1 460 ? 22.016 -22.547 -7.523 1 98.31 460 ASP B C 1
ATOM 7187 O O . ASP B 1 460 ? 23.172 -22.328 -7.902 1 98.31 460 ASP B O 1
ATOM 7191 N N . GLY B 1 461 ? 21.5 -23.734 -7.625 1 97.69 461 GLY B N 1
ATOM 7192 C CA . GLY B 1 461 ? 22.172 -24.953 -8.047 1 97.69 461 GLY B CA 1
ATOM 7193 C C . GLY B 1 461 ? 22.297 -25.984 -6.934 1 97.69 461 GLY B C 1
ATOM 7194 O O . GLY B 1 461 ? 22.484 -27.172 -7.195 1 97.69 461 GLY B O 1
ATOM 7195 N N . ARG B 1 462 ? 22.172 -25.406 -5.812 1 97.62 462 ARG B N 1
ATOM 7196 C CA . ARG B 1 462 ? 22.078 -26.188 -4.578 1 97.62 462 ARG B CA 1
ATOM 7197 C C . ARG B 1 462 ? 21.141 -25.531 -3.58 1 97.62 462 ARG B C 1
ATOM 7199 O O . ARG B 1 462 ? 20.984 -24.297 -3.582 1 97.62 462 ARG B O 1
ATOM 7206 N N . CYS B 1 463 ? 20.516 -26.344 -2.762 1 97.88 463 CYS B N 1
ATOM 7207 C CA . CYS B 1 463 ? 19.562 -25.797 -1.802 1 97.88 463 CYS B CA 1
ATOM 7208 C C . CYS B 1 463 ? 20.281 -25.141 -0.63 1 97.88 463 CYS B C 1
ATOM 7210 O O . CYS B 1 463 ? 21.203 -25.719 -0.055 1 97.88 463 CYS B O 1
ATOM 7212 N N . ARG B 1 464 ? 19.891 -23.922 -0.361 1 95.56 464 ARG B N 1
ATOM 7213 C CA . ARG B 1 464 ? 20.375 -23.172 0.792 1 95.56 464 ARG B CA 1
ATOM 7214 C C . ARG B 1 464 ? 19.266 -22.953 1.809 1 95.56 464 ARG B C 1
ATOM 7216 O O . ARG B 1 464 ? 18.391 -22.109 1.597 1 95.56 464 ARG B O 1
ATOM 7223 N N . LEU B 1 465 ? 19.266 -23.734 2.879 1 94.12 465 LEU B N 1
ATOM 7224 C CA . LEU B 1 465 ? 18.266 -23.625 3.939 1 94.12 465 LEU B CA 1
ATOM 7225 C C . LEU B 1 465 ? 18.938 -23.562 5.309 1 94.12 465 LEU B C 1
ATOM 7227 O O . LEU B 1 465 ? 19.828 -24.359 5.605 1 94.12 465 LEU B O 1
#

Organism: Thermococcus gammatolerans (strain DSM 15229 / JCM 11827 / EJ3) (NCBI:txid593117)

Solvent-accessible surface area (backbone atoms only — not comparable to full-atom values): 45899 Å² total; per-residue (Å²): 106,40,36,37,29,37,16,50,24,47,21,25,34,38,21,48,41,48,32,38,77,70,69,39,46,40,37,40,32,20,82,44,50,82,63,23,52,37,30,66,33,32,58,33,35,47,37,64,76,52,90,91,55,38,62,61,58,54,45,50,29,34,32,58,38,3,60,68,40,33,32,65,68,45,34,49,36,53,58,49,40,27,62,58,42,53,43,55,46,43,73,74,66,54,74,73,76,46,59,38,61,52,41,57,52,92,54,56,36,27,37,22,35,74,53,37,24,21,39,57,51,38,51,51,40,48,53,52,26,51,73,70,61,50,40,75,43,82,38,59,79,73,41,76,27,57,56,96,58,26,32,38,29,34,24,44,83,84,40,80,46,77,17,18,30,35,36,37,19,60,36,26,36,32,27,37,28,67,51,28,52,47,35,68,81,26,44,25,51,67,46,17,44,40,25,74,70,63,22,36,29,20,37,53,39,21,42,36,37,39,36,43,17,29,80,54,95,89,45,58,39,64,52,58,67,63,49,36,64,62,63,27,42,48,23,35,82,86,65,49,70,81,66,65,69,61,46,44,50,47,59,45,21,50,54,51,50,55,44,41,72,75,71,43,52,45,26,41,39,36,48,84,42,78,64,48,54,78,57,36,42,71,57,42,51,62,35,44,74,71,72,42,48,52,65,78,33,71,38,63,40,39,64,21,29,54,42,32,50,13,21,32,34,32,50,98,60,25,41,38,74,32,44,40,31,30,40,27,36,40,21,18,19,57,33,54,38,29,28,21,70,38,67,34,48,62,55,40,42,8,40,40,36,10,47,46,37,31,50,41,45,69,73,65,59,56,73,48,84,74,80,72,83,58,83,80,83,80,80,58,62,64,46,52,66,59,50,8,48,45,36,42,69,21,60,40,73,66,27,36,65,65,44,22,52,51,38,58,57,55,52,73,73,57,65,42,25,65,33,47,51,49,42,53,47,40,26,38,47,36,42,55,68,47,80,27,15,48,50,24,26,37,19,74,84,28,68,50,71,51,78,94,61,66,58,74,37,35,29,64,93,51,62,48,116,108,39,35,34,30,38,19,48,26,47,20,24,34,37,22,47,40,49,31,38,76,71,69,40,46,39,37,40,32,21,82,45,48,83,60,24,51,38,30,66,34,32,59,34,34,47,37,65,76,53,90,90,56,39,62,61,59,53,45,50,30,34,33,58,40,4,60,68,42,32,33,65,67,46,35,48,36,53,58,49,40,28,62,57,42,53,42,53,46,42,74,74,66,53,75,72,74,46,61,39,61,54,40,56,53,92,53,55,35,27,37,23,35,72,53,35,24,22,38,56,52,38,50,52,40,51,54,52,26,51,73,69,62,51,41,77,42,82,40,58,78,73,41,77,25,56,56,95,59,26,32,38,29,35,24,44,82,84,40,81,46,78,17,17,30,36,36,37,21,58,35,25,36,33,27,36,27,69,51,28,53,47,36,68,79,26,45,26,52,66,46,18,44,40,26,76,68,63,23,38,30,21,37,53,39,22,42,36,38,38,36,43,17,29,81,52,96,89,44,58,38,64,51,56,69,64,48,36,63,62,64,28,43,47,23,36,82,87,64,49,70,79,67,66,68,62,47,43,50,46,60,45,20,51,54,50,49,55,44,42,72,74,70,43,52,44,26,41,40,36,48,83,42,76,64,49,53,78,58,36,42,72,56,41,51,61,35,44,74,71,72,42,49,52,68,79,35,72,38,64,39,39,64,20,31,54,42,32,47,14,23,32,35,32,52,97,61,26,41,38,74,32,46,38,29,31,39,27,37,39,21,18,19,60,33,53,36,28,30,20,69,37,66,32,48,64,55,43,44,9,39,41,38,10,47,46,37,33,48,44,46,66,73,65,60,56,73,46,82,75,80,72,81,60,83,80,83,78,78,59,62,65,48,52,66,57,50,8,48,43,37,43,68,22,59,40,71,68,27,36,66,66,45,20,52,51,38,59,58,54,53,72,72,58,65,43,24,66,34,47,50,49,43,52,46,39,27,39,44,36,43,55,68,47,82,29,15,50,50,22,26,38,20,74,84,28,70,51,71,50,78,93,61,66,57,72,36,35,30,65,93,52,64,46,118